Protein AF-A0A3M4LYK5-F1 (afdb_monomer_lite)

Radius of gyration: 31.59 Å; chains: 1; bounding box: 95×64×92 Å

Organism: Pseudomonas cichorii (NCBI:txid36746)

pLDDT: mean 78.96, std 19.59, range [21.64, 97.5]

Foldseek 3Di:
DDDDDDDPDPVPVLVVLDDLLNVLLQLLVVLLVLPLDLLLLLQLLLQVLLCVQQVDRDGQQQKKKFFAPAWDADPLFLLRTKDFAFGPDMDGSSLCLQVPDALVCVVVVVVSSRGIFIFSDGRPDTIGGNVTGRNDRSSVVNVVSLVDFSLVVSVVSLVVSCVPCVQSLQLLLLLQQLLLLLLCVLVVVDDPVRSLLSCCCAQNDDDLFDHSCSSRDWDHHDPFKFWWFKDAQNQTLLLWIWIAGNQQKIWIADFLDPRRIDIDSHPLRVLVVLLVLLVDPVSVVVVVCSRQQDPVSCVVCVVVRVVLSVVSNVDHDDPPDLRIVVVRGTDPTGVSSSSSVSLSVQVVRNSVVRGDGPVNSVVDNDDPVPVVVCVVVVVPPPSPDRSSLRSSQLSNLCVLCVLDPCPVPDDPLQSSLSSSLRSSLSSLSSRLSSLSSVLSVVLPDDPPDPDPDDADDDPPDWPPDDFDADCDDDQCQQWTATPVGWTWHQAPNDIFTWDQDPVVNFIAGCDPPPHPRGRWGWDQDPVRHIDTDDDDDDDDDDDDDDDDPDDFDDFAEDEDPSCVVLLDDDPVVLQVVLVVLLVSLVSSWSAAEADPCWDWDDPDPLQIWIQHSSRRIDRWYAYPVGATRQHLLQVCLPCVCLQFVCLPFLDHPDPCSQVSNVVNVSSLSSRHDDQQGKWKAKAFVLQLQFLLCVRRVVDFAQAKAFERGKDKTASRSSQNSCCQWPVNRPDSVVVVVVVDAIAHDNGIEMEIEGRSLDSFWRFRLSSHPPSSRSITIGGGQWMWGFSHWHWYDDDHDIHIYTYTGTRSDHDPPHFYAHSRNRHGDDLVVSDVSNDPSCVSVSCSRPPDDDPDDDD

InterPro domains:
  IPR046673 Dermonecrotic toxin, N-terminal domain [PF20178] (32-291)

Secondary structure (DSSP, 8-state):
---------THHHHTTT--HHHHHHHHHHHHHHSS--HHHHHHHHHHHHHHHHHSS---GGG-EEEE-S--EE-TTSTTSEEEES--SEEEEHHHHHHH-S-TTTTT-HHHHHHHEEEESS-TT-SEESTTTB-S--HHHHHHHHHH--HHHHHHHHHHHHHHHHHHHHHHHHHHHHHHHHHHHHHTTSS-HHHHHHHHHHHHSSPPSS--HHHHHS--PPPTTEEEE--EETTEE-TT-EEEEETTS-EEEE-TTSSSSEEEESSHHHHHHHHHHHTSSHHHHHHHHHTT--SHHHHHHHHHHHHHHHHHHHHS---TT--SBSSS--B--S-HHHHHHHHHHHHHHHHHHHHPPPHHHHTT---STHHHHHHHHHTTTTTS-S-HHHHHTTGGGHHHHHHS-GGGGTS-GGGHHHHHHHHHHHHHHHHHTHHHHHHHHHHTT----S------------------------GGGTT-EE-TTS-EEEEETTEEEEEEEETTTTEEEE---TT-TTTT-EEEE-TTS-EEEPPPPP-------PPPPS-S-----EE--HHHHHHTS--HHHHHHHHHHHHHHHHHH----B--TTSEEEP-STT--EEE-TT--EESSEE-TTS-EE-THHHHHHH-THHHHHHHHH---SSTTHHHHHHHHHHHHHHH----SS-EEEEE-GGGT--THHHHTTSS-TT-EEE--S-EEEES-HHHHHHHHSTTTT--HHHHHHHTPPP---TT-EEEEE-TTS-S-EEE-GGG-TTGGG-EEEE-S--EEEEEEEEEEE-SS-EEEEEEEEEESS--TT--EEETTT-PBP-HHHHHHHHTTTTHHHHHHHS----SS---

Sequence (855 aa):
MQRLSANVGPGNTANRYITEEQYLKTIARQFMEDYPDIHSLAYAEARALIFRHTGRWLNPDRIYWHRFSGAVSSPRTFTGWQHSGQPVESMTFVELMIHRFNATDQVAPDELQVYGGFYSDGPQHDRFDERNEIALLPQQVLDDFWSLDFSSAFMTRMANFWDRHSEHFCILARAGFLASAGLQLRSGGLSLVQFAIITEAIIGKLQPVMTLDTLSNSVIPGPGLTLRTFDIGGYVCPESIRIVANNGQQFLYLPGSARAFHVFASEQELYAWVQGCLGTASSKSIFKSLFLRSATARQLHDGFLDDHFQQVLDTPWAQGQTLVNQNDRVITGDVFVYLRGIARQQMQEDAQTLLTSNTSLRKRIWIGYLSAFINVFGALAPLGWPITLTLVGAGVANLALNFDQAIHDRDPRQRKAGILGVIVNTIFVAFNLSMLVGLVRAGSRLVGVSSSGLPAVSSESIALTELNPVSGAGRMRGIQMLTNGETWISLDDLPHRVVFSDAHESWIIDGPVGSGDSGRAVFLDGDGQWKWREPLPMQPLPGTGLPDETQPLSFVTIRSTFWDAFMQFNLTQEEQLSQIGLVRQRLTMNIPEAAPNGQIISMGEDMDIYIDEGGDVHHVFKKADGQYVGGRISMYSVMDSSFNEFLRSGVSHGPTQVELIEELADDLLAVGVNNNVTLYRGGSALRGTSGRYFRSGRIRAGDVLVSTDMMSFSENPYIARAFCSSQAGENSASFAASGASLTFDESSVVFELPARHYFGATPIAPFSREYEEVESLLMPGRYFLIDGVQEVSGLNYRFLKVQLSEIPRPKIWHRLYELRTGEPFSRESYAARLGEAGRRLVDRFFPVYPGGLSF

Structure (mmCIF, N/CA/C/O backbone):
data_AF-A0A3M4LYK5-F1
#
_entry.id   AF-A0A3M4LYK5-F1
#
loop_
_atom_site.group_PDB
_atom_site.id
_atom_site.type_symbol
_atom_site.label_atom_id
_atom_site.label_alt_id
_atom_site.label_comp_id
_atom_site.label_asym_id
_atom_site.label_entity_id
_atom_site.label_seq_id
_atom_site.pdbx_PDB_ins_code
_atom_site.Cartn_x
_atom_site.Cartn_y
_atom_site.Cartn_z
_atom_site.occupancy
_atom_site.B_iso_or_equiv
_atom_site.auth_seq_id
_atom_site.auth_comp_id
_atom_site.auth_asym_id
_atom_site.auth_atom_id
_atom_site.pdbx_PDB_model_num
ATOM 1 N N . MET A 1 1 ? 10.278 -17.865 55.120 1.00 27.34 1 MET A N 1
ATOM 2 C CA . MET A 1 1 ? 11.630 -17.491 54.651 1.00 27.34 1 MET A CA 1
ATOM 3 C C . MET A 1 1 ? 11.777 -17.963 53.209 1.00 27.34 1 MET A C 1
ATOM 5 O O . MET A 1 1 ? 11.657 -19.158 53.011 1.00 27.34 1 MET A O 1
ATOM 9 N N . GLN A 1 2 ? 11.909 -16.997 52.280 1.00 24.95 2 GLN A N 1
ATOM 10 C CA . GLN A 1 2 ? 12.597 -16.970 50.961 1.00 24.95 2 GLN A CA 1
ATOM 11 C C . GLN A 1 2 ? 12.685 -18.243 50.087 1.00 24.95 2 GLN A C 1
ATOM 13 O O . GLN A 1 2 ? 12.971 -19.310 50.599 1.00 24.95 2 GLN A O 1
ATOM 18 N N . ARG A 1 3 ? 12.652 -18.225 48.746 1.00 23.61 3 ARG A N 1
ATOM 19 C CA . ARG A 1 3 ? 12.408 -17.276 47.624 1.00 23.61 3 ARG A CA 1
ATOM 20 C C . ARG A 1 3 ? 12.433 -18.191 46.371 1.00 23.61 3 ARG A C 1
ATOM 22 O O . ARG A 1 3 ? 13.268 -19.083 46.312 1.00 23.61 3 ARG A O 1
ATOM 29 N N . LEU A 1 4 ? 11.444 -18.152 45.474 1.00 29.09 4 LEU A N 1
ATOM 30 C CA . LEU A 1 4 ? 11.476 -17.450 44.175 1.00 29.09 4 LEU A CA 1
ATOM 31 C C . LEU A 1 4 ? 12.763 -17.628 43.349 1.00 29.09 4 LEU A C 1
ATOM 33 O O . LEU A 1 4 ? 13.755 -16.957 43.624 1.00 29.09 4 LEU A O 1
ATOM 37 N N . SER A 1 5 ? 12.692 -18.430 42.278 1.00 22.36 5 SER A N 1
ATOM 38 C CA . SER A 1 5 ? 13.209 -18.100 40.931 1.00 22.36 5 SER A CA 1
ATOM 39 C C . SER A 1 5 ? 12.713 -19.149 39.919 1.00 22.36 5 SER A C 1
ATOM 41 O O . SER A 1 5 ? 13.266 -20.239 39.824 1.00 22.36 5 SER A O 1
ATOM 43 N N . ALA A 1 6 ? 11.660 -18.834 39.160 1.00 26.14 6 ALA A N 1
ATOM 44 C CA . ALA A 1 6 ? 11.334 -19.553 37.930 1.00 26.14 6 ALA A CA 1
ATOM 45 C C . ALA A 1 6 ? 11.708 -18.640 36.758 1.00 26.14 6 ALA A C 1
ATOM 47 O O . ALA A 1 6 ? 11.033 -17.651 36.484 1.00 26.14 6 ALA A O 1
ATOM 48 N N . ASN A 1 7 ? 12.838 -18.956 36.126 1.00 23.14 7 ASN A N 1
ATOM 49 C CA . ASN A 1 7 ? 13.301 -18.345 34.886 1.00 23.14 7 ASN A CA 1
ATOM 50 C C . ASN A 1 7 ? 12.279 -18.607 33.771 1.00 23.14 7 ASN A C 1
ATOM 52 O O . ASN A 1 7 ? 12.144 -19.739 33.308 1.00 23.14 7 ASN A O 1
ATOM 56 N N . VAL A 1 8 ? 11.607 -17.558 33.304 1.00 26.52 8 VAL A N 1
ATOM 57 C CA . VAL A 1 8 ? 10.939 -17.554 31.999 1.00 26.52 8 VAL A CA 1
ATOM 58 C C . VAL A 1 8 ? 11.980 -17.094 30.982 1.00 26.52 8 VAL A C 1
ATOM 60 O O . VAL A 1 8 ? 12.390 -15.938 30.981 1.00 26.52 8 VAL A O 1
ATOM 63 N N . GLY A 1 9 ? 12.480 -18.020 30.163 1.00 23.33 9 GLY A N 1
ATOM 64 C CA . GLY A 1 9 ? 13.449 -17.700 29.116 1.00 23.33 9 GLY A CA 1
ATOM 65 C C . GLY A 1 9 ? 12.824 -16.880 27.969 1.00 23.33 9 GLY A C 1
ATOM 66 O O . GLY A 1 9 ? 11.660 -17.107 27.631 1.00 23.33 9 GLY A O 1
ATOM 67 N N . PRO A 1 10 ? 13.592 -15.991 27.309 1.00 27.38 10 PRO A N 1
ATOM 68 C CA . PRO A 1 10 ? 13.116 -15.128 26.216 1.00 27.38 10 PRO A CA 1
ATOM 69 C C . PRO A 1 10 ? 12.712 -15.876 24.928 1.00 27.38 10 PRO A C 1
ATOM 71 O O . PRO A 1 10 ? 12.079 -15.298 24.051 1.00 27.38 10 PRO A O 1
ATOM 74 N N . GLY A 1 11 ? 13.029 -17.170 24.802 1.00 25.09 11 GLY A N 1
ATOM 75 C CA . GLY A 1 11 ? 12.741 -17.956 23.595 1.00 25.09 11 GLY A CA 1
ATOM 76 C C . GLY A 1 11 ? 11.283 -18.410 23.425 1.00 25.09 11 GLY A C 1
ATOM 77 O O . GLY A 1 11 ? 10.891 -18.746 22.314 1.00 25.09 11 GLY A O 1
ATOM 78 N N . ASN A 1 12 ? 10.463 -18.422 24.486 1.00 30.61 12 ASN A N 1
ATOM 79 C CA . ASN A 1 12 ? 9.098 -18.982 24.422 1.00 30.61 12 ASN A CA 1
ATOM 80 C C . ASN A 1 12 ? 7.993 -17.919 24.232 1.00 30.61 12 ASN A C 1
ATOM 82 O O . ASN A 1 12 ? 6.844 -18.256 23.957 1.00 30.61 12 ASN A O 1
ATOM 86 N N . THR A 1 13 ? 8.324 -16.634 24.378 1.00 33.66 13 THR A N 1
ATOM 87 C CA . THR A 1 13 ? 7.418 -15.497 24.139 1.00 33.66 13 THR A CA 1
ATOM 88 C C . THR A 1 13 ? 7.438 -15.038 22.682 1.00 33.66 13 THR A C 1
ATOM 90 O O . THR A 1 13 ? 6.388 -14.673 22.166 1.00 33.66 13 THR A O 1
ATOM 93 N N . ALA A 1 14 ? 8.579 -15.125 21.987 1.00 31.39 14 ALA A N 1
ATOM 94 C CA . ALA A 1 14 ? 8.714 -14.693 20.590 1.00 31.39 14 ALA A CA 1
ATOM 95 C C . ALA A 1 14 ? 7.814 -15.482 19.613 1.00 31.39 14 ALA A C 1
ATOM 97 O O . ALA A 1 14 ? 7.160 -14.884 18.764 1.00 31.39 14 ALA A O 1
ATOM 98 N N . ASN A 1 15 ? 7.686 -16.804 19.789 1.00 34.44 15 ASN A N 1
ATOM 99 C CA . ASN A 1 15 ? 6.841 -17.651 18.931 1.00 34.44 15 ASN A CA 1
ATOM 100 C C . ASN A 1 15 ? 5.325 -17.463 19.140 1.00 34.44 15 ASN A C 1
ATOM 102 O O . ASN A 1 15 ? 4.545 -17.953 18.332 1.00 34.44 15 ASN A O 1
ATOM 106 N N . ARG A 1 16 ? 4.882 -16.773 20.202 1.00 36.56 16 ARG A N 1
ATOM 107 C CA . ARG A 1 16 ? 3.446 -16.587 20.505 1.00 36.56 16 ARG A CA 1
ATOM 108 C C . ARG A 1 16 ? 2.799 -15.438 19.732 1.00 36.56 16 ARG A C 1
ATOM 110 O O . ARG A 1 16 ? 1.576 -15.366 19.680 1.00 36.56 16 ARG A O 1
ATOM 117 N N . TYR A 1 17 ? 3.607 -14.547 19.159 1.00 41.88 17 TYR A N 1
ATOM 118 C CA . TYR A 1 17 ? 3.129 -13.366 18.437 1.00 41.88 17 TYR A CA 1
ATOM 119 C C . TYR A 1 17 ? 3.170 -13.528 16.917 1.00 41.88 17 TYR A C 1
ATOM 121 O O . TYR A 1 17 ? 2.520 -12.738 16.235 1.00 41.88 17 TYR A O 1
ATOM 129 N N . ILE A 1 18 ? 3.863 -14.560 16.409 1.00 54.09 18 ILE A N 1
ATOM 130 C CA . ILE A 1 18 ? 3.925 -14.889 14.981 1.00 54.09 18 ILE A CA 1
ATOM 131 C C . ILE A 1 18 ? 2.594 -15.496 14.551 1.00 54.09 18 ILE A C 1
ATOM 133 O O . ILE A 1 18 ? 2.329 -16.683 14.717 1.00 54.09 18 ILE A O 1
ATOM 137 N N . THR A 1 19 ? 1.736 -14.634 14.020 1.00 75.31 19 THR A N 1
ATOM 138 C CA . THR A 1 19 ? 0.467 -15.031 13.406 1.00 75.31 19 THR A CA 1
ATOM 139 C C . THR A 1 19 ? 0.690 -15.488 11.966 1.00 75.31 19 THR A C 1
ATOM 141 O O . THR A 1 19 ? 1.669 -15.110 11.322 1.00 75.31 19 THR A O 1
ATOM 144 N N . GLU A 1 20 ? -0.255 -16.250 11.421 1.00 83.69 20 GLU A N 1
ATOM 145 C CA . GLU A 1 20 ? -0.259 -16.620 10.000 1.00 83.69 20 GLU A CA 1
ATOM 146 C C . GLU A 1 20 ? -0.215 -15.393 9.064 1.00 83.69 20 GLU A C 1
ATOM 148 O O . GLU A 1 20 ? 0.431 -15.427 8.017 1.00 83.69 20 GLU A O 1
ATOM 153 N N . GLU A 1 21 ? -0.812 -14.271 9.483 1.00 85.56 21 GLU A N 1
ATOM 154 C CA . GLU A 1 21 ? -0.714 -12.978 8.795 1.00 85.56 21 GLU A CA 1
ATOM 155 C C . GLU A 1 21 ? 0.742 -12.480 8.724 1.00 85.56 21 GLU A C 1
ATOM 157 O O . GLU A 1 21 ? 1.219 -12.084 7.661 1.00 85.56 21 GLU A O 1
ATOM 162 N N . GLN A 1 22 ? 1.472 -12.516 9.844 1.00 82.88 22 GLN A N 1
ATOM 163 C CA . GLN A 1 22 ? 2.880 -12.097 9.900 1.00 82.88 22 GLN A CA 1
ATOM 164 C C . GLN A 1 22 ? 3.796 -13.032 9.111 1.00 82.88 22 GLN A C 1
ATOM 166 O O . GLN A 1 22 ? 4.741 -12.576 8.461 1.00 82.88 22 GLN A O 1
ATOM 171 N N . TYR A 1 23 ? 3.499 -14.331 9.121 1.00 86.75 23 TYR A N 1
ATOM 172 C CA . TYR A 1 23 ? 4.202 -15.290 8.280 1.00 86.75 23 TYR A CA 1
ATOM 173 C C . TYR A 1 23 ? 4.030 -14.949 6.792 1.00 86.75 23 TYR A C 1
ATOM 175 O O . TYR A 1 23 ? 5.025 -14.851 6.072 1.00 86.75 23 TYR A O 1
ATOM 183 N N . LEU A 1 24 ? 2.807 -14.641 6.335 1.00 90.19 24 LEU A N 1
ATOM 184 C CA . LEU A 1 24 ? 2.590 -14.229 4.943 1.00 90.19 24 LEU A CA 1
ATOM 185 C C . LEU A 1 24 ? 3.255 -12.886 4.607 1.00 90.19 24 LEU A C 1
ATOM 187 O O . LEU A 1 24 ? 3.790 -12.732 3.512 1.00 90.19 24 LEU A O 1
ATOM 191 N N . LYS A 1 25 ? 3.277 -11.922 5.538 1.00 89.31 25 LYS A N 1
ATOM 192 C CA . LYS A 1 25 ? 4.018 -10.653 5.375 1.00 89.31 25 LYS A CA 1
ATOM 193 C C . LYS A 1 25 ? 5.526 -10.890 5.209 1.00 89.31 25 LYS A C 1
ATOM 195 O O . LYS A 1 25 ? 6.170 -10.209 4.410 1.00 89.31 25 LYS A O 1
ATOM 200 N N . THR A 1 26 ? 6.078 -11.889 5.899 1.00 89.12 26 THR A N 1
ATOM 201 C CA . THR A 1 26 ? 7.480 -12.305 5.736 1.00 89.12 26 THR A CA 1
ATOM 202 C C . THR A 1 26 ? 7.715 -12.926 4.359 1.00 89.12 26 THR A C 1
ATOM 204 O O . THR A 1 26 ? 8.665 -12.538 3.679 1.00 89.12 26 THR A O 1
ATOM 207 N N . ILE A 1 27 ? 6.816 -13.809 3.902 1.00 90.62 27 ILE A N 1
ATOM 208 C CA . ILE A 1 27 ? 6.848 -14.363 2.537 1.00 90.62 27 ILE A CA 1
ATOM 209 C C . ILE A 1 27 ? 6.786 -13.247 1.489 1.00 90.62 27 ILE A C 1
ATOM 211 O O . ILE A 1 27 ? 7.535 -13.286 0.519 1.00 90.62 27 ILE A O 1
ATOM 215 N N . ALA A 1 28 ? 5.926 -12.243 1.673 1.00 89.50 28 ALA A N 1
ATOM 216 C CA . ALA A 1 28 ? 5.809 -11.116 0.750 1.00 89.50 28 ALA A CA 1
ATOM 217 C C . ALA A 1 28 ? 7.088 -10.274 0.671 1.00 89.50 28 ALA A C 1
ATOM 219 O O . ALA A 1 28 ? 7.459 -9.845 -0.418 1.00 89.50 28 ALA A O 1
ATOM 220 N N . ARG A 1 29 ? 7.788 -10.074 1.797 1.00 87.50 29 ARG A N 1
ATOM 221 C CA . ARG A 1 29 ? 9.098 -9.410 1.792 1.00 87.50 29 ARG A CA 1
ATOM 222 C C . ARG A 1 29 ? 10.108 -10.214 0.978 1.00 87.50 29 ARG A C 1
ATOM 224 O O . ARG A 1 29 ? 10.667 -9.676 0.032 1.00 87.50 29 ARG A O 1
ATOM 231 N N . GLN A 1 30 ? 10.261 -11.501 1.286 1.00 88.81 30 GLN A N 1
ATOM 232 C CA . GLN A 1 30 ? 11.182 -12.384 0.560 1.00 88.81 30 GLN A CA 1
ATOM 233 C C . GLN A 1 30 ? 10.847 -12.439 -0.935 1.00 88.81 30 GLN A C 1
ATOM 235 O O . GLN A 1 30 ? 11.732 -12.363 -1.775 1.00 88.81 30 GLN A O 1
ATOM 240 N N . PHE A 1 31 ? 9.557 -12.496 -1.276 1.00 89.38 31 PHE A N 1
ATOM 241 C CA . PHE A 1 31 ? 9.077 -12.431 -2.655 1.00 89.38 31 PHE A CA 1
ATOM 242 C C . PHE A 1 31 ? 9.531 -11.151 -3.370 1.00 89.38 31 PHE A C 1
ATOM 244 O O . PHE A 1 31 ? 9.915 -11.220 -4.534 1.00 89.38 31 PHE A O 1
ATOM 251 N N . MET A 1 32 ? 9.489 -9.995 -2.697 1.00 84.56 32 MET A N 1
ATOM 252 C CA . MET A 1 32 ? 9.930 -8.716 -3.264 1.00 84.56 32 MET A CA 1
ATOM 253 C C . MET A 1 32 ? 11.455 -8.585 -3.342 1.00 84.56 32 MET A C 1
ATOM 255 O O . MET A 1 32 ? 11.955 -8.038 -4.321 1.00 84.56 32 MET A O 1
ATOM 259 N N . GLU A 1 33 ? 12.190 -9.099 -2.357 1.00 81.94 33 GLU A N 1
ATOM 260 C CA . GLU A 1 33 ? 13.661 -9.132 -2.353 1.00 81.94 33 GLU A CA 1
ATOM 261 C C . GLU A 1 33 ? 14.206 -10.024 -3.485 1.00 81.94 33 GLU A C 1
ATOM 263 O O . GLU A 1 33 ? 15.118 -9.641 -4.227 1.00 81.94 33 GLU A O 1
ATOM 268 N N . ASP A 1 34 ? 13.594 -11.195 -3.677 1.00 86.81 34 ASP A N 1
ATOM 269 C CA . ASP A 1 34 ? 13.960 -12.151 -4.724 1.00 86.81 34 ASP A CA 1
ATOM 270 C C . ASP A 1 34 ? 13.391 -11.778 -6.107 1.00 86.81 34 ASP A C 1
ATOM 272 O O . ASP A 1 34 ? 13.792 -12.373 -7.115 1.00 86.81 34 ASP A O 1
ATOM 276 N N . TYR A 1 35 ? 12.487 -10.790 -6.188 1.00 85.38 35 TYR A N 1
ATOM 277 C CA . TYR A 1 35 ? 11.854 -10.381 -7.442 1.00 85.38 35 TYR A CA 1
ATOM 278 C C . TYR A 1 35 ? 12.916 -9.995 -8.494 1.00 85.38 35 TYR A C 1
ATOM 280 O O . TYR A 1 35 ? 13.829 -9.213 -8.201 1.00 85.38 35 TYR A O 1
ATOM 288 N N . PRO A 1 36 ? 12.838 -10.529 -9.730 1.00 83.06 36 PRO A N 1
ATOM 289 C CA . PRO A 1 36 ? 13.824 -10.268 -10.773 1.00 83.06 36 PRO A CA 1
ATOM 290 C C . PRO A 1 36 ? 13.610 -8.876 -11.384 1.00 83.06 36 PRO A C 1
ATOM 292 O O . PRO A 1 36 ? 13.004 -8.724 -12.444 1.00 83.06 36 PRO A O 1
ATOM 295 N N . ASP A 1 37 ? 14.123 -7.855 -10.702 1.00 78.62 37 ASP A N 1
ATOM 296 C CA . ASP A 1 37 ? 14.196 -6.486 -11.207 1.00 78.62 37 ASP A CA 1
ATOM 297 C C . ASP A 1 37 ? 15.481 -6.278 -12.020 1.00 78.62 37 ASP A C 1
ATOM 299 O O . ASP A 1 37 ? 16.598 -6.440 -11.515 1.00 78.62 37 ASP A O 1
ATOM 303 N N . ILE A 1 38 ? 15.312 -5.940 -13.299 1.00 78.56 38 ILE A N 1
ATOM 304 C CA . ILE A 1 38 ? 16.420 -5.725 -14.231 1.00 78.56 38 ILE A CA 1
ATOM 305 C C . ILE A 1 38 ? 17.245 -4.500 -13.843 1.00 78.56 38 ILE A C 1
ATOM 307 O O . ILE A 1 38 ? 18.470 -4.548 -13.957 1.00 78.56 38 ILE A O 1
ATOM 311 N N . HIS A 1 39 ? 16.596 -3.437 -13.350 1.00 80.06 39 HIS A N 1
ATOM 312 C CA . HIS A 1 39 ? 17.285 -2.217 -12.937 1.00 80.06 39 HIS A CA 1
ATOM 313 C C . HIS A 1 39 ? 18.150 -2.508 -11.718 1.00 80.06 39 HIS A C 1
ATOM 315 O O . HIS A 1 39 ? 19.349 -2.266 -11.769 1.00 80.06 39 HIS A O 1
ATOM 321 N N . SER A 1 40 ? 17.601 -3.148 -10.684 1.00 79.38 40 SER A N 1
ATOM 322 C CA . SER A 1 40 ? 18.372 -3.452 -9.474 1.00 79.38 40 SER A CA 1
ATOM 323 C C . SER A 1 40 ? 19.539 -4.402 -9.714 1.00 79.38 40 SER A C 1
ATOM 325 O O . SER A 1 40 ? 20.598 -4.230 -9.114 1.00 79.38 40 SER A O 1
ATOM 327 N N . LEU A 1 41 ? 19.382 -5.397 -10.596 1.00 83.00 41 LEU A N 1
ATOM 328 C CA . LEU A 1 41 ? 20.507 -6.255 -10.971 1.00 83.00 41 LEU A CA 1
ATOM 329 C C . LEU A 1 41 ? 21.578 -5.455 -11.723 1.00 83.00 41 LEU A C 1
ATOM 331 O O . LEU A 1 41 ? 22.761 -5.586 -11.420 1.00 83.00 41 LEU A O 1
ATOM 335 N N . ALA A 1 42 ? 21.177 -4.610 -12.678 1.00 83.88 42 ALA A N 1
ATOM 336 C CA . ALA A 1 42 ? 22.104 -3.755 -13.417 1.00 83.88 42 ALA A CA 1
ATOM 337 C C . ALA A 1 42 ? 22.812 -2.752 -12.499 1.00 83.88 42 ALA A C 1
ATOM 339 O O . ALA A 1 42 ? 24.016 -2.553 -12.640 1.00 83.88 42 ALA A O 1
ATOM 340 N N . TYR A 1 43 ? 22.097 -2.178 -11.531 1.00 85.94 43 TYR A N 1
ATOM 341 C CA . TYR A 1 43 ? 22.633 -1.284 -10.514 1.00 85.94 43 TYR A CA 1
ATOM 342 C C . TYR A 1 43 ? 23.682 -1.987 -9.649 1.00 85.94 43 TYR A C 1
ATOM 344 O O . TYR A 1 43 ? 24.790 -1.473 -9.503 1.00 85.94 43 TYR A O 1
ATOM 352 N N . ALA A 1 44 ? 23.369 -3.173 -9.117 1.00 86.38 44 ALA A N 1
ATOM 353 C CA . ALA A 1 44 ? 24.285 -3.942 -8.277 1.00 86.38 44 ALA A CA 1
ATOM 354 C C . ALA A 1 44 ? 25.575 -4.310 -9.030 1.00 86.38 44 ALA A C 1
ATOM 356 O O . ALA A 1 44 ? 26.679 -4.055 -8.538 1.00 86.38 44 ALA A O 1
ATOM 357 N N . GLU A 1 45 ? 25.443 -4.831 -10.255 1.00 89.31 45 GLU A N 1
ATOM 358 C CA . GLU A 1 45 ? 26.584 -5.173 -11.111 1.00 89.31 45 GLU A CA 1
ATOM 359 C C . GLU A 1 45 ? 27.402 -3.930 -11.473 1.00 89.31 45 GLU A C 1
ATOM 361 O O . GLU A 1 45 ? 28.621 -3.924 -11.312 1.00 89.31 45 GLU A O 1
ATOM 366 N N . ALA A 1 46 ? 26.748 -2.840 -11.889 1.00 90.31 46 ALA A N 1
ATOM 367 C CA . ALA A 1 46 ? 27.408 -1.579 -12.215 1.00 90.31 46 ALA A CA 1
ATOM 368 C C . ALA A 1 46 ? 28.187 -1.027 -11.021 1.00 90.31 46 ALA A C 1
ATOM 370 O O . ALA A 1 46 ? 29.352 -0.651 -11.153 1.00 90.31 46 ALA A O 1
ATOM 371 N N . ARG A 1 47 ? 27.571 -1.024 -9.838 1.00 89.56 47 ARG A N 1
ATOM 372 C CA . ARG A 1 47 ? 28.179 -0.549 -8.596 1.00 89.56 47 ARG A CA 1
ATOM 373 C C . ARG A 1 47 ? 29.417 -1.367 -8.228 1.00 89.56 47 ARG A C 1
ATOM 375 O O . ARG A 1 47 ? 30.442 -0.782 -7.876 1.00 89.56 47 ARG A O 1
ATOM 382 N N . ALA A 1 48 ? 29.357 -2.694 -8.349 1.00 88.56 48 ALA A N 1
ATOM 383 C CA . ALA A 1 48 ? 30.505 -3.571 -8.119 1.00 88.56 48 ALA A CA 1
ATOM 384 C C . ALA A 1 48 ? 31.646 -3.310 -9.120 1.00 88.56 48 ALA A C 1
ATOM 386 O O . ALA A 1 48 ? 32.821 -3.300 -8.746 1.00 88.56 48 ALA A O 1
ATOM 387 N N . LEU A 1 49 ? 31.300 -3.060 -10.383 1.00 91.88 49 LEU A N 1
ATOM 388 C CA . LEU A 1 49 ? 32.237 -2.766 -11.467 1.00 91.88 49 LEU A CA 1
ATOM 389 C C . LEU A 1 49 ? 32.942 -1.416 -11.254 1.00 91.88 49 LEU A C 1
ATOM 391 O O . LEU A 1 49 ? 34.170 -1.336 -11.294 1.00 91.88 49 LEU A O 1
ATOM 395 N N . ILE A 1 50 ? 32.181 -0.369 -10.926 1.00 91.81 50 ILE A N 1
ATOM 396 C CA . ILE A 1 50 ? 32.715 0.955 -10.588 1.00 91.81 50 ILE A CA 1
ATOM 397 C C . ILE A 1 50 ? 33.641 0.862 -9.374 1.00 91.81 50 ILE A C 1
ATOM 399 O O . ILE A 1 50 ? 34.735 1.428 -9.394 1.00 91.81 50 ILE A O 1
ATOM 403 N N . PHE A 1 51 ? 33.249 0.123 -8.332 1.00 89.75 51 PHE A N 1
ATOM 404 C CA . PHE A 1 51 ? 34.084 -0.064 -7.147 1.00 89.75 51 PHE A CA 1
ATOM 405 C C . PHE A 1 51 ? 35.405 -0.774 -7.472 1.00 89.75 51 PHE A C 1
ATOM 407 O O . PHE A 1 51 ? 36.453 -0.348 -6.992 1.00 89.75 51 PHE A O 1
ATOM 414 N N . ARG A 1 52 ? 35.382 -1.809 -8.324 1.00 91.06 52 ARG A N 1
ATOM 415 C CA . ARG A 1 52 ? 36.581 -2.561 -8.739 1.00 91.06 52 ARG A CA 1
ATOM 416 C C . ARG A 1 52 ? 37.654 -1.663 -9.357 1.00 91.06 52 ARG A C 1
ATOM 418 O O . ARG A 1 52 ? 38.832 -1.857 -9.075 1.00 91.06 52 ARG A O 1
ATOM 425 N N . HIS A 1 53 ? 37.246 -0.695 -10.172 1.00 92.19 53 HIS A N 1
ATOM 426 C CA . HIS A 1 53 ? 38.173 0.188 -10.887 1.00 92.19 53 HIS A CA 1
ATOM 427 C C . HIS A 1 53 ? 38.512 1.469 -10.133 1.00 92.19 53 HIS A C 1
ATOM 429 O O . HIS A 1 53 ? 39.650 1.924 -10.171 1.00 92.19 53 HIS A O 1
ATOM 435 N N . THR A 1 54 ? 37.541 2.058 -9.433 1.00 90.12 54 THR A N 1
ATOM 436 C CA . THR A 1 54 ? 37.717 3.366 -8.776 1.00 90.12 54 THR A CA 1
ATOM 437 C C . THR A 1 54 ? 38.069 3.262 -7.292 1.00 90.12 54 THR A C 1
ATOM 439 O O . THR A 1 54 ? 38.490 4.249 -6.688 1.00 90.12 54 THR A O 1
ATOM 442 N N . GLY A 1 55 ? 37.842 2.100 -6.668 1.00 85.94 55 GLY A N 1
ATOM 443 C CA . GLY A 1 55 ? 37.900 1.916 -5.215 1.00 85.94 55 GLY A CA 1
ATOM 444 C C . GLY A 1 55 ? 36.810 2.673 -4.445 1.00 85.94 55 GLY A C 1
ATOM 445 O O . GLY A 1 55 ? 36.886 2.772 -3.220 1.00 85.94 55 GLY A O 1
ATOM 446 N N . ARG A 1 56 ? 35.814 3.249 -5.136 1.00 82.75 56 ARG A N 1
ATOM 447 C CA . ARG A 1 56 ? 34.760 4.088 -4.550 1.00 82.75 56 ARG A CA 1
ATOM 448 C C . ARG A 1 56 ? 33.378 3.510 -4.829 1.00 82.75 56 ARG A C 1
ATOM 450 O O . ARG A 1 56 ? 33.066 3.111 -5.946 1.00 82.75 56 ARG A O 1
ATOM 457 N N . TRP A 1 57 ? 32.523 3.527 -3.810 1.00 79.12 57 TRP A N 1
ATOM 458 C CA . TRP A 1 57 ? 31.103 3.207 -3.944 1.00 79.12 57 TRP A CA 1
ATOM 459 C C . TRP A 1 57 ? 30.352 4.441 -4.449 1.00 79.12 57 TRP A C 1
ATOM 461 O O . TRP A 1 57 ? 29.878 5.258 -3.662 1.00 79.12 57 TRP A O 1
ATOM 471 N N . LEU A 1 58 ? 30.311 4.606 -5.769 1.00 84.56 58 LEU A N 1
ATOM 472 C CA . LEU A 1 58 ? 29.579 5.686 -6.431 1.00 84.56 58 LEU A CA 1
ATOM 473 C C . LEU A 1 58 ? 28.189 5.204 -6.859 1.00 84.56 58 LEU A C 1
ATOM 475 O O . LEU A 1 58 ? 27.987 4.010 -7.067 1.00 84.56 58 LEU A O 1
ATOM 479 N N . ASN A 1 59 ? 27.244 6.138 -6.990 1.00 84.06 59 ASN A N 1
ATOM 480 C CA . ASN A 1 59 ? 25.890 5.851 -7.459 1.00 84.06 59 ASN A CA 1
ATOM 481 C C . ASN A 1 59 ? 25.878 5.692 -8.996 1.00 84.06 59 ASN A C 1
ATOM 483 O O . ASN A 1 59 ? 26.053 6.702 -9.683 1.00 84.06 59 ASN A O 1
ATOM 487 N N . PRO A 1 60 ? 25.640 4.486 -9.544 1.00 88.38 60 PRO A N 1
ATOM 488 C CA . PRO A 1 60 ? 25.657 4.246 -10.986 1.00 88.38 60 PRO A CA 1
ATOM 489 C C . PRO A 1 60 ? 24.571 4.996 -11.774 1.00 88.38 60 PRO A C 1
ATOM 491 O O . PRO A 1 60 ? 24.802 5.324 -12.934 1.00 88.38 60 PRO A O 1
ATOM 494 N N . ASP A 1 61 ? 23.431 5.335 -11.158 1.00 83.38 61 ASP A N 1
ATOM 495 C CA . ASP A 1 61 ? 22.376 6.149 -11.796 1.00 83.38 61 ASP A CA 1
ATOM 496 C C . ASP A 1 61 ? 22.782 7.629 -11.942 1.00 83.38 61 ASP A C 1
ATOM 498 O O . ASP A 1 61 ? 22.109 8.410 -12.609 1.00 83.38 61 ASP A O 1
ATOM 502 N N . ARG A 1 62 ? 23.883 8.043 -11.301 1.00 87.75 62 ARG A N 1
ATOM 503 C CA . ARG A 1 62 ? 24.456 9.397 -11.399 1.00 87.75 62 ARG A CA 1
ATOM 504 C C . ARG A 1 62 ? 25.827 9.415 -12.066 1.00 87.75 62 ARG A C 1
ATOM 506 O O . ARG A 1 62 ? 26.542 10.408 -11.974 1.00 87.75 62 ARG A O 1
ATOM 513 N N . ILE A 1 63 ? 26.197 8.314 -12.707 1.00 92.62 63 ILE A N 1
ATOM 514 C CA . ILE A 1 63 ? 27.379 8.235 -13.552 1.00 92.62 63 ILE A CA 1
ATOM 515 C C . ILE A 1 63 ? 26.886 8.062 -14.971 1.00 92.62 63 ILE A C 1
ATOM 517 O O . ILE A 1 63 ? 26.107 7.155 -15.246 1.00 92.62 63 ILE A O 1
ATOM 521 N N . TYR A 1 64 ? 27.349 8.922 -15.860 1.00 93.00 64 TYR A N 1
ATOM 522 C CA . TYR A 1 64 ? 26.908 8.952 -17.239 1.00 93.00 64 TYR A CA 1
ATOM 523 C C . TYR A 1 64 ? 28.024 8.497 -18.159 1.00 93.00 64 TYR A C 1
ATOM 525 O O . TYR A 1 64 ? 29.161 8.946 -18.030 1.00 93.00 64 TYR A O 1
ATOM 533 N N . TRP A 1 65 ? 27.680 7.631 -19.102 1.00 94.44 65 TRP A N 1
ATOM 534 C CA . TRP A 1 65 ? 28.441 7.440 -20.322 1.00 94.44 65 TRP A CA 1
ATOM 535 C C . TRP A 1 65 ? 27.987 8.478 -21.343 1.00 94.44 65 TRP A C 1
ATOM 537 O O . TRP A 1 65 ? 26.813 8.502 -21.721 1.00 94.44 65 TRP A O 1
ATOM 547 N N . HIS A 1 66 ? 28.922 9.309 -21.797 1.00 94.31 66 HIS A N 1
ATOM 548 C CA . HIS A 1 66 ? 28.681 10.296 -22.847 1.00 94.31 66 HIS A CA 1
ATOM 549 C C . HIS A 1 66 ? 29.545 9.996 -24.064 1.00 94.31 66 HIS A C 1
ATOM 551 O O . HIS A 1 66 ? 30.744 9.746 -23.928 1.00 94.31 66 HIS A O 1
ATOM 557 N N . ARG A 1 67 ? 28.951 10.103 -25.255 1.00 92.19 67 ARG A N 1
ATOM 558 C CA . ARG A 1 67 ? 29.663 10.131 -26.536 1.00 92.19 67 ARG A CA 1
ATOM 559 C C . ARG A 1 67 ? 29.595 11.518 -27.147 1.00 92.19 67 ARG A C 1
ATOM 561 O O . ARG A 1 67 ? 28.552 12.165 -27.115 1.00 92.19 67 ARG A O 1
ATOM 568 N N . PHE A 1 68 ? 30.665 11.929 -27.809 1.00 93.62 68 PHE A N 1
ATOM 569 C CA . PHE A 1 68 ? 30.802 13.218 -28.472 1.00 93.62 68 PHE A CA 1
ATOM 570 C C . PHE A 1 68 ? 31.220 13.047 -29.932 1.00 93.62 68 PHE A C 1
ATOM 572 O O . PHE A 1 68 ? 31.832 12.057 -30.321 1.00 93.62 68 PHE A O 1
ATOM 579 N N . SER A 1 69 ? 30.912 14.048 -30.753 1.00 90.19 69 SER A N 1
ATOM 580 C CA . SER A 1 69 ? 31.352 14.115 -32.153 1.00 90.19 69 SER A CA 1
ATOM 581 C C . SER A 1 69 ? 32.772 14.671 -32.320 1.00 90.19 69 SER A C 1
ATOM 583 O O . SER A 1 69 ? 33.320 14.643 -33.421 1.00 90.19 69 SER A O 1
ATOM 585 N N . GLY A 1 70 ? 33.375 15.185 -31.244 1.00 90.81 70 GLY A N 1
ATOM 586 C CA . GLY A 1 70 ? 34.714 15.763 -31.239 1.00 90.81 70 GLY A CA 1
ATOM 587 C C . GLY A 1 70 ? 35.407 15.602 -29.889 1.00 90.81 70 GLY A C 1
ATOM 588 O O . GLY A 1 70 ? 34.758 15.404 -28.861 1.00 90.81 70 GLY A O 1
ATOM 589 N N . ALA A 1 71 ? 36.734 15.692 -29.906 1.00 93.31 71 ALA A N 1
ATOM 590 C CA . ALA A 1 71 ? 37.586 15.485 -28.743 1.00 93.31 71 ALA A CA 1
ATOM 591 C C . ALA A 1 71 ? 38.793 16.425 -28.783 1.00 93.31 71 ALA A C 1
ATOM 593 O O . ALA A 1 71 ? 39.322 16.734 -29.854 1.00 93.31 71 ALA A O 1
ATOM 594 N N . VAL A 1 72 ? 39.240 16.869 -27.610 1.00 95.94 72 VAL A N 1
ATOM 595 C CA . VAL A 1 72 ? 40.450 17.679 -27.447 1.00 95.94 72 VAL A CA 1
ATOM 596 C C . VAL A 1 72 ? 41.379 16.955 -26.485 1.00 95.94 72 VAL A C 1
ATOM 598 O O . VAL A 1 72 ? 40.963 16.586 -25.393 1.00 95.94 72 VAL A O 1
ATOM 601 N N . SER A 1 73 ? 42.638 16.746 -26.872 1.00 96.31 73 SER A N 1
ATOM 602 C CA . SER A 1 73 ? 43.602 16.078 -25.991 1.00 96.31 73 SER A CA 1
ATOM 603 C C . SER A 1 73 ? 43.862 16.913 -24.734 1.00 96.31 73 SER A C 1
ATOM 605 O O . SER A 1 73 ? 44.075 18.126 -24.816 1.00 96.31 73 SER A O 1
ATOM 607 N N . SER A 1 74 ? 43.872 16.260 -23.573 1.00 96.00 74 SER A N 1
ATOM 608 C CA . SER A 1 74 ? 44.189 16.873 -22.287 1.00 96.00 74 SER A CA 1
ATOM 609 C C . SER A 1 74 ? 45.023 15.911 -21.438 1.00 96.00 74 SER A C 1
ATOM 611 O O . SER A 1 74 ? 44.593 14.795 -21.170 1.00 96.00 74 SER A O 1
ATOM 613 N N . PRO A 1 75 ? 46.209 16.319 -20.951 1.00 94.75 75 PRO A N 1
ATOM 614 C CA . PRO A 1 75 ? 47.018 15.477 -20.070 1.00 94.75 75 PRO A CA 1
ATOM 615 C C . PRO A 1 75 ? 46.500 15.450 -18.623 1.00 94.75 75 PRO A C 1
ATOM 617 O O . PRO A 1 75 ? 47.103 14.790 -17.781 1.00 94.75 75 PRO A O 1
ATOM 620 N N . ARG A 1 76 ? 45.451 16.225 -18.302 1.00 96.00 76 ARG A N 1
ATOM 621 C CA . ARG A 1 76 ? 44.878 16.305 -16.947 1.00 96.00 76 ARG A CA 1
ATOM 622 C C . ARG A 1 76 ? 43.729 15.325 -16.725 1.00 96.00 76 ARG A C 1
ATOM 624 O O . ARG A 1 76 ? 43.445 15.021 -15.576 1.00 96.00 76 ARG A O 1
ATOM 631 N N . THR A 1 77 ? 43.101 14.866 -17.803 1.00 96.06 77 THR A N 1
ATOM 632 C CA . THR A 1 77 ? 41.964 13.938 -17.796 1.00 96.06 77 THR A CA 1
ATOM 633 C C . THR A 1 77 ? 42.428 12.488 -17.803 1.00 96.06 77 THR A C 1
ATOM 635 O O . THR A 1 77 ? 43.415 12.156 -18.463 1.00 96.06 77 THR A O 1
ATOM 638 N N . PHE A 1 78 ? 41.669 11.611 -17.160 1.00 94.81 78 PHE A N 1
ATOM 639 C CA . PHE A 1 78 ? 41.928 10.182 -17.032 1.00 94.81 78 PHE A CA 1
ATOM 640 C C . PHE A 1 78 ? 41.974 9.445 -18.378 1.00 94.81 78 PHE A C 1
ATOM 642 O O . PHE A 1 78 ? 42.840 8.596 -18.582 1.00 94.81 78 PHE A O 1
ATOM 649 N N . THR A 1 79 ? 41.092 9.789 -19.322 1.00 93.62 79 THR A N 1
ATOM 650 C CA . THR A 1 79 ? 41.074 9.198 -20.678 1.00 93.62 79 THR A CA 1
ATOM 651 C C . THR A 1 79 ? 42.125 9.804 -21.614 1.00 93.62 79 THR A C 1
ATOM 653 O O . THR A 1 79 ? 42.391 9.258 -22.684 1.00 93.62 79 THR A O 1
ATOM 656 N N . GLY A 1 80 ? 42.721 10.941 -21.237 1.00 95.19 80 GLY A N 1
ATOM 657 C CA . GLY A 1 80 ? 43.570 11.761 -22.107 1.00 95.19 80 GLY A CA 1
ATOM 658 C C . GLY A 1 80 ? 42.808 12.728 -23.030 1.00 95.19 80 GLY A C 1
ATOM 659 O O . GLY A 1 80 ? 43.446 13.414 -23.840 1.00 95.19 80 GLY A O 1
ATOM 660 N N . TRP A 1 81 ? 41.477 12.805 -22.909 1.00 96.25 81 TRP A N 1
ATOM 661 C CA . TRP A 1 81 ? 40.598 13.633 -23.737 1.00 96.25 81 TRP A CA 1
ATOM 662 C C . TRP A 1 81 ? 39.578 14.409 -22.895 1.00 96.25 81 TRP A C 1
ATOM 664 O O . TRP A 1 81 ? 39.038 13.905 -21.915 1.00 96.25 81 TRP A O 1
ATOM 674 N N . GLN A 1 82 ? 39.290 15.639 -23.314 1.00 96.56 82 GLN A N 1
ATOM 675 C CA . GLN A 1 82 ? 38.197 16.465 -22.803 1.00 96.56 82 GLN A CA 1
ATOM 676 C C . GLN A 1 82 ? 37.221 16.804 -23.937 1.00 96.56 82 GLN A C 1
ATOM 678 O O . GLN A 1 82 ? 37.608 16.887 -25.111 1.00 96.56 82 GLN A O 1
ATOM 683 N N . HIS A 1 83 ? 35.968 17.071 -23.575 1.00 96.62 83 HIS A N 1
ATOM 684 C CA . HIS A 1 83 ? 34.887 17.347 -24.517 1.00 96.62 83 HIS A CA 1
ATOM 685 C C . HIS A 1 83 ? 34.104 18.604 -24.140 1.00 96.62 83 HIS A C 1
ATOM 687 O O . HIS A 1 83 ? 34.137 19.080 -23.003 1.00 96.62 83 HIS A O 1
ATOM 693 N N . SER A 1 84 ? 33.400 19.160 -25.122 1.00 92.62 84 SER A N 1
ATOM 694 C CA . SER A 1 84 ? 32.580 20.358 -24.950 1.00 92.62 84 SER A CA 1
ATOM 695 C C . SER A 1 84 ? 31.309 20.289 -25.782 1.00 92.62 84 SER A C 1
ATOM 697 O O . SER A 1 84 ? 31.342 19.783 -26.907 1.00 92.62 84 SER A O 1
ATOM 699 N N . GLY A 1 85 ? 30.242 20.894 -25.272 1.00 89.62 85 GLY A N 1
ATOM 700 C CA . GLY A 1 85 ? 28.920 20.885 -25.880 1.00 89.62 85 GLY A CA 1
ATOM 701 C C . GLY A 1 85 ? 28.116 19.633 -25.534 1.00 89.62 85 GLY A C 1
ATOM 702 O O . GLY A 1 85 ? 28.538 18.784 -24.753 1.00 89.62 85 GLY A O 1
ATOM 703 N N . GLN A 1 86 ? 26.927 19.537 -26.125 1.00 90.50 86 GLN A N 1
ATOM 704 C CA . GLN A 1 86 ? 25.987 18.451 -25.856 1.00 90.50 86 GLN A CA 1
ATOM 705 C C . GLN A 1 86 ? 26.512 17.103 -26.392 1.00 90.50 86 GLN A C 1
ATOM 707 O O . GLN A 1 86 ? 26.912 17.041 -27.562 1.00 90.50 86 GLN A O 1
ATOM 712 N N . PRO A 1 87 ? 26.480 16.024 -25.586 1.00 91.44 87 PRO A N 1
ATOM 713 C CA . PRO A 1 87 ? 26.770 14.675 -26.063 1.00 91.44 87 PRO A CA 1
ATOM 714 C C . PRO A 1 87 ? 25.846 14.259 -27.220 1.00 91.44 87 PRO A C 1
ATOM 716 O O . PRO A 1 87 ? 24.666 14.609 -27.245 1.00 91.44 87 PRO A O 1
ATOM 719 N N . VAL A 1 88 ? 26.363 13.471 -28.167 1.00 89.31 88 VAL A N 1
ATOM 720 C CA . VAL A 1 88 ? 25.561 12.841 -29.237 1.00 89.31 88 VAL A CA 1
ATOM 721 C C . VAL A 1 88 ? 24.828 11.589 -28.754 1.00 89.31 88 VAL A C 1
ATOM 723 O O . VAL A 1 88 ? 23.836 11.179 -29.349 1.00 89.31 88 VAL A O 1
ATOM 726 N N . GLU A 1 89 ? 25.323 10.984 -27.679 1.00 86.50 89 GLU A N 1
ATOM 727 C CA . GLU A 1 89 ? 24.724 9.851 -26.983 1.00 86.50 89 GLU A CA 1
ATOM 728 C C . GLU A 1 89 ? 25.003 10.036 -25.493 1.00 86.50 89 GLU A C 1
ATOM 730 O O . GLU A 1 89 ? 26.115 10.410 -25.113 1.00 86.50 89 GLU A O 1
ATOM 735 N N . SER A 1 90 ? 23.999 9.802 -24.656 1.00 85.44 90 SER A N 1
ATOM 736 C CA . SER A 1 90 ? 24.118 9.897 -23.207 1.00 85.44 90 SER A CA 1
ATOM 737 C C . SER A 1 90 ? 23.234 8.845 -22.560 1.00 85.44 90 SER A C 1
ATOM 739 O O . SER A 1 90 ? 22.084 8.675 -22.968 1.00 85.44 90 SER A O 1
ATOM 741 N N . MET A 1 91 ? 23.781 8.138 -21.581 1.00 86.12 91 MET A N 1
ATOM 742 C CA . MET A 1 91 ? 23.064 7.147 -20.784 1.00 86.12 91 MET A CA 1
ATOM 743 C C . MET A 1 91 ? 23.693 7.053 -19.398 1.00 86.12 91 MET A C 1
ATOM 745 O O . MET A 1 91 ? 24.893 7.293 -19.242 1.00 86.12 91 MET A O 1
ATOM 749 N N . THR A 1 92 ? 22.915 6.687 -18.386 1.00 87.69 92 THR A N 1
ATOM 750 C CA . THR A 1 92 ? 23.485 6.325 -17.084 1.00 87.69 92 THR A CA 1
ATOM 751 C C . THR A 1 92 ? 24.296 5.033 -17.202 1.00 87.69 92 THR A C 1
ATOM 753 O O . THR A 1 92 ? 24.151 4.258 -18.152 1.00 87.69 92 THR A O 1
ATOM 756 N N . PHE A 1 93 ? 25.155 4.749 -16.225 1.00 91.12 93 PHE A N 1
ATOM 757 C CA . PHE A 1 93 ? 25.934 3.512 -16.220 1.00 91.12 93 PHE A CA 1
ATOM 758 C C . PHE A 1 93 ? 25.018 2.278 -16.140 1.00 91.12 93 PHE A C 1
ATOM 760 O O . PHE A 1 93 ? 25.316 1.244 -16.739 1.00 91.12 93 PHE A O 1
ATOM 767 N N . VAL A 1 94 ? 23.883 2.386 -15.440 1.00 85.62 94 VAL A N 1
ATOM 768 C CA . VAL A 1 94 ? 22.873 1.318 -15.349 1.00 85.62 94 VAL A CA 1
ATOM 769 C C . VAL A 1 94 ? 22.233 1.048 -16.708 1.00 85.62 94 VAL A C 1
ATOM 771 O O . VAL A 1 94 ? 22.132 -0.105 -17.126 1.00 85.62 94 VAL A O 1
ATOM 774 N N . GLU A 1 95 ? 21.856 2.097 -17.436 1.00 81.94 95 GLU A N 1
ATOM 775 C CA . GLU A 1 95 ? 21.329 1.972 -18.798 1.00 81.94 95 GLU A CA 1
ATOM 776 C C . GLU A 1 95 ? 22.372 1.349 -19.736 1.00 81.94 95 GLU A C 1
ATOM 778 O O . GLU A 1 95 ? 22.067 0.396 -20.457 1.00 81.94 95 GLU A O 1
ATOM 783 N N . LEU A 1 96 ? 23.628 1.802 -19.655 1.00 86.44 96 LEU A N 1
ATOM 784 C CA . LEU A 1 96 ? 24.737 1.227 -20.416 1.00 86.44 96 LEU A CA 1
ATOM 785 C C . LEU A 1 96 ? 24.944 -0.265 -20.102 1.00 86.44 96 LEU A C 1
ATOM 787 O O . LEU A 1 96 ? 25.218 -1.049 -21.010 1.00 86.44 96 LEU A O 1
ATOM 791 N N . MET A 1 97 ? 24.784 -0.689 -18.845 1.00 85.94 97 MET A N 1
ATOM 792 C CA . MET A 1 97 ? 24.891 -2.098 -18.443 1.00 85.94 97 MET A CA 1
ATOM 793 C C . MET A 1 97 ? 23.839 -2.978 -19.125 1.00 85.94 97 MET A C 1
ATOM 795 O O . MET A 1 97 ? 24.158 -4.079 -19.580 1.00 85.94 97 MET A O 1
ATOM 799 N N . ILE A 1 98 ? 22.598 -2.494 -19.208 1.00 79.00 98 ILE A N 1
ATOM 800 C CA . ILE A 1 98 ? 21.475 -3.221 -19.815 1.00 79.00 98 ILE A CA 1
ATOM 801 C C . ILE A 1 98 ? 21.636 -3.276 -21.342 1.00 79.00 98 ILE A C 1
ATOM 803 O O . ILE A 1 98 ? 21.456 -4.336 -21.950 1.00 79.00 98 ILE A O 1
ATOM 807 N N . HIS A 1 99 ? 22.012 -2.152 -21.959 1.00 75.12 99 HIS A N 1
ATOM 808 C CA . HIS A 1 99 ? 22.074 -2.011 -23.417 1.00 75.12 99 HIS A CA 1
ATOM 809 C C . HIS A 1 99 ? 23.362 -2.522 -24.047 1.00 75.12 99 HIS A C 1
ATOM 811 O O . HIS A 1 99 ? 23.332 -3.006 -25.182 1.00 75.12 99 HIS A O 1
ATOM 817 N N . ARG A 1 100 ? 24.464 -2.471 -23.293 1.00 82.69 100 ARG A N 1
ATOM 818 C CA . ARG A 1 100 ? 25.841 -2.650 -23.767 1.00 82.69 100 ARG A CA 1
ATOM 819 C C . ARG A 1 100 ? 26.274 -1.558 -24.751 1.00 82.69 100 ARG A C 1
ATOM 821 O O . ARG A 1 100 ? 25.464 -0.824 -25.309 1.00 82.69 100 ARG A O 1
ATOM 828 N N . PHE A 1 101 ? 27.582 -1.476 -24.987 1.00 84.12 101 PHE A N 1
ATOM 829 C CA . PHE A 1 101 ? 28.128 -0.685 -26.088 1.00 84.12 101 PHE A CA 1
ATOM 830 C C . PHE A 1 101 ? 27.652 -1.221 -27.441 1.00 84.12 101 PHE A C 1
ATOM 832 O O . PHE A 1 101 ? 27.431 -2.430 -27.609 1.00 84.12 101 PHE A O 1
ATOM 839 N N . ASN A 1 102 ? 27.524 -0.325 -28.421 1.00 75.25 102 ASN A N 1
ATOM 840 C CA . ASN A 1 102 ? 27.029 -0.693 -29.742 1.00 75.25 102 ASN A CA 1
ATOM 841 C C . ASN A 1 102 ? 28.036 -1.592 -30.489 1.00 75.25 102 ASN A C 1
ATOM 843 O O . ASN A 1 102 ? 29.198 -1.725 -30.112 1.00 75.25 102 ASN A O 1
ATOM 847 N N . ALA A 1 103 ? 27.594 -2.237 -31.569 1.00 72.75 103 ALA A N 1
ATOM 848 C CA . ALA A 1 103 ? 28.435 -3.193 -32.292 1.00 72.75 103 ALA A CA 1
ATOM 849 C C . ALA A 1 103 ? 29.693 -2.560 -32.926 1.00 72.75 103 ALA A C 1
ATOM 851 O O . ALA A 1 103 ? 30.695 -3.251 -33.100 1.00 72.75 103 ALA A O 1
ATOM 852 N N . THR A 1 104 ? 29.655 -1.267 -33.264 1.00 73.69 104 THR A N 1
ATOM 853 C CA . THR A 1 104 ? 30.800 -0.540 -33.838 1.00 73.69 104 THR A CA 1
ATOM 854 C C . THR A 1 104 ? 31.885 -0.310 -32.786 1.00 73.69 104 THR A C 1
ATOM 856 O O . THR A 1 104 ? 33.061 -0.536 -33.050 1.00 73.69 104 THR A O 1
ATOM 859 N N . ASP A 1 105 ? 31.492 0.038 -31.562 1.00 78.12 105 ASP A N 1
ATOM 860 C CA . ASP A 1 105 ? 32.415 0.213 -30.435 1.00 78.12 105 ASP A CA 1
ATOM 861 C C . ASP A 1 105 ? 33.182 -1.069 -30.096 1.00 78.12 105 ASP A C 1
ATOM 863 O O . ASP A 1 105 ? 34.323 -1.033 -29.645 1.00 78.12 105 ASP A O 1
ATOM 867 N N . GLN A 1 106 ? 32.561 -2.225 -30.338 1.00 71.88 106 GLN A N 1
ATOM 868 C CA . GLN A 1 106 ? 33.175 -3.526 -30.074 1.00 71.88 106 GLN A CA 1
ATOM 869 C C . GLN A 1 106 ? 34.300 -3.867 -31.055 1.00 71.88 106 GLN A C 1
ATOM 871 O O . GLN A 1 106 ? 35.149 -4.696 -30.731 1.00 71.88 106 GLN A O 1
ATOM 876 N N . VAL A 1 107 ? 34.309 -3.262 -32.248 1.00 75.44 107 VAL A N 1
ATOM 877 C CA . VAL A 1 107 ? 35.346 -3.496 -33.267 1.00 75.44 107 VAL A CA 1
ATOM 878 C C . VAL A 1 107 ? 36.422 -2.407 -33.293 1.00 75.44 107 VAL A C 1
ATOM 880 O O . VAL A 1 107 ? 37.505 -2.672 -33.810 1.00 75.44 107 VAL A O 1
ATOM 883 N N . ALA A 1 108 ? 36.157 -1.234 -32.707 1.00 80.25 108 ALA A N 1
ATOM 884 C CA . ALA A 1 108 ? 37.096 -0.114 -32.574 1.00 80.25 108 ALA A CA 1
ATOM 885 C C . ALA A 1 108 ? 37.155 0.408 -31.116 1.00 80.25 108 ALA A C 1
ATOM 887 O O . ALA A 1 108 ? 36.740 1.534 -30.827 1.00 80.25 108 ALA A O 1
ATOM 888 N N . PRO A 1 109 ? 37.630 -0.413 -30.158 1.00 78.31 109 PRO A N 1
ATOM 889 C CA . PRO A 1 109 ? 37.621 -0.064 -28.735 1.00 78.31 109 PRO A CA 1
ATOM 890 C C . PRO A 1 109 ? 38.592 1.066 -28.362 1.00 78.31 109 PRO A C 1
ATOM 892 O O . PRO A 1 109 ? 38.483 1.650 -27.287 1.00 78.31 109 PRO A O 1
ATOM 895 N N . ASP A 1 110 ? 39.543 1.385 -29.234 1.00 77.94 110 ASP A N 1
ATOM 896 C CA . ASP A 1 110 ? 40.459 2.512 -29.093 1.00 77.94 110 ASP A CA 1
ATOM 897 C C . ASP A 1 110 ? 39.780 3.862 -29.367 1.00 77.94 110 ASP A C 1
ATOM 899 O O . ASP A 1 110 ? 40.135 4.856 -28.735 1.00 77.94 110 ASP A O 1
ATOM 903 N N . GLU A 1 111 ? 38.763 3.908 -30.234 1.00 86.62 111 GLU A N 1
ATOM 904 C CA . GLU A 1 111 ? 37.978 5.123 -30.500 1.00 86.62 111 GLU A CA 1
ATOM 905 C C . GLU A 1 111 ? 37.016 5.469 -29.352 1.00 86.62 111 GLU A C 1
ATOM 907 O O . GLU A 1 111 ? 36.699 6.641 -29.134 1.00 86.62 111 GLU A O 1
ATOM 912 N N . LEU A 1 112 ? 36.591 4.466 -28.577 1.00 88.06 112 LEU A N 1
ATOM 913 C CA . LEU A 1 112 ? 35.672 4.609 -27.441 1.00 88.06 112 LEU A CA 1
ATOM 914 C C . LEU A 1 112 ? 36.170 5.638 -26.416 1.00 88.06 112 LEU A C 1
ATOM 916 O O . LEU A 1 112 ? 35.409 6.497 -25.988 1.00 88.06 112 LEU A O 1
ATOM 920 N N . GLN A 1 113 ? 37.451 5.581 -26.048 1.00 89.75 113 GLN A N 1
ATOM 921 C CA . GLN A 1 113 ? 38.059 6.520 -25.093 1.00 89.75 113 GLN A CA 1
ATOM 922 C C . GLN A 1 113 ? 38.406 7.883 -25.706 1.00 89.75 113 GLN A C 1
ATOM 924 O O . GLN A 1 113 ? 38.642 8.837 -24.971 1.00 89.75 113 GLN A O 1
ATOM 929 N N . VAL A 1 114 ? 38.478 7.968 -27.040 1.00 93.44 114 VAL A N 1
ATOM 930 C CA . VAL A 1 114 ? 38.731 9.227 -27.752 1.00 93.44 114 VAL A CA 1
ATOM 931 C C . VAL A 1 114 ? 37.453 10.038 -27.842 1.00 93.44 114 VAL A C 1
ATOM 933 O O . VAL A 1 114 ? 37.507 11.243 -27.653 1.00 93.44 114 VAL A O 1
ATOM 936 N N . TYR A 1 115 ? 36.321 9.397 -28.140 1.00 93.00 115 TYR A N 1
ATOM 937 C CA . TYR A 1 115 ? 35.039 10.065 -28.372 1.00 93.00 115 TYR A CA 1
ATOM 938 C C . TYR A 1 115 ? 34.047 9.921 -27.222 1.00 93.00 115 TYR A C 1
ATOM 940 O O . TYR A 1 115 ? 32.908 10.367 -27.353 1.00 93.00 115 TYR A O 1
ATOM 948 N N . GLY A 1 116 ? 34.443 9.332 -26.100 1.00 92.50 116 GLY A N 1
ATOM 949 C CA . GLY A 1 116 ? 33.575 9.220 -24.944 1.00 92.50 116 GLY A CA 1
ATOM 950 C C . GLY A 1 116 ? 34.312 8.994 -23.634 1.00 92.50 116 GLY A C 1
ATOM 951 O O . GLY A 1 116 ? 35.501 8.677 -23.587 1.00 92.50 116 GLY A O 1
ATOM 952 N N . GLY A 1 117 ? 33.567 9.167 -22.549 1.00 94.81 117 GLY A N 1
ATOM 953 C CA . GLY A 1 117 ? 34.067 9.051 -21.186 1.00 94.81 117 GLY A CA 1
ATOM 954 C C . GLY A 1 117 ? 32.935 8.906 -20.175 1.00 94.81 117 GLY A C 1
ATOM 955 O O . GLY A 1 117 ? 31.755 9.046 -20.513 1.00 94.81 117 GLY A O 1
ATOM 956 N N . PHE A 1 118 ? 33.310 8.617 -18.928 1.00 97.00 118 PHE A N 1
ATOM 957 C CA . PHE A 1 118 ? 32.380 8.545 -17.804 1.00 97.00 118 PHE A CA 1
ATOM 958 C C . PHE A 1 118 ? 32.434 9.822 -16.972 1.00 97.00 118 PHE A C 1
ATOM 960 O O . PHE A 1 118 ? 33.521 10.260 -16.602 1.00 97.00 118 PHE A O 1
ATOM 967 N N . TYR A 1 119 ? 31.274 10.386 -16.637 1.00 96.50 119 TYR A N 1
ATOM 968 C CA . TYR A 1 119 ? 31.172 11.673 -15.942 1.00 96.50 119 TYR A CA 1
ATOM 969 C C . TYR A 1 119 ? 30.109 11.658 -14.838 1.00 96.50 119 TYR A C 1
ATOM 971 O O . TYR A 1 119 ? 29.146 10.896 -14.908 1.00 96.50 119 TYR A O 1
ATOM 979 N N . SER A 1 120 ? 30.265 12.504 -13.816 1.00 94.44 120 SER A N 1
ATOM 980 C CA . SER A 1 120 ? 29.246 12.719 -12.773 1.00 94.44 120 SER A CA 1
ATOM 981 C C . SER A 1 120 ? 28.115 13.652 -13.215 1.00 94.44 120 SER A C 1
ATOM 983 O O . SER A 1 120 ? 27.033 13.634 -12.630 1.00 94.44 120 SER A O 1
ATOM 985 N N . ASP A 1 121 ? 28.368 14.483 -14.228 1.00 93.56 121 ASP A N 1
ATOM 986 C CA . ASP A 1 121 ? 27.424 15.484 -14.719 1.00 93.56 121 ASP A CA 1
ATOM 987 C C . ASP A 1 121 ? 26.607 14.951 -15.907 1.00 93.56 121 ASP A C 1
ATOM 989 O O . ASP A 1 121 ? 27.132 14.277 -16.795 1.00 93.56 121 ASP A O 1
ATOM 993 N N . GLY A 1 122 ? 25.309 15.271 -15.925 1.00 89.38 122 GLY A N 1
ATOM 994 C CA . GLY A 1 122 ? 24.373 14.868 -16.980 1.00 89.38 122 GLY A CA 1
ATOM 995 C C . GLY A 1 122 ? 24.582 15.597 -18.320 1.00 89.38 122 GLY A C 1
ATOM 996 O O . GLY A 1 122 ? 25.389 16.527 -18.407 1.00 89.38 122 GLY A O 1
ATOM 997 N N . PRO A 1 123 ? 23.830 15.219 -19.373 1.00 88.38 123 PRO A N 1
ATOM 998 C CA . PRO A 1 123 ? 24.035 15.715 -20.740 1.00 88.38 123 PRO A CA 1
ATOM 999 C C . PRO A 1 123 ? 23.869 17.234 -20.894 1.00 88.38 123 PRO A C 1
ATOM 1001 O O . PRO A 1 123 ? 24.459 17.831 -21.786 1.00 88.38 123 PRO A O 1
ATOM 1004 N N . GLN A 1 124 ? 23.117 17.885 -20.005 1.00 89.50 124 GLN A N 1
ATOM 1005 C CA . GLN A 1 124 ? 22.918 19.337 -19.981 1.00 89.50 124 GLN A CA 1
ATOM 1006 C C . GLN A 1 124 ? 24.181 20.144 -19.634 1.00 89.50 124 GLN A C 1
ATOM 1008 O O . GLN A 1 124 ? 24.179 21.368 -19.769 1.00 89.50 124 GLN A O 1
ATOM 1013 N N . HIS A 1 125 ? 25.238 19.493 -19.146 1.00 92.12 125 HIS A N 1
ATOM 1014 C CA . HIS A 1 125 ? 26.492 20.156 -18.821 1.00 92.12 125 HIS A CA 1
ATOM 1015 C C . HIS A 1 125 ? 27.286 20.506 -20.097 1.00 92.12 125 HIS A C 1
ATOM 1017 O O . HIS A 1 125 ? 27.149 19.848 -21.123 1.00 92.12 125 HIS A O 1
ATOM 1023 N N . ASP A 1 126 ? 28.091 21.573 -20.060 1.00 91.12 126 ASP A N 1
ATOM 1024 C CA . ASP A 1 126 ? 28.753 22.112 -21.265 1.00 91.12 126 ASP A CA 1
ATOM 1025 C C . ASP A 1 126 ? 30.212 21.650 -21.430 1.00 91.12 126 ASP A C 1
ATOM 1027 O O . ASP A 1 126 ? 30.731 21.618 -22.545 1.00 91.12 126 ASP A O 1
ATOM 1031 N N . ARG A 1 127 ? 30.902 21.301 -20.335 1.00 94.25 127 ARG A N 1
ATOM 1032 C CA . ARG A 1 127 ? 32.325 20.919 -20.348 1.00 94.25 127 ARG A CA 1
ATOM 1033 C C . ARG A 1 127 ? 32.584 19.624 -19.593 1.00 94.25 127 ARG A C 1
ATOM 1035 O O . ARG A 1 127 ? 32.322 19.530 -18.402 1.00 94.25 127 ARG A O 1
ATOM 1042 N N . PHE A 1 128 ? 33.166 18.656 -20.279 1.00 97.00 128 PHE A N 1
ATOM 1043 C CA . PHE A 1 128 ? 33.436 17.333 -19.734 1.00 97.00 128 PHE A CA 1
ATOM 1044 C C . PHE A 1 128 ? 34.952 17.130 -19.688 1.00 97.00 128 PHE A C 1
ATOM 1046 O O . PHE A 1 128 ? 35.592 16.932 -20.723 1.00 97.00 128 PHE A O 1
ATOM 1053 N N . ASP A 1 129 ? 35.530 17.287 -18.498 1.00 96.31 129 ASP A N 1
ATOM 1054 C CA . ASP A 1 129 ? 36.976 17.352 -18.253 1.00 96.31 129 ASP A CA 1
ATOM 1055 C C . ASP A 1 129 ? 37.345 16.768 -16.872 1.00 96.31 129 ASP A C 1
ATOM 1057 O O . ASP A 1 129 ? 36.539 16.084 -16.239 1.00 96.31 129 ASP A O 1
ATOM 1061 N N . GLU A 1 130 ? 38.562 17.030 -16.379 1.00 95.75 130 GLU A N 1
ATOM 1062 C CA . GLU A 1 130 ? 39.072 16.450 -15.128 1.00 95.75 130 GLU A CA 1
ATOM 1063 C C . GLU A 1 130 ? 38.240 16.791 -13.874 1.00 95.75 130 GLU A C 1
ATOM 1065 O O . GLU A 1 130 ? 38.451 16.225 -12.801 1.00 95.75 130 GLU A O 1
ATOM 1070 N N . ARG A 1 131 ? 37.320 17.757 -13.972 1.00 96.19 131 ARG A N 1
ATOM 1071 C CA . ARG A 1 131 ? 36.524 18.256 -12.842 1.00 96.19 131 ARG A CA 1
ATOM 1072 C C . ARG A 1 131 ? 35.285 17.415 -12.566 1.00 96.19 131 ARG A C 1
ATOM 1074 O O . ARG A 1 131 ? 34.803 17.433 -11.436 1.00 96.19 131 ARG A O 1
ATOM 1081 N N . ASN A 1 132 ? 34.769 16.729 -13.581 1.00 95.81 132 ASN A N 1
ATOM 1082 C CA . ASN A 1 132 ? 33.569 15.898 -13.493 1.00 95.81 132 ASN A CA 1
ATOM 1083 C C . ASN A 1 132 ? 33.767 14.491 -14.069 1.00 95.81 132 ASN A C 1
ATOM 1085 O O . ASN A 1 132 ? 32.811 13.720 -14.109 1.00 95.81 132 ASN A O 1
ATOM 1089 N N . GLU A 1 133 ? 34.981 14.130 -14.491 1.00 95.88 133 GLU A N 1
ATOM 1090 C CA . GLU A 1 133 ? 35.286 12.770 -14.928 1.00 95.88 133 GLU A CA 1
ATOM 1091 C C . GLU A 1 133 ? 35.216 11.751 -13.782 1.00 95.88 133 GLU A C 1
ATOM 1093 O O . GLU A 1 133 ? 35.566 12.010 -12.626 1.00 95.88 133 GLU A O 1
ATOM 1098 N N . ILE A 1 134 ? 34.798 10.541 -14.130 1.00 96.38 134 ILE A N 1
ATOM 1099 C CA . ILE A 1 134 ? 34.943 9.350 -13.305 1.00 96.38 134 ILE A CA 1
ATOM 1100 C C . ILE A 1 134 ? 36.142 8.577 -13.845 1.00 96.38 134 ILE A C 1
ATOM 1102 O O . ILE A 1 134 ? 36.229 8.329 -15.045 1.00 96.38 134 ILE A O 1
ATOM 1106 N N . ALA A 1 135 ? 37.055 8.178 -12.956 1.00 94.31 135 ALA A N 1
ATOM 1107 C CA . ALA A 1 135 ? 38.285 7.459 -13.295 1.00 94.31 135 ALA A CA 1
ATOM 1108 C C . ALA A 1 135 ? 38.008 6.013 -13.768 1.00 94.31 135 ALA A C 1
ATOM 1110 O O . ALA A 1 135 ? 38.295 5.044 -13.067 1.00 94.31 135 ALA A O 1
ATOM 1111 N N . LEU A 1 136 ? 37.403 5.885 -14.949 1.00 94.06 136 LEU A N 1
ATOM 1112 C CA . LEU A 1 136 ? 37.019 4.652 -15.626 1.00 94.06 136 LEU A CA 1
ATOM 1113 C C . LEU A 1 136 ? 37.403 4.753 -17.101 1.00 94.06 136 LEU A C 1
ATOM 1115 O O . LEU A 1 136 ? 37.028 5.710 -17.778 1.00 94.06 136 LEU A O 1
ATOM 1119 N N . LEU A 1 137 ? 38.124 3.753 -17.614 1.00 93.56 137 LEU A N 1
ATOM 1120 C CA . LEU A 1 137 ? 38.413 3.671 -19.044 1.00 93.56 137 LEU A CA 1
ATOM 1121 C C . LEU A 1 137 ? 37.275 2.931 -19.765 1.00 93.56 137 LEU A C 1
ATOM 1123 O O . LEU A 1 137 ? 36.949 1.807 -19.374 1.00 93.56 137 LEU A O 1
ATOM 1127 N N . PRO A 1 138 ? 36.708 3.494 -20.848 1.00 93.06 138 PRO A N 1
ATOM 1128 C CA . PRO A 1 138 ? 35.631 2.850 -21.610 1.00 93.06 138 PRO A CA 1
ATOM 1129 C C . PRO A 1 138 ? 35.981 1.448 -22.109 1.00 93.06 138 PRO A C 1
ATOM 1131 O O . PRO A 1 138 ? 35.154 0.543 -22.036 1.00 93.06 138 PRO A O 1
ATOM 1134 N N . GLN A 1 139 ? 37.231 1.237 -22.528 1.00 90.50 139 GLN A N 1
ATOM 1135 C CA . GLN A 1 139 ? 37.716 -0.073 -22.957 1.00 90.50 139 GLN A CA 1
ATOM 1136 C C . GLN A 1 139 ? 37.706 -1.113 -21.824 1.00 90.50 139 GLN A C 1
ATOM 1138 O O . GLN A 1 139 ? 37.304 -2.248 -22.048 1.00 90.50 139 GLN A O 1
ATOM 1143 N N . GLN A 1 140 ? 38.082 -0.731 -20.599 1.00 91.44 140 GLN A N 1
ATOM 1144 C CA . GLN A 1 140 ? 38.039 -1.648 -19.453 1.00 91.44 140 GLN A CA 1
ATOM 1145 C C . GLN A 1 140 ? 36.598 -2.040 -19.119 1.00 91.44 140 GLN A C 1
ATOM 1147 O O . GLN A 1 140 ? 36.313 -3.213 -18.902 1.00 91.44 140 GLN A O 1
ATOM 1152 N N . VAL A 1 141 ? 35.672 -1.076 -19.158 1.00 92.56 141 VAL A N 1
ATOM 1153 C CA . VAL A 1 141 ? 34.242 -1.353 -18.953 1.00 92.56 141 VAL A CA 1
ATOM 1154 C C . VAL A 1 141 ? 33.693 -2.269 -20.050 1.00 92.56 141 VAL A C 1
ATOM 1156 O O . VAL A 1 141 ? 32.922 -3.182 -19.753 1.00 92.56 141 VAL A O 1
ATOM 1159 N N . LEU A 1 142 ? 34.112 -2.078 -21.305 1.00 90.19 142 LEU A N 1
ATOM 1160 C CA . LEU A 1 142 ? 33.765 -2.977 -22.404 1.00 90.19 142 LEU A CA 1
ATOM 1161 C C . LEU A 1 142 ? 34.272 -4.410 -22.150 1.00 90.19 142 LEU A C 1
ATOM 1163 O O . LEU A 1 142 ? 33.517 -5.363 -22.351 1.00 90.19 142 LEU A O 1
ATOM 1167 N N . ASP A 1 143 ? 35.510 -4.572 -21.681 1.00 89.56 143 ASP A N 1
ATOM 1168 C CA . ASP A 1 143 ? 36.083 -5.881 -21.341 1.00 89.56 143 ASP A CA 1
ATOM 1169 C C . ASP A 1 143 ? 35.311 -6.559 -20.196 1.00 89.56 143 ASP A C 1
ATOM 1171 O O . ASP A 1 143 ? 34.974 -7.747 -20.275 1.00 89.56 143 ASP A O 1
ATOM 1175 N N . ASP A 1 144 ? 34.946 -5.807 -19.154 1.00 91.19 144 ASP A N 1
ATOM 1176 C CA . ASP A 1 144 ? 34.117 -6.334 -18.072 1.00 91.19 144 ASP A CA 1
ATOM 1177 C C . ASP A 1 144 ? 32.729 -6.743 -18.567 1.00 91.19 144 ASP A C 1
ATOM 1179 O O . ASP A 1 144 ? 32.229 -7.800 -18.179 1.00 91.19 144 ASP A O 1
ATOM 1183 N N . PHE A 1 145 ? 32.113 -5.965 -19.460 1.00 88.12 145 PHE A N 1
ATOM 1184 C CA . PHE A 1 145 ? 30.821 -6.309 -20.055 1.00 88.12 145 PHE A CA 1
ATOM 1185 C C . PHE A 1 145 ? 30.874 -7.605 -20.862 1.00 88.12 145 PHE A C 1
ATOM 1187 O O . PHE A 1 145 ? 29.905 -8.365 -20.851 1.00 88.12 145 PHE A O 1
ATOM 1194 N N . TRP A 1 146 ? 31.995 -7.891 -21.526 1.00 84.25 146 TRP A N 1
ATOM 1195 C CA . TRP A 1 146 ? 32.212 -9.176 -22.188 1.00 84.25 146 TRP A CA 1
ATOM 1196 C C . TRP A 1 146 ? 32.378 -10.330 -21.203 1.00 84.25 146 TRP A C 1
ATOM 1198 O O . TRP A 1 146 ? 31.898 -11.434 -21.478 1.00 84.25 146 TRP A O 1
ATOM 1208 N N . SER A 1 147 ? 33.046 -10.084 -20.074 1.00 85.81 147 SER A N 1
ATOM 1209 C CA . SER A 1 147 ? 33.223 -11.083 -19.015 1.00 85.81 147 SER A CA 1
ATOM 1210 C C . SER A 1 147 ? 31.915 -11.398 -18.276 1.00 85.81 147 SER A C 1
ATOM 1212 O O . SER A 1 147 ? 31.701 -12.533 -17.849 1.00 85.81 147 SER A O 1
ATOM 1214 N N . LEU A 1 148 ? 31.022 -10.411 -18.168 1.00 85.12 148 LEU A N 1
ATOM 1215 C CA . LEU A 1 148 ? 29.733 -10.516 -17.500 1.00 85.12 148 LEU A CA 1
ATOM 1216 C C . LEU A 1 148 ? 28.646 -10.952 -18.486 1.00 85.12 148 LEU A C 1
ATOM 1218 O O . LEU A 1 148 ? 28.220 -10.177 -19.340 1.00 85.12 148 LEU A O 1
ATOM 1222 N N . ASP A 1 149 ? 28.090 -12.149 -18.322 1.00 81.94 149 ASP A N 1
ATOM 1223 C CA . ASP A 1 149 ? 26.872 -12.535 -19.042 1.00 81.94 149 ASP A CA 1
ATOM 1224 C C . ASP A 1 149 ? 25.612 -12.069 -18.290 1.00 81.94 149 ASP A C 1
ATOM 1226 O O . ASP A 1 149 ? 24.908 -12.858 -17.659 1.00 81.94 149 ASP A O 1
ATOM 1230 N N . PHE A 1 150 ? 25.342 -10.759 -18.344 1.00 83.12 150 PHE A N 1
ATOM 1231 C CA . PHE A 1 150 ? 24.210 -10.124 -17.653 1.00 83.12 150 PHE A CA 1
ATOM 1232 C C . PHE A 1 150 ? 22.862 -10.744 -18.041 1.00 83.12 150 PHE A C 1
ATOM 1234 O O . PHE A 1 150 ? 22.000 -10.956 -17.190 1.00 83.12 150 PHE A O 1
ATOM 1241 N N . SER A 1 151 ? 22.692 -11.095 -19.322 1.00 82.69 151 SER A N 1
ATOM 1242 C CA . SER A 1 151 ? 21.464 -11.728 -19.807 1.00 82.69 151 SER A CA 1
ATOM 1243 C C . SER A 1 151 ? 21.269 -13.100 -19.163 1.00 82.69 151 SER A C 1
ATOM 1245 O O . SER A 1 151 ? 20.205 -13.360 -18.600 1.00 82.69 151 SER A O 1
ATOM 1247 N N . SER A 1 152 ? 22.299 -13.953 -19.150 1.00 85.81 152 SER A N 1
ATOM 1248 C CA . SER A 1 152 ? 22.221 -15.252 -18.471 1.00 85.81 152 SER A CA 1
ATOM 1249 C C . SER A 1 152 ? 22.042 -15.116 -16.956 1.00 85.81 152 SER A C 1
ATOM 1251 O O . SER A 1 152 ? 21.278 -15.886 -16.367 1.00 85.81 152 SER A O 1
ATOM 1253 N N . ALA A 1 153 ? 22.684 -14.130 -16.320 1.00 86.12 153 ALA A N 1
ATOM 1254 C CA . ALA A 1 153 ? 22.516 -13.847 -14.894 1.00 86.12 153 ALA A CA 1
ATOM 1255 C C . ALA A 1 153 ? 21.061 -13.473 -14.563 1.00 86.12 153 ALA A C 1
ATOM 1257 O O . ALA A 1 153 ? 20.457 -14.069 -13.668 1.00 86.12 153 ALA A O 1
ATOM 1258 N N . PHE A 1 154 ? 20.457 -12.566 -15.339 1.00 85.25 154 PHE A N 1
ATOM 1259 C CA . PHE A 1 154 ? 19.056 -12.184 -15.171 1.00 85.25 154 PHE A CA 1
ATOM 1260 C C . PHE A 1 154 ? 18.103 -13.360 -15.417 1.00 85.25 154 PHE A C 1
ATOM 1262 O O . PHE A 1 154 ? 17.214 -13.621 -14.606 1.00 85.25 154 PHE A O 1
ATOM 1269 N N . MET A 1 155 ? 18.307 -14.120 -16.498 1.00 85.38 155 MET A N 1
ATOM 1270 C CA . MET A 1 155 ? 17.477 -15.289 -16.813 1.00 85.38 155 MET A CA 1
ATOM 1271 C C . MET A 1 155 ? 17.557 -16.361 -15.718 1.00 85.38 155 MET A C 1
ATOM 1273 O O . MET A 1 155 ? 16.542 -16.970 -15.378 1.00 85.38 155 MET A O 1
ATOM 1277 N N . THR A 1 156 ? 18.738 -16.553 -15.122 1.00 90.69 156 THR A N 1
ATOM 1278 C CA . THR A 1 156 ? 18.935 -17.451 -13.974 1.00 90.69 156 THR A CA 1
ATOM 1279 C C . THR A 1 156 ? 18.203 -16.935 -12.737 1.00 90.69 156 THR A C 1
ATOM 1281 O O . THR A 1 156 ? 17.495 -17.703 -12.087 1.00 90.69 156 THR A O 1
ATOM 1284 N N . ARG A 1 157 ? 18.296 -15.630 -12.436 1.00 88.56 157 ARG A N 1
ATOM 1285 C CA . ARG A 1 157 ? 17.556 -15.005 -11.326 1.00 88.56 157 ARG A CA 1
ATOM 1286 C C . ARG A 1 157 ? 16.047 -15.183 -11.491 1.00 88.56 157 ARG A C 1
ATOM 1288 O O . ARG A 1 157 ? 15.381 -15.606 -10.553 1.00 88.56 157 ARG A O 1
ATOM 1295 N N . MET A 1 158 ? 15.522 -14.951 -12.692 1.00 88.62 158 MET A N 1
ATOM 1296 C CA . MET A 1 158 ? 14.112 -15.177 -13.012 1.00 88.62 158 MET A CA 1
ATOM 1297 C C . MET A 1 158 ? 13.707 -16.651 -12.855 1.00 88.62 158 MET A C 1
ATOM 1299 O O . MET A 1 158 ? 12.640 -16.939 -12.311 1.00 88.62 158 MET A O 1
ATOM 1303 N N . ALA A 1 159 ? 14.530 -17.596 -13.320 1.00 92.62 159 ALA A N 1
ATOM 1304 C CA . ALA A 1 159 ? 14.251 -19.024 -13.166 1.00 92.62 159 ALA A CA 1
ATOM 1305 C C . ALA A 1 159 ? 14.191 -19.433 -11.685 1.00 92.62 159 ALA A C 1
ATOM 1307 O O . ALA A 1 159 ? 13.222 -20.072 -11.277 1.00 92.62 159 ALA A O 1
ATOM 1308 N N . ASN A 1 160 ? 15.166 -18.995 -10.883 1.00 94.19 160 ASN A N 1
ATOM 1309 C CA . ASN A 1 160 ? 15.218 -19.246 -9.441 1.00 94.19 160 ASN A CA 1
ATOM 1310 C C . ASN A 1 160 ? 14.035 -18.613 -8.700 1.00 94.19 160 ASN A C 1
ATOM 1312 O O . ASN A 1 160 ? 13.467 -19.234 -7.804 1.00 94.19 160 ASN A O 1
ATOM 1316 N N . PHE A 1 161 ? 13.635 -17.400 -9.092 1.00 92.00 161 PHE A N 1
ATOM 1317 C CA . PHE A 1 161 ? 12.463 -16.735 -8.534 1.00 92.00 161 PHE A CA 1
ATOM 1318 C C . PHE A 1 161 ? 11.201 -17.580 -8.730 1.00 92.00 161 PHE A C 1
ATOM 1320 O O . PHE A 1 161 ? 10.495 -17.864 -7.765 1.00 92.00 161 PHE A O 1
ATOM 1327 N N . TRP A 1 162 ? 10.927 -18.037 -9.956 1.00 93.31 162 TRP A N 1
ATOM 1328 C CA . TRP A 1 162 ? 9.745 -18.862 -10.209 1.00 93.31 162 TRP A CA 1
ATOM 1329 C C . TRP A 1 162 ? 9.842 -20.242 -9.556 1.00 93.31 162 TRP A C 1
ATOM 1331 O O . TRP A 1 162 ? 8.819 -20.746 -9.104 1.00 93.31 162 TRP A O 1
ATOM 1341 N N . ASP A 1 163 ? 11.028 -20.840 -9.459 1.00 95.88 163 ASP A N 1
ATOM 1342 C CA . ASP A 1 163 ? 11.229 -22.102 -8.734 1.00 95.88 163 ASP A CA 1
ATOM 1343 C C . ASP A 1 163 ? 10.854 -21.966 -7.247 1.00 95.88 163 ASP A C 1
ATOM 1345 O O . ASP A 1 163 ? 10.090 -22.768 -6.713 1.00 95.88 163 ASP A O 1
ATOM 1349 N N . ARG A 1 164 ? 11.290 -20.877 -6.602 1.00 95.44 164 ARG A N 1
ATOM 1350 C CA . ARG A 1 164 ? 11.065 -20.627 -5.171 1.00 95.44 164 ARG A CA 1
ATOM 1351 C C . ARG A 1 164 ? 9.683 -20.061 -4.840 1.00 95.44 164 ARG A C 1
ATOM 1353 O O . ARG A 1 164 ? 9.115 -20.394 -3.803 1.00 95.44 164 ARG A O 1
ATOM 1360 N N . HIS A 1 165 ? 9.140 -19.185 -5.683 1.00 94.62 165 HIS A N 1
ATOM 1361 C CA . HIS A 1 165 ? 7.961 -18.371 -5.358 1.00 94.62 165 HIS A CA 1
ATOM 1362 C C . HIS A 1 165 ? 6.704 -18.720 -6.159 1.00 94.62 165 HIS A C 1
ATOM 1364 O O . HIS A 1 165 ? 5.705 -18.012 -6.042 1.00 94.62 165 HIS A O 1
ATOM 1370 N N . SER A 1 166 ? 6.691 -19.807 -6.936 1.00 94.69 166 SER A N 1
ATOM 1371 C CA . SER A 1 166 ? 5.507 -20.193 -7.725 1.00 94.69 166 SER A CA 1
ATOM 1372 C C . SER A 1 166 ? 4.236 -20.375 -6.888 1.00 94.69 166 SER A C 1
ATOM 1374 O O . SER A 1 166 ? 3.159 -19.956 -7.316 1.00 94.69 166 SER A O 1
ATOM 1376 N N . GLU A 1 167 ? 4.328 -20.988 -5.709 1.00 94.88 167 GLU A N 1
ATOM 1377 C CA . GLU A 1 167 ? 3.169 -21.155 -4.818 1.00 94.88 167 GLU A CA 1
ATOM 1378 C C . GLU A 1 167 ? 2.883 -19.880 -4.017 1.00 94.88 167 GLU A C 1
ATOM 1380 O O . GLU A 1 167 ? 1.732 -19.455 -3.916 1.00 94.88 167 GLU A O 1
ATOM 1385 N N . HIS A 1 168 ? 3.931 -19.190 -3.552 1.00 93.94 168 HIS A N 1
ATOM 1386 C CA . HIS A 1 168 ? 3.801 -17.889 -2.889 1.00 93.94 168 HIS A CA 1
ATOM 1387 C C . HIS A 1 168 ? 3.057 -16.873 -3.762 1.00 93.94 168 HIS A C 1
ATOM 1389 O O . HIS A 1 168 ? 2.182 -16.170 -3.267 1.00 93.94 168 HIS A O 1
ATOM 1395 N N . PHE A 1 169 ? 3.335 -16.848 -5.069 1.00 94.19 169 PHE A N 1
ATOM 1396 C CA . PHE A 1 169 ? 2.604 -16.028 -6.028 1.00 94.19 169 PHE A CA 1
ATOM 1397 C C . PHE A 1 169 ? 1.100 -16.314 -5.992 1.00 94.19 169 PHE A C 1
ATOM 1399 O O . PHE A 1 169 ? 0.309 -15.379 -5.934 1.00 94.19 169 PHE A O 1
ATOM 1406 N N . CYS A 1 170 ? 0.690 -17.586 -6.001 1.00 94.44 170 CYS A N 1
ATOM 1407 C CA . CYS A 1 170 ? -0.728 -17.946 -6.024 1.00 94.44 170 CYS A CA 1
ATOM 1408 C C . CYS A 1 170 ? -1.430 -17.510 -4.731 1.00 94.44 170 CYS A C 1
ATOM 1410 O O . CYS A 1 170 ? -2.518 -16.940 -4.787 1.00 94.44 170 CYS A O 1
ATOM 1412 N N . ILE A 1 171 ? -0.788 -17.722 -3.577 1.00 94.19 171 ILE A N 1
ATOM 1413 C CA . ILE A 1 171 ? -1.294 -17.297 -2.262 1.00 94.19 171 ILE A CA 1
ATOM 1414 C C . ILE A 1 171 ? -1.438 -15.769 -2.211 1.00 94.19 171 ILE A C 1
ATOM 1416 O O . ILE A 1 171 ? -2.492 -15.256 -1.829 1.00 94.19 171 ILE A O 1
ATOM 1420 N N . LEU A 1 172 ? -0.404 -15.034 -2.632 1.00 93.00 172 LEU A N 1
ATOM 1421 C CA . LEU A 1 172 ? -0.404 -13.571 -2.628 1.00 93.00 172 LEU A CA 1
ATOM 1422 C C . LEU A 1 172 ? -1.395 -12.988 -3.642 1.00 93.00 172 LEU A C 1
ATOM 1424 O O . LEU A 1 172 ? -2.082 -12.024 -3.322 1.00 93.00 172 LEU A O 1
ATOM 1428 N N . ALA A 1 173 ? -1.531 -13.579 -4.830 1.00 92.81 173 ALA A N 1
ATOM 1429 C CA . ALA A 1 173 ? -2.506 -13.147 -5.829 1.00 92.81 173 ALA A CA 1
ATOM 1430 C C . ALA A 1 173 ? -3.949 -13.390 -5.361 1.00 92.81 173 ALA A C 1
ATOM 1432 O O . ALA A 1 173 ? -4.822 -12.542 -5.551 1.00 92.81 173 ALA A O 1
ATOM 1433 N N . ARG A 1 174 ? -4.197 -14.507 -4.666 1.00 94.44 174 ARG A N 1
ATOM 1434 C CA . ARG A 1 174 ? -5.488 -14.782 -4.025 1.00 94.44 174 ARG A CA 1
ATOM 1435 C C . ARG A 1 174 ? -5.786 -13.785 -2.909 1.00 94.44 174 ARG A C 1
ATOM 1437 O O . ARG A 1 174 ? -6.890 -13.245 -2.858 1.00 94.44 174 ARG A O 1
ATOM 1444 N N . ALA A 1 175 ? -4.800 -13.472 -2.066 1.00 92.50 175 ALA A N 1
ATOM 1445 C CA . ALA A 1 175 ? -4.923 -12.407 -1.072 1.00 92.50 175 ALA A CA 1
ATOM 1446 C C . ALA A 1 175 ? -5.197 -11.042 -1.738 1.00 92.50 175 ALA A C 1
ATOM 1448 O O . ALA A 1 175 ? -6.096 -10.329 -1.300 1.00 92.50 175 ALA A O 1
ATOM 1449 N N . GLY A 1 176 ? -4.502 -10.722 -2.835 1.00 90.19 176 GLY A N 1
ATOM 1450 C CA . GLY A 1 176 ? -4.695 -9.526 -3.664 1.00 90.19 176 GLY A CA 1
ATOM 1451 C C . GLY A 1 176 ? -6.114 -9.376 -4.197 1.00 90.19 176 GLY A C 1
ATOM 1452 O O . GLY A 1 176 ? -6.740 -8.321 -4.042 1.00 90.19 176 GLY A O 1
ATOM 1453 N N . PHE A 1 177 ? -6.658 -10.450 -4.759 1.00 93.19 177 PHE A N 1
ATOM 1454 C CA . PHE A 1 177 ? -8.035 -10.511 -5.235 1.00 93.19 177 PHE A CA 1
ATOM 1455 C C . PHE A 1 177 ? -9.043 -10.246 -4.107 1.00 93.19 177 PHE A C 1
ATOM 1457 O O . PHE A 1 177 ? -9.907 -9.372 -4.223 1.00 93.19 177 PHE A O 1
ATOM 1464 N N . LEU A 1 178 ? -8.918 -10.971 -2.992 1.00 93.38 178 LEU A N 1
ATOM 1465 C CA . LEU A 1 178 ? -9.849 -10.874 -1.868 1.00 93.38 178 LEU A CA 1
ATOM 1466 C C . LEU A 1 178 ? -9.765 -9.509 -1.173 1.00 93.38 178 LEU A C 1
ATOM 1468 O O . LEU A 1 178 ? -10.791 -8.917 -0.838 1.00 93.38 178 LEU A O 1
ATOM 1472 N N . ALA A 1 179 ? -8.556 -8.976 -1.005 1.00 89.94 179 ALA A N 1
ATOM 1473 C CA . ALA A 1 179 ? -8.330 -7.642 -0.472 1.00 89.94 179 ALA A CA 1
ATOM 1474 C C . ALA A 1 179 ? -8.918 -6.563 -1.384 1.00 89.94 179 ALA A C 1
ATOM 1476 O O . ALA A 1 179 ? -9.574 -5.652 -0.888 1.00 89.94 179 ALA A O 1
ATOM 1477 N N . SER A 1 180 ? -8.773 -6.691 -2.707 1.00 89.50 180 SER A N 1
ATOM 1478 C CA . SER A 1 180 ? -9.403 -5.780 -3.673 1.00 89.50 180 SER A CA 1
ATOM 1479 C C . SER A 1 180 ? -10.929 -5.798 -3.543 1.00 89.50 180 SER A C 1
ATOM 1481 O O . SER A 1 180 ? -11.565 -4.743 -3.510 1.00 89.50 180 SER A O 1
ATOM 1483 N N . ALA A 1 181 ? -11.526 -6.986 -3.389 1.00 92.12 181 ALA A N 1
ATOM 1484 C CA . ALA A 1 181 ? -12.962 -7.128 -3.163 1.00 92.12 181 ALA A CA 1
ATOM 1485 C C . ALA A 1 181 ? -13.382 -6.493 -1.826 1.00 92.12 181 ALA A C 1
ATOM 1487 O O . ALA A 1 181 ? -14.388 -5.787 -1.761 1.00 92.12 181 ALA A O 1
ATOM 1488 N N . GLY A 1 182 ? -12.590 -6.691 -0.767 1.00 89.31 182 GLY A N 1
ATOM 1489 C CA . GLY A 1 182 ? -12.821 -6.111 0.555 1.00 89.31 182 GLY A CA 1
ATOM 1490 C C . GLY A 1 182 ? -12.709 -4.588 0.560 1.00 89.31 182 GLY A C 1
ATOM 1491 O O . GLY A 1 182 ? -13.589 -3.905 1.078 1.00 89.31 182 GLY A O 1
ATOM 1492 N N . LEU A 1 183 ? -11.674 -4.034 -0.071 1.00 85.38 183 LEU A N 1
ATOM 1493 C CA . LEU A 1 183 ? -11.495 -2.592 -0.234 1.00 85.38 183 LEU A CA 1
ATOM 1494 C C . LEU A 1 183 ? -12.641 -1.981 -1.037 1.00 85.38 183 LEU A C 1
ATOM 1496 O O . LEU A 1 183 ? -13.165 -0.942 -0.639 1.00 85.38 183 LEU A O 1
ATOM 1500 N N . GLN A 1 184 ? -13.089 -2.641 -2.108 1.00 86.88 184 GLN A N 1
ATOM 1501 C CA . GLN A 1 184 ? -14.215 -2.155 -2.898 1.00 86.88 184 GLN A CA 1
ATOM 1502 C C . GLN A 1 184 ? -15.562 -2.288 -2.165 1.00 86.88 184 GLN A C 1
ATOM 1504 O O . GLN A 1 184 ? -16.424 -1.422 -2.302 1.00 86.88 184 GLN A O 1
ATOM 1509 N N . LEU A 1 185 ? -15.744 -3.313 -1.326 1.00 88.25 185 LEU A N 1
ATOM 1510 C CA . LEU A 1 185 ? -16.875 -3.400 -0.397 1.00 88.25 185 LEU A CA 1
ATOM 1511 C C . LEU A 1 185 ? -16.836 -2.245 0.619 1.00 88.25 185 LEU A C 1
ATOM 1513 O O . LEU A 1 185 ? -17.841 -1.562 0.825 1.00 88.25 185 LEU A O 1
ATOM 1517 N N . ARG A 1 186 ? -15.666 -1.970 1.211 1.00 82.56 186 ARG A N 1
ATOM 1518 C CA . ARG A 1 186 ? -15.439 -0.829 2.117 1.00 82.56 186 ARG A CA 1
ATOM 1519 C C . ARG A 1 186 ? -15.716 0.507 1.429 1.00 82.56 186 ARG A C 1
ATOM 1521 O O . ARG A 1 186 ? -16.290 1.408 2.037 1.00 82.56 186 ARG A O 1
ATOM 1528 N N . SER A 1 187 ? -15.372 0.617 0.152 1.00 78.31 187 SER A N 1
ATOM 1529 C CA . SER A 1 187 ? -15.628 1.786 -0.685 1.00 78.31 187 SER A CA 1
ATOM 1530 C C . SER A 1 187 ? -17.058 1.809 -1.269 1.00 78.31 187 SER A C 1
ATOM 1532 O O . SER A 1 187 ? -17.394 2.673 -2.077 1.00 78.31 187 SER A O 1
ATOM 1534 N N . GLY A 1 188 ? -17.940 0.882 -0.883 1.00 82.50 188 GLY A N 1
ATOM 1535 C CA . GLY A 1 188 ? -19.321 0.811 -1.372 1.00 82.50 188 GLY A CA 1
ATOM 1536 C C . GLY A 1 188 ? -19.466 0.494 -2.866 1.00 82.50 188 GLY A C 1
ATOM 1537 O O . GLY A 1 188 ? -20.577 0.549 -3.386 1.00 82.50 188 GLY A O 1
ATOM 1538 N N . GLY A 1 189 ? -18.377 0.156 -3.562 1.00 85.44 189 GLY A N 1
ATOM 1539 C CA . GLY A 1 189 ? -18.389 -0.270 -4.962 1.00 85.44 189 GLY A CA 1
ATOM 1540 C C . GLY A 1 189 ? -18.836 -1.723 -5.163 1.00 85.44 189 GLY A C 1
ATOM 1541 O O . GLY A 1 189 ? -18.994 -2.149 -6.307 1.00 85.44 189 GLY A O 1
ATOM 1542 N N . LEU A 1 190 ? -19.014 -2.481 -4.076 1.00 90.12 190 LEU A N 1
ATOM 1543 C CA . LEU A 1 190 ? -19.646 -3.802 -4.041 1.00 90.12 190 LEU A CA 1
ATOM 1544 C C . LEU A 1 190 ? -20.682 -3.849 -2.913 1.00 90.12 190 LEU A C 1
ATOM 1546 O O . LEU A 1 190 ? -20.446 -3.343 -1.817 1.00 90.12 190 LEU A O 1
ATOM 1550 N N . SER A 1 191 ? -21.819 -4.494 -3.166 1.00 90.81 191 SER A N 1
ATOM 1551 C CA . SER A 1 191 ? -22.767 -4.878 -2.112 1.00 90.81 191 SER A CA 1
ATOM 1552 C C . SER A 1 191 ? -22.299 -6.136 -1.370 1.00 90.81 191 SER A C 1
ATOM 1554 O O . SER A 1 191 ? -21.496 -6.912 -1.885 1.00 90.81 191 SER A O 1
ATOM 1556 N N . LEU A 1 192 ? -22.857 -6.393 -0.181 1.00 89.00 192 LEU A N 1
ATOM 1557 C CA . LEU A 1 192 ? -22.568 -7.612 0.589 1.00 89.00 192 LEU A CA 1
ATOM 1558 C C . LEU A 1 192 ? -22.905 -8.902 -0.180 1.00 89.00 192 LEU A C 1
ATOM 1560 O O . LEU A 1 192 ? -22.192 -9.891 -0.041 1.00 89.00 192 LEU A O 1
ATOM 1564 N N . VAL A 1 193 ? -23.963 -8.888 -0.999 1.00 92.12 193 VAL A N 1
ATOM 1565 C CA . VAL A 1 193 ? -24.374 -10.044 -1.818 1.00 92.12 193 VAL A CA 1
ATOM 1566 C C . VAL A 1 193 ? -23.367 -10.293 -2.940 1.00 92.12 193 VAL A C 1
ATOM 1568 O O . VAL A 1 193 ? -22.893 -11.411 -3.106 1.00 92.12 193 VAL A O 1
ATOM 1571 N N . GLN A 1 194 ? -22.982 -9.241 -3.669 1.00 94.38 194 GLN A N 1
ATOM 1572 C CA . GLN A 1 194 ? -21.969 -9.330 -4.728 1.00 94.38 194 GLN A CA 1
ATOM 1573 C C . GLN A 1 194 ? -20.611 -9.782 -4.174 1.00 94.38 194 GLN A C 1
ATOM 1575 O O . GLN A 1 194 ? -19.956 -10.636 -4.762 1.00 94.38 194 GLN A O 1
ATOM 1580 N N . PHE A 1 195 ? -20.209 -9.253 -3.016 1.00 93.56 195 PHE A N 1
ATOM 1581 C CA . PHE A 1 195 ? -18.980 -9.657 -2.337 1.00 93.56 195 PHE A CA 1
ATOM 1582 C C . PHE A 1 195 ? -18.994 -11.141 -1.932 1.00 93.56 195 PHE A C 1
ATOM 1584 O O . PHE A 1 195 ? -17.985 -11.828 -2.086 1.00 93.56 195 PHE A O 1
ATOM 1591 N N . ALA A 1 196 ? -20.131 -11.661 -1.460 1.00 92.31 196 ALA A N 1
ATOM 1592 C CA . ALA A 1 196 ? -20.261 -13.078 -1.128 1.00 92.31 196 ALA A CA 1
ATOM 1593 C C . ALA A 1 196 ? -20.087 -13.977 -2.365 1.00 92.31 196 ALA A C 1
ATOM 1595 O O . ALA A 1 196 ? -19.331 -14.936 -2.301 1.00 92.31 196 ALA A O 1
ATOM 1596 N N . ILE A 1 197 ? -20.687 -13.616 -3.506 1.00 92.25 197 ILE A N 1
ATOM 1597 C CA . ILE A 1 197 ? -20.544 -14.370 -4.768 1.00 92.25 197 ILE A CA 1
ATOM 1598 C C . ILE A 1 197 ? -19.078 -14.405 -5.230 1.00 92.25 197 ILE A C 1
ATOM 1600 O O . ILE A 1 197 ? -18.552 -15.456 -5.591 1.00 92.25 197 ILE A O 1
ATOM 1604 N N . ILE A 1 198 ? -18.406 -13.250 -5.199 1.00 93.50 198 ILE A N 1
ATOM 1605 C CA . ILE A 1 198 ? -17.004 -13.111 -5.615 1.00 93.50 198 ILE A CA 1
ATOM 1606 C C . ILE A 1 198 ? -16.071 -13.930 -4.713 1.00 93.50 198 ILE A C 1
ATOM 1608 O O . ILE A 1 198 ? -15.160 -14.590 -5.208 1.00 93.50 198 ILE A O 1
ATOM 1612 N N . THR A 1 199 ? -16.282 -13.892 -3.394 1.00 92.38 199 THR A N 1
ATOM 1613 C CA . THR A 1 199 ? -15.447 -14.653 -2.450 1.00 92.38 199 THR A CA 1
ATOM 1614 C C . THR A 1 199 ? -15.719 -16.155 -2.542 1.00 92.38 199 THR A C 1
ATOM 1616 O O . THR A 1 199 ? -14.766 -16.934 -2.551 1.00 92.38 199 THR A O 1
ATOM 1619 N N . GLU A 1 200 ? -16.976 -16.566 -2.737 1.00 91.50 200 GLU A N 1
ATOM 1620 C CA . GLU A 1 200 ? -17.354 -17.967 -2.955 1.00 91.50 200 GLU A CA 1
ATOM 1621 C C . GLU A 1 200 ? -16.666 -18.589 -4.168 1.00 91.50 200 GLU A C 1
ATOM 1623 O O . GLU A 1 200 ? -16.179 -19.717 -4.089 1.00 91.50 200 GLU A O 1
ATOM 1628 N N . ALA A 1 201 ? -16.535 -17.833 -5.258 1.00 91.38 201 ALA A N 1
ATOM 1629 C CA . ALA A 1 201 ? -15.873 -18.309 -6.467 1.00 91.38 201 ALA A CA 1
ATOM 1630 C C . ALA A 1 201 ? -14.380 -18.647 -6.273 1.00 91.38 201 ALA A C 1
ATOM 1632 O O . ALA A 1 201 ? -13.821 -19.368 -7.094 1.00 91.38 201 ALA A O 1
ATOM 1633 N N . ILE A 1 202 ? -13.734 -18.125 -5.223 1.00 92.12 202 ILE A N 1
ATOM 1634 C CA . ILE A 1 202 ? -12.274 -18.177 -5.050 1.00 92.12 202 ILE A CA 1
ATOM 1635 C C . ILE A 1 202 ? -11.831 -18.941 -3.798 1.00 92.12 202 ILE A C 1
ATOM 1637 O O . ILE A 1 202 ? -10.832 -19.654 -3.849 1.00 92.12 202 ILE A O 1
ATOM 1641 N N . ILE A 1 203 ? -12.555 -18.801 -2.687 1.00 90.12 203 ILE A N 1
ATOM 1642 C CA . ILE A 1 203 ? -12.252 -19.477 -1.412 1.00 90.12 203 ILE A CA 1
ATOM 1643 C C . ILE A 1 203 ? -13.436 -20.281 -0.867 1.00 90.12 203 ILE A C 1
ATOM 1645 O O . ILE A 1 203 ? -13.365 -20.820 0.237 1.00 90.12 203 ILE A O 1
ATOM 1649 N N . GLY A 1 204 ? -14.547 -20.361 -1.604 1.00 87.50 204 GLY A N 1
ATOM 1650 C CA . GLY A 1 204 ? -15.784 -20.921 -1.077 1.00 87.50 204 GLY A CA 1
ATOM 1651 C C . GLY A 1 204 ? -16.305 -20.077 0.089 1.00 87.50 204 GLY A C 1
ATOM 1652 O O . GLY A 1 204 ? -16.429 -18.855 0.009 1.00 87.50 204 GLY A O 1
ATOM 1653 N N . LYS A 1 205 ? -16.626 -20.710 1.213 1.00 83.25 205 LYS A N 1
ATOM 1654 C CA . LYS A 1 205 ? -17.197 -19.987 2.351 1.00 83.25 205 LYS A CA 1
ATOM 1655 C C . LYS A 1 205 ? -16.136 -19.125 3.047 1.00 83.25 205 LYS A C 1
ATOM 1657 O O . LYS A 1 205 ? -15.154 -19.650 3.567 1.00 83.25 205 LYS A O 1
ATOM 1662 N N . LEU A 1 206 ? -16.393 -17.817 3.144 1.00 81.75 206 LEU A N 1
ATOM 1663 C CA . LEU A 1 206 ? -15.582 -16.910 3.959 1.00 81.75 206 LEU A CA 1
ATOM 1664 C C . LEU A 1 206 ? -15.585 -17.370 5.424 1.00 81.75 206 LEU A C 1
ATOM 1666 O O . LEU A 1 206 ? -16.635 -17.414 6.073 1.00 81.75 206 LEU A O 1
ATOM 1670 N N . GLN A 1 207 ? -14.401 -17.701 5.933 1.00 75.19 207 GLN A N 1
ATOM 1671 C CA . GLN A 1 207 ? -14.209 -18.145 7.310 1.00 75.19 207 GLN A CA 1
ATOM 1672 C C . GLN A 1 207 ? -14.278 -16.963 8.295 1.00 75.19 207 GLN A C 1
ATOM 1674 O O . GLN A 1 207 ? -13.909 -15.843 7.931 1.00 75.19 207 GLN A O 1
ATOM 1679 N N . PRO A 1 208 ? -14.715 -17.181 9.554 1.00 67.12 208 PRO A N 1
ATOM 1680 C CA . PRO A 1 208 ? -14.698 -16.143 10.589 1.00 67.12 208 PRO A CA 1
ATOM 1681 C C . PRO A 1 208 ? -13.294 -15.594 10.861 1.00 67.12 208 PRO A C 1
ATOM 1683 O O . PRO A 1 208 ? -13.137 -14.400 11.105 1.00 67.12 208 PRO A O 1
ATOM 1686 N N . VAL A 1 209 ? -12.281 -16.457 10.771 1.00 71.38 209 VAL A N 1
ATOM 1687 C CA . VAL A 1 209 ? -10.863 -16.103 10.835 1.00 71.38 209 VAL A CA 1
ATOM 1688 C C . VAL A 1 209 ? -10.212 -16.620 9.563 1.00 71.38 209 VAL A C 1
ATOM 1690 O O . VAL A 1 209 ? -10.329 -17.802 9.245 1.00 71.38 209 VAL A O 1
ATOM 1693 N N . MET A 1 210 ? -9.564 -15.731 8.816 1.00 78.38 210 MET A N 1
ATOM 1694 C CA . MET A 1 210 ? -8.825 -16.130 7.625 1.00 78.38 210 MET A CA 1
ATOM 1695 C C . MET A 1 210 ? -7.539 -16.854 8.027 1.00 78.38 210 MET A C 1
ATOM 1697 O O . MET A 1 210 ? -6.833 -16.409 8.931 1.00 78.38 210 MET A O 1
ATOM 1701 N N . THR A 1 211 ? -7.240 -17.944 7.328 1.00 81.75 211 THR A N 1
ATOM 1702 C CA . THR A 1 211 ? -6.031 -18.748 7.524 1.00 81.75 211 THR A CA 1
ATOM 1703 C C . THR A 1 211 ? -5.233 -18.849 6.229 1.00 81.75 211 THR A C 1
ATOM 1705 O O . THR A 1 211 ? -5.775 -18.706 5.128 1.00 81.75 211 THR A O 1
ATOM 1708 N N . LEU A 1 212 ? -3.945 -19.150 6.346 1.00 86.44 212 LEU A N 1
ATOM 1709 C CA . LEU A 1 212 ? -3.076 -19.504 5.229 1.00 86.44 212 LEU A CA 1
ATOM 1710 C C . LEU A 1 212 ? -3.592 -20.719 4.473 1.00 86.44 212 LEU A C 1
ATOM 1712 O O . LEU A 1 212 ? -3.487 -20.746 3.253 1.00 86.44 212 LEU A O 1
ATOM 1716 N N . ASP A 1 213 ? -4.182 -21.690 5.166 1.00 86.75 213 ASP A N 1
ATOM 1717 C CA . ASP A 1 213 ? -4.802 -22.857 4.535 1.00 86.75 213 ASP A CA 1
ATOM 1718 C C . ASP A 1 213 ? -5.940 -22.438 3.585 1.00 86.75 213 ASP A C 1
ATOM 1720 O O . ASP A 1 213 ? -5.967 -22.844 2.424 1.00 86.75 213 ASP A O 1
ATOM 1724 N N . THR A 1 214 ? -6.793 -21.497 4.013 1.00 86.44 214 THR A N 1
ATOM 1725 C CA . THR A 1 214 ? -7.843 -20.913 3.154 1.00 86.44 214 THR A CA 1
ATOM 1726 C C . THR A 1 214 ? -7.252 -20.243 1.910 1.00 86.44 214 THR A C 1
ATOM 1728 O O . THR A 1 214 ? -7.824 -20.323 0.825 1.00 86.44 214 THR A O 1
ATOM 1731 N N . LEU A 1 215 ? -6.105 -19.571 2.055 1.00 90.00 215 LEU A N 1
ATOM 1732 C CA . LEU A 1 215 ? -5.421 -18.902 0.949 1.00 90.00 215 LEU A CA 1
ATOM 1733 C C . LEU A 1 215 ? -4.566 -19.843 0.096 1.00 90.00 215 LEU A C 1
ATOM 1735 O O . LEU A 1 215 ? -4.184 -19.443 -0.997 1.00 90.00 215 LEU A O 1
ATOM 1739 N N . SER A 1 216 ? -4.238 -21.042 0.568 1.00 89.81 216 SER A N 1
ATOM 1740 C CA . SER A 1 216 ? -3.391 -22.006 -0.148 1.00 89.81 216 SER A CA 1
ATOM 1741 C C . SER A 1 216 ? -4.221 -23.010 -0.939 1.00 89.81 216 SER A C 1
ATOM 1743 O O . SER A 1 216 ? -3.790 -23.469 -1.993 1.00 89.81 216 SER A O 1
ATOM 1745 N N . ASN A 1 217 ? -5.426 -23.320 -0.463 1.00 87.38 217 ASN A N 1
ATOM 1746 C CA . ASN A 1 217 ? -6.288 -24.312 -1.082 1.00 87.38 217 ASN A CA 1
ATOM 1747 C C . ASN A 1 217 ? -6.969 -23.782 -2.351 1.00 87.38 217 ASN A C 1
ATOM 1749 O O . ASN A 1 217 ? -7.606 -22.727 -2.366 1.00 87.38 217 ASN A O 1
ATOM 1753 N N . SER A 1 218 ? -6.867 -24.566 -3.423 1.00 84.94 218 SER A N 1
ATOM 1754 C CA . SER A 1 218 ? -7.594 -24.335 -4.667 1.00 84.94 218 SER A CA 1
ATOM 1755 C C . SER A 1 218 ? -9.074 -24.659 -4.496 1.00 84.94 218 SER A C 1
ATOM 1757 O O . SER A 1 218 ? -9.434 -25.760 -4.077 1.00 84.94 218 SER A O 1
ATOM 1759 N N . VAL A 1 219 ? -9.940 -23.732 -4.899 1.00 84.88 219 VAL A N 1
ATOM 1760 C CA . VAL A 1 219 ? -11.388 -23.949 -4.947 1.00 84.88 219 VAL A CA 1
ATOM 1761 C C . VAL A 1 219 ? -11.842 -23.980 -6.395 1.00 84.88 219 VAL A C 1
ATOM 1763 O O . VAL A 1 219 ? -11.527 -23.092 -7.184 1.00 84.88 219 VAL A O 1
ATOM 1766 N N . ILE A 1 220 ? -12.602 -25.016 -6.740 1.00 80.62 220 ILE A N 1
ATOM 1767 C CA . ILE A 1 220 ? -13.364 -25.058 -7.985 1.00 80.62 220 ILE A CA 1
ATOM 1768 C C . ILE A 1 220 ? -14.752 -24.497 -7.656 1.00 80.62 220 ILE A C 1
ATOM 1770 O O . ILE A 1 220 ? -15.393 -25.025 -6.742 1.00 80.62 220 ILE A O 1
ATOM 1774 N N . PRO A 1 221 ? -15.223 -23.445 -8.353 1.00 83.69 221 PRO A N 1
ATOM 1775 C CA . PRO A 1 221 ? -16.536 -22.872 -8.092 1.00 83.69 221 PRO A CA 1
ATOM 1776 C C . PRO A 1 221 ? -17.652 -23.922 -8.157 1.00 83.69 221 PRO A C 1
ATOM 1778 O O . PRO A 1 221 ? -17.621 -24.837 -8.984 1.00 83.69 221 PRO A O 1
ATOM 1781 N N . GLY A 1 222 ? -18.655 -23.769 -7.289 1.00 78.12 222 GLY A N 1
ATOM 1782 C CA . GLY A 1 222 ? -19.837 -24.626 -7.280 1.00 78.12 222 GLY A CA 1
ATOM 1783 C C . GLY A 1 222 ? -20.663 -24.533 -8.576 1.00 78.12 222 GLY A C 1
ATOM 1784 O O . GLY A 1 222 ? -20.474 -23.622 -9.390 1.00 78.12 222 GLY A O 1
ATOM 1785 N N . PRO A 1 223 ? -21.615 -25.462 -8.786 1.00 77.38 223 PRO A N 1
ATOM 1786 C CA . PRO A 1 223 ? -22.474 -25.451 -9.965 1.00 77.38 223 PRO A CA 1
ATOM 1787 C C . PRO A 1 223 ? -23.229 -24.120 -10.078 1.00 77.38 223 PRO A C 1
ATOM 1789 O O . PRO A 1 223 ? -23.955 -23.724 -9.171 1.00 77.38 223 PRO A O 1
ATOM 1792 N N . GLY A 1 224 ? -23.068 -23.439 -11.216 1.00 85.31 224 GLY A N 1
ATOM 1793 C CA . GLY A 1 224 ? -23.694 -22.141 -11.483 1.00 85.31 224 GLY A CA 1
ATOM 1794 C C . GLY A 1 224 ? -22.764 -20.930 -11.376 1.00 85.31 224 GLY A C 1
ATOM 1795 O O . GLY A 1 224 ? -23.217 -19.824 -11.660 1.00 85.31 224 GLY A O 1
ATOM 1796 N N . LEU A 1 225 ? -21.485 -21.119 -11.041 1.00 92.19 225 LEU A N 1
ATOM 1797 C CA . LEU A 1 225 ? -20.441 -20.102 -11.177 1.00 92.19 225 LEU A CA 1
ATOM 1798 C C . LEU A 1 225 ? -19.342 -20.619 -12.104 1.00 92.19 225 LEU A C 1
ATOM 1800 O O . LEU A 1 225 ? -18.886 -21.751 -11.967 1.00 92.19 225 LEU A O 1
ATOM 1804 N N . THR A 1 226 ? -18.905 -19.797 -13.056 1.00 94.12 226 THR A N 1
ATOM 1805 C CA . THR A 1 226 ? -17.765 -20.136 -13.922 1.00 94.12 226 THR A CA 1
ATOM 1806 C C . THR A 1 226 ? -16.754 -19.004 -13.960 1.00 94.12 226 THR A C 1
ATOM 1808 O O . THR A 1 226 ? -17.129 -17.836 -14.062 1.00 94.12 226 THR A O 1
ATOM 1811 N N . LEU A 1 227 ? -15.471 -19.361 -13.883 1.00 95.44 227 LEU A N 1
ATOM 1812 C CA . LEU A 1 227 ? -14.350 -18.450 -14.099 1.00 95.44 227 LEU A CA 1
ATOM 1813 C C . LEU A 1 227 ? -13.938 -18.536 -15.566 1.00 95.44 227 LEU A C 1
ATOM 1815 O O . LEU A 1 227 ? -13.773 -19.630 -16.108 1.00 95.44 227 LEU A O 1
ATOM 1819 N N . ARG A 1 228 ? -13.818 -17.388 -16.225 1.00 95.62 228 ARG A N 1
ATOM 1820 C CA . ARG A 1 228 ? -13.600 -17.279 -17.668 1.00 95.62 228 ARG A CA 1
ATOM 1821 C C . ARG A 1 228 ? -12.599 -16.176 -17.984 1.00 95.62 228 ARG A C 1
ATOM 1823 O O . ARG A 1 228 ? -12.396 -15.255 -17.191 1.00 95.62 228 ARG A O 1
ATOM 1830 N N . THR A 1 229 ? -12.010 -16.248 -19.170 1.00 95.94 229 THR A N 1
ATOM 1831 C CA . THR A 1 229 ? -11.238 -15.142 -19.740 1.00 95.94 229 THR A CA 1
ATOM 1832 C C . THR A 1 229 ? -12.162 -14.003 -20.182 1.00 95.94 229 THR A C 1
ATOM 1834 O O . THR A 1 229 ? -13.356 -14.202 -20.443 1.00 95.94 229 THR A O 1
ATOM 1837 N N . PHE A 1 230 ? -11.594 -12.806 -20.302 1.00 96.31 230 PHE A N 1
ATOM 1838 C CA . PHE A 1 230 ? -12.204 -11.660 -20.971 1.00 96.31 230 PHE A CA 1
ATOM 1839 C C . PHE A 1 230 ? -11.402 -11.349 -22.237 1.00 96.31 230 PHE A C 1
ATOM 1841 O O . PHE A 1 230 ? -10.176 -11.269 -22.173 1.00 96.31 230 PHE A O 1
ATOM 1848 N N . ASP A 1 231 ? -12.067 -11.229 -23.385 1.00 95.94 231 ASP A N 1
ATOM 1849 C CA . ASP A 1 231 ? -11.401 -10.995 -24.670 1.00 95.94 231 ASP A CA 1
ATOM 1850 C C . ASP A 1 231 ? -12.200 -10.066 -25.591 1.00 95.94 231 ASP A C 1
ATOM 1852 O O . ASP A 1 231 ? -13.424 -9.998 -25.495 1.00 95.94 231 ASP A O 1
ATOM 1856 N N . ILE A 1 232 ? -11.504 -9.355 -26.480 1.00 95.62 232 ILE A N 1
ATOM 1857 C CA . ILE A 1 232 ? -12.101 -8.515 -27.529 1.00 95.62 232 ILE A CA 1
ATOM 1858 C C . ILE A 1 232 ? -11.547 -8.971 -28.872 1.00 95.62 232 ILE A C 1
ATOM 1860 O O . ILE A 1 232 ? -10.331 -8.981 -29.058 1.00 95.62 232 ILE A O 1
ATOM 1864 N N . GLY A 1 233 ? -12.415 -9.395 -29.794 1.00 89.62 233 GLY A N 1
ATOM 1865 C CA . GLY A 1 233 ? -11.970 -9.938 -31.084 1.00 89.62 233 GLY A CA 1
ATOM 1866 C C . GLY A 1 233 ? -11.017 -11.137 -30.953 1.00 89.62 233 GLY A C 1
ATOM 1867 O O . GLY A 1 233 ? -10.133 -11.332 -31.782 1.00 89.62 233 GLY A O 1
ATOM 1868 N N . GLY A 1 234 ? -11.114 -11.902 -29.860 1.00 89.50 234 GLY A N 1
ATOM 1869 C CA . GLY A 1 234 ? -10.213 -13.012 -29.556 1.00 89.50 234 GLY A CA 1
ATOM 1870 C C . GLY A 1 234 ? -8.904 -12.634 -28.847 1.00 89.50 234 GLY A C 1
ATOM 1871 O O . GLY A 1 234 ? -8.197 -13.541 -28.397 1.00 89.50 234 GLY A O 1
ATOM 1872 N N . TYR A 1 235 ? -8.593 -11.344 -28.680 1.00 92.62 235 TYR A N 1
ATOM 1873 C CA . TYR A 1 235 ? -7.456 -10.873 -27.883 1.00 92.62 235 TYR A CA 1
ATOM 1874 C C . TYR A 1 235 ? -7.805 -10.914 -26.396 1.00 92.62 235 TYR A C 1
ATOM 1876 O O . TYR A 1 235 ? -8.627 -10.133 -25.918 1.00 92.62 235 TYR A O 1
ATOM 1884 N N . VAL A 1 236 ? -7.200 -11.850 -25.664 1.00 92.69 236 VAL A N 1
ATOM 1885 C CA . VAL A 1 236 ? -7.458 -12.067 -24.233 1.00 92.69 236 VAL A CA 1
ATOM 1886 C C . VAL A 1 236 ? -6.783 -10.981 -23.397 1.00 92.69 236 VAL A C 1
ATOM 1888 O O . VAL A 1 236 ? -5.606 -10.697 -23.594 1.00 92.69 236 VAL A O 1
ATOM 1891 N N . CYS A 1 237 ? -7.503 -10.423 -22.422 1.00 91.56 237 CYS A N 1
ATOM 1892 C CA . CYS A 1 237 ? -6.923 -9.603 -21.365 1.00 91.56 237 CYS A CA 1
ATOM 1893 C C . CYS A 1 237 ? -6.235 -10.526 -20.330 1.00 91.56 237 CYS A C 1
ATOM 1895 O O . CYS A 1 237 ? -6.932 -11.229 -19.586 1.00 91.56 237 CYS A O 1
ATOM 1897 N N . PRO A 1 238 ? -4.888 -10.564 -20.284 1.00 85.19 238 PRO A N 1
ATOM 1898 C CA . PRO A 1 238 ? -4.102 -11.619 -19.637 1.00 85.19 238 PRO A CA 1
ATOM 1899 C C . PRO A 1 238 ? -4.282 -11.705 -18.117 1.00 85.19 238 PRO A C 1
ATOM 1901 O O . PRO A 1 238 ? -4.229 -12.795 -17.555 1.00 85.19 238 PRO A O 1
ATOM 1904 N N . GLU A 1 239 ? -4.499 -10.572 -17.451 1.00 80.88 239 GLU A N 1
ATOM 1905 C CA . GLU A 1 239 ? -4.567 -10.471 -15.984 1.00 80.88 239 GLU A CA 1
ATOM 1906 C C . GLU A 1 239 ? -5.999 -10.403 -15.434 1.00 80.88 239 GLU A C 1
ATOM 1908 O O . GLU A 1 239 ? -6.207 -10.351 -14.222 1.00 80.88 239 GLU A O 1
ATOM 1913 N N . SER A 1 240 ? -6.992 -10.412 -16.324 1.00 91.81 240 SER A N 1
ATOM 1914 C CA . SER A 1 240 ? -8.398 -10.321 -15.945 1.00 91.81 240 SER A CA 1
ATOM 1915 C C . SER A 1 240 ? -8.972 -11.660 -15.483 1.00 91.81 240 SER A C 1
ATOM 1917 O O . SER A 1 240 ? -8.594 -12.729 -15.966 1.00 91.81 240 SER A O 1
ATOM 1919 N N . ILE A 1 241 ? -9.959 -11.595 -14.589 1.00 94.88 241 ILE A N 1
ATOM 1920 C CA . ILE A 1 241 ? -10.815 -12.741 -14.262 1.00 94.88 241 ILE A CA 1
ATOM 1921 C C . ILE A 1 241 ? -12.258 -12.322 -14.494 1.00 94.88 241 ILE A C 1
ATOM 1923 O O . ILE A 1 241 ? -12.732 -11.365 -13.881 1.00 94.88 241 ILE A O 1
ATOM 1927 N N . ARG A 1 242 ? -12.986 -13.056 -15.336 1.00 96.62 242 ARG A N 1
ATOM 1928 C CA . ARG A 1 242 ? -14.428 -12.873 -15.488 1.00 96.62 242 ARG A CA 1
ATOM 1929 C C . ARG A 1 242 ? -15.175 -13.989 -14.771 1.00 96.62 242 ARG A C 1
ATOM 1931 O O . ARG A 1 242 ? -14.977 -15.161 -15.064 1.00 96.62 242 ARG A O 1
ATOM 1938 N N . ILE A 1 243 ? -16.042 -13.624 -13.838 1.00 96.19 243 ILE A N 1
ATOM 1939 C CA . ILE A 1 243 ? -16.904 -14.543 -13.093 1.00 96.19 243 ILE A CA 1
ATOM 1940 C C . ILE A 1 243 ? -18.305 -14.424 -13.674 1.00 96.19 243 ILE A C 1
ATOM 1942 O O . ILE A 1 243 ? -18.859 -13.327 -13.705 1.00 96.19 243 ILE A O 1
ATOM 1946 N N . VAL A 1 244 ? -18.879 -15.536 -14.123 1.00 95.06 244 VAL A N 1
ATOM 1947 C CA . VAL A 1 244 ? -20.231 -15.583 -14.693 1.00 95.06 244 VAL A CA 1
ATOM 1948 C C . VAL A 1 244 ? -21.120 -16.441 -13.804 1.00 95.06 244 VAL A C 1
ATOM 1950 O O . VAL A 1 244 ? -20.833 -17.625 -13.604 1.00 95.06 244 VAL A O 1
ATOM 1953 N N . ALA A 1 245 ? -22.185 -15.836 -13.278 1.00 93.25 245 ALA A N 1
ATOM 1954 C CA . ALA A 1 245 ? -23.208 -16.502 -12.483 1.00 93.25 245 ALA A CA 1
ATOM 1955 C C . ALA A 1 245 ? -24.354 -17.040 -13.358 1.00 93.25 245 ALA A C 1
ATOM 1957 O O . ALA A 1 245 ? -24.637 -16.533 -14.443 1.00 93.25 245 ALA A O 1
ATOM 1958 N N . ASN A 1 246 ? -25.050 -18.063 -12.862 1.00 87.94 246 ASN A N 1
ATOM 1959 C CA . ASN A 1 246 ? -26.164 -18.734 -13.542 1.00 87.94 246 ASN A CA 1
ATOM 1960 C C . ASN A 1 246 ? -27.347 -17.814 -13.888 1.00 87.94 246 ASN A C 1
ATOM 1962 O O . ASN A 1 246 ? -28.089 -18.094 -14.824 1.00 87.94 246 ASN A O 1
ATOM 1966 N N . ASN A 1 247 ? -27.517 -16.722 -13.147 1.00 88.38 247 ASN A N 1
ATOM 1967 C CA . ASN A 1 247 ? -28.542 -15.709 -13.373 1.00 88.38 247 ASN A CA 1
ATOM 1968 C C . ASN A 1 247 ? -28.154 -14.687 -14.462 1.00 88.38 247 ASN A C 1
ATOM 1970 O O . ASN A 1 247 ? -28.905 -13.743 -14.688 1.00 88.38 247 ASN A O 1
ATOM 1974 N N . GLY A 1 248 ? -26.996 -14.853 -15.114 1.00 88.12 248 GLY A N 1
ATOM 1975 C CA . GLY A 1 248 ? -26.478 -13.957 -16.150 1.00 88.12 248 GLY A CA 1
ATOM 1976 C C . GLY A 1 248 ? -25.636 -12.789 -15.624 1.00 88.12 248 GLY A C 1
ATOM 1977 O O . GLY A 1 248 ? -25.013 -12.096 -16.429 1.00 88.12 248 GLY A O 1
ATOM 1978 N N . GLN A 1 249 ? -25.564 -12.593 -14.300 1.00 94.31 249 GLN A N 1
ATOM 1979 C CA . GLN A 1 249 ? -24.724 -11.565 -13.688 1.00 94.31 249 GLN A CA 1
ATOM 1980 C C . GLN A 1 249 ? -23.241 -11.885 -13.902 1.00 94.31 249 GLN A C 1
ATOM 1982 O O . GLN A 1 249 ? -22.807 -13.031 -13.752 1.00 94.31 249 GLN A O 1
ATOM 1987 N N . GLN A 1 250 ? -22.454 -10.859 -14.223 1.00 95.69 250 GLN A N 1
ATOM 1988 C CA . GLN A 1 250 ? -21.025 -10.985 -14.482 1.00 95.69 250 GLN A CA 1
ATOM 1989 C C . GLN A 1 250 ? -20.208 -10.036 -13.619 1.00 95.69 250 GLN A C 1
ATOM 1991 O O . GLN A 1 250 ? -20.607 -8.903 -13.347 1.00 95.69 250 GLN A O 1
ATOM 1996 N N . PHE A 1 251 ? -19.030 -10.506 -13.232 1.00 96.50 251 PHE A N 1
ATOM 1997 C CA . PHE A 1 251 ? -18.038 -9.737 -12.502 1.00 96.50 251 PHE A CA 1
ATOM 1998 C C . PHE A 1 251 ? -16.742 -9.772 -13.297 1.00 96.50 251 PHE A C 1
ATOM 2000 O O . PHE A 1 251 ? -16.224 -10.851 -13.567 1.00 96.50 251 PHE A O 1
ATOM 2007 N N . LEU A 1 252 ? -16.221 -8.612 -13.674 1.00 96.56 252 LEU A N 1
ATOM 2008 C CA . LEU A 1 252 ? -14.911 -8.491 -14.296 1.00 96.56 252 LEU A CA 1
ATOM 2009 C C . LEU A 1 252 ? -13.934 -7.937 -13.264 1.00 96.56 252 LEU A C 1
ATOM 2011 O O . LEU A 1 252 ? -14.075 -6.795 -12.822 1.00 96.56 252 LEU A O 1
ATOM 2015 N N . TYR A 1 253 ? -12.969 -8.763 -12.880 1.00 94.50 253 TYR A N 1
ATOM 2016 C CA . TYR A 1 253 ? -11.822 -8.365 -12.084 1.00 94.50 253 TYR A CA 1
ATOM 2017 C C . TYR A 1 253 ? -10.714 -7.859 -13.006 1.00 94.50 253 TYR A C 1
ATOM 2019 O O . TYR A 1 253 ? -10.238 -8.605 -13.864 1.00 94.50 253 TYR A O 1
ATOM 2027 N N . LEU A 1 254 ? -10.314 -6.605 -12.812 1.00 88.50 254 LEU A N 1
ATOM 2028 C CA . LEU A 1 254 ? -9.154 -5.976 -13.432 1.00 88.50 254 LEU A CA 1
ATOM 2029 C C . LEU A 1 254 ? -8.206 -5.547 -12.304 1.00 88.50 254 LEU A C 1
ATOM 2031 O O . LEU A 1 254 ? -8.479 -4.554 -11.623 1.00 88.50 254 LEU A O 1
ATOM 2035 N N . PRO A 1 255 ? -7.131 -6.305 -12.038 1.00 79.25 255 PRO A N 1
ATOM 2036 C CA . PRO A 1 255 ? -6.221 -5.994 -10.947 1.00 79.25 255 PRO A CA 1
ATOM 2037 C C . PRO A 1 255 ? -5.537 -4.640 -11.195 1.00 79.25 255 PRO A C 1
ATOM 2039 O O . PRO A 1 255 ? -5.184 -4.294 -12.317 1.00 79.25 255 PRO A O 1
ATOM 2042 N N . GLY A 1 256 ? -5.353 -3.851 -10.136 1.00 66.62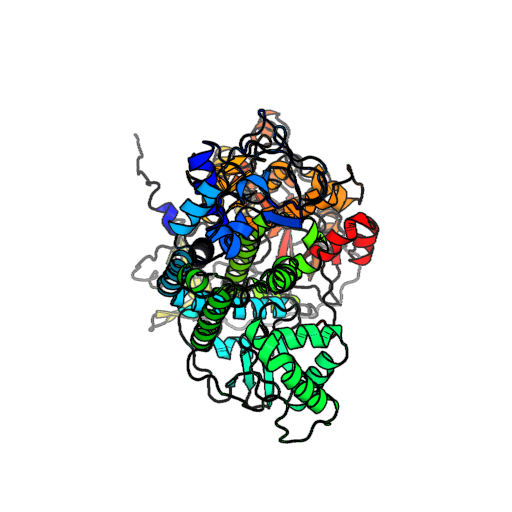 256 GLY A N 1
ATOM 2043 C CA . GLY A 1 256 ? -4.637 -2.572 -10.203 1.00 66.62 256 GLY A CA 1
ATOM 2044 C C . GLY A 1 256 ? -5.383 -1.370 -10.784 1.00 66.62 256 GLY A C 1
ATOM 2045 O O . GLY A 1 256 ? -4.771 -0.318 -10.963 1.00 66.62 256 GLY A O 1
ATOM 2046 N N . SER A 1 257 ? -6.688 -1.483 -11.034 1.00 66.12 257 SER A N 1
ATOM 2047 C CA . SER A 1 257 ? -7.548 -0.338 -11.352 1.00 66.12 257 SER A CA 1
ATOM 2048 C C . SER A 1 257 ? -8.192 0.269 -10.093 1.00 66.12 257 SER A C 1
ATOM 2050 O O . SER A 1 257 ? -8.331 -0.398 -9.064 1.00 66.12 257 SER A O 1
ATOM 2052 N N . ALA A 1 258 ? -8.654 1.529 -10.192 1.00 63.22 258 ALA A N 1
ATOM 2053 C CA . ALA A 1 258 ? -9.374 2.271 -9.133 1.00 63.22 258 ALA A CA 1
ATOM 2054 C C . ALA A 1 258 ? -10.546 1.486 -8.551 1.00 63.22 258 ALA A C 1
ATOM 2056 O O . ALA A 1 258 ? -10.880 1.554 -7.366 1.00 63.22 258 ALA A O 1
ATOM 2057 N N . ARG A 1 259 ? -11.169 0.735 -9.447 1.00 78.81 259 ARG A N 1
ATOM 2058 C CA . ARG A 1 259 ? -12.309 -0.111 -9.210 1.00 78.81 259 ARG A CA 1
ATOM 2059 C C . ARG A 1 259 ? -11.964 -1.488 -9.750 1.00 78.81 259 ARG A C 1
ATOM 2061 O O . ARG A 1 259 ? -12.288 -1.806 -10.885 1.00 78.81 259 ARG A O 1
ATOM 2068 N N . ALA A 1 260 ? -11.314 -2.300 -8.926 1.00 86.81 260 ALA A N 1
ATOM 2069 C CA . ALA A 1 260 ? -10.843 -3.611 -9.350 1.00 86.81 260 ALA A CA 1
ATOM 2070 C C . ALA A 1 260 ? -11.970 -4.535 -9.847 1.00 86.81 260 ALA A C 1
ATOM 2072 O O . ALA A 1 260 ? -11.713 -5.417 -10.657 1.00 86.81 260 ALA A O 1
ATOM 2073 N N . PHE A 1 261 ? -13.215 -4.343 -9.391 1.00 92.75 261 PHE A N 1
ATOM 2074 C CA . PHE A 1 261 ? -14.375 -5.128 -9.815 1.00 92.75 261 PHE A CA 1
ATOM 2075 C C . PHE A 1 261 ? -15.427 -4.293 -10.550 1.00 92.75 261 PHE A C 1
ATOM 2077 O O . PHE A 1 261 ? -16.036 -3.366 -9.999 1.00 92.75 261 PHE A O 1
ATOM 2084 N N . HIS A 1 262 ? -15.750 -4.711 -11.768 1.00 94.19 262 HIS A N 1
ATOM 2085 C CA . HIS A 1 262 ? -16.896 -4.219 -12.524 1.00 94.19 262 HIS A CA 1
ATOM 2086 C C . HIS A 1 262 ? -18.008 -5.258 -12.484 1.00 94.19 262 HIS A C 1
ATOM 2088 O O . HIS A 1 262 ? -17.759 -6.438 -12.710 1.00 94.19 262 HIS A O 1
ATOM 2094 N N . VAL A 1 263 ? -19.224 -4.826 -12.150 1.00 95.38 263 VAL A N 1
ATOM 2095 C CA . VAL A 1 263 ? -20.384 -5.713 -12.013 1.00 95.38 263 VAL A CA 1
ATOM 2096 C C . VAL A 1 263 ? -21.396 -5.358 -13.084 1.00 95.38 263 VAL A C 1
ATOM 2098 O O . VAL A 1 263 ? -21.749 -4.188 -13.216 1.00 95.38 263 VAL A O 1
ATOM 2101 N N . PHE A 1 264 ? -21.869 -6.372 -13.796 1.00 96.44 264 PHE A N 1
ATOM 2102 C CA . PHE A 1 264 ? -22.815 -6.251 -14.898 1.00 96.44 264 PHE A CA 1
ATOM 2103 C C . PHE A 1 264 ? -23.985 -7.192 -14.650 1.00 96.44 264 PHE A C 1
ATOM 2105 O O . PHE A 1 264 ? -23.779 -8.352 -14.291 1.00 96.44 264 PHE A O 1
ATOM 2112 N N . ALA A 1 265 ? -25.216 -6.727 -14.837 1.00 93.69 265 ALA A N 1
ATOM 2113 C CA . ALA A 1 265 ? -26.394 -7.580 -14.710 1.00 93.69 265 ALA A CA 1
ATOM 2114 C C . ALA A 1 265 ? -26.522 -8.582 -15.871 1.00 93.69 265 ALA A C 1
ATOM 2116 O O . ALA A 1 265 ? -27.188 -9.602 -15.716 1.00 93.69 265 ALA A O 1
ATOM 2117 N N . SER A 1 266 ? -25.904 -8.297 -17.024 1.00 90.81 266 SER A N 1
ATOM 2118 C CA . SER A 1 266 ? -25.977 -9.127 -18.231 1.00 90.81 266 SER A CA 1
ATOM 2119 C C . SER A 1 266 ? -24.798 -8.893 -19.187 1.00 90.81 266 SER A C 1
ATOM 2121 O O . SER A 1 266 ? -24.030 -7.941 -19.033 1.00 90.81 266 SER A O 1
ATOM 2123 N N . GLU A 1 267 ? -24.693 -9.725 -20.230 1.00 92.25 267 GLU A N 1
ATOM 2124 C CA . GLU A 1 267 ? -23.758 -9.522 -21.350 1.00 92.25 267 GLU A CA 1
ATOM 2125 C C . GLU A 1 267 ? -23.972 -8.191 -22.078 1.00 92.25 267 GLU A C 1
ATOM 2127 O O . GLU A 1 267 ? -23.009 -7.587 -22.545 1.00 92.25 267 GLU A O 1
ATOM 2132 N N . GLN A 1 268 ? -25.218 -7.718 -22.158 1.00 94.00 268 GLN A N 1
ATOM 2133 C CA . GLN A 1 268 ? -25.544 -6.443 -22.793 1.00 94.00 268 GLN A CA 1
ATOM 2134 C C . GLN A 1 268 ? -24.916 -5.266 -22.041 1.00 94.00 268 GLN A C 1
ATOM 2136 O O . GLN A 1 268 ? -24.364 -4.362 -22.664 1.00 94.00 268 GLN A O 1
ATOM 2141 N N . GLU A 1 269 ? -24.966 -5.284 -20.706 1.00 95.12 269 GLU A N 1
ATOM 2142 C CA . GLU A 1 269 ? -24.338 -4.241 -19.887 1.00 95.12 269 GLU A CA 1
ATOM 2143 C C . GLU A 1 269 ? -22.812 -4.281 -19.982 1.00 95.12 269 GLU A C 1
ATOM 2145 O O . GLU A 1 269 ? -22.185 -3.226 -20.066 1.00 95.12 269 GLU A O 1
ATOM 2150 N N . LEU A 1 270 ? -22.217 -5.479 -20.027 1.00 95.44 270 LEU A N 1
ATOM 2151 C CA . LEU A 1 270 ? -20.782 -5.625 -20.277 1.00 95.44 270 LEU A CA 1
ATOM 2152 C C . LEU A 1 270 ? -20.403 -5.050 -21.651 1.00 95.44 270 LEU A C 1
ATOM 2154 O O . LEU A 1 270 ? -19.423 -4.319 -21.756 1.00 95.44 270 LEU A O 1
ATOM 2158 N N . TYR A 1 271 ? -21.187 -5.331 -22.695 1.00 96.31 271 TYR A N 1
ATOM 2159 C CA . TYR A 1 271 ? -20.946 -4.806 -24.041 1.00 96.31 271 TYR A CA 1
ATOM 2160 C C . TYR A 1 271 ? -21.032 -3.275 -24.086 1.00 96.31 271 TYR A C 1
ATOM 2162 O O . TYR A 1 271 ? -20.123 -2.615 -24.590 1.00 96.31 271 TYR A O 1
ATOM 2170 N N . ALA A 1 272 ? -22.085 -2.699 -23.499 1.00 95.19 272 ALA A N 1
ATOM 2171 C CA . ALA A 1 272 ? -22.254 -1.249 -23.406 1.00 95.19 272 ALA A CA 1
ATOM 2172 C C . ALA A 1 272 ? -21.114 -0.589 -22.612 1.00 95.19 272 ALA A C 1
ATOM 2174 O O . ALA A 1 272 ? -20.651 0.499 -22.952 1.00 95.19 272 ALA A O 1
ATOM 2175 N N . TRP A 1 273 ? -20.625 -1.262 -21.571 1.00 94.75 273 TRP A N 1
ATOM 2176 C CA . TRP A 1 273 ? -19.470 -0.807 -20.814 1.00 94.75 273 TRP A CA 1
ATOM 2177 C C . TRP A 1 273 ? -18.180 -0.811 -21.643 1.00 94.75 273 TRP A C 1
ATOM 2179 O O . TRP A 1 273 ? -17.453 0.180 -21.599 1.00 94.75 273 TRP A O 1
ATOM 2189 N N . VAL A 1 274 ? -17.931 -1.850 -22.453 1.00 95.94 274 VAL A N 1
ATOM 2190 C CA . VAL A 1 274 ? -16.787 -1.872 -23.384 1.00 95.94 274 VAL A CA 1
ATOM 2191 C C . VAL A 1 274 ? -16.879 -0.700 -24.361 1.00 95.94 274 VAL A C 1
ATOM 2193 O O . VAL A 1 274 ? -15.898 0.015 -24.543 1.00 95.94 274 VAL A O 1
ATOM 2196 N N . GLN A 1 275 ? -18.055 -0.442 -24.942 1.00 95.50 275 GLN A N 1
ATOM 2197 C CA . GLN A 1 275 ? -18.258 0.727 -25.808 1.00 95.50 275 GLN A CA 1
ATOM 2198 C C . GLN A 1 275 ? -17.945 2.042 -25.075 1.00 95.50 275 GLN A C 1
ATOM 2200 O O . GLN A 1 275 ? -17.315 2.930 -25.645 1.00 95.50 275 GLN A O 1
ATOM 2205 N N . GLY A 1 276 ? -18.313 2.144 -23.793 1.00 92.94 276 GLY A N 1
ATOM 2206 C CA . GLY A 1 276 ? -17.956 3.271 -22.931 1.00 92.94 276 GLY A CA 1
ATOM 2207 C C . GLY A 1 276 ? -16.442 3.461 -22.774 1.00 92.94 276 GLY A C 1
ATOM 2208 O O . GLY A 1 276 ? -15.954 4.578 -22.942 1.00 92.94 276 GLY A O 1
ATOM 2209 N N . CYS A 1 277 ? -15.689 2.384 -22.527 1.00 89.56 277 CYS A N 1
ATOM 2210 C CA . CYS A 1 277 ? -14.219 2.414 -22.465 1.00 89.56 277 CYS A CA 1
ATOM 2211 C C . CYS A 1 277 ? -13.577 2.859 -23.792 1.00 89.56 277 CYS A C 1
ATOM 2213 O O . CYS A 1 277 ? -12.498 3.445 -23.803 1.00 89.56 277 CYS A O 1
ATOM 2215 N N . LEU A 1 278 ? -14.246 2.619 -24.922 1.00 93.25 278 LEU A N 1
ATOM 2216 C CA . LEU A 1 278 ? -13.779 3.000 -26.257 1.00 93.25 278 LEU A CA 1
ATOM 2217 C C . LEU A 1 278 ? -14.223 4.411 -26.688 1.00 93.25 278 LEU A C 1
ATOM 2219 O O . LEU A 1 278 ? -13.836 4.872 -27.760 1.00 93.25 278 LEU A O 1
ATOM 2223 N N . GLY A 1 279 ? -15.011 5.113 -25.866 1.00 86.25 279 GLY A N 1
ATOM 2224 C CA . GLY A 1 279 ? -15.666 6.368 -26.246 1.00 86.25 279 GLY A CA 1
ATOM 2225 C C . GLY A 1 279 ? -14.749 7.594 -26.356 1.00 86.25 279 GLY A C 1
ATOM 2226 O O . GLY A 1 279 ? -15.127 8.578 -26.989 1.00 86.25 279 GLY A O 1
ATOM 2227 N N . THR A 1 280 ? -13.549 7.569 -25.763 1.00 86.19 280 THR A N 1
ATOM 2228 C CA . THR A 1 280 ? -12.559 8.662 -25.861 1.00 86.19 280 THR A CA 1
ATOM 2229 C C . THR A 1 280 ? -11.178 8.120 -26.210 1.00 86.19 280 THR A C 1
ATOM 2231 O O . THR A 1 280 ? -10.848 6.996 -25.841 1.00 86.19 280 THR A O 1
ATOM 2234 N N . ALA A 1 281 ? -10.337 8.923 -26.873 1.00 82.38 281 ALA A N 1
ATOM 2235 C CA . ALA A 1 281 ? -8.984 8.503 -27.251 1.00 82.38 281 ALA A CA 1
ATOM 2236 C C . ALA A 1 281 ? -8.132 8.084 -26.035 1.00 82.38 281 ALA A C 1
ATOM 2238 O O . ALA A 1 281 ? -7.443 7.066 -26.090 1.00 82.38 281 ALA A O 1
ATOM 2239 N N . SER A 1 282 ? -8.227 8.819 -24.921 1.00 77.88 282 SER A N 1
ATOM 2240 C CA . SER A 1 282 ? -7.487 8.513 -23.692 1.00 77.88 282 SER A CA 1
ATOM 2241 C C . SER A 1 282 ? -7.950 7.204 -23.048 1.00 77.88 282 SER A C 1
ATOM 2243 O O . SER A 1 282 ? -7.124 6.330 -22.793 1.00 77.88 282 SER A O 1
ATOM 2245 N N . SER A 1 283 ? -9.263 7.025 -22.846 1.00 78.88 283 SER A N 1
ATOM 2246 C CA . SER A 1 283 ? -9.805 5.795 -22.245 1.00 78.88 283 SER A CA 1
ATOM 2247 C C . SER A 1 283 ? -9.566 4.581 -23.148 1.00 78.88 283 SER A C 1
ATOM 2249 O O . SER A 1 283 ? -9.135 3.535 -22.666 1.00 78.88 283 SER A O 1
ATOM 2251 N N . LYS A 1 284 ? -9.690 4.750 -24.474 1.00 85.75 284 LYS A N 1
ATOM 2252 C CA . LYS A 1 284 ? -9.351 3.722 -25.464 1.00 85.75 284 LYS A CA 1
ATOM 2253 C C . LYS A 1 284 ? -7.884 3.307 -25.360 1.00 85.75 284 LYS A C 1
ATOM 2255 O O . LYS A 1 284 ? -7.600 2.115 -25.370 1.00 85.75 284 LYS A O 1
ATOM 2260 N N . SER A 1 285 ? -6.954 4.258 -25.241 1.00 80.50 285 SER A N 1
ATOM 2261 C CA . SER A 1 285 ? -5.522 3.960 -25.100 1.00 80.50 285 SER A CA 1
ATOM 2262 C C . SER A 1 285 ? -5.218 3.181 -23.817 1.00 80.50 285 SER A C 1
ATOM 2264 O O . SER A 1 285 ? -4.465 2.206 -23.855 1.00 80.50 285 SER A O 1
ATOM 2266 N N . ILE A 1 286 ? -5.823 3.574 -22.690 1.00 77.88 286 ILE A N 1
ATOM 2267 C CA . ILE A 1 286 ? -5.684 2.864 -21.409 1.00 77.88 286 ILE A CA 1
ATOM 2268 C C . ILE A 1 286 ? -6.262 1.453 -21.536 1.00 77.88 286 ILE A C 1
ATOM 2270 O O . ILE A 1 286 ? -5.580 0.476 -21.232 1.00 77.88 286 ILE A O 1
ATOM 2274 N N . PHE A 1 287 ? -7.478 1.327 -22.064 1.00 85.44 287 PHE A N 1
ATOM 2275 C CA . PHE A 1 287 ? -8.142 0.043 -22.252 1.00 85.44 287 PHE A CA 1
ATOM 2276 C C . PHE A 1 287 ? -7.357 -0.882 -23.193 1.00 85.44 287 PHE A C 1
ATOM 2278 O O . PHE A 1 287 ? -7.165 -2.051 -22.875 1.00 85.44 287 PHE A O 1
ATOM 2285 N N . LYS A 1 288 ? -6.805 -0.361 -24.298 1.00 87.00 288 LYS A N 1
ATOM 2286 C CA . LYS A 1 288 ? -5.939 -1.104 -25.234 1.00 87.00 288 LYS A CA 1
ATOM 2287 C C . LYS A 1 288 ? -4.701 -1.677 -24.544 1.00 87.00 288 LYS A C 1
ATOM 2289 O O . LYS A 1 288 ? -4.320 -2.819 -24.808 1.00 87.00 288 LYS A O 1
ATOM 2294 N N . SER A 1 289 ? -4.099 -0.911 -23.632 1.00 80.38 289 SER A N 1
ATOM 2295 C CA . SER A 1 289 ? -2.906 -1.339 -22.892 1.00 80.38 289 SER A CA 1
ATOM 2296 C C . SER A 1 289 ? -3.146 -2.566 -22.000 1.00 80.38 289 SER A C 1
ATOM 2298 O O . SER A 1 289 ? -2.202 -3.303 -21.714 1.00 80.38 289 SER A O 1
ATOM 2300 N N . LEU A 1 290 ? -4.405 -2.839 -21.625 1.00 82.62 290 LEU A N 1
ATOM 2301 C CA . LEU A 1 290 ? -4.785 -4.036 -20.870 1.00 82.62 290 LEU A CA 1
ATOM 2302 C C . LEU A 1 290 ? -4.675 -5.320 -21.700 1.00 82.62 290 LEU A C 1
ATOM 2304 O O . LEU A 1 290 ? -4.600 -6.398 -21.124 1.00 82.62 290 LEU A O 1
ATOM 2308 N N . PHE A 1 291 ? -4.680 -5.225 -23.031 1.00 87.31 291 PHE A N 1
ATOM 2309 C CA . PHE A 1 291 ? -4.584 -6.372 -23.939 1.00 87.31 291 PHE A CA 1
ATOM 2310 C C . PHE A 1 291 ? -3.180 -6.508 -24.537 1.00 87.31 291 PHE A C 1
ATOM 2312 O O . PHE A 1 291 ? -2.667 -7.616 -24.666 1.00 87.31 291 PHE A O 1
ATOM 2319 N N . LEU A 1 292 ? -2.535 -5.387 -24.884 1.00 83.88 292 LEU A N 1
ATOM 2320 C CA . LEU A 1 292 ? -1.233 -5.365 -25.563 1.00 83.88 292 LEU A CA 1
ATOM 2321 C C . LEU A 1 292 ? -0.115 -4.893 -24.620 1.00 83.88 292 LEU A C 1
ATOM 2323 O O . LEU A 1 292 ? 0.370 -3.765 -24.709 1.00 83.88 292 LEU A O 1
ATOM 2327 N N . ARG A 1 293 ? 0.295 -5.777 -23.704 1.00 72.62 293 ARG A N 1
ATOM 2328 C CA . ARG A 1 293 ? 1.260 -5.466 -22.633 1.00 72.62 293 ARG A CA 1
ATOM 2329 C C . ARG A 1 293 ? 2.713 -5.393 -23.133 1.00 72.62 293 ARG A C 1
ATOM 2331 O O . ARG A 1 293 ? 3.409 -4.415 -22.852 1.00 72.62 293 ARG A O 1
ATOM 2338 N N . SER A 1 294 ? 3.167 -6.366 -23.929 1.00 69.38 294 SER A N 1
ATOM 2339 C CA . SER A 1 294 ? 4.541 -6.374 -24.460 1.00 69.38 294 SER A CA 1
ATOM 2340 C C . SER A 1 294 ? 4.713 -5.431 -25.659 1.00 69.38 294 SER A C 1
ATOM 2342 O O . SER A 1 294 ? 3.772 -5.155 -26.410 1.00 69.38 294 SER A O 1
ATOM 2344 N N . ALA A 1 295 ? 5.931 -4.915 -25.854 1.00 67.12 295 ALA A N 1
ATOM 2345 C CA . ALA A 1 295 ? 6.261 -4.096 -27.026 1.00 67.12 295 ALA A CA 1
ATOM 2346 C C . ALA A 1 295 ? 6.071 -4.885 -28.334 1.00 67.12 295 ALA A C 1
ATOM 2348 O O . ALA A 1 295 ? 5.534 -4.362 -29.309 1.00 67.12 295 ALA A O 1
ATOM 2349 N N . THR A 1 296 ? 6.426 -6.171 -28.316 1.00 68.06 296 THR A N 1
ATOM 2350 C CA . THR A 1 296 ? 6.219 -7.108 -29.424 1.00 68.06 296 THR A CA 1
ATOM 2351 C C . THR A 1 296 ? 4.736 -7.278 -29.759 1.00 68.06 296 THR A C 1
ATOM 2353 O O . THR A 1 296 ? 4.362 -7.176 -30.927 1.00 68.06 296 THR A O 1
ATOM 2356 N N . ALA A 1 297 ? 3.871 -7.472 -28.755 1.00 72.75 297 ALA A N 1
ATOM 2357 C CA . ALA A 1 297 ? 2.428 -7.588 -28.971 1.00 72.75 297 ALA A CA 1
ATOM 2358 C C . ALA A 1 297 ? 1.840 -6.309 -29.581 1.00 72.75 297 ALA A C 1
ATOM 2360 O O . ALA A 1 297 ? 1.035 -6.390 -30.505 1.00 72.75 297 ALA A O 1
ATOM 2361 N N . ARG A 1 298 ? 2.283 -5.129 -29.126 1.00 77.94 298 ARG A N 1
ATOM 2362 C CA . ARG A 1 298 ? 1.904 -3.848 -29.740 1.00 77.94 298 ARG A CA 1
ATOM 2363 C C . ARG A 1 298 ? 2.343 -3.788 -31.200 1.00 77.94 298 ARG A C 1
ATOM 2365 O O . ARG A 1 298 ? 1.512 -3.598 -32.077 1.00 77.94 298 ARG A O 1
ATOM 2372 N N . GLN A 1 299 ? 3.613 -4.048 -31.493 1.00 73.69 299 GLN A N 1
ATOM 2373 C CA . GLN A 1 299 ? 4.114 -3.995 -32.868 1.00 73.69 299 GLN A CA 1
ATOM 2374 C C . GLN A 1 299 ? 3.343 -4.921 -33.829 1.00 73.69 299 GLN A C 1
ATOM 2376 O O . GLN A 1 299 ? 3.139 -4.564 -34.987 1.00 73.69 299 GLN A O 1
ATOM 2381 N N . LEU A 1 300 ? 2.921 -6.099 -33.363 1.00 79.00 300 LEU A N 1
ATOM 2382 C CA . LEU A 1 300 ? 2.241 -7.094 -34.195 1.00 79.00 300 LEU A CA 1
ATOM 2383 C C . LEU A 1 300 ? 0.720 -6.913 -34.276 1.00 79.00 300 LEU A C 1
ATOM 2385 O O . LEU A 1 300 ? 0.123 -7.302 -35.281 1.00 79.00 300 LEU A O 1
ATOM 2389 N N . HIS A 1 301 ? 0.079 -6.387 -33.229 1.00 85.88 301 HIS A N 1
ATOM 2390 C CA . HIS A 1 301 ? -1.377 -6.478 -33.063 1.00 85.88 301 HIS A CA 1
ATOM 2391 C C . HIS A 1 301 ? -2.096 -5.140 -32.875 1.00 85.88 301 HIS A C 1
ATOM 2393 O O . HIS A 1 301 ? -3.325 -5.131 -32.847 1.00 85.88 301 HIS A O 1
ATOM 2399 N N . ASP A 1 302 ? -1.374 -4.019 -32.790 1.00 84.38 302 ASP A N 1
ATOM 2400 C CA . ASP A 1 302 ? -1.963 -2.707 -32.500 1.00 84.38 302 ASP A CA 1
ATOM 2401 C C . ASP A 1 302 ? -3.073 -2.310 -33.492 1.00 84.38 302 ASP A C 1
ATOM 2403 O O . ASP A 1 302 ? -4.173 -1.965 -33.056 1.00 84.38 302 ASP A O 1
ATOM 2407 N N . GLY A 1 303 ? -2.833 -2.445 -34.801 1.00 88.62 303 GLY A N 1
ATOM 2408 C CA . GLY A 1 303 ? -3.834 -2.137 -35.833 1.00 88.62 303 GLY A CA 1
ATOM 2409 C C . GLY A 1 303 ? -5.019 -3.110 -35.852 1.00 88.62 303 GLY A C 1
ATOM 2410 O O . GLY A 1 303 ? -6.165 -2.683 -35.922 1.00 88.62 303 GLY A O 1
ATOM 2411 N N . PHE A 1 304 ? -4.764 -4.414 -35.704 1.00 91.31 304 PHE A N 1
ATOM 2412 C CA . PHE A 1 304 ? -5.824 -5.432 -35.711 1.00 91.31 304 PHE A CA 1
ATOM 2413 C C . PHE A 1 304 ? -6.795 -5.277 -34.536 1.00 91.31 304 PHE A C 1
ATOM 2415 O O . PHE A 1 304 ? -8.003 -5.448 -34.691 1.00 91.31 304 PHE A O 1
ATOM 2422 N N . LEU A 1 305 ? -6.283 -4.934 -33.350 1.00 92.75 305 LEU A N 1
ATOM 2423 C CA . LEU A 1 305 ? -7.135 -4.686 -32.191 1.00 92.75 305 LEU A CA 1
ATOM 2424 C C . LEU A 1 305 ? -7.964 -3.402 -32.363 1.00 92.75 305 LEU A C 1
ATOM 2426 O O . LEU A 1 305 ? -9.115 -3.363 -31.931 1.00 92.75 305 LEU A O 1
ATOM 2430 N N . ASP A 1 306 ? -7.421 -2.375 -33.026 1.00 93.25 306 ASP A N 1
ATOM 2431 C CA . ASP A 1 306 ? -8.182 -1.163 -33.350 1.00 93.25 306 ASP A CA 1
ATOM 2432 C C . ASP A 1 306 ? -9.349 -1.436 -34.302 1.00 93.25 306 ASP A C 1
ATOM 2434 O O . ASP A 1 306 ? -10.429 -0.880 -34.089 1.00 93.25 306 ASP A O 1
ATOM 2438 N N . ASP A 1 307 ? -9.171 -2.325 -35.281 1.00 94.12 307 ASP A N 1
ATOM 2439 C CA . ASP A 1 307 ? -10.253 -2.745 -36.176 1.00 94.12 307 ASP A CA 1
ATOM 2440 C C . ASP A 1 307 ? -11.390 -3.422 -35.393 1.00 94.12 307 ASP A C 1
ATOM 2442 O O . ASP A 1 307 ? -12.566 -3.118 -35.606 1.00 94.12 307 ASP A O 1
ATOM 2446 N N . HIS A 1 308 ? -11.067 -4.293 -34.429 1.00 95.06 308 HIS A N 1
ATOM 2447 C CA . HIS A 1 308 ? -12.074 -4.909 -33.558 1.00 95.06 308 HIS A CA 1
ATOM 2448 C C . HIS A 1 308 ? -12.754 -3.902 -32.626 1.00 95.06 308 HIS A C 1
ATOM 2450 O O . HIS A 1 308 ? -13.966 -3.973 -32.426 1.00 95.06 308 HIS A O 1
ATOM 2456 N N . PHE A 1 309 ? -12.012 -2.935 -32.081 1.00 96.00 309 PHE A N 1
ATOM 2457 C CA . PHE A 1 309 ? -12.607 -1.846 -31.304 1.00 96.00 309 PHE A CA 1
ATOM 2458 C C . PHE A 1 309 ? -13.583 -1.019 -32.140 1.00 96.00 309 PHE A C 1
ATOM 2460 O O . PHE A 1 309 ? -14.661 -0.680 -31.651 1.00 96.00 309 PHE A O 1
ATOM 2467 N N . GLN A 1 310 ? -13.251 -0.745 -33.402 1.00 95.31 310 GLN A N 1
ATOM 2468 C CA . GLN A 1 310 ? -14.157 -0.047 -34.304 1.00 95.31 310 GLN A CA 1
ATOM 2469 C C . GLN A 1 310 ? -15.408 -0.886 -34.604 1.00 95.31 310 GLN A C 1
ATOM 2471 O O . GLN A 1 310 ? -16.519 -0.374 -34.508 1.00 95.31 310 GLN A O 1
ATOM 2476 N N . GLN A 1 311 ? -15.262 -2.196 -34.840 1.00 95.00 311 GLN A N 1
ATOM 2477 C CA . GLN A 1 311 ? -16.404 -3.106 -35.015 1.00 95.00 311 GLN A CA 1
ATOM 2478 C C . GLN A 1 311 ? -17.349 -3.115 -33.803 1.00 95.00 311 GLN A C 1
ATOM 2480 O O . GLN A 1 311 ? -18.568 -3.128 -33.983 1.00 95.00 311 GLN A O 1
ATOM 2485 N N . VAL A 1 312 ? -16.810 -3.085 -32.577 1.00 95.75 312 VAL A N 1
ATOM 2486 C CA . VAL A 1 312 ? -17.607 -3.006 -31.337 1.00 95.75 312 VAL A CA 1
ATOM 2487 C C . VAL A 1 312 ? -18.377 -1.683 -31.242 1.00 95.75 312 VAL A C 1
ATOM 2489 O O . VAL A 1 312 ? -19.525 -1.669 -30.794 1.00 95.75 312 VAL A O 1
ATOM 2492 N N . LEU A 1 313 ? -17.779 -0.566 -31.667 1.00 95.12 313 LEU A N 1
ATOM 2493 C CA . LEU A 1 313 ? -18.443 0.743 -31.684 1.00 95.12 313 LEU A CA 1
ATOM 2494 C C . LEU A 1 313 ? -19.540 0.830 -32.754 1.00 95.12 313 LEU A C 1
ATOM 2496 O O . LEU A 1 313 ? -20.609 1.375 -32.485 1.00 95.12 313 LEU A O 1
ATOM 2500 N N . ASP A 1 314 ? -19.298 0.257 -33.933 1.00 94.88 314 ASP A N 1
ATOM 2501 C CA . ASP A 1 314 ? -20.212 0.336 -35.078 1.00 94.88 314 ASP A CA 1
ATOM 2502 C C . ASP A 1 314 ? -21.395 -0.639 -34.974 1.00 94.88 314 ASP A C 1
ATOM 2504 O O . ASP A 1 314 ? -22.428 -0.442 -35.619 1.00 94.88 314 ASP A O 1
ATOM 2508 N N . THR A 1 315 ? -21.266 -1.691 -34.159 1.00 94.19 315 THR A N 1
ATOM 2509 C CA . THR A 1 315 ? -22.272 -2.753 -34.035 1.00 94.19 315 THR A CA 1
ATOM 2510 C C . THR A 1 315 ? -23.086 -2.586 -32.747 1.00 94.19 315 THR A C 1
ATOM 2512 O O . THR A 1 315 ? -22.537 -2.735 -31.651 1.00 94.19 315 THR A O 1
ATOM 2515 N N . PRO A 1 316 ? -24.407 -2.323 -32.826 1.00 93.06 316 PRO A N 1
ATOM 2516 C CA . PRO A 1 316 ? -25.284 -2.372 -31.661 1.00 93.06 316 PRO A CA 1
ATOM 2517 C C . PRO A 1 316 ? -25.313 -3.774 -31.047 1.00 93.06 316 PRO A C 1
ATOM 2519 O O . PRO A 1 316 ? -25.232 -4.774 -31.762 1.00 93.06 316 PRO A O 1
ATOM 2522 N N . TRP A 1 317 ? -25.491 -3.861 -29.728 1.00 93.81 317 TRP A N 1
ATOM 2523 C CA . TRP A 1 317 ? -25.624 -5.161 -29.076 1.00 93.81 317 TRP A CA 1
ATOM 2524 C C . TRP A 1 317 ? -26.836 -5.939 -29.612 1.00 93.81 317 TRP A C 1
ATOM 2526 O O . TRP A 1 317 ? -27.941 -5.402 -29.722 1.00 93.81 317 TRP A O 1
ATOM 2536 N N . ALA A 1 318 ? -26.628 -7.228 -29.878 1.00 92.94 318 ALA A N 1
ATOM 2537 C CA . ALA A 1 318 ? -27.667 -8.195 -30.197 1.00 92.94 318 ALA A CA 1
ATOM 2538 C C . ALA A 1 318 ? -27.393 -9.514 -29.462 1.00 92.94 318 ALA A C 1
ATOM 2540 O O . ALA A 1 318 ? -26.244 -9.855 -29.167 1.00 92.94 318 ALA A O 1
ATOM 2541 N N . GLN A 1 319 ? -28.453 -10.272 -29.177 1.00 88.94 319 GLN A N 1
ATOM 2542 C CA . GLN A 1 319 ? -28.327 -11.570 -28.518 1.00 88.94 319 GLN A CA 1
ATOM 2543 C C . GLN A 1 319 ? -27.455 -12.519 -29.357 1.00 88.94 319 GLN A C 1
ATOM 2545 O O . GLN A 1 319 ? -27.700 -12.700 -30.548 1.00 88.94 319 GLN A O 1
ATOM 2550 N N . GLY A 1 320 ? -26.451 -13.136 -28.727 1.00 82.88 320 GLY A N 1
ATOM 2551 C CA . GLY A 1 320 ? -25.523 -14.055 -29.395 1.00 82.88 320 GLY A CA 1
ATOM 2552 C C . GLY A 1 320 ? -24.373 -13.383 -30.154 1.00 82.88 320 GLY A C 1
ATOM 2553 O O . GLY A 1 320 ? -23.669 -14.073 -30.888 1.00 82.88 320 GLY A O 1
ATOM 2554 N N . GLN A 1 321 ? -24.163 -12.068 -29.997 1.00 89.50 321 GLN A N 1
ATOM 2555 C CA . GLN A 1 321 ? -22.955 -11.403 -30.501 1.00 89.50 321 GLN A CA 1
ATOM 2556 C C . GLN A 1 321 ? -21.680 -12.026 -29.907 1.00 89.50 321 GLN A C 1
ATOM 2558 O O . GLN A 1 321 ? -21.692 -12.491 -28.768 1.00 89.50 321 GLN A O 1
ATOM 2563 N N . THR A 1 322 ? -20.572 -11.971 -30.649 1.00 89.88 322 THR A N 1
ATOM 2564 C CA . THR A 1 322 ? -19.277 -12.538 -30.230 1.00 89.88 322 THR A CA 1
ATOM 2565 C C . THR A 1 322 ? -18.111 -11.553 -30.363 1.00 89.88 322 THR A C 1
ATOM 2567 O O . THR A 1 322 ? -16.965 -11.980 -30.375 1.00 89.88 322 THR A O 1
ATOM 2570 N N . LEU A 1 323 ? -18.359 -10.249 -30.526 1.00 92.19 323 LEU A N 1
ATOM 2571 C CA . LEU A 1 323 ? -17.288 -9.244 -30.647 1.00 92.19 323 LEU A CA 1
ATOM 2572 C C . LEU A 1 323 ? -16.590 -9.011 -29.297 1.00 92.19 323 LEU A C 1
ATOM 2574 O O . LEU A 1 323 ? -15.370 -8.845 -29.236 1.00 92.19 323 LEU A O 1
ATOM 2578 N N . VAL A 1 324 ? -17.372 -9.045 -28.215 1.00 94.69 324 VAL A N 1
ATOM 2579 C CA . VAL A 1 324 ? -16.888 -9.095 -26.830 1.00 94.69 324 VAL A CA 1
ATOM 2580 C C . VAL A 1 324 ? -17.048 -10.521 -26.317 1.00 94.69 324 VAL A C 1
ATOM 2582 O O . VAL A 1 324 ? -18.146 -11.074 -26.385 1.00 94.69 324 VAL A O 1
ATOM 2585 N N . ASN A 1 325 ? -15.970 -11.077 -25.763 1.00 95.06 325 ASN A N 1
ATOM 2586 C CA . ASN A 1 325 ? -15.825 -12.476 -25.358 1.00 95.06 325 ASN A CA 1
ATOM 2587 C C . ASN A 1 325 ? -15.998 -13.455 -26.526 1.00 95.06 325 ASN A C 1
ATOM 2589 O O . ASN A 1 325 ? -16.791 -14.388 -26.447 1.00 95.06 325 ASN A O 1
ATOM 2593 N N . GLN A 1 326 ? -15.257 -13.245 -27.614 1.00 94.19 326 GLN A N 1
ATOM 2594 C CA . GLN A 1 326 ? -15.314 -14.105 -28.795 1.00 94.19 326 GLN A CA 1
ATOM 2595 C C . GLN A 1 326 ? -14.918 -15.545 -28.472 1.00 94.19 326 GLN A C 1
ATOM 2597 O O . GLN A 1 326 ? -15.535 -16.489 -28.963 1.00 94.19 326 GLN A O 1
ATOM 2602 N N . ASN A 1 327 ? -13.861 -15.715 -27.673 1.00 92.75 327 ASN A N 1
ATOM 2603 C CA . ASN A 1 327 ? -13.385 -17.040 -27.297 1.00 92.75 327 ASN A CA 1
ATOM 2604 C C . ASN A 1 327 ? -14.115 -17.593 -26.066 1.00 92.75 327 ASN A C 1
ATOM 2606 O O . ASN A 1 327 ? -14.202 -18.811 -25.927 1.00 92.75 327 ASN A O 1
ATOM 2610 N N . ASP A 1 328 ? -14.554 -16.713 -25.156 1.00 91.81 328 ASP A N 1
ATOM 2611 C CA . ASP A 1 328 ? -15.332 -17.042 -23.950 1.00 91.81 328 ASP A CA 1
ATOM 2612 C C . ASP A 1 328 ? -14.773 -18.242 -23.149 1.00 91.81 328 ASP A C 1
ATOM 2614 O O . ASP A 1 328 ? -15.501 -19.119 -22.672 1.00 91.81 328 ASP A O 1
ATOM 2618 N N . ARG A 1 329 ? -13.441 -18.326 -23.028 1.00 94.88 329 ARG A N 1
ATOM 2619 C CA . ARG A 1 329 ? -12.778 -19.538 -22.528 1.00 94.88 329 ARG A CA 1
ATOM 2620 C C . ARG A 1 329 ? -13.019 -19.711 -21.038 1.00 94.88 329 ARG A C 1
ATOM 2622 O O . ARG A 1 329 ? -12.699 -18.823 -20.250 1.00 94.88 329 ARG A O 1
ATOM 2629 N N . VAL A 1 330 ? -13.503 -20.887 -20.648 1.00 94.75 330 VAL A N 1
ATOM 2630 C CA . VAL A 1 330 ? -13.553 -21.305 -19.242 1.00 94.75 330 VAL A CA 1
ATOM 2631 C C . VAL A 1 330 ? -12.138 -21.591 -18.754 1.00 94.75 330 VAL A C 1
ATOM 2633 O O . VAL A 1 330 ? -11.397 -22.346 -19.384 1.00 94.75 330 VAL A O 1
ATOM 2636 N N . ILE A 1 331 ? -11.777 -21.010 -17.614 1.00 93.31 331 ILE A N 1
ATOM 2637 C CA . ILE A 1 331 ? -10.524 -21.303 -16.927 1.00 93.31 331 ILE A CA 1
ATOM 2638 C C . ILE A 1 331 ? -10.754 -22.566 -16.095 1.00 93.31 331 ILE A C 1
ATOM 2640 O O . ILE A 1 331 ? -11.507 -22.558 -15.123 1.00 93.31 331 ILE A O 1
ATOM 2644 N N . THR A 1 332 ? -10.148 -23.676 -16.512 1.00 88.75 332 THR A N 1
ATOM 2645 C CA . THR A 1 332 ? -10.259 -24.966 -15.820 1.00 88.75 332 THR A CA 1
ATOM 2646 C C . THR A 1 332 ? -9.221 -25.081 -14.707 1.00 88.75 332 THR A C 1
ATOM 2648 O O . THR A 1 332 ? -8.035 -24.873 -14.960 1.00 88.75 332 THR A O 1
ATOM 2651 N N . GLY A 1 333 ? -9.642 -25.497 -13.511 1.00 89.44 333 GLY A N 1
ATOM 2652 C CA . GLY A 1 333 ? -8.764 -25.630 -12.346 1.00 89.44 333 GLY A CA 1
ATOM 2653 C C . GLY A 1 333 ? -8.632 -24.325 -11.561 1.00 89.44 333 GLY A C 1
ATOM 2654 O O . GLY A 1 333 ? -9.555 -23.514 -11.536 1.00 89.44 333 GLY A O 1
ATOM 2655 N N . ASP A 1 334 ? -7.495 -24.139 -10.893 1.00 91.81 334 ASP A N 1
ATOM 2656 C CA . ASP A 1 334 ? -7.234 -22.945 -10.088 1.00 91.81 334 ASP A CA 1
ATOM 2657 C C . ASP A 1 334 ? -6.873 -21.738 -10.970 1.00 91.81 334 ASP A C 1
ATOM 2659 O O . ASP A 1 334 ? -5.882 -21.751 -11.709 1.00 91.81 334 ASP A O 1
ATOM 2663 N N . VAL A 1 335 ? -7.659 -20.665 -10.864 1.00 93.81 335 VAL A N 1
ATOM 2664 C CA . VAL A 1 335 ? -7.452 -19.432 -11.634 1.00 93.81 335 VAL A CA 1
ATOM 2665 C C . VAL A 1 335 ? -6.113 -18.752 -11.339 1.00 93.81 335 VAL A C 1
ATOM 2667 O O . VAL A 1 335 ? -5.518 -18.171 -12.242 1.00 93.81 335 VAL A O 1
ATOM 2670 N N . PHE A 1 336 ? -5.575 -18.857 -10.123 1.00 94.44 336 PHE A N 1
ATOM 2671 C CA . PHE A 1 336 ? -4.291 -18.243 -9.775 1.00 94.44 336 PHE A CA 1
ATOM 2672 C C . PHE A 1 336 ? -3.109 -19.045 -10.316 1.00 94.44 336 PHE A C 1
ATOM 2674 O O . PHE A 1 336 ? -2.086 -18.459 -10.665 1.00 94.44 336 PHE A O 1
ATOM 2681 N N . VAL A 1 337 ? -3.268 -20.361 -10.493 1.00 94.88 337 VAL A N 1
ATOM 2682 C CA . VAL A 1 337 ? -2.296 -21.187 -11.227 1.00 94.88 337 VAL A CA 1
ATOM 2683 C C . VAL A 1 337 ? -2.289 -20.819 -12.712 1.00 94.88 337 VAL A C 1
ATOM 2685 O O . VAL A 1 337 ? -1.216 -20.714 -13.309 1.00 94.88 337 VAL A O 1
ATOM 2688 N N . TYR A 1 338 ? -3.464 -20.569 -13.300 1.00 94.00 338 TYR A N 1
ATOM 2689 C CA . TYR A 1 338 ? -3.571 -20.040 -14.663 1.00 94.00 338 TYR A CA 1
ATOM 2690 C C . TYR A 1 338 ? -2.869 -18.676 -14.790 1.00 94.00 338 TYR A C 1
ATOM 2692 O O . TYR A 1 338 ? -1.990 -18.509 -15.638 1.00 94.00 338 TYR A O 1
ATOM 2700 N N . LEU A 1 339 ? -3.174 -17.730 -13.894 1.00 92.56 339 LEU A N 1
ATOM 2701 C CA . LEU A 1 339 ? -2.567 -16.395 -13.890 1.00 92.56 339 LEU A CA 1
ATOM 2702 C C . LEU A 1 339 ? -1.054 -16.422 -13.636 1.00 92.56 339 LEU A C 1
ATOM 2704 O O . LEU A 1 339 ? -0.324 -15.627 -14.222 1.00 92.56 339 LEU A O 1
ATOM 2708 N N . ARG A 1 340 ? -0.555 -17.367 -12.831 1.00 94.12 340 ARG A N 1
ATOM 2709 C CA . ARG A 1 340 ? 0.887 -17.604 -12.658 1.00 94.12 340 ARG A CA 1
ATOM 2710 C C . ARG A 1 340 ? 1.563 -17.941 -13.981 1.00 94.12 340 ARG A C 1
ATOM 2712 O O . ARG A 1 340 ? 2.645 -17.430 -14.259 1.00 94.12 340 ARG A O 1
ATOM 2719 N N . GLY A 1 341 ? 0.939 -18.803 -14.785 1.00 92.50 341 GLY A N 1
ATOM 2720 C CA . GLY A 1 341 ? 1.443 -19.164 -16.111 1.00 92.50 341 GLY A CA 1
ATOM 2721 C C . GLY A 1 341 ? 1.587 -17.938 -17.012 1.00 92.50 341 GLY A C 1
ATOM 2722 O O . GLY A 1 341 ? 2.647 -17.730 -17.598 1.00 92.50 341 GLY A O 1
ATOM 2723 N N . ILE A 1 342 ? 0.558 -17.089 -17.031 1.00 89.62 342 ILE A N 1
ATOM 2724 C CA . ILE A 1 342 ? 0.552 -15.826 -17.777 1.00 89.62 342 ILE A CA 1
ATOM 2725 C C . ILE A 1 342 ? 1.642 -14.869 -17.277 1.00 89.62 342 ILE A C 1
ATOM 2727 O O . ILE A 1 342 ? 2.431 -14.366 -18.073 1.00 89.62 342 ILE A O 1
ATOM 2731 N N . ALA A 1 343 ? 1.735 -14.650 -15.963 1.00 87.19 343 ALA A N 1
ATOM 2732 C CA . ALA A 1 343 ? 2.726 -13.758 -15.364 1.00 87.19 343 ALA A CA 1
ATOM 2733 C C . ALA A 1 343 ? 4.169 -14.216 -15.651 1.00 87.19 343 ALA A C 1
ATOM 2735 O O . ALA A 1 343 ? 5.033 -13.402 -15.984 1.00 87.19 343 ALA A O 1
ATOM 2736 N N . ARG A 1 344 ? 4.426 -15.530 -15.589 1.00 89.62 344 ARG A N 1
ATOM 2737 C CA . ARG A 1 344 ? 5.726 -16.125 -15.926 1.00 89.62 344 ARG A CA 1
ATOM 2738 C C . ARG A 1 344 ? 6.073 -15.958 -17.401 1.00 89.62 344 ARG A C 1
ATOM 2740 O O . ARG A 1 344 ? 7.209 -15.601 -17.704 1.00 89.62 344 ARG A O 1
ATOM 2747 N N . GLN A 1 345 ? 5.123 -16.210 -18.300 1.00 85.94 345 GLN A N 1
ATOM 2748 C CA . GLN A 1 345 ? 5.335 -16.041 -19.737 1.00 85.94 345 GLN A CA 1
ATOM 2749 C C . GLN A 1 345 ? 5.615 -14.574 -20.084 1.00 85.94 345 GLN A C 1
ATOM 2751 O O . GLN A 1 345 ? 6.592 -14.290 -20.770 1.00 85.94 345 GLN A O 1
ATOM 2756 N N . GLN A 1 346 ? 4.823 -13.643 -19.549 1.00 80.50 346 GLN A N 1
ATOM 2757 C CA . GLN A 1 346 ? 5.020 -12.212 -19.778 1.00 80.50 346 GLN A CA 1
ATOM 2758 C C . GLN A 1 346 ? 6.419 -11.760 -19.337 1.00 80.50 346 GLN A C 1
ATOM 2760 O O . GLN A 1 346 ? 7.123 -11.101 -20.095 1.00 80.50 346 GLN A O 1
ATOM 2765 N N . MET A 1 347 ? 6.856 -12.165 -18.141 1.00 78.62 347 MET A N 1
ATOM 2766 C CA . MET A 1 347 ? 8.188 -11.826 -17.633 1.00 78.62 347 MET A CA 1
ATOM 2767 C C . MET A 1 347 ? 9.311 -12.365 -18.538 1.00 78.62 347 MET A C 1
ATOM 2769 O O . MET A 1 347 ? 10.326 -11.697 -18.726 1.00 78.62 347 MET A O 1
ATOM 2773 N N . GLN A 1 348 ? 9.126 -13.547 -19.138 1.00 83.12 348 GLN A N 1
ATOM 2774 C CA . GLN A 1 348 ? 10.072 -14.113 -20.104 1.00 83.12 348 GLN A CA 1
ATOM 2775 C C . GLN A 1 348 ? 10.105 -13.327 -21.422 1.00 83.12 348 GLN A C 1
ATOM 2777 O O . GLN A 1 348 ? 11.188 -13.088 -21.955 1.00 83.12 348 GLN A O 1
ATOM 2782 N N . GLU A 1 349 ? 8.947 -12.924 -21.947 1.00 75.06 349 GLU A N 1
ATOM 2783 C CA . GLU A 1 349 ? 8.843 -12.114 -23.169 1.00 75.06 349 GLU A CA 1
ATOM 2784 C C . GLU A 1 349 ? 9.458 -10.718 -22.981 1.00 75.06 349 GLU A C 1
ATOM 2786 O O . GLU A 1 349 ? 10.193 -10.234 -23.850 1.00 75.06 349 GLU A O 1
ATOM 2791 N N . ASP A 1 350 ? 9.223 -10.099 -21.822 1.00 73.19 350 ASP A N 1
ATOM 2792 C CA . ASP A 1 350 ? 9.813 -8.808 -21.460 1.00 73.19 350 ASP A CA 1
ATOM 2793 C C . ASP A 1 350 ? 11.340 -8.923 -21.350 1.00 73.19 350 ASP A C 1
ATOM 2795 O O . ASP A 1 350 ? 12.065 -8.120 -21.940 1.00 73.19 350 ASP A O 1
ATOM 2799 N N . ALA A 1 351 ? 11.847 -9.972 -20.692 1.00 75.31 351 ALA A N 1
ATOM 2800 C CA . ALA A 1 351 ? 13.283 -10.231 -20.590 1.00 75.31 351 ALA A CA 1
ATOM 2801 C C . ALA A 1 351 ? 13.947 -10.408 -21.967 1.00 75.31 351 ALA A C 1
ATOM 2803 O O . ALA A 1 351 ? 15.008 -9.840 -22.214 1.00 75.31 351 ALA A O 1
ATOM 2804 N N . GLN A 1 352 ? 13.318 -11.149 -22.886 1.00 73.38 352 GLN A N 1
ATOM 2805 C CA . GLN A 1 352 ? 13.830 -11.342 -24.252 1.00 73.38 352 GLN A CA 1
ATOM 2806 C C . GLN A 1 352 ? 13.854 -10.049 -25.076 1.00 73.38 352 GLN A C 1
ATOM 2808 O O . GLN A 1 352 ? 14.670 -9.924 -25.987 1.00 73.38 352 GLN A O 1
ATOM 2813 N N . THR A 1 353 ? 12.957 -9.109 -24.775 1.00 68.44 353 THR A N 1
ATOM 2814 C CA . THR A 1 353 ? 12.867 -7.820 -25.471 1.00 68.44 353 THR A CA 1
ATOM 2815 C C . THR A 1 353 ? 13.882 -6.814 -24.927 1.00 68.44 353 THR A C 1
ATOM 2817 O O . THR A 1 353 ? 14.482 -6.069 -25.699 1.00 68.44 353 THR A O 1
ATOM 2820 N N . LEU A 1 354 ? 14.068 -6.784 -23.604 1.00 67.69 354 LEU A N 1
ATOM 2821 C CA . LEU A 1 354 ? 14.906 -5.799 -22.917 1.00 67.69 354 LEU A CA 1
ATOM 2822 C C . LEU A 1 354 ? 16.391 -6.176 -22.900 1.00 67.69 354 LEU A C 1
ATOM 2824 O O . LEU A 1 354 ? 17.246 -5.294 -22.905 1.00 67.69 354 LEU A O 1
ATOM 2828 N N . LEU A 1 355 ? 16.717 -7.470 -22.862 1.00 70.19 355 LEU A N 1
ATOM 2829 C CA . LEU A 1 355 ? 18.095 -7.921 -22.694 1.00 70.19 355 LEU A CA 1
ATOM 2830 C C . LEU A 1 355 ? 18.801 -8.122 -24.028 1.00 70.19 355 LEU A C 1
ATOM 2832 O O . LEU A 1 355 ? 18.379 -8.907 -24.877 1.00 70.19 355 LEU A O 1
ATOM 2836 N N . THR A 1 356 ? 19.976 -7.512 -24.145 1.00 69.38 356 THR A N 1
ATOM 2837 C CA . THR A 1 356 ? 20.902 -7.809 -25.233 1.00 69.38 356 THR A CA 1
ATOM 2838 C C . THR A 1 356 ? 21.923 -8.854 -24.777 1.00 69.38 356 THR A C 1
ATOM 2840 O O . THR A 1 356 ? 22.715 -8.619 -23.867 1.00 69.38 356 THR A O 1
ATOM 2843 N N . SER A 1 357 ? 21.928 -10.029 -25.415 1.00 63.25 357 SER A N 1
ATOM 2844 C CA . SER A 1 357 ? 22.909 -11.085 -25.119 1.00 63.25 357 SER A CA 1
ATOM 2845 C C . SER A 1 357 ? 24.234 -10.875 -25.865 1.00 63.25 357 SER A C 1
ATOM 2847 O O . SER A 1 357 ? 24.262 -10.397 -27.007 1.00 63.25 357 SER A O 1
ATOM 2849 N N . ASN A 1 358 ? 25.333 -11.358 -25.282 1.00 60.09 358 ASN A N 1
ATOM 2850 C CA . ASN A 1 358 ? 26.646 -11.385 -25.940 1.00 60.09 358 ASN A CA 1
ATOM 2851 C C . ASN A 1 358 ? 26.598 -12.171 -27.269 1.00 60.09 358 ASN A C 1
ATOM 2853 O O . ASN A 1 358 ? 27.262 -11.822 -28.245 1.00 60.09 358 ASN A O 1
ATOM 2857 N N . THR A 1 359 ? 25.747 -13.199 -27.357 1.00 55.78 359 THR A N 1
ATOM 2858 C CA . THR A 1 359 ? 25.544 -13.993 -28.579 1.00 55.78 359 THR A CA 1
ATOM 2859 C C . THR A 1 359 ? 24.788 -13.225 -29.669 1.00 55.78 359 THR A C 1
ATOM 2861 O O . THR A 1 359 ? 25.091 -13.394 -30.851 1.00 55.78 359 THR A O 1
ATOM 2864 N N . SER A 1 360 ? 23.816 -12.379 -29.307 1.00 62.28 360 SER A N 1
ATOM 2865 C CA . SER A 1 360 ? 23.108 -11.510 -30.260 1.00 62.28 360 SER A CA 1
ATOM 2866 C C . SER A 1 360 ? 23.989 -10.370 -30.769 1.00 62.28 360 SER A C 1
ATOM 2868 O O . SER A 1 360 ? 23.915 -10.066 -31.959 1.00 62.28 360 SER A O 1
ATOM 2870 N N . LEU A 1 361 ? 24.867 -9.817 -29.921 1.00 56.44 361 LEU A N 1
ATOM 2871 C CA . LEU A 1 361 ? 25.862 -8.806 -30.313 1.00 56.44 361 LEU A CA 1
ATOM 2872 C C . LEU A 1 361 ? 26.875 -9.373 -31.311 1.00 56.44 361 LEU A C 1
ATOM 2874 O O . LEU A 1 361 ? 27.096 -8.786 -32.364 1.00 56.44 361 LEU A O 1
ATOM 2878 N N . ARG A 1 362 ? 27.378 -10.594 -31.075 1.00 55.12 362 ARG A N 1
ATOM 2879 C CA . ARG A 1 362 ? 28.261 -11.299 -32.028 1.00 55.12 362 ARG A CA 1
ATOM 2880 C C . ARG A 1 362 ? 27.629 -11.548 -33.404 1.00 55.12 362 ARG A C 1
ATOM 2882 O O . ARG A 1 362 ? 28.353 -11.795 -34.362 1.00 55.12 362 ARG A O 1
ATOM 2889 N N . LYS A 1 363 ? 26.293 -11.552 -33.506 1.00 49.53 363 LYS A N 1
ATOM 2890 C CA . LYS A 1 363 ? 25.551 -11.912 -34.728 1.00 49.53 363 LYS A CA 1
ATOM 2891 C C . LYS A 1 363 ? 24.965 -10.717 -35.491 1.00 49.53 363 LYS A C 1
ATOM 2893 O O . LYS A 1 363 ? 24.480 -10.930 -36.600 1.00 49.53 363 LYS A O 1
ATOM 2898 N N . ARG A 1 364 ? 24.953 -9.491 -34.946 1.00 50.12 364 ARG A N 1
ATOM 2899 C CA . ARG A 1 364 ? 24.300 -8.329 -35.587 1.00 50.12 364 ARG A CA 1
ATOM 2900 C C . ARG A 1 364 ? 25.130 -7.050 -35.466 1.00 50.12 364 ARG A C 1
ATOM 2902 O O . ARG A 1 364 ? 25.413 -6.601 -34.366 1.00 50.12 364 ARG A O 1
ATOM 2909 N N . ILE A 1 365 ? 25.384 -6.411 -36.609 1.00 44.03 365 ILE A N 1
ATOM 2910 C CA . ILE A 1 365 ? 25.801 -5.006 -36.728 1.00 44.03 365 ILE A CA 1
ATOM 2911 C C . ILE A 1 365 ? 24.632 -4.259 -37.386 1.00 44.03 365 ILE A C 1
ATOM 2913 O O . ILE A 1 365 ? 24.491 -4.349 -38.600 1.00 44.03 365 ILE A O 1
ATOM 2917 N N . TRP A 1 366 ? 23.760 -3.591 -36.618 1.00 36.81 366 TRP A N 1
ATOM 2918 C CA . TRP A 1 366 ? 22.751 -2.650 -37.149 1.00 36.81 366 TRP A CA 1
ATOM 2919 C C . TRP A 1 366 ? 22.385 -1.554 -36.128 1.00 36.81 366 TRP A C 1
ATOM 2921 O O . TRP A 1 366 ? 22.269 -1.814 -34.935 1.00 36.81 366 TRP A O 1
ATOM 2931 N N . ILE A 1 367 ? 22.160 -0.341 -36.650 1.00 37.31 367 ILE A N 1
ATOM 2932 C CA . ILE A 1 367 ? 22.054 0.974 -35.974 1.00 37.31 367 ILE A CA 1
ATOM 2933 C C . ILE A 1 367 ? 20.651 1.274 -35.373 1.00 37.31 367 ILE A C 1
ATOM 2935 O O . ILE A 1 367 ? 20.427 2.313 -34.763 1.00 37.31 367 ILE A O 1
ATOM 2939 N N . GLY A 1 368 ? 19.677 0.366 -35.488 1.00 37.19 368 GLY A N 1
ATOM 2940 C CA . GLY A 1 368 ? 18.262 0.667 -35.196 1.00 37.19 368 GLY A CA 1
ATOM 2941 C C . GLY A 1 368 ? 17.808 0.648 -33.725 1.00 37.19 368 GLY A C 1
ATOM 2942 O O . GLY A 1 368 ? 16.663 1.007 -33.459 1.00 37.19 368 GLY A O 1
ATOM 2943 N N . TYR A 1 369 ? 18.641 0.220 -32.769 1.00 43.94 369 TYR A N 1
ATOM 2944 C CA . TYR A 1 369 ? 18.181 -0.026 -31.389 1.00 43.94 369 TYR A CA 1
ATOM 2945 C C . TYR A 1 369 ? 18.045 1.241 -30.529 1.00 43.94 369 TYR A C 1
ATOM 2947 O O . TYR A 1 369 ? 17.197 1.276 -29.640 1.00 43.94 369 TYR A O 1
ATOM 2955 N N . LEU A 1 370 ? 18.799 2.306 -30.823 1.00 36.78 370 LEU A N 1
ATOM 2956 C CA . LEU A 1 370 ? 18.819 3.513 -29.987 1.00 36.78 370 LEU A CA 1
ATOM 2957 C C . LEU A 1 370 ? 17.493 4.301 -30.052 1.00 36.78 370 LEU A C 1
ATOM 2959 O O . LEU A 1 370 ? 16.983 4.742 -29.026 1.00 36.78 370 LEU A O 1
ATOM 2963 N N . SER A 1 371 ? 16.861 4.409 -31.229 1.00 34.72 371 SER A N 1
ATOM 2964 C CA . SER A 1 371 ? 15.558 5.091 -31.375 1.00 34.72 371 SER A CA 1
ATOM 2965 C C . SER A 1 371 ? 14.377 4.291 -30.807 1.00 34.72 371 SER A C 1
ATOM 2967 O O . SER A 1 371 ? 13.381 4.882 -30.391 1.00 34.72 371 SER A O 1
ATOM 2969 N N . ALA A 1 372 ? 14.475 2.957 -30.762 1.00 35.50 372 ALA A N 1
ATOM 2970 C CA . ALA A 1 372 ? 13.503 2.116 -30.062 1.00 35.50 372 ALA A CA 1
ATOM 2971 C C . ALA A 1 372 ? 13.660 2.245 -28.537 1.00 35.50 372 ALA A C 1
ATOM 2973 O O . ALA A 1 372 ? 12.667 2.275 -27.820 1.00 35.50 372 ALA A O 1
ATOM 2974 N N . PHE A 1 373 ? 14.895 2.403 -28.055 1.00 39.09 373 PHE A N 1
ATOM 2975 C CA . PHE A 1 373 ? 15.220 2.568 -26.640 1.00 39.09 373 PHE A CA 1
ATOM 2976 C C . PHE A 1 373 ? 14.772 3.918 -26.056 1.00 39.09 373 PHE A C 1
ATOM 2978 O O . PHE A 1 373 ? 14.135 3.932 -25.004 1.00 39.09 373 PHE A O 1
ATOM 2985 N N . ILE A 1 374 ? 14.995 5.037 -26.761 1.00 38.94 374 ILE A N 1
ATOM 2986 C CA . ILE A 1 374 ? 14.558 6.380 -26.314 1.00 38.94 374 ILE A CA 1
ATOM 2987 C C . ILE A 1 374 ? 13.034 6.429 -26.082 1.00 38.94 374 ILE A C 1
ATOM 2989 O O . ILE A 1 374 ? 12.572 7.050 -25.127 1.00 38.94 374 ILE A O 1
ATOM 2993 N N . ASN A 1 375 ? 12.253 5.705 -26.891 1.00 39.72 375 ASN A N 1
ATOM 2994 C CA . ASN A 1 375 ? 10.797 5.600 -26.737 1.00 39.72 375 ASN A CA 1
ATOM 2995 C C . ASN A 1 375 ? 10.343 4.597 -25.654 1.00 39.72 375 ASN A C 1
ATOM 2997 O O . ASN A 1 375 ? 9.166 4.587 -25.300 1.00 39.72 375 ASN A O 1
ATOM 3001 N N . VAL A 1 376 ? 11.238 3.747 -25.136 1.00 36.66 376 VAL A N 1
ATOM 3002 C CA . VAL A 1 376 ? 10.927 2.685 -24.157 1.00 36.66 376 VAL A CA 1
ATOM 3003 C C . VAL A 1 376 ? 11.406 3.043 -22.745 1.00 36.66 376 VAL A C 1
ATOM 3005 O O . VAL A 1 376 ? 10.683 2.761 -21.795 1.00 36.66 376 VAL A O 1
ATOM 3008 N N . PHE A 1 377 ? 12.561 3.704 -22.580 1.00 37.66 377 PHE A N 1
ATOM 3009 C CA . PHE A 1 377 ? 13.106 4.057 -21.256 1.00 37.66 377 PHE A CA 1
ATOM 3010 C C . PHE A 1 377 ? 12.755 5.468 -20.773 1.00 37.66 377 PHE A C 1
ATOM 3012 O O . PHE A 1 377 ? 12.432 5.636 -19.598 1.00 37.66 377 PHE A O 1
ATOM 3019 N N . GLY A 1 378 ? 12.632 6.446 -21.684 1.00 30.80 378 GLY A N 1
ATOM 3020 C CA . GLY A 1 378 ? 11.973 7.731 -21.382 1.00 30.80 378 GLY A CA 1
ATOM 3021 C C . GLY A 1 378 ? 10.496 7.566 -20.979 1.00 30.80 378 GLY A C 1
ATOM 3022 O O . GLY A 1 378 ? 9.858 8.500 -20.503 1.00 30.80 378 GLY A O 1
ATOM 3023 N N . ALA A 1 379 ? 9.975 6.345 -21.145 1.00 33.50 379 ALA A N 1
ATOM 3024 C CA . ALA A 1 379 ? 8.643 5.881 -20.811 1.00 33.50 379 ALA A CA 1
ATOM 3025 C C . ALA A 1 379 ? 8.669 4.622 -19.909 1.00 33.50 379 ALA A C 1
ATOM 3027 O O . ALA A 1 379 ? 7.817 3.747 -20.044 1.00 33.50 379 ALA A O 1
ATOM 3028 N N . LEU A 1 380 ? 9.586 4.514 -18.940 1.00 36.25 380 LEU A N 1
ATOM 3029 C CA . LEU A 1 380 ? 9.399 3.556 -17.830 1.00 36.25 380 LEU A CA 1
ATOM 3030 C C . LEU A 1 380 ? 8.353 4.018 -16.797 1.00 36.25 380 LEU A C 1
ATOM 3032 O O . LEU A 1 380 ? 8.057 3.296 -15.847 1.00 36.25 380 LEU A O 1
ATOM 3036 N N . ALA A 1 381 ? 7.748 5.186 -17.029 1.00 35.16 381 ALA A N 1
ATOM 3037 C CA . ALA A 1 381 ? 6.636 5.732 -16.262 1.00 35.16 381 ALA A CA 1
ATOM 3038 C C . ALA A 1 381 ? 5.210 5.349 -16.748 1.00 35.16 381 ALA A C 1
ATOM 3040 O O . ALA A 1 381 ? 4.341 5.292 -15.883 1.00 35.16 381 ALA A O 1
ATOM 3041 N N . PRO A 1 382 ? 4.878 5.035 -18.030 1.00 32.34 382 PRO A N 1
ATOM 3042 C CA . PRO A 1 382 ? 3.497 4.720 -18.412 1.00 32.34 382 PRO A CA 1
ATOM 3043 C C . PRO A 1 382 ? 3.215 3.233 -18.681 1.00 32.34 382 PRO A C 1
ATOM 3045 O O . PRO A 1 382 ? 2.064 2.878 -18.931 1.00 32.34 382 PRO A O 1
ATOM 3048 N N . LEU A 1 383 ? 4.203 2.334 -18.629 1.00 40.62 383 LEU A N 1
ATOM 3049 C CA . LEU A 1 383 ? 3.929 0.894 -18.646 1.00 40.62 383 LEU A CA 1
ATOM 3050 C C . LEU A 1 383 ? 3.656 0.475 -17.201 1.00 40.62 383 LEU A C 1
ATOM 3052 O O . LEU A 1 383 ? 4.591 0.312 -16.422 1.00 40.62 383 LEU A O 1
ATOM 3056 N N . GLY A 1 384 ? 2.380 0.382 -16.817 1.00 47.50 384 GLY A N 1
ATOM 3057 C CA . GLY A 1 384 ? 1.976 -0.005 -15.461 1.00 47.50 384 GLY A CA 1
ATOM 3058 C C . GLY A 1 384 ? 2.732 -1.235 -14.934 1.00 47.50 384 GLY A C 1
ATOM 3059 O O . GLY A 1 384 ? 3.276 -2.015 -15.713 1.00 47.50 384 GLY A O 1
ATOM 3060 N N . TRP A 1 385 ? 2.762 -1.407 -13.607 1.00 55.84 385 TRP A N 1
ATOM 3061 C CA . TRP A 1 385 ? 3.536 -2.443 -12.904 1.00 55.84 385 TRP A CA 1
ATOM 3062 C C . TRP A 1 385 ? 3.574 -3.802 -13.620 1.00 55.84 385 TRP A C 1
ATOM 3064 O O . TRP A 1 385 ? 2.564 -4.198 -14.217 1.00 55.84 385 TRP A O 1
ATOM 3074 N N . PRO A 1 386 ? 4.699 -4.545 -13.546 1.00 68.25 386 PRO A N 1
ATOM 3075 C CA . PRO A 1 386 ? 4.755 -5.915 -14.044 1.00 68.25 386 PRO A CA 1
ATOM 3076 C C . PRO A 1 386 ? 3.540 -6.716 -13.570 1.00 68.25 386 PRO A C 1
ATOM 3078 O O . PRO A 1 386 ? 3.163 -6.607 -12.403 1.00 68.25 386 PRO A O 1
ATOM 3081 N N . ILE A 1 387 ? 2.943 -7.527 -14.453 1.00 68.12 387 ILE A N 1
ATOM 3082 C CA . ILE A 1 387 ? 1.692 -8.262 -14.168 1.00 68.12 387 ILE A CA 1
ATOM 3083 C C . ILE A 1 387 ? 1.809 -9.047 -12.854 1.00 68.12 387 ILE A C 1
ATOM 3085 O O . ILE A 1 387 ? 0.890 -9.041 -12.036 1.00 68.12 387 ILE A O 1
ATOM 3089 N N . THR A 1 388 ? 2.976 -9.655 -12.615 1.00 73.31 388 THR A N 1
ATOM 3090 C CA . THR A 1 388 ? 3.294 -10.361 -11.371 1.00 73.31 388 THR A CA 1
ATOM 3091 C C . THR A 1 388 ? 3.033 -9.506 -10.131 1.00 73.31 388 THR A C 1
ATOM 3093 O O . THR A 1 388 ? 2.399 -9.982 -9.196 1.00 73.31 388 THR A O 1
ATOM 3096 N N . LEU A 1 389 ? 3.481 -8.246 -10.128 1.00 75.88 389 LEU A N 1
ATOM 3097 C CA . LEU A 1 389 ? 3.312 -7.323 -9.005 1.00 75.88 389 LEU A CA 1
ATOM 3098 C C . LEU A 1 389 ? 1.871 -6.811 -8.909 1.00 75.88 389 LEU A C 1
ATOM 3100 O O . LEU A 1 389 ? 1.307 -6.757 -7.816 1.00 75.88 389 LEU A O 1
ATOM 3104 N N . THR A 1 390 ? 1.244 -6.491 -10.045 1.00 73.06 390 THR A N 1
ATOM 3105 C CA . THR A 1 390 ? -0.161 -6.055 -10.099 1.00 73.06 390 THR A CA 1
ATOM 3106 C C . THR A 1 390 ? -1.086 -7.084 -9.447 1.00 73.06 390 THR A C 1
ATOM 3108 O O . THR A 1 390 ? -1.902 -6.722 -8.596 1.00 73.06 390 THR A O 1
ATOM 3111 N N . LEU A 1 391 ? -0.909 -8.365 -9.786 1.00 78.25 391 LEU A N 1
ATOM 3112 C CA . LEU A 1 391 ? -1.735 -9.471 -9.300 1.00 78.25 391 LEU A CA 1
ATOM 3113 C C . LEU A 1 391 ? -1.585 -9.738 -7.800 1.00 78.25 391 LEU A C 1
ATOM 3115 O O . LEU A 1 391 ? -2.577 -10.047 -7.147 1.00 78.25 391 LEU A O 1
ATOM 3119 N N . VAL A 1 392 ? -0.388 -9.572 -7.228 1.00 77.50 392 VAL A N 1
ATOM 3120 C CA . VAL A 1 392 ? -0.154 -9.756 -5.779 1.00 77.50 392 VAL A CA 1
ATOM 3121 C C . VAL A 1 392 ? -0.560 -8.542 -4.930 1.00 77.50 392 VAL A C 1
ATOM 3123 O O . VAL A 1 392 ? -0.320 -8.522 -3.725 1.00 77.50 392 VAL A O 1
ATOM 3126 N N . GLY A 1 393 ? -1.191 -7.531 -5.538 1.00 64.00 393 GLY A N 1
ATOM 3127 C CA . GLY A 1 393 ? -1.772 -6.381 -4.841 1.00 64.00 393 GLY A CA 1
ATOM 3128 C C . GLY A 1 393 ? -1.039 -5.055 -5.044 1.00 64.00 393 GLY A C 1
ATOM 3129 O O . GLY A 1 393 ? -1.561 -4.023 -4.624 1.00 64.00 393 GLY A O 1
ATOM 3130 N N . ALA A 1 394 ? 0.106 -5.023 -5.742 1.00 61.34 394 ALA A N 1
ATOM 3131 C CA . ALA A 1 394 ? 0.845 -3.776 -5.985 1.00 61.34 394 ALA A CA 1
ATOM 3132 C C . ALA A 1 394 ? 0.058 -2.776 -6.845 1.00 61.34 394 ALA A C 1
ATOM 3134 O O . ALA A 1 394 ? 0.274 -1.572 -6.756 1.00 61.34 394 ALA A O 1
ATOM 3135 N N . GLY A 1 395 ? -0.891 -3.254 -7.654 1.00 55.03 395 GLY A N 1
ATOM 3136 C CA . GLY A 1 395 ? -1.692 -2.403 -8.528 1.00 55.03 395 GLY A CA 1
ATOM 3137 C C . GLY A 1 395 ? -2.524 -1.345 -7.785 1.00 55.03 395 GLY A C 1
ATOM 3138 O O . GLY A 1 395 ? -2.817 -0.299 -8.354 1.00 55.03 395 GLY A O 1
ATOM 3139 N N . VAL A 1 396 ? -2.852 -1.558 -6.504 1.00 50.28 396 VAL A N 1
ATOM 3140 C CA . VAL A 1 396 ? -3.544 -0.555 -5.669 1.00 50.28 396 VAL A CA 1
ATOM 3141 C C . VAL A 1 396 ? -2.656 0.679 -5.419 1.00 50.28 396 VAL A C 1
ATOM 3143 O O . VAL A 1 396 ? -3.175 1.782 -5.242 1.00 50.28 396 VAL A O 1
ATOM 3146 N N . ALA A 1 397 ? -1.324 0.529 -5.486 1.00 46.12 397 ALA A N 1
ATOM 3147 C CA . ALA A 1 397 ? -0.355 1.614 -5.321 1.00 46.12 397 ALA A CA 1
ATOM 3148 C C . ALA A 1 397 ? -0.511 2.700 -6.391 1.00 46.12 397 ALA A C 1
ATOM 3150 O O . ALA A 1 397 ? -0.416 3.879 -6.070 1.00 46.12 397 ALA A O 1
ATOM 3151 N N . ASN A 1 398 ? -0.833 2.325 -7.637 1.00 41.50 398 ASN A N 1
ATOM 3152 C CA . ASN A 1 398 ? -1.062 3.281 -8.726 1.00 41.50 398 ASN A CA 1
ATOM 3153 C C . ASN A 1 398 ? -2.178 4.272 -8.413 1.00 41.50 398 ASN A C 1
ATOM 3155 O O . ASN A 1 398 ? -2.185 5.358 -8.955 1.00 41.50 398 ASN A O 1
ATOM 3159 N N . LEU A 1 399 ? -3.124 3.953 -7.540 1.00 43.12 399 LEU A N 1
ATOM 3160 C CA . LEU A 1 399 ? -4.214 4.870 -7.219 1.00 43.12 399 LEU A CA 1
ATOM 3161 C C . LEU A 1 399 ? -3.806 5.866 -6.149 1.00 43.12 399 LEU A C 1
ATOM 3163 O O . LEU A 1 399 ? -4.154 7.031 -6.251 1.00 43.12 399 LEU A O 1
ATOM 3167 N N . ALA A 1 400 ? -3.033 5.418 -5.160 1.00 37.72 400 ALA A N 1
ATOM 3168 C CA . ALA A 1 400 ? -2.445 6.294 -4.154 1.00 37.72 400 ALA A CA 1
ATOM 3169 C C . ALA A 1 400 ? -1.332 7.184 -4.741 1.00 37.72 400 ALA A C 1
ATOM 3171 O O . ALA A 1 400 ? -1.155 8.304 -4.276 1.00 37.72 400 ALA A O 1
ATOM 3172 N N . LEU A 1 401 ? -0.626 6.695 -5.769 1.00 37.19 401 LEU A N 1
ATOM 3173 C CA . LEU A 1 401 ? 0.515 7.355 -6.410 1.00 37.19 401 LEU A CA 1
ATOM 3174 C C . LEU A 1 401 ? 0.162 8.110 -7.710 1.00 37.19 401 LEU A C 1
ATOM 3176 O O . LEU A 1 401 ? 0.881 9.035 -8.046 1.00 37.19 401 LEU A O 1
ATOM 3180 N N . ASN A 1 402 ? -0.927 7.792 -8.434 1.00 34.84 402 ASN A N 1
ATOM 3181 C CA . ASN A 1 402 ? -1.332 8.539 -9.649 1.00 34.84 402 ASN A CA 1
ATOM 3182 C C . ASN A 1 402 ? -2.232 9.752 -9.359 1.00 34.84 402 ASN A C 1
ATOM 3184 O O . ASN A 1 402 ? -2.428 10.577 -10.249 1.00 34.84 402 ASN A O 1
ATOM 3188 N N . PHE A 1 403 ? -2.777 9.896 -8.142 1.00 36.59 403 PHE A N 1
ATOM 3189 C CA . PHE A 1 403 ? -3.252 11.214 -7.684 1.00 36.59 403 PHE A CA 1
ATOM 3190 C C . PHE A 1 403 ? -2.082 12.171 -7.413 1.00 36.59 403 PHE A C 1
ATOM 3192 O O . PHE A 1 403 ? -2.289 13.379 -7.301 1.00 36.59 403 PHE A O 1
ATOM 3199 N N . ASP A 1 404 ? -0.861 11.637 -7.378 1.00 36.12 404 ASP A N 1
ATOM 3200 C CA . ASP A 1 404 ? 0.378 12.383 -7.320 1.00 36.12 404 ASP A CA 1
ATOM 3201 C C . ASP A 1 404 ? 0.837 12.687 -8.760 1.00 36.12 404 ASP A C 1
ATOM 3203 O O . ASP A 1 404 ? 1.316 11.824 -9.495 1.00 36.12 404 ASP A O 1
ATOM 3207 N N . GLN A 1 405 ? 0.758 13.955 -9.175 1.00 33.22 405 GLN A N 1
ATOM 3208 C CA . GLN A 1 405 ? 1.564 14.451 -10.305 1.00 33.22 405 GLN A CA 1
ATOM 3209 C C . GLN A 1 405 ? 3.086 14.334 -10.023 1.00 33.22 405 GLN A C 1
ATOM 3211 O O . GLN A 1 405 ? 3.900 14.636 -10.895 1.00 33.22 405 GLN A O 1
ATOM 3216 N N . ALA A 1 406 ? 3.472 13.834 -8.843 1.00 35.22 406 ALA A N 1
ATOM 3217 C CA . ALA A 1 406 ? 4.829 13.658 -8.341 1.00 35.22 406 ALA A CA 1
ATOM 3218 C C . ALA A 1 406 ? 5.555 12.381 -8.816 1.00 35.22 406 ALA A C 1
ATOM 3220 O O . ALA A 1 406 ? 6.548 11.984 -8.207 1.00 35.22 406 ALA A O 1
ATOM 3221 N N . ILE A 1 407 ? 5.144 11.753 -9.928 1.00 37.69 407 ILE A N 1
ATOM 3222 C CA . ILE A 1 407 ? 6.003 10.756 -10.609 1.00 37.69 407 ILE A CA 1
ATOM 3223 C C . ILE A 1 407 ? 7.339 11.399 -11.047 1.00 37.69 407 ILE A C 1
ATOM 3225 O O . ILE A 1 407 ? 8.334 10.698 -11.201 1.00 37.69 407 ILE A O 1
ATOM 3229 N N . HIS A 1 408 ? 7.388 12.731 -11.180 1.00 36.94 408 HIS A N 1
ATOM 3230 C CA . HIS A 1 408 ? 8.615 13.475 -11.482 1.00 36.94 408 HIS A CA 1
ATOM 3231 C C . HIS A 1 408 ? 9.447 13.890 -10.249 1.00 36.94 408 HIS A C 1
ATOM 3233 O O . HIS A 1 408 ? 10.620 14.200 -10.433 1.00 36.94 408 HIS A O 1
ATOM 3239 N N . ASP A 1 409 ? 8.896 13.859 -9.024 1.00 36.31 409 ASP A N 1
ATOM 3240 C CA . ASP A 1 409 ? 9.579 14.371 -7.816 1.00 36.31 409 ASP A CA 1
ATOM 3241 C C . ASP A 1 409 ? 9.984 13.280 -6.802 1.00 36.31 409 ASP A C 1
ATOM 3243 O O . ASP A 1 409 ? 10.846 13.520 -5.955 1.00 36.31 409 ASP A O 1
ATOM 3247 N N . ARG A 1 410 ? 9.407 12.068 -6.870 1.00 52.16 410 ARG A N 1
ATOM 3248 C CA . ARG A 1 410 ? 9.800 10.945 -5.995 1.00 52.16 410 ARG A CA 1
ATOM 3249 C C . ARG A 1 410 ? 11.033 10.226 -6.547 1.00 52.16 410 ARG A C 1
ATOM 3251 O O . ARG A 1 410 ? 11.095 9.938 -7.739 1.00 52.16 410 ARG A O 1
ATOM 3258 N N . ASP A 1 411 ? 11.989 9.880 -5.679 1.00 55.56 411 ASP A N 1
ATOM 3259 C CA . ASP A 1 411 ? 13.163 9.086 -6.071 1.00 55.56 411 ASP A CA 1
ATOM 3260 C C . ASP A 1 411 ? 12.694 7.718 -6.612 1.00 55.56 411 ASP A C 1
ATOM 3262 O O . ASP A 1 411 ? 12.094 6.947 -5.852 1.00 55.56 411 ASP A O 1
ATOM 3266 N N . PRO A 1 412 ? 12.964 7.375 -7.891 1.00 55.50 412 PRO A N 1
ATOM 3267 C CA . PRO A 1 412 ? 12.590 6.085 -8.478 1.00 55.50 412 PRO A CA 1
ATOM 3268 C C . PRO A 1 412 ? 13.066 4.873 -7.666 1.00 55.50 412 PRO A C 1
ATOM 3270 O O . PRO A 1 412 ? 12.513 3.784 -7.797 1.00 55.50 412 PRO A O 1
ATOM 3273 N N . ARG A 1 413 ? 14.055 5.065 -6.788 1.00 61.84 413 ARG A N 1
ATOM 3274 C CA . ARG A 1 413 ? 14.612 4.049 -5.894 1.00 61.84 413 ARG A CA 1
ATOM 3275 C C . ARG A 1 413 ? 13.742 3.724 -4.675 1.00 61.84 413 ARG A C 1
ATOM 3277 O O . ARG A 1 413 ? 13.974 2.718 -4.023 1.00 61.84 413 ARG A O 1
ATOM 3284 N N . GLN A 1 414 ? 12.705 4.499 -4.355 1.00 62.22 414 GLN A N 1
ATOM 3285 C CA . GLN A 1 414 ? 11.752 4.146 -3.280 1.00 62.22 414 GLN A CA 1
ATOM 3286 C C . GLN A 1 414 ? 10.627 3.205 -3.753 1.00 62.22 414 GLN A C 1
ATOM 3288 O O . GLN A 1 414 ? 9.751 2.798 -2.983 1.00 62.22 414 GLN A O 1
ATOM 3293 N N . ARG A 1 415 ? 10.639 2.839 -5.041 1.00 66.06 415 ARG A N 1
ATOM 3294 C CA . ARG A 1 415 ? 9.575 2.104 -5.728 1.00 66.06 415 ARG A CA 1
ATOM 3295 C C . ARG A 1 415 ? 9.254 0.757 -5.071 1.00 66.06 415 ARG A C 1
ATOM 3297 O O . ARG A 1 415 ? 8.079 0.469 -4.836 1.00 66.06 415 ARG A O 1
ATOM 3304 N N . LYS A 1 416 ? 10.258 -0.066 -4.745 1.00 70.88 416 LYS A N 1
ATOM 3305 C CA . LYS A 1 416 ? 10.019 -1.394 -4.150 1.00 70.88 416 LYS A CA 1
ATOM 3306 C C . LYS A 1 416 ? 9.528 -1.341 -2.710 1.00 70.88 416 LYS A C 1
ATOM 3308 O O . LYS A 1 416 ? 8.637 -2.116 -2.364 1.00 70.88 416 LYS A O 1
ATOM 3313 N N . ALA A 1 417 ? 10.054 -0.425 -1.897 1.00 66.06 417 ALA A N 1
ATOM 3314 C CA . ALA A 1 417 ? 9.590 -0.222 -0.525 1.00 66.06 417 ALA A CA 1
ATOM 3315 C C . ALA A 1 417 ? 8.101 0.170 -0.502 1.00 66.06 417 ALA A C 1
ATOM 3317 O O . ALA A 1 417 ? 7.309 -0.425 0.233 1.00 66.06 417 ALA A O 1
ATOM 3318 N N . GLY A 1 418 ? 7.695 1.081 -1.398 1.00 67.81 418 GLY A N 1
ATOM 3319 C CA . GLY A 1 418 ? 6.290 1.447 -1.592 1.00 67.81 418 GLY A CA 1
ATOM 3320 C C . GLY A 1 418 ? 5.409 0.262 -2.008 1.00 67.81 418 GLY A C 1
ATOM 3321 O O . GLY A 1 418 ? 4.350 0.042 -1.418 1.00 67.81 418 GLY A O 1
ATOM 3322 N N . ILE A 1 419 ? 5.854 -0.552 -2.978 1.00 73.81 419 ILE A N 1
ATOM 3323 C CA . ILE A 1 419 ? 5.136 -1.773 -3.392 1.00 73.81 419 ILE A CA 1
ATOM 3324 C C . ILE A 1 419 ? 4.966 -2.742 -2.219 1.00 73.81 419 ILE A C 1
ATOM 3326 O O . ILE A 1 419 ? 3.865 -3.249 -1.994 1.00 73.81 419 ILE A O 1
ATOM 3330 N N . LEU A 1 420 ? 6.044 -3.011 -1.480 1.00 77.19 420 LEU A N 1
ATOM 3331 C CA . LEU A 1 420 ? 6.022 -3.945 -0.362 1.00 77.19 420 LEU A CA 1
ATOM 3332 C C . LEU A 1 420 ? 5.018 -3.494 0.704 1.00 77.19 420 LEU A C 1
ATOM 3334 O O . LEU A 1 420 ? 4.214 -4.313 1.148 1.00 77.19 420 LEU A O 1
ATOM 3338 N N . GLY A 1 421 ? 4.998 -2.203 1.054 1.00 73.69 421 GLY A N 1
ATOM 3339 C CA . GLY A 1 421 ? 4.005 -1.637 1.974 1.00 73.69 421 GLY A CA 1
ATOM 3340 C C . GLY A 1 421 ? 2.562 -1.899 1.520 1.00 73.69 421 GLY A C 1
ATOM 3341 O O . GLY A 1 421 ? 1.716 -2.320 2.315 1.00 73.69 421 GLY A O 1
ATOM 3342 N N . VAL A 1 422 ? 2.278 -1.761 0.219 1.00 76.12 422 VAL A N 1
ATOM 3343 C CA . VAL A 1 422 ? 0.948 -2.054 -0.347 1.00 76.12 422 VAL A CA 1
ATOM 3344 C C . VAL A 1 422 ? 0.610 -3.546 -0.302 1.00 76.12 422 VAL A C 1
ATOM 3346 O O . VAL A 1 422 ? -0.521 -3.895 0.050 1.00 76.12 422 VAL A O 1
ATOM 3349 N N . ILE A 1 423 ? 1.555 -4.440 -0.601 1.00 81.88 423 ILE A N 1
ATOM 3350 C CA . ILE A 1 423 ? 1.339 -5.895 -0.496 1.00 81.88 423 ILE A CA 1
ATOM 3351 C C . ILE A 1 423 ? 1.097 -6.295 0.969 1.00 81.88 423 ILE A C 1
ATOM 3353 O O . ILE A 1 423 ? 0.165 -7.039 1.269 1.00 81.88 423 ILE A O 1
ATOM 3357 N N . VAL A 1 424 ? 1.870 -5.748 1.911 1.00 84.94 424 VAL A N 1
ATOM 3358 C CA . VAL A 1 424 ? 1.698 -5.972 3.357 1.00 84.94 424 VAL A CA 1
ATOM 3359 C C . VAL A 1 424 ? 0.319 -5.499 3.833 1.00 84.94 424 VAL A C 1
ATOM 3361 O O . VAL A 1 424 ? -0.345 -6.205 4.598 1.00 84.94 424 VAL A O 1
ATOM 3364 N N . ASN A 1 425 ? -0.153 -4.347 3.350 1.00 82.69 425 ASN A N 1
ATOM 3365 C CA . ASN A 1 425 ? -1.503 -3.859 3.633 1.00 82.69 425 ASN A CA 1
ATOM 3366 C C . ASN A 1 425 ? -2.591 -4.727 2.973 1.00 82.69 425 ASN A C 1
ATOM 3368 O O . ASN A 1 425 ? -3.626 -4.993 3.576 1.00 82.69 425 ASN A O 1
ATOM 3372 N N . THR A 1 426 ? -2.352 -5.220 1.759 1.00 85.50 426 THR A N 1
ATOM 3373 C CA . THR A 1 426 ? -3.241 -6.158 1.055 1.00 85.50 426 THR A CA 1
ATOM 3374 C C . THR A 1 426 ? -3.434 -7.436 1.872 1.00 85.50 426 THR A C 1
ATOM 3376 O O . THR A 1 426 ? -4.567 -7.857 2.105 1.00 85.50 426 THR A O 1
ATOM 3379 N N . ILE A 1 427 ? -2.343 -8.007 2.390 1.00 89.50 427 ILE A N 1
ATOM 3380 C CA . ILE A 1 427 ? -2.379 -9.159 3.299 1.00 89.50 427 ILE A CA 1
ATOM 3381 C C . ILE A 1 427 ? -3.191 -8.826 4.550 1.00 89.50 427 ILE A C 1
ATOM 3383 O O . ILE A 1 427 ? -4.084 -9.585 4.917 1.00 89.50 427 ILE A O 1
ATOM 3387 N N . PHE A 1 428 ? -2.937 -7.674 5.175 1.00 87.44 428 PHE A N 1
ATOM 3388 C CA . PHE A 1 428 ? -3.701 -7.243 6.343 1.00 87.44 428 PHE A CA 1
ATOM 3389 C C . PHE A 1 428 ? -5.208 -7.170 6.052 1.00 87.44 428 PHE A C 1
ATOM 3391 O O . PHE A 1 428 ? -6.005 -7.708 6.822 1.00 87.44 428 PHE A O 1
ATOM 3398 N N . VAL A 1 429 ? -5.618 -6.569 4.930 1.00 87.19 429 VAL A N 1
ATOM 3399 C CA . VAL A 1 429 ? -7.035 -6.508 4.540 1.00 87.19 429 VAL A CA 1
ATOM 3400 C C . VAL A 1 429 ? -7.602 -7.909 4.347 1.00 87.19 429 VAL A C 1
ATOM 3402 O O . VAL A 1 429 ? -8.671 -8.179 4.890 1.00 87.19 429 VAL A O 1
ATOM 3405 N N . ALA A 1 430 ? -6.898 -8.790 3.627 1.00 89.06 430 ALA A N 1
ATOM 3406 C CA . ALA A 1 430 ? -7.329 -10.167 3.394 1.00 89.06 430 ALA A CA 1
ATOM 3407 C C . ALA A 1 430 ? -7.583 -10.906 4.720 1.00 89.06 430 ALA A C 1
ATOM 3409 O O . ALA A 1 430 ? -8.675 -11.431 4.943 1.00 89.06 430 ALA A O 1
ATOM 3410 N N . PHE A 1 431 ? -6.632 -10.846 5.657 1.00 86.50 431 PHE A N 1
ATOM 3411 C CA . PHE A 1 431 ? -6.769 -11.502 6.960 1.00 86.50 431 PHE A CA 1
ATOM 3412 C C . PHE A 1 431 ? -7.886 -10.922 7.840 1.00 86.50 431 PHE A C 1
ATOM 3414 O O . PHE A 1 431 ? -8.396 -11.607 8.726 1.00 86.50 431 PHE A O 1
ATOM 3421 N N . ASN A 1 432 ? -8.315 -9.688 7.568 1.00 83.50 432 ASN A N 1
ATOM 3422 C CA . ASN A 1 432 ? -9.358 -8.983 8.309 1.00 83.50 432 ASN A CA 1
ATOM 3423 C C . ASN A 1 432 ? -10.683 -8.857 7.523 1.00 83.50 432 ASN A C 1
ATOM 3425 O O . ASN A 1 432 ? -11.526 -8.026 7.864 1.00 83.50 432 ASN A O 1
ATOM 3429 N N . LEU A 1 433 ? -10.924 -9.666 6.482 1.00 84.25 433 LEU A N 1
ATOM 3430 C CA . LEU A 1 433 ? -12.136 -9.549 5.648 1.00 84.25 433 LEU A CA 1
ATOM 3431 C C . LEU A 1 433 ? -13.443 -9.816 6.396 1.00 84.25 433 LEU A C 1
ATOM 3433 O O . LEU A 1 433 ? -14.424 -9.104 6.190 1.00 84.25 433 LEU A O 1
ATOM 3437 N N . SER A 1 434 ? -13.481 -10.824 7.265 1.00 81.25 434 SER A N 1
ATOM 3438 C CA . SER A 1 434 ? -14.662 -11.134 8.082 1.00 81.25 434 SER A CA 1
ATOM 3439 C C . SER A 1 434 ? -15.023 -9.964 9.004 1.00 81.25 434 SER A C 1
ATOM 3441 O O . SER A 1 434 ? -16.184 -9.554 9.081 1.00 81.25 434 SER A O 1
ATOM 3443 N N . MET A 1 435 ? -14.005 -9.365 9.624 1.00 81.06 435 MET A N 1
ATOM 3444 C CA . MET A 1 435 ? -14.106 -8.151 10.429 1.00 81.06 435 MET A CA 1
ATOM 3445 C C . MET A 1 435 ? -14.605 -6.969 9.587 1.00 81.06 435 MET A C 1
ATOM 3447 O O . MET A 1 435 ? -15.540 -6.282 9.994 1.00 81.06 435 MET A O 1
ATOM 3451 N N . LEU A 1 436 ? -14.064 -6.776 8.377 1.00 79.19 436 LEU A N 1
ATOM 3452 C CA . LEU A 1 436 ? -14.506 -5.736 7.441 1.00 79.19 436 LEU A CA 1
ATOM 3453 C C . LEU A 1 436 ? -15.998 -5.869 7.125 1.00 79.19 436 LEU A C 1
ATOM 3455 O O . LEU A 1 436 ? -16.740 -4.892 7.196 1.00 79.19 436 LEU A O 1
ATOM 3459 N N . VAL A 1 437 ? -16.452 -7.086 6.815 1.00 81.31 437 VAL A N 1
ATOM 3460 C CA . VAL A 1 437 ? -17.868 -7.394 6.576 1.00 81.31 437 VAL A CA 1
ATOM 3461 C C . VAL A 1 437 ? -18.713 -7.055 7.808 1.00 81.31 437 VAL A C 1
ATOM 3463 O O . VAL A 1 437 ? -19.791 -6.472 7.666 1.00 81.31 437 VAL A O 1
ATOM 3466 N N . GLY A 1 438 ? -18.223 -7.374 9.010 1.00 75.62 438 GLY A N 1
ATOM 3467 C CA . GLY A 1 438 ? -18.841 -6.993 10.281 1.00 75.62 438 GLY A CA 1
ATOM 3468 C C . GLY A 1 438 ? -19.015 -5.478 10.425 1.00 75.62 438 GLY A C 1
ATOM 3469 O O . GLY A 1 438 ? -20.132 -5.014 10.662 1.00 75.62 438 GLY A O 1
ATOM 3470 N N . LEU A 1 439 ? -17.954 -4.703 10.187 1.00 71.31 439 LEU A N 1
ATOM 3471 C CA . LEU A 1 439 ? -17.978 -3.237 10.276 1.00 71.31 439 LEU A CA 1
ATOM 3472 C C . LEU A 1 439 ? -18.888 -2.597 9.214 1.00 71.31 439 LEU A C 1
ATOM 3474 O O . LEU A 1 439 ? -19.635 -1.665 9.514 1.00 71.31 439 LEU A O 1
ATOM 3478 N N . VAL A 1 440 ? -18.910 -3.126 7.985 1.00 74.88 440 VAL A N 1
ATOM 3479 C CA . VAL A 1 440 ? -19.839 -2.675 6.928 1.00 74.88 440 VAL A CA 1
ATOM 3480 C C . VAL A 1 440 ? -21.297 -2.916 7.331 1.00 74.88 440 VAL A C 1
ATOM 3482 O O . VAL A 1 440 ? -22.158 -2.060 7.095 1.00 74.88 440 VAL A O 1
ATOM 3485 N N . ARG A 1 441 ? -21.594 -4.069 7.947 1.00 77.12 441 ARG A N 1
ATOM 3486 C CA . ARG A 1 441 ? -22.934 -4.386 8.466 1.00 77.12 441 ARG A CA 1
ATOM 3487 C C . ARG A 1 441 ? -23.320 -3.458 9.612 1.00 77.12 441 ARG A C 1
ATOM 3489 O O . ARG A 1 441 ? -24.434 -2.940 9.592 1.00 77.12 441 ARG A O 1
ATOM 3496 N N . ALA A 1 442 ? -22.418 -3.225 10.566 1.00 65.88 442 ALA A N 1
ATOM 3497 C CA . ALA A 1 442 ? -22.645 -2.324 11.694 1.00 65.88 442 ALA A CA 1
ATOM 3498 C C . ALA A 1 442 ? -22.989 -0.905 11.211 1.00 65.88 442 ALA A C 1
ATOM 3500 O O . ALA A 1 442 ? -24.047 -0.384 11.555 1.00 65.88 442 ALA A O 1
ATOM 3501 N N . GLY A 1 443 ? -22.189 -0.349 10.295 1.00 61.25 443 GLY A N 1
ATOM 3502 C CA . GLY A 1 443 ? -22.436 0.968 9.698 1.00 61.25 443 GLY A CA 1
ATOM 3503 C C . GLY A 1 443 ? -23.665 1.053 8.780 1.00 61.25 443 GLY A C 1
ATOM 3504 O O . GLY A 1 443 ? -23.973 2.131 8.279 1.00 61.25 443 GLY A O 1
ATOM 3505 N N . SER A 1 444 ? -24.361 -0.058 8.513 1.00 63.19 444 SER A N 1
ATOM 3506 C CA . SER A 1 444 ? -25.591 -0.091 7.706 1.00 63.19 444 SER A CA 1
ATOM 3507 C C . SER A 1 444 ? -26.873 -0.188 8.544 1.00 63.19 444 SER A C 1
ATOM 3509 O O . SER A 1 444 ? -27.962 -0.164 7.973 1.00 63.19 444 SER A O 1
ATOM 3511 N N . ARG A 1 445 ? -26.779 -0.292 9.876 1.00 58.62 445 ARG A N 1
ATOM 3512 C CA . ARG A 1 445 ? -27.950 -0.349 10.765 1.00 58.62 445 ARG A CA 1
ATOM 3513 C C . ARG A 1 445 ? -28.535 1.055 10.987 1.00 58.62 445 ARG A C 1
ATOM 3515 O O . ARG A 1 445 ? -27.810 1.986 11.315 1.00 58.62 445 ARG A O 1
ATOM 3522 N N . LEU A 1 446 ? -29.857 1.195 10.844 1.00 43.34 446 LEU A N 1
ATOM 3523 C CA . LEU A 1 446 ? -30.613 2.356 11.329 1.00 43.34 446 LEU A CA 1
ATOM 3524 C C . LEU A 1 446 ? -30.930 2.128 12.810 1.00 43.34 446 LEU A C 1
ATOM 3526 O O . LEU A 1 446 ? -31.654 1.190 13.145 1.00 43.34 446 LEU A O 1
ATOM 3530 N N . VAL A 1 447 ? -30.416 2.973 13.703 1.00 41.69 447 VAL A N 1
ATOM 3531 C CA . VAL A 1 447 ? -30.842 2.962 15.111 1.00 41.69 447 VAL A CA 1
ATOM 3532 C C . VAL A 1 447 ? -32.147 3.750 15.199 1.00 41.69 447 VAL A C 1
ATOM 3534 O O . VAL A 1 447 ? -32.162 4.963 15.376 1.00 41.69 447 VAL A O 1
ATOM 3537 N N . GLY A 1 448 ? -33.250 3.043 14.963 1.00 34.50 448 GLY A N 1
ATOM 3538 C CA . GLY A 1 448 ? -34.602 3.591 14.890 1.00 34.50 448 GLY A CA 1
ATOM 3539 C C . GLY A 1 448 ? -35.656 2.598 15.369 1.00 34.50 448 GLY A C 1
ATOM 3540 O O . GLY A 1 448 ? -36.690 2.451 14.736 1.00 34.50 448 GLY A O 1
ATOM 3541 N N . VAL A 1 449 ? -35.374 1.892 16.460 1.00 25.88 449 VAL A N 1
ATOM 3542 C CA . VAL A 1 449 ? -36.362 1.281 17.357 1.00 25.88 449 VAL A CA 1
ATOM 3543 C C . VAL A 1 449 ? -35.763 1.442 18.744 1.00 25.88 449 VAL A C 1
ATOM 3545 O O . VAL A 1 449 ? -34.580 1.162 18.923 1.00 25.88 449 VAL A O 1
ATOM 3548 N N . SER A 1 450 ? -36.548 1.924 19.702 1.00 30.52 450 SER A N 1
ATOM 3549 C CA . SER A 1 450 ? -36.193 1.968 21.117 1.00 30.52 450 SER A CA 1
ATOM 3550 C C . SER A 1 450 ? -35.888 0.553 21.618 1.00 30.52 450 SER A C 1
ATOM 3552 O O . SER A 1 450 ? -36.742 -0.113 22.194 1.00 30.52 450 SER A O 1
ATOM 3554 N N . SER A 1 451 ? -34.674 0.063 21.382 1.00 24.58 451 SER A N 1
ATOM 3555 C CA . SER A 1 451 ? -34.111 -1.035 22.144 1.00 24.58 451 SER A CA 1
ATOM 3556 C C . SER A 1 451 ? -33.738 -0.443 23.494 1.00 24.58 451 SER A C 1
ATOM 3558 O O . SER A 1 451 ? -32.740 0.270 23.613 1.00 24.58 451 SER A O 1
ATOM 3560 N N . SER A 1 452 ? -34.572 -0.700 24.500 1.00 24.53 452 SER A N 1
ATOM 3561 C CA . SER A 1 452 ? -34.143 -0.723 25.897 1.00 24.53 452 SER A CA 1
ATOM 3562 C C . SER A 1 452 ? -32.719 -1.279 25.963 1.00 24.53 452 SER A C 1
ATOM 3564 O O . SER A 1 452 ? -32.473 -2.367 25.440 1.00 24.53 452 SER A O 1
ATOM 3566 N N . GLY A 1 453 ? -31.802 -0.468 26.496 1.00 29.20 453 GLY A N 1
ATOM 3567 C CA . GLY A 1 453 ? -30.359 -0.594 26.323 1.00 29.20 453 GLY A CA 1
ATOM 3568 C C . GLY A 1 453 ? -29.841 -2.023 26.426 1.00 29.20 453 GLY A C 1
ATOM 3569 O O . GLY A 1 453 ? -29.812 -2.606 27.503 1.00 29.20 453 GLY A O 1
ATOM 3570 N N . LEU A 1 454 ? -29.387 -2.553 25.294 1.00 21.64 454 LEU A N 1
ATOM 3571 C CA . LEU A 1 454 ? -28.427 -3.644 25.258 1.00 21.64 454 LEU A CA 1
ATOM 3572 C C . LEU A 1 454 ? -27.054 -2.982 25.091 1.00 21.64 454 LEU A C 1
ATOM 3574 O O . LEU A 1 454 ? -26.772 -2.477 24.002 1.00 21.64 454 LEU A O 1
ATOM 3578 N N . PRO A 1 455 ? -26.225 -2.894 26.146 1.00 25.27 455 PRO A N 1
ATOM 3579 C CA . PRO A 1 455 ? -24.860 -2.427 25.985 1.00 25.27 455 PRO A CA 1
ATOM 3580 C C . PRO A 1 455 ? -24.108 -3.428 25.105 1.00 25.27 455 PRO A C 1
ATOM 3582 O O . PRO A 1 455 ? -24.169 -4.640 25.321 1.00 25.27 455 PRO A O 1
ATOM 3585 N N . ALA A 1 456 ? -23.415 -2.905 24.095 1.00 27.08 456 ALA A N 1
ATOM 3586 C CA . ALA A 1 456 ? -22.403 -3.651 23.372 1.00 27.08 456 ALA A CA 1
ATOM 3587 C C . ALA A 1 456 ? -21.421 -4.254 24.389 1.00 27.08 456 ALA A C 1
ATOM 3589 O O . ALA A 1 456 ? -20.983 -3.578 25.321 1.00 27.08 456 ALA A O 1
ATOM 3590 N N . VAL A 1 457 ? -21.114 -5.539 24.230 1.00 26.39 457 VAL A N 1
ATOM 3591 C CA . VAL A 1 457 ? -20.132 -6.247 25.052 1.00 26.39 457 VAL A CA 1
ATOM 3592 C C . VAL A 1 457 ? -18.756 -5.644 24.754 1.00 26.39 457 VAL A C 1
ATOM 3594 O O . VAL A 1 457 ? -18.117 -6.002 23.769 1.00 26.39 457 VAL A O 1
ATOM 3597 N N . SER A 1 458 ? -18.314 -4.689 25.574 1.00 30.92 458 SER A N 1
ATOM 3598 C CA . SER A 1 458 ? -16.913 -4.283 25.651 1.00 30.92 458 SER A CA 1
ATOM 3599 C C . SER A 1 458 ? -16.200 -5.250 26.589 1.00 30.92 458 SER A C 1
ATOM 3601 O O . SER A 1 458 ? -16.382 -5.181 27.806 1.00 30.92 458 SER A O 1
ATOM 3603 N N . SER A 1 459 ? -15.398 -6.160 26.044 1.00 33.44 459 SER A N 1
ATOM 3604 C CA . SER A 1 459 ? -14.382 -6.840 26.843 1.00 33.44 459 SER A CA 1
ATOM 3605 C C . SER A 1 459 ? -13.309 -5.807 27.185 1.00 33.44 459 SER A C 1
ATOM 3607 O O . SER A 1 459 ? -12.436 -5.525 26.366 1.00 33.44 459 SER A O 1
ATOM 3609 N N . GLU A 1 460 ? -13.394 -5.209 28.376 1.00 36.88 460 GLU A N 1
ATOM 3610 C CA . GLU A 1 460 ? -12.298 -4.445 28.987 1.00 36.88 460 GLU A CA 1
ATOM 3611 C C . GLU A 1 460 ? -11.181 -5.436 29.346 1.00 36.88 460 GLU A C 1
ATOM 3613 O O . GLU A 1 460 ? -11.023 -5.871 30.484 1.00 36.88 460 GLU A O 1
ATOM 3618 N N . SER A 1 461 ? -10.454 -5.889 28.328 1.00 34.50 461 SER A N 1
ATOM 3619 C CA . SER A 1 461 ? -9.357 -6.838 28.461 1.00 34.50 461 SER A CA 1
ATOM 3620 C C . SER A 1 461 ? -8.174 -6.359 27.639 1.00 34.50 461 SER A C 1
ATOM 3622 O O . SER A 1 461 ? -8.291 -6.135 26.432 1.00 34.50 461 SER A O 1
ATOM 3624 N N . ILE A 1 462 ? -7.008 -6.279 28.274 1.00 32.22 462 ILE A N 1
ATOM 3625 C CA . ILE A 1 462 ? -5.743 -6.372 27.553 1.00 32.22 462 ILE A CA 1
ATOM 3626 C C . ILE A 1 462 ? -5.676 -7.814 27.036 1.00 32.22 462 ILE A C 1
ATOM 3628 O O . ILE A 1 462 ? -5.578 -8.749 27.830 1.00 32.22 462 ILE A O 1
ATOM 3632 N N . ALA A 1 463 ? -5.758 -8.009 25.720 1.00 31.98 463 ALA A N 1
ATOM 3633 C CA . ALA A 1 463 ? -5.519 -9.307 25.099 1.00 31.98 463 ALA A CA 1
ATOM 3634 C C . ALA A 1 463 ? -4.021 -9.651 25.189 1.00 31.98 463 ALA A C 1
ATOM 3636 O O . ALA A 1 463 ? -3.267 -9.495 24.232 1.00 31.98 463 ALA A O 1
ATOM 3637 N N . LEU A 1 464 ? -3.581 -10.108 26.360 1.00 35.28 464 LEU A N 1
ATOM 3638 C CA . LEU A 1 464 ? -2.379 -10.920 26.503 1.00 35.28 464 LEU A CA 1
ATOM 3639 C C . LEU A 1 464 ? -2.865 -12.363 26.640 1.00 35.28 464 LEU A C 1
ATOM 3641 O O . LEU A 1 464 ? -3.354 -12.781 27.682 1.00 35.28 464 LEU A O 1
ATOM 3645 N N . THR A 1 465 ? -2.822 -13.072 25.518 1.00 34.34 465 THR A N 1
ATOM 3646 C CA . THR A 1 465 ? -3.336 -14.422 25.282 1.00 34.34 465 THR A CA 1
ATOM 3647 C C . THR A 1 465 ? -2.982 -15.413 26.405 1.00 34.34 465 THR A C 1
ATOM 3649 O O . THR A 1 465 ? -1.870 -15.939 26.437 1.00 34.34 465 THR A O 1
ATOM 3652 N N . GLU A 1 466 ? -3.937 -15.731 27.285 1.00 33.22 466 GLU A N 1
ATOM 3653 C CA . GLU A 1 466 ? -3.861 -16.859 28.223 1.00 33.22 466 GLU A CA 1
ATOM 3654 C C . GLU A 1 466 ? -5.102 -17.752 28.092 1.00 33.22 466 GLU A C 1
ATOM 3656 O O . GLU A 1 466 ? -6.176 -17.409 28.569 1.00 33.22 466 GLU A O 1
ATOM 3661 N N . LEU A 1 467 ? -4.955 -18.930 27.479 1.00 37.38 467 LEU A N 1
ATOM 3662 C CA . LEU A 1 467 ? -5.886 -20.049 27.647 1.00 37.38 467 LEU A CA 1
ATOM 3663 C C . LEU A 1 467 ? -5.071 -21.342 27.777 1.00 37.38 467 LEU A C 1
ATOM 3665 O O . LEU A 1 467 ? -4.385 -21.740 26.839 1.00 37.38 467 LEU A O 1
ATOM 3669 N N . ASN A 1 468 ? -5.167 -22.004 28.932 1.00 36.62 468 ASN A N 1
ATOM 3670 C CA . ASN A 1 468 ? -4.805 -23.413 29.110 1.00 36.62 468 ASN A CA 1
ATOM 3671 C C . ASN A 1 468 ? -6.094 -24.182 29.462 1.00 36.62 468 ASN A C 1
ATOM 3673 O O . ASN A 1 468 ? -6.781 -23.780 30.401 1.00 36.62 468 ASN A O 1
ATOM 3677 N N . PRO A 1 469 ? -6.451 -25.279 28.771 1.00 37.34 469 PRO A N 1
ATOM 3678 C CA . PRO A 1 469 ? -7.616 -26.076 29.144 1.00 37.34 469 PRO A CA 1
ATOM 3679 C C . PRO A 1 469 ? -7.365 -26.847 30.451 1.00 37.34 469 PRO A C 1
ATOM 3681 O O . PRO A 1 469 ? -6.342 -27.514 30.604 1.00 37.34 469 PRO A O 1
ATOM 3684 N N . VAL A 1 470 ? -8.321 -26.796 31.386 1.00 45.75 470 VAL A N 1
ATOM 3685 C CA . VAL A 1 470 ? -8.322 -27.630 32.599 1.00 45.75 470 VAL A CA 1
ATOM 3686 C C . VAL A 1 470 ? -9.176 -28.875 32.348 1.00 45.75 470 VAL A C 1
ATOM 3688 O O . VAL A 1 470 ? -10.383 -28.783 32.148 1.00 45.75 470 VAL A O 1
ATOM 3691 N N . SER A 1 471 ? -8.567 -30.061 32.391 1.00 47.16 471 SER A N 1
ATOM 3692 C CA . SER A 1 471 ? -9.288 -31.343 32.363 1.00 47.16 471 SER A CA 1
ATOM 3693 C C . SER A 1 471 ? -9.921 -31.629 33.734 1.00 47.16 471 SER A C 1
ATOM 3695 O O . SER A 1 471 ? -9.319 -32.295 34.572 1.00 47.16 471 SER A O 1
ATOM 3697 N N . GLY A 1 472 ? -11.117 -31.092 33.996 1.00 53.09 472 GLY A N 1
ATOM 3698 C CA . GLY A 1 472 ? -11.859 -31.303 35.248 1.00 53.09 472 GLY A CA 1
ATOM 3699 C C . GLY A 1 472 ? -12.828 -32.498 35.216 1.00 53.09 472 GLY A C 1
ATOM 3700 O O . GLY A 1 472 ? -13.541 -32.701 34.234 1.00 53.09 472 GLY A O 1
ATOM 3701 N N . ALA A 1 473 ? -12.905 -33.263 36.313 1.00 52.16 473 ALA A N 1
ATOM 3702 C CA . ALA A 1 473 ? -13.944 -34.272 36.563 1.00 52.16 473 ALA A CA 1
ATOM 3703 C C . ALA A 1 473 ? -15.069 -33.708 37.458 1.00 52.16 473 ALA A C 1
ATOM 3705 O O . ALA A 1 473 ? -14.842 -32.816 38.275 1.00 52.16 473 ALA A O 1
ATOM 3706 N N . GLY A 1 474 ? -16.292 -34.234 37.328 1.00 67.38 474 GLY A N 1
ATOM 3707 C CA . GLY A 1 474 ? -17.454 -33.780 38.106 1.00 67.38 474 GLY A CA 1
ATOM 3708 C C . GLY A 1 474 ? -18.062 -32.476 37.575 1.00 67.38 474 GLY A C 1
ATOM 3709 O O . GLY A 1 474 ? -18.207 -32.310 36.367 1.00 67.38 474 GLY A O 1
ATOM 3710 N N . ARG A 1 475 ? -18.425 -31.545 38.469 1.00 66.88 475 ARG A N 1
ATOM 3711 C CA . ARG A 1 475 ? -19.113 -30.278 38.127 1.00 66.88 475 ARG A CA 1
ATOM 3712 C C . ARG A 1 475 ? -18.285 -29.333 37.236 1.00 66.88 475 ARG A C 1
ATOM 3714 O O . ARG A 1 475 ? -18.861 -28.436 36.639 1.00 66.88 475 ARG A O 1
ATOM 3721 N N . MET A 1 476 ? -16.971 -29.561 37.129 1.00 66.56 476 MET A N 1
ATOM 3722 C CA . MET A 1 476 ? -16.022 -28.793 36.303 1.00 66.56 476 MET A CA 1
ATOM 3723 C C . MET A 1 476 ? -15.849 -29.354 34.880 1.00 66.56 476 MET A C 1
ATOM 3725 O O . MET A 1 476 ? -15.043 -28.846 34.103 1.00 66.56 476 MET A O 1
ATOM 3729 N N . ARG A 1 477 ? -16.559 -30.431 34.525 1.00 69.56 477 ARG A N 1
ATOM 3730 C CA . ARG A 1 477 ? -16.483 -31.022 33.185 1.00 69.56 477 ARG A CA 1
ATOM 3731 C C . ARG A 1 477 ? -17.029 -30.026 32.153 1.00 69.56 477 ARG A C 1
ATOM 3733 O O . ARG A 1 477 ? -18.143 -29.544 32.309 1.00 69.56 477 ARG A O 1
ATOM 3740 N N . GLY A 1 478 ? -16.246 -29.728 31.113 1.00 67.69 478 GLY A N 1
ATOM 3741 C CA . GLY A 1 478 ? -16.613 -28.761 30.066 1.00 67.69 478 GLY A CA 1
ATOM 3742 C C . GLY A 1 478 ? -16.394 -27.285 30.435 1.00 67.69 478 GLY A C 1
ATOM 3743 O O . GLY A 1 478 ? -16.709 -26.425 29.615 1.00 67.69 478 GLY A O 1
ATOM 3744 N N . ILE A 1 479 ? -15.855 -26.998 31.628 1.00 69.25 479 ILE A N 1
ATOM 3745 C CA . ILE A 1 479 ? -15.496 -25.654 32.103 1.00 69.25 479 ILE A CA 1
ATOM 3746 C C . ILE A 1 479 ? -14.015 -25.389 31.800 1.00 69.25 479 ILE A C 1
ATOM 3748 O O . ILE A 1 479 ? -13.143 -26.158 32.204 1.00 69.25 479 ILE A O 1
ATOM 3752 N N . GLN A 1 480 ? -13.718 -24.288 31.118 1.00 61.56 480 GLN A N 1
ATOM 3753 C CA . GLN A 1 480 ? -12.369 -23.757 30.922 1.00 61.56 480 GLN A CA 1
ATOM 3754 C C . GLN A 1 480 ? -12.053 -22.790 32.065 1.00 61.56 480 GLN A C 1
ATOM 3756 O O . GLN A 1 480 ? -12.863 -21.920 32.361 1.00 61.56 480 GLN A O 1
ATOM 3761 N N . MET A 1 481 ? -10.910 -22.936 32.737 1.00 53.88 481 MET A N 1
ATOM 3762 C CA . MET A 1 481 ? -10.564 -22.091 33.883 1.00 53.88 481 MET A CA 1
ATOM 3763 C C . MET A 1 481 ? -9.259 -21.341 33.629 1.00 53.88 481 MET A C 1
ATOM 3765 O O . MET A 1 481 ? -8.249 -21.955 33.284 1.00 53.88 481 MET A O 1
ATOM 3769 N N . LEU A 1 482 ? -9.291 -20.023 33.796 1.00 49.22 482 LEU A N 1
ATOM 3770 C CA . LEU A 1 482 ? -8.134 -19.146 33.644 1.00 49.22 482 LEU A CA 1
ATOM 3771 C C . LEU A 1 482 ? -7.225 -19.194 34.884 1.00 49.22 482 LEU A C 1
ATOM 3773 O O . LEU A 1 482 ? -7.630 -19.603 35.973 1.00 49.22 482 LEU A O 1
ATOM 3777 N N . THR A 1 483 ? -5.980 -18.742 34.730 1.00 39.22 483 THR A N 1
ATOM 3778 C CA . THR A 1 483 ? -4.968 -18.635 35.804 1.00 39.22 483 THR A CA 1
ATOM 3779 C C . THR A 1 483 ? -5.397 -17.710 36.948 1.00 39.22 483 THR A C 1
ATOM 3781 O O . THR A 1 483 ? -4.953 -17.889 38.081 1.00 39.22 483 THR A O 1
ATOM 3784 N N . ASN A 1 484 ? -6.297 -16.762 36.674 1.00 42.81 484 ASN A N 1
ATOM 3785 C CA . ASN A 1 484 ? -6.927 -15.869 37.650 1.00 42.81 484 ASN A CA 1
ATOM 3786 C C . ASN A 1 484 ? -8.122 -16.508 38.399 1.00 42.81 484 ASN A C 1
ATOM 3788 O O . ASN A 1 484 ? -8.714 -15.855 39.256 1.00 42.81 484 ASN A O 1
ATOM 3792 N N . GLY A 1 485 ? -8.472 -17.766 38.101 1.00 48.16 485 GLY A N 1
ATOM 3793 C CA . GLY A 1 485 ? -9.567 -18.503 38.737 1.00 48.16 485 GLY A CA 1
ATOM 3794 C C . GLY A 1 485 ? -10.943 -18.321 38.087 1.00 48.16 485 GLY A C 1
ATOM 3795 O O . GLY A 1 485 ? -11.916 -18.878 38.591 1.00 48.16 485 GLY A O 1
ATOM 3796 N N . GLU A 1 486 ? -11.053 -17.577 36.983 1.00 56.00 486 GLU A N 1
ATOM 3797 C CA . GLU A 1 486 ? -12.318 -17.426 36.255 1.00 56.00 486 GLU A CA 1
ATOM 3798 C C . GLU A 1 486 ? -12.704 -18.698 35.503 1.00 56.00 486 GLU A C 1
ATOM 3800 O O . GLU A 1 486 ? -11.863 -19.336 34.874 1.00 56.00 486 GLU A O 1
ATOM 3805 N N . THR A 1 487 ? -13.995 -19.026 35.512 1.00 66.69 487 THR A N 1
ATOM 3806 C CA . THR A 1 487 ? -14.571 -20.205 34.856 1.00 66.69 487 THR A CA 1
ATOM 3807 C C . THR A 1 487 ? -15.406 -19.824 33.632 1.00 66.69 487 THR A C 1
ATOM 3809 O O . THR A 1 487 ? -16.232 -18.917 33.687 1.00 66.69 487 THR A O 1
ATOM 3812 N N . TRP A 1 488 ? -15.199 -20.531 32.524 1.00 68.19 488 TRP A N 1
ATOM 3813 C CA . TRP A 1 488 ? -15.698 -20.216 31.185 1.00 68.19 488 TRP A CA 1
ATOM 3814 C C . TRP A 1 488 ? -16.269 -21.453 30.490 1.00 68.19 488 TRP A C 1
ATOM 3816 O O . TRP A 1 488 ? -15.839 -22.577 30.742 1.00 68.19 488 TRP A O 1
ATOM 3826 N N . ILE A 1 489 ? -17.219 -21.252 29.581 1.00 73.06 489 ILE A N 1
ATOM 3827 C CA . ILE A 1 489 ? -17.807 -22.289 28.724 1.00 73.06 489 ILE A CA 1
ATOM 3828 C C . ILE A 1 489 ? -17.929 -21.786 27.291 1.00 73.06 489 ILE A C 1
ATOM 3830 O O . ILE A 1 489 ? -17.924 -20.580 27.062 1.00 73.06 489 ILE A O 1
ATOM 3834 N N . SER A 1 490 ? -18.090 -22.702 26.339 1.00 61.34 490 SER A N 1
ATOM 3835 C CA . SER A 1 490 ? -18.545 -22.366 24.989 1.00 61.34 490 SER A CA 1
ATOM 3836 C C . SER A 1 490 ? -20.003 -22.798 24.847 1.00 61.34 490 SER A C 1
ATOM 3838 O O . SER A 1 490 ? -20.306 -23.980 25.006 1.00 61.34 490 SER A O 1
ATOM 3840 N N . LEU A 1 491 ? -20.896 -21.834 24.628 1.00 65.88 491 LEU A N 1
ATOM 3841 C CA . LEU A 1 491 ? -22.337 -22.018 24.454 1.00 65.88 491 LEU A CA 1
ATOM 3842 C C . LEU A 1 491 ? -22.720 -21.350 23.132 1.00 65.88 491 LEU A C 1
ATOM 3844 O O . LEU A 1 491 ? -22.377 -20.191 22.923 1.00 65.88 491 LEU A O 1
ATOM 3848 N N . ASP A 1 492 ? -23.363 -22.093 22.228 1.00 58.31 492 ASP A N 1
ATOM 3849 C CA . ASP A 1 492 ? -23.673 -21.633 20.863 1.00 58.31 492 ASP A CA 1
ATOM 3850 C C . ASP A 1 492 ? -22.433 -21.073 20.116 1.00 58.31 492 ASP A C 1
ATOM 3852 O O . ASP A 1 492 ? -22.499 -20.045 19.443 1.00 58.31 492 ASP A O 1
ATOM 3856 N N . ASP A 1 493 ? -21.278 -21.737 20.278 1.00 45.72 493 ASP A N 1
ATOM 3857 C CA . ASP A 1 493 ? -19.954 -21.354 19.747 1.00 45.72 493 ASP A CA 1
ATOM 3858 C C . ASP A 1 493 ? -19.404 -19.998 20.243 1.00 45.72 493 ASP A C 1
ATOM 3860 O O . ASP A 1 493 ? -18.402 -19.493 19.728 1.00 45.72 493 ASP A O 1
ATOM 3864 N N . LEU A 1 494 ? -20.004 -19.419 21.289 1.00 43.62 494 LEU A N 1
ATOM 3865 C CA . LEU A 1 494 ? -19.547 -18.190 21.936 1.00 43.62 494 LEU A CA 1
ATOM 3866 C C . LEU A 1 494 ? -18.971 -18.480 23.331 1.00 43.62 494 LEU A C 1
ATOM 3868 O O . LEU A 1 494 ? -19.508 -19.316 24.062 1.00 43.62 494 LEU A O 1
ATOM 3872 N N . PRO A 1 495 ? -17.868 -17.821 23.734 1.00 52.22 495 PRO A N 1
ATOM 3873 C CA . PRO A 1 495 ? -17.329 -17.966 25.077 1.00 52.22 495 PRO A CA 1
ATOM 3874 C C . PRO A 1 495 ? -18.176 -17.176 26.081 1.00 52.22 495 PRO A C 1
ATOM 3876 O O . PRO A 1 495 ? -18.352 -15.965 25.949 1.00 52.22 495 PRO A O 1
ATOM 3879 N N . HIS A 1 496 ? -18.650 -17.849 27.124 1.00 55.84 496 HIS A N 1
ATOM 3880 C CA . HIS A 1 496 ? -19.368 -17.233 28.233 1.00 55.84 496 HIS A CA 1
ATOM 3881 C C . HIS A 1 496 ? -18.667 -17.512 29.557 1.00 55.84 496 HIS A C 1
ATOM 3883 O O . HIS A 1 496 ? -18.319 -18.656 29.856 1.00 55.84 496 HIS A O 1
ATOM 3889 N N . ARG A 1 497 ? -18.512 -16.478 30.386 1.00 66.25 497 ARG A N 1
ATOM 3890 C CA . ARG A 1 497 ? -18.084 -16.642 31.775 1.00 66.25 497 ARG A CA 1
ATOM 3891 C C . ARG A 1 497 ? -19.245 -17.195 32.597 1.00 66.25 497 ARG A C 1
ATOM 3893 O O . ARG A 1 497 ? -20.383 -16.745 32.461 1.00 66.25 497 ARG A O 1
ATOM 3900 N N . VAL A 1 498 ? -18.963 -18.166 33.455 1.00 73.50 498 VAL A N 1
ATOM 3901 C CA . VAL A 1 498 ? -19.953 -18.816 34.317 1.00 73.50 498 VAL A CA 1
ATOM 3902 C C . VAL A 1 498 ? -19.476 -18.874 35.756 1.00 73.50 498 VAL A C 1
ATOM 3904 O O . VAL A 1 498 ? -18.285 -19.005 36.009 1.00 73.50 498 VAL A O 1
ATOM 3907 N N . VAL A 1 499 ? -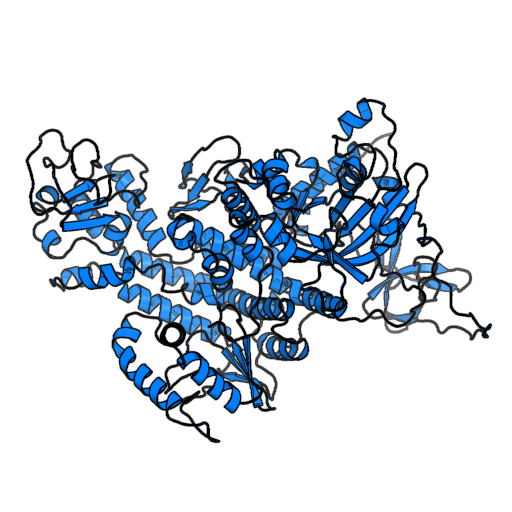20.408 -18.839 36.703 1.00 76.50 499 VAL A N 1
ATOM 3908 C CA . VAL A 1 499 ? -20.171 -19.095 38.130 1.00 76.50 499 VAL A CA 1
ATOM 3909 C C . VAL A 1 499 ? -21.178 -20.136 38.604 1.00 76.50 499 VAL A C 1
ATOM 3911 O O . VAL A 1 499 ? -22.305 -20.192 38.116 1.00 76.50 499 VAL A O 1
ATOM 3914 N N . PHE A 1 500 ? -20.788 -21.014 39.524 1.00 78.38 500 PHE A N 1
ATOM 3915 C CA . PHE A 1 500 ? -21.703 -22.027 40.042 1.00 78.38 500 PHE A CA 1
ATOM 3916 C C . PHE A 1 500 ? -22.638 -21.422 41.101 1.00 78.38 500 PHE A C 1
ATOM 3918 O O . PHE A 1 500 ? -22.172 -20.811 42.061 1.00 78.38 500 PHE A O 1
ATOM 3925 N N . SER A 1 501 ? -23.954 -21.591 40.935 1.00 76.12 501 SER A N 1
ATOM 3926 C CA . SER A 1 501 ? -24.967 -21.142 41.897 1.00 76.12 501 SER A CA 1
ATOM 3927 C C . SER A 1 501 ? -25.486 -22.319 42.719 1.00 76.12 501 SER A C 1
ATOM 3929 O O . SER A 1 501 ? -26.206 -23.173 42.196 1.00 76.12 501 SER A O 1
ATOM 3931 N N . ASP A 1 502 ? -25.199 -22.325 44.023 1.00 66.94 502 ASP A N 1
ATOM 3932 C CA . ASP A 1 502 ? -25.726 -23.339 44.950 1.00 66.94 502 ASP A CA 1
ATOM 3933 C C . ASP A 1 502 ? -27.259 -23.277 45.079 1.00 66.94 502 ASP A C 1
ATOM 3935 O O . ASP A 1 502 ? -27.902 -24.299 45.291 1.00 66.94 502 ASP A O 1
ATOM 3939 N N . ALA A 1 503 ? -27.866 -22.100 44.882 1.00 61.75 503 ALA A N 1
ATOM 3940 C CA . ALA A 1 503 ? -29.319 -21.914 44.952 1.00 61.75 503 ALA A CA 1
ATOM 3941 C C . ALA A 1 503 ? -30.084 -22.574 43.787 1.00 61.75 503 ALA A C 1
ATOM 3943 O O . ALA A 1 503 ? -31.255 -22.914 43.939 1.00 61.75 503 ALA A O 1
ATOM 3944 N N . HIS A 1 504 ? -29.433 -22.752 42.634 1.00 63.34 504 HIS A N 1
ATOM 3945 C CA . HIS A 1 504 ? -30.038 -23.322 41.421 1.00 63.34 504 HIS A CA 1
ATOM 3946 C C . HIS A 1 504 ? -29.458 -24.698 41.049 1.00 63.34 504 HIS A C 1
ATOM 3948 O O . HIS A 1 504 ? -29.873 -25.288 40.045 1.00 63.34 504 HIS A O 1
ATOM 3954 N N . GLU A 1 505 ? -28.485 -25.187 41.831 1.00 73.50 505 GLU A N 1
ATOM 3955 C CA . GLU A 1 505 ? -27.639 -26.353 41.534 1.00 73.50 505 GLU A CA 1
ATOM 3956 C C . GLU A 1 505 ? -27.134 -26.373 40.075 1.00 73.50 505 GLU A C 1
ATOM 3958 O O . GLU A 1 505 ? -27.101 -27.412 39.413 1.00 73.50 505 GLU A O 1
ATOM 3963 N N . SER A 1 506 ? -26.769 -25.207 39.535 1.00 76.81 506 SER A N 1
ATOM 3964 C CA . SER A 1 506 ? -26.366 -25.056 38.132 1.00 76.81 506 SER A CA 1
ATOM 3965 C C . SER A 1 506 ? -25.338 -23.950 37.939 1.00 76.81 506 SER A C 1
ATOM 3967 O O . SER A 1 506 ? -25.247 -23.016 38.738 1.00 76.81 506 SER A O 1
ATOM 3969 N N . TRP A 1 507 ? -24.602 -24.027 36.832 1.00 80.94 507 TRP A N 1
ATOM 3970 C CA . TRP A 1 507 ? -23.783 -22.919 36.355 1.00 80.94 507 TRP A CA 1
ATOM 3971 C C . TRP A 1 507 ? -24.696 -21.797 35.864 1.00 80.94 507 TRP A C 1
ATOM 3973 O O . TRP A 1 507 ? -25.674 -22.049 35.164 1.00 80.94 507 TRP A O 1
ATOM 3983 N N . ILE A 1 508 ? -24.409 -20.570 36.273 1.00 82.69 508 ILE A N 1
ATOM 3984 C CA . ILE A 1 508 ? -25.093 -19.363 35.818 1.00 82.69 508 ILE A CA 1
ATOM 3985 C C . ILE A 1 508 ? -24.101 -18.506 35.047 1.00 82.69 508 ILE A C 1
ATOM 3987 O O . ILE A 1 508 ? -22.922 -18.467 35.393 1.00 82.69 508 ILE A O 1
ATOM 3991 N N . ILE A 1 509 ? -24.566 -17.834 34.002 1.00 75.62 509 ILE A N 1
ATOM 3992 C CA . ILE A 1 509 ? -23.733 -16.899 33.245 1.00 75.62 509 ILE A CA 1
ATOM 3993 C C . ILE A 1 509 ? -23.430 -15.693 34.141 1.00 75.62 509 ILE A C 1
ATOM 3995 O O . ILE A 1 509 ? -24.345 -15.009 34.603 1.00 75.62 509 ILE A O 1
ATOM 3999 N N . ASP A 1 510 ? -22.144 -15.457 34.392 1.00 61.06 510 ASP A N 1
ATOM 4000 C CA . ASP A 1 510 ? -21.638 -14.344 35.198 1.00 61.06 510 ASP A CA 1
ATOM 4001 C C . ASP A 1 510 ? -21.278 -13.192 34.259 1.00 61.06 510 ASP A C 1
ATOM 4003 O O . ASP A 1 510 ? -20.145 -13.054 33.794 1.00 61.06 510 ASP A O 1
ATOM 4007 N N . GLY A 1 511 ? -22.312 -12.435 33.888 1.00 49.41 511 GLY A N 1
ATOM 4008 C CA . GLY A 1 511 ? -22.216 -11.244 33.048 1.00 49.41 511 GLY A CA 1
ATOM 4009 C C . GLY A 1 511 ? -22.617 -9.981 33.816 1.00 49.41 511 GLY A C 1
ATOM 4010 O O . GLY A 1 511 ? -23.260 -10.079 34.865 1.00 49.41 511 GLY A O 1
ATOM 4011 N N . PRO A 1 512 ? -22.291 -8.780 33.307 1.00 36.41 512 PRO A N 1
ATOM 4012 C CA . PRO A 1 512 ? -22.674 -7.525 33.949 1.00 36.41 512 PRO A CA 1
ATOM 4013 C C . PRO A 1 512 ? -24.185 -7.477 34.226 1.00 36.41 512 PRO A C 1
ATOM 4015 O O . PRO A 1 512 ? -24.995 -7.927 33.411 1.00 36.41 512 PRO A O 1
ATOM 4018 N N . VAL A 1 513 ? -24.556 -6.948 35.396 1.00 32.34 513 VAL A N 1
ATOM 4019 C CA . VAL A 1 513 ? -25.952 -6.855 35.851 1.00 32.34 513 VAL A CA 1
ATOM 4020 C C . VAL A 1 513 ? -26.775 -6.116 34.791 1.00 32.34 513 VAL A C 1
ATOM 4022 O O . VAL A 1 513 ? -26.512 -4.949 34.509 1.00 32.34 513 VAL A O 1
ATOM 4025 N N . GLY A 1 514 ? -27.754 -6.804 34.195 1.00 38.03 514 GLY A N 1
ATOM 4026 C CA . GLY A 1 514 ? -28.596 -6.267 33.120 1.00 38.03 514 GLY A CA 1
ATOM 4027 C C . GLY A 1 514 ? -28.315 -6.808 31.712 1.00 38.03 514 GLY A C 1
ATOM 4028 O O . GLY A 1 514 ? -29.023 -6.416 30.787 1.00 38.03 514 GLY A O 1
ATOM 4029 N N . SER A 1 515 ? -27.353 -7.720 31.510 1.00 39.28 515 SER A N 1
ATOM 4030 C CA . SER A 1 515 ? -27.321 -8.504 30.266 1.00 39.28 515 SER A CA 1
ATOM 4031 C C . SER A 1 515 ? -28.475 -9.516 30.263 1.00 39.28 515 SER A C 1
ATOM 4033 O O . SER A 1 515 ? -28.763 -10.128 31.291 1.00 39.28 515 SER A O 1
ATOM 4035 N N . GLY A 1 516 ? -29.152 -9.698 29.121 1.00 48.78 516 GLY A N 1
ATOM 4036 C CA . GLY A 1 516 ? -30.309 -10.605 29.004 1.00 48.78 516 GLY A CA 1
ATOM 4037 C C . GLY A 1 516 ? -30.005 -12.064 29.370 1.00 48.78 516 GLY A C 1
ATOM 4038 O O . GLY A 1 516 ? -30.927 -12.828 29.651 1.00 48.78 516 GLY A O 1
ATOM 4039 N N . ASP A 1 517 ? -28.718 -12.415 29.421 1.00 51.97 517 ASP A N 1
ATOM 4040 C CA . ASP A 1 517 ? -28.233 -13.739 29.776 1.00 51.97 517 ASP A CA 1
ATOM 4041 C C . ASP A 1 517 ? -27.586 -13.836 31.164 1.00 51.97 517 ASP A C 1
ATOM 4043 O O . ASP A 1 517 ? -27.437 -14.946 31.672 1.00 51.97 517 ASP A O 1
ATOM 4047 N N . SER A 1 518 ? -27.237 -12.716 31.813 1.00 51.81 518 SE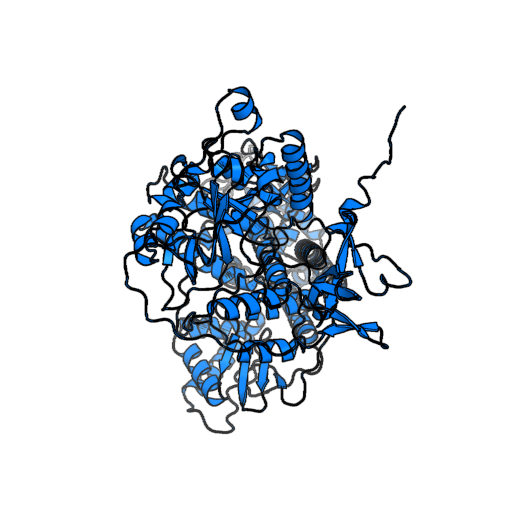R A N 1
ATOM 4048 C CA . SER A 1 518 ? -26.648 -12.731 33.160 1.00 51.81 518 SER A CA 1
ATOM 4049 C C . SER A 1 518 ? -27.646 -13.292 34.170 1.00 51.81 518 SER A C 1
ATOM 4051 O O . SER A 1 518 ? -28.816 -12.909 34.208 1.00 51.81 518 SER A O 1
ATOM 4053 N N . GLY A 1 519 ? -27.190 -14.255 34.969 1.00 63.78 519 GLY A N 1
ATOM 4054 C CA . GLY A 1 519 ? -28.032 -14.988 35.910 1.00 63.78 519 GLY A CA 1
ATOM 4055 C C . GLY A 1 519 ? -28.886 -16.096 35.282 1.00 63.78 519 GLY A C 1
ATOM 4056 O O . GLY A 1 519 ? -29.532 -16.836 36.027 1.00 63.78 519 GLY A O 1
ATOM 4057 N N . ARG A 1 520 ? -28.875 -16.285 33.950 1.00 75.31 520 ARG A N 1
ATOM 4058 C CA . ARG A 1 520 ? -29.507 -17.461 33.333 1.00 75.31 520 ARG A CA 1
ATOM 4059 C C . ARG A 1 520 ? -28.695 -18.708 33.651 1.00 75.31 520 ARG A C 1
ATOM 4061 O O . ARG A 1 520 ? -27.471 -18.735 33.518 1.00 75.31 520 ARG A O 1
ATOM 4068 N N . ALA A 1 521 ? -29.406 -19.754 34.052 1.00 81.44 521 ALA A N 1
ATOM 4069 C CA . ALA A 1 521 ? -28.817 -21.057 34.292 1.00 81.44 521 ALA A CA 1
ATOM 4070 C C . ALA A 1 521 ? -28.507 -21.771 32.969 1.00 81.44 521 ALA A C 1
ATOM 4072 O O . ALA A 1 521 ? -29.312 -21.771 32.035 1.00 81.44 521 ALA A O 1
ATOM 4073 N N . VAL A 1 522 ? -27.351 -22.423 32.930 1.00 83.62 522 VAL A N 1
ATOM 4074 C CA . VAL A 1 522 ? -26.864 -23.261 31.835 1.00 83.62 522 VAL A CA 1
ATOM 4075 C C . VAL A 1 522 ? -26.451 -24.621 32.386 1.00 83.62 522 VAL A C 1
ATOM 4077 O O . VAL A 1 522 ? -26.071 -24.758 33.554 1.00 83.62 522 VAL A O 1
ATOM 4080 N N . PHE A 1 523 ? -26.555 -25.655 31.559 1.00 84.62 523 PHE A N 1
ATOM 4081 C CA . PHE A 1 523 ? -26.148 -27.007 31.930 1.00 84.62 523 PHE A CA 1
ATOM 4082 C C . PHE A 1 523 ? -25.434 -27.695 30.770 1.00 84.62 523 PHE A C 1
ATOM 4084 O O . PHE A 1 523 ? -25.672 -27.379 29.606 1.00 84.62 523 PHE A O 1
ATOM 4091 N N . LEU A 1 524 ? -24.552 -28.631 31.111 1.00 81.38 524 LEU A N 1
ATOM 4092 C CA . LEU A 1 524 ? -23.899 -29.505 30.148 1.00 81.38 524 LEU A CA 1
ATOM 4093 C C . LEU A 1 524 ? -24.787 -30.733 29.929 1.00 81.38 524 LEU A C 1
ATOM 4095 O O . LEU A 1 524 ? -25.150 -31.407 30.899 1.00 81.38 524 LEU A O 1
ATOM 4099 N N . ASP A 1 525 ? -25.160 -31.010 28.685 1.00 79.38 525 ASP A N 1
ATOM 4100 C CA . ASP A 1 525 ? -25.989 -32.163 28.345 1.00 79.38 525 ASP A CA 1
ATOM 4101 C C . ASP A 1 525 ? -25.188 -33.482 28.272 1.00 79.38 525 ASP A C 1
ATOM 4103 O O . ASP A 1 525 ? -23.976 -33.529 28.506 1.00 79.38 525 ASP A O 1
ATOM 4107 N N . GLY A 1 526 ? -25.885 -34.590 27.993 1.00 68.00 526 GLY A N 1
ATOM 4108 C CA . GLY A 1 526 ? -25.290 -35.931 27.926 1.00 68.00 526 GLY A CA 1
ATOM 4109 C C . GLY A 1 526 ? -24.245 -36.112 26.817 1.00 68.00 526 GLY A C 1
ATOM 4110 O O . GLY A 1 526 ? -23.401 -37.002 26.938 1.00 68.00 526 GLY A O 1
ATOM 4111 N N . ASP A 1 527 ? -24.256 -35.241 25.804 1.00 70.69 527 ASP A N 1
ATOM 4112 C CA . ASP A 1 527 ? -23.336 -35.245 24.662 1.00 70.69 527 ASP A CA 1
ATOM 4113 C C . ASP A 1 527 ? -22.129 -34.311 24.882 1.00 70.69 527 ASP A C 1
ATOM 4115 O O . ASP A 1 527 ? -21.237 -34.219 24.038 1.00 70.69 527 ASP A O 1
ATOM 4119 N N . GLY A 1 528 ? -22.058 -33.642 26.040 1.00 69.31 528 GLY A N 1
ATOM 4120 C CA . GLY A 1 528 ? -20.971 -32.730 26.385 1.00 69.31 528 GLY A CA 1
ATOM 4121 C C . GLY A 1 528 ? -21.101 -31.343 25.754 1.00 69.31 528 GLY A C 1
ATOM 4122 O O . GLY A 1 528 ? -20.087 -30.660 25.623 1.00 69.31 528 GLY A O 1
ATOM 4123 N N . GLN A 1 529 ? -22.314 -30.928 25.378 1.00 75.69 529 GLN A N 1
ATOM 4124 C CA . GLN A 1 529 ? -22.612 -29.598 24.843 1.00 75.69 529 GLN A CA 1
ATOM 4125 C C . GLN A 1 529 ? -23.327 -28.740 25.892 1.00 75.69 529 GLN A C 1
ATOM 4127 O O . GLN A 1 529 ? -24.185 -29.222 26.636 1.00 75.69 529 GLN A O 1
ATOM 4132 N N . TRP A 1 530 ? -22.975 -27.456 25.974 1.00 79.94 530 TRP A N 1
ATOM 4133 C CA . TRP A 1 530 ? -23.648 -26.516 26.873 1.00 79.94 530 TRP A CA 1
ATOM 4134 C C . TRP A 1 530 ? -24.987 -26.069 26.277 1.00 79.94 530 TRP A C 1
ATOM 4136 O O . TRP A 1 530 ? -25.067 -25.787 25.084 1.00 79.94 530 TRP A O 1
ATOM 4146 N N . LYS A 1 531 ? -26.042 -26.002 27.103 1.00 82.50 531 LYS A N 1
ATOM 4147 C CA . LYS A 1 531 ? -27.393 -25.552 26.718 1.00 82.50 531 LYS A CA 1
ATOM 4148 C C . LYS A 1 531 ? -28.031 -24.640 27.769 1.00 82.50 531 LYS A C 1
ATOM 4150 O O . LYS A 1 531 ? -27.747 -24.740 28.966 1.00 82.50 531 LYS A O 1
ATOM 4155 N N . TRP A 1 532 ? -28.940 -23.777 27.312 1.00 80.88 532 TRP A N 1
ATOM 4156 C CA . TRP A 1 532 ? -29.770 -22.911 28.158 1.00 80.88 532 TRP A CA 1
ATOM 4157 C C . TRP A 1 532 ? -30.794 -23.704 28.981 1.00 80.88 532 TRP A C 1
ATOM 4159 O O . TRP A 1 532 ? -31.389 -24.664 28.493 1.00 80.88 532 TRP A O 1
ATOM 4169 N N . ARG A 1 533 ? -31.069 -23.248 30.209 1.00 75.38 533 ARG A N 1
ATOM 4170 C CA . ARG A 1 533 ? -32.217 -23.688 31.020 1.00 75.38 533 ARG A CA 1
ATOM 4171 C C . ARG A 1 533 ? -33.392 -22.721 30.789 1.00 75.38 533 ARG A C 1
ATOM 4173 O O . ARG A 1 533 ? -33.205 -21.507 30.873 1.00 75.38 533 ARG A O 1
ATOM 4180 N N . GLU A 1 534 ? -34.583 -23.225 30.458 1.00 59.50 534 GLU A N 1
ATOM 4181 C CA . GLU A 1 534 ? -35.759 -22.377 30.177 1.00 59.50 534 GLU A CA 1
ATOM 4182 C C . GLU A 1 534 ? -36.253 -21.615 31.429 1.00 59.50 534 GLU A C 1
ATOM 4184 O O . GLU A 1 534 ? -36.275 -22.192 32.521 1.00 59.50 534 GLU A O 1
ATOM 4189 N N . PRO A 1 535 ? -36.656 -20.332 31.308 1.00 48.25 535 PRO A N 1
ATOM 4190 C CA . PRO A 1 535 ? -37.177 -19.551 32.429 1.00 48.25 535 PRO A CA 1
ATOM 4191 C C . PRO A 1 535 ? -38.664 -19.840 32.715 1.00 48.25 535 PRO A C 1
ATOM 4193 O O . PRO A 1 535 ? -39.468 -20.018 31.802 1.00 48.25 535 PRO A O 1
ATOM 4196 N N . LEU A 1 536 ? -39.052 -19.819 33.997 1.00 38.69 536 LEU A N 1
ATOM 4197 C CA . LEU A 1 536 ? -40.460 -19.813 34.422 1.00 38.69 536 LEU A CA 1
ATOM 4198 C C . LEU A 1 536 ? -41.124 -18.460 34.060 1.00 38.69 536 LEU A C 1
ATOM 4200 O O . LEU A 1 536 ? -40.470 -17.421 34.167 1.00 38.69 536 LEU A O 1
ATOM 4204 N N . PRO A 1 537 ? -42.406 -18.430 33.646 1.00 32.78 537 PRO A N 1
ATOM 4205 C CA . PRO A 1 537 ? -43.026 -17.230 33.075 1.00 32.78 537 PRO A CA 1
ATOM 4206 C C . PRO A 1 537 ? -43.336 -16.144 34.125 1.00 32.78 537 PRO A C 1
ATOM 4208 O O . PRO A 1 537 ? -43.913 -16.436 35.172 1.00 32.78 537 PRO A O 1
ATOM 4211 N N . MET A 1 538 ? -43.022 -14.876 33.815 1.00 32.34 538 MET A N 1
ATOM 4212 C CA . MET A 1 538 ? -43.362 -13.690 34.625 1.00 32.34 538 MET A CA 1
ATOM 4213 C C . MET A 1 538 ? -44.435 -12.803 33.960 1.00 32.34 538 MET A C 1
ATOM 4215 O O . MET A 1 538 ? -44.473 -12.657 32.739 1.00 32.34 538 MET A O 1
ATOM 4219 N N . GLN A 1 539 ? -45.310 -12.223 34.792 1.00 31.62 539 GLN A N 1
ATOM 4220 C CA . GLN A 1 539 ? -46.459 -11.374 34.433 1.00 31.62 539 GLN A CA 1
ATOM 4221 C C . GLN A 1 539 ? -46.070 -9.924 34.052 1.00 31.62 539 GLN A C 1
ATOM 4223 O O . GLN A 1 539 ? -45.048 -9.429 34.524 1.00 31.62 539 GLN A O 1
ATOM 4228 N N . PRO A 1 540 ? -46.896 -9.209 33.257 1.00 29.83 540 PRO A N 1
ATOM 4229 C CA . PRO A 1 540 ? -46.587 -7.861 32.773 1.00 29.83 540 PRO A CA 1
ATOM 4230 C C . PRO A 1 540 ? -47.050 -6.737 33.724 1.00 29.83 540 PRO A C 1
ATOM 4232 O O . PRO A 1 540 ? -48.076 -6.857 34.392 1.00 29.83 540 PRO A O 1
ATOM 4235 N N . LEU A 1 541 ? -46.341 -5.599 33.705 1.00 27.86 541 LEU A N 1
ATOM 4236 C CA . LEU A 1 541 ? -46.751 -4.310 34.294 1.00 27.86 541 LEU A CA 1
ATOM 4237 C C . LEU A 1 541 ? -46.781 -3.200 33.215 1.00 27.86 541 LEU A C 1
ATOM 4239 O O . LEU A 1 541 ? -46.099 -3.333 32.197 1.00 27.86 541 LEU A O 1
ATOM 4243 N N . PRO A 1 542 ? -47.579 -2.125 33.395 1.00 32.34 542 PRO A N 1
ATOM 4244 C CA . PRO A 1 542 ? -48.065 -1.298 32.293 1.00 32.34 542 PRO A CA 1
ATOM 4245 C C . PRO A 1 542 ? -47.336 0.044 32.096 1.00 32.34 542 PRO A C 1
ATOM 4247 O O . PRO A 1 542 ? -47.020 0.735 33.056 1.00 32.34 542 PRO A O 1
ATOM 4250 N N . GLY A 1 543 ? -47.220 0.424 30.815 1.00 33.62 543 GLY A N 1
ATOM 4251 C CA . GLY A 1 543 ? -47.422 1.771 30.253 1.00 33.62 543 GLY A CA 1
ATOM 4252 C C . GLY A 1 543 ? -46.444 2.894 30.621 1.00 33.62 543 GLY A C 1
ATOM 4253 O O . GLY A 1 543 ? -46.530 3.463 31.703 1.00 33.62 543 GLY A O 1
ATOM 4254 N N . THR A 1 544 ? -45.631 3.338 29.657 1.00 29.50 544 THR A N 1
ATOM 4255 C CA . THR A 1 544 ? -44.890 4.610 29.725 1.00 29.50 544 THR A CA 1
ATOM 4256 C C . THR A 1 544 ? -45.257 5.535 28.564 1.00 29.50 544 THR A C 1
ATOM 4258 O O . THR A 1 544 ? -45.278 5.134 27.401 1.00 29.50 544 THR A O 1
ATOM 4261 N N . GLY A 1 545 ? -45.585 6.783 28.909 1.00 30.44 545 GLY A N 1
ATOM 4262 C CA . GLY A 1 545 ? -45.753 7.894 27.975 1.00 30.44 545 GLY A CA 1
ATOM 4263 C C . GLY A 1 545 ? -44.413 8.429 27.457 1.00 30.44 545 GLY A C 1
ATOM 4264 O O . GLY A 1 545 ? -43.351 8.136 28.006 1.00 30.44 545 GLY A O 1
ATOM 4265 N N . LEU A 1 546 ? -44.490 9.204 26.376 1.00 33.12 546 LEU A N 1
ATOM 4266 C CA . LEU A 1 546 ? -43.365 9.835 25.679 1.00 33.12 546 LEU A CA 1
ATOM 4267 C C . LEU A 1 546 ? -42.650 10.869 26.579 1.00 33.12 546 LEU A C 1
ATOM 4269 O O . LEU A 1 546 ? -43.353 11.657 27.215 1.00 33.12 546 LEU A O 1
ATOM 4273 N N . PRO A 1 547 ? -41.302 10.922 26.626 1.00 35.91 547 PRO A N 1
ATOM 4274 C CA . PRO A 1 547 ? -40.592 11.965 27.353 1.00 35.91 547 PRO A CA 1
ATOM 4275 C C . PRO A 1 547 ? -40.347 13.223 26.509 1.00 35.91 547 PRO A C 1
ATOM 4277 O O . PRO A 1 547 ? -40.091 13.159 25.307 1.00 35.91 547 PRO A O 1
ATOM 4280 N N . ASP A 1 548 ? -40.412 14.345 27.219 1.00 28.69 548 ASP A N 1
ATOM 4281 C CA . ASP A 1 548 ? -40.212 15.730 26.798 1.00 28.69 548 ASP A CA 1
ATOM 4282 C C . ASP A 1 548 ? -38.716 16.054 26.583 1.00 28.69 548 ASP A C 1
ATOM 4284 O O . ASP A 1 548 ? -37.850 15.620 27.352 1.00 28.69 548 ASP A O 1
ATOM 4288 N N . GLU A 1 549 ? -38.397 16.831 25.545 1.00 38.03 549 GLU A N 1
ATOM 4289 C CA . GLU A 1 549 ? -37.043 17.312 25.245 1.00 38.03 549 GLU A CA 1
ATOM 4290 C C . GLU A 1 549 ? -36.681 18.466 26.194 1.00 38.03 549 GLU A C 1
ATOM 4292 O O . GLU A 1 549 ? -37.147 19.576 25.967 1.00 38.03 549 GLU A O 1
ATOM 4297 N N . THR A 1 550 ? -35.884 18.232 27.256 1.00 35.00 550 THR A N 1
ATOM 4298 C CA . THR A 1 550 ? -34.997 19.237 27.931 1.00 35.00 550 THR A CA 1
ATOM 4299 C C . THR A 1 550 ? -34.281 18.753 29.218 1.00 35.00 550 THR A C 1
ATOM 4301 O O . THR A 1 550 ? -33.848 19.573 30.027 1.00 35.00 550 THR A O 1
ATOM 4304 N N . GLN A 1 551 ? -34.063 17.449 29.438 1.00 34.16 551 GLN A N 1
ATOM 4305 C CA . GLN A 1 551 ? -33.203 16.983 30.549 1.00 34.16 551 GLN A CA 1
ATOM 4306 C C . GLN A 1 551 ? -31.764 16.670 30.091 1.00 34.16 551 GLN A C 1
ATOM 4308 O O . GLN A 1 551 ? -31.590 16.087 29.019 1.00 34.16 551 GLN A O 1
ATOM 4313 N N . PRO A 1 552 ? -30.722 17.025 30.876 1.00 40.72 552 PRO A N 1
ATOM 4314 C CA . PRO A 1 552 ? -29.355 16.594 30.595 1.00 40.72 552 PRO A CA 1
ATOM 4315 C C . PRO A 1 552 ? -29.287 15.064 30.609 1.00 40.72 552 PRO A C 1
ATOM 4317 O O . PRO A 1 552 ? -29.794 14.424 31.530 1.00 40.72 552 PRO A O 1
ATOM 4320 N N . LEU A 1 553 ? -28.672 14.481 29.577 1.00 48.78 553 LEU A N 1
ATOM 4321 C CA . LEU A 1 553 ? -28.488 13.035 29.452 1.00 48.78 553 LEU A CA 1
ATOM 4322 C C . LEU A 1 553 ? -27.723 12.510 30.675 1.00 48.78 553 LEU A C 1
ATOM 4324 O O . LEU A 1 553 ? -26.529 12.763 30.829 1.00 48.78 553 LEU A O 1
ATOM 4328 N N . SER A 1 554 ? -28.401 11.769 31.551 1.00 57.91 554 SER A N 1
ATOM 4329 C CA . SER A 1 554 ? -27.739 11.008 32.606 1.00 57.91 554 SER A CA 1
ATOM 4330 C C . SER A 1 554 ? -27.109 9.769 31.973 1.00 57.91 554 SER A C 1
ATOM 4332 O O . SER A 1 554 ? -27.818 8.822 31.626 1.00 57.91 554 SER A O 1
ATOM 4334 N N . PHE A 1 555 ? -25.790 9.777 31.779 1.00 69.25 555 PHE A N 1
ATOM 4335 C CA . PHE A 1 555 ? -25.075 8.570 31.365 1.00 69.25 555 PHE A CA 1
ATOM 4336 C C . PHE A 1 555 ? -25.195 7.491 32.437 1.00 69.25 555 PHE A C 1
ATOM 4338 O O . PHE A 1 555 ? -25.292 7.787 33.629 1.00 69.25 555 PHE A O 1
ATOM 4345 N N . VAL A 1 556 ? -25.135 6.230 32.014 1.00 75.06 556 VAL A N 1
ATOM 4346 C CA . VAL A 1 556 ? -24.935 5.125 32.951 1.00 75.06 556 VAL A CA 1
ATOM 4347 C C . VAL A 1 556 ? -23.549 5.300 33.571 1.00 75.06 556 VAL A C 1
ATOM 4349 O O . VAL A 1 556 ? -22.542 5.233 32.862 1.00 75.06 556 VAL A O 1
ATOM 4352 N N . THR A 1 557 ? -23.505 5.563 34.879 1.00 80.81 557 THR A N 1
ATOM 4353 C CA . THR A 1 557 ? -22.256 5.582 35.644 1.00 80.81 557 THR A CA 1
ATOM 4354 C C . THR A 1 557 ? -21.866 4.152 35.988 1.00 80.81 557 THR A C 1
ATOM 4356 O O . THR A 1 557 ? -22.594 3.458 36.701 1.00 80.81 557 THR A O 1
ATOM 4359 N N . ILE A 1 558 ? -20.707 3.721 35.505 1.00 81.19 558 ILE A N 1
ATOM 4360 C CA . ILE A 1 558 ? -20.142 2.403 35.771 1.00 81.19 558 ILE A CA 1
ATOM 4361 C C . ILE A 1 558 ? -18.932 2.507 36.701 1.00 81.19 558 ILE A C 1
ATOM 4363 O O . ILE A 1 558 ? -18.173 3.480 36.682 1.00 81.19 558 ILE A O 1
ATOM 4367 N N . ARG A 1 559 ? -18.754 1.467 37.518 1.00 78.06 559 ARG A N 1
ATOM 4368 C CA . ARG A 1 559 ? -17.515 1.205 38.254 1.00 78.06 559 ARG A CA 1
ATOM 4369 C C . ARG A 1 559 ? -16.776 0.082 37.551 1.00 78.06 559 ARG A C 1
ATOM 4371 O O . ARG A 1 559 ? -17.408 -0.883 37.131 1.00 78.06 559 ARG A O 1
ATOM 4378 N N . SER A 1 560 ? -15.460 0.199 37.450 1.00 80.12 560 SER A N 1
ATOM 4379 C CA . SER A 1 560 ? -14.638 -0.765 36.728 1.00 80.12 560 SER A CA 1
ATOM 4380 C C . SER A 1 560 ? -13.343 -1.008 37.496 1.00 80.12 560 SER A C 1
ATOM 4382 O O . SER A 1 560 ? -12.546 -0.085 37.671 1.00 80.12 560 SER A O 1
ATOM 4384 N N . THR A 1 561 ? -13.079 -2.265 37.841 1.00 75.06 561 THR A N 1
ATOM 4385 C CA . THR A 1 561 ? -11.811 -2.681 38.458 1.00 75.06 561 THR A CA 1
ATOM 4386 C C . THR A 1 561 ? -10.610 -2.460 37.535 1.00 75.06 561 THR A C 1
ATOM 4388 O O . THR A 1 561 ? -9.508 -2.215 38.018 1.00 75.06 561 THR A O 1
ATOM 4391 N N . PHE A 1 562 ? -10.821 -2.494 36.214 1.00 81.62 562 PHE A N 1
ATOM 4392 C CA . PHE A 1 562 ? -9.813 -2.164 35.209 1.00 81.62 562 PHE A CA 1
ATOM 4393 C C . PHE A 1 562 ? -9.344 -0.709 35.365 1.00 81.62 562 PHE A C 1
ATOM 4395 O O . PHE A 1 562 ? -8.190 -0.445 35.701 1.00 81.62 562 PHE A O 1
ATOM 4402 N N . TRP A 1 563 ? -10.258 0.249 35.206 1.00 86.94 563 TRP A N 1
ATOM 4403 C CA . TRP A 1 563 ? -9.977 1.673 35.396 1.00 86.94 563 TRP A CA 1
ATOM 4404 C C . TRP A 1 563 ? -9.563 2.035 36.826 1.00 86.94 563 TRP A C 1
ATOM 4406 O O . TRP A 1 563 ? -8.747 2.939 36.990 1.00 86.94 563 TRP A O 1
ATOM 4416 N N . ASP A 1 564 ? -10.013 1.297 37.847 1.00 82.69 564 ASP A N 1
ATOM 4417 C CA . ASP A 1 564 ? -9.513 1.467 39.215 1.00 82.69 564 ASP A CA 1
ATOM 4418 C C . ASP A 1 564 ? -8.003 1.222 39.304 1.00 82.69 564 ASP A C 1
ATOM 4420 O O . ASP A 1 564 ? -7.329 1.930 40.049 1.00 82.69 564 ASP A O 1
ATOM 4424 N N . ALA A 1 565 ? -7.460 0.275 38.533 1.00 82.25 565 ALA A N 1
ATOM 4425 C CA . ALA A 1 565 ? -6.024 0.017 38.472 1.00 82.25 565 ALA A CA 1
ATOM 4426 C C . ALA A 1 565 ? -5.277 1.047 37.605 1.00 82.25 565 ALA A C 1
ATOM 4428 O O . ALA A 1 565 ? -4.222 1.541 38.007 1.00 82.25 565 ALA A O 1
ATOM 4429 N N . PHE A 1 566 ? -5.817 1.388 36.430 1.00 88.75 566 PHE A N 1
ATOM 4430 C CA . PHE A 1 566 ? -5.106 2.199 35.429 1.00 88.75 566 PHE A CA 1
ATOM 4431 C C . PHE A 1 566 ? -5.215 3.714 35.623 1.00 88.75 566 PHE A C 1
ATOM 4433 O O . PHE A 1 566 ? -4.402 4.465 35.089 1.00 88.75 566 PHE A O 1
ATOM 4440 N N . MET A 1 567 ? -6.163 4.181 36.436 1.00 91.00 567 MET A N 1
ATOM 4441 C CA . MET A 1 567 ? -6.260 5.596 36.815 1.00 91.00 567 MET A CA 1
ATOM 4442 C C . MET A 1 567 ? -5.393 5.958 38.032 1.00 91.00 567 MET A C 1
ATOM 4444 O O . MET A 1 567 ? -5.326 7.126 38.410 1.00 91.00 567 MET A O 1
ATOM 4448 N N . GLN A 1 568 ? -4.702 4.985 38.635 1.00 86.81 568 GLN A N 1
ATOM 4449 C CA . GLN A 1 568 ? -3.751 5.199 39.731 1.00 86.81 568 GLN A CA 1
ATOM 4450 C C . GLN A 1 568 ? -2.309 5.299 39.213 1.00 86.81 568 GLN A C 1
ATOM 4452 O O . GLN A 1 568 ? -1.993 4.823 38.122 1.00 86.81 568 GLN A O 1
ATOM 4457 N N . PHE A 1 569 ? -1.412 5.898 40.003 1.00 89.06 569 PHE A N 1
ATOM 4458 C CA . PHE A 1 569 ? 0.025 5.855 39.727 1.00 89.06 569 PHE A CA 1
ATOM 4459 C C . PHE A 1 569 ? 0.604 4.505 40.151 1.00 89.06 569 PHE A C 1
ATOM 4461 O O . PHE A 1 569 ? 0.673 4.193 41.339 1.00 89.06 569 PHE A O 1
ATOM 4468 N N . ASN A 1 570 ? 1.065 3.728 39.175 1.00 89.06 570 ASN A N 1
ATOM 4469 C CA . ASN A 1 570 ? 1.860 2.526 39.398 1.00 89.06 570 ASN A CA 1
ATOM 4470 C C . ASN A 1 570 ? 3.005 2.492 38.382 1.00 89.06 570 ASN A C 1
ATOM 4472 O O . ASN A 1 570 ? 2.931 1.788 37.381 1.00 89.06 570 ASN A O 1
ATOM 4476 N N . LEU A 1 571 ? 4.056 3.276 38.643 1.00 91.25 571 LEU A N 1
ATOM 4477 C CA . LEU A 1 571 ? 5.160 3.487 37.696 1.00 91.25 571 LEU A CA 1
ATOM 4478 C C . LEU A 1 571 ? 5.844 2.175 37.280 1.00 91.25 571 LEU A C 1
ATOM 4480 O O . LEU A 1 571 ? 6.253 2.027 36.137 1.00 91.25 571 LEU A O 1
ATOM 4484 N N . THR A 1 572 ? 5.932 1.195 38.186 1.00 87.00 572 THR A N 1
ATOM 4485 C CA . THR A 1 572 ? 6.516 -0.117 37.871 1.00 87.00 572 THR A CA 1
ATOM 4486 C C . THR A 1 572 ? 5.653 -0.906 36.891 1.00 87.00 572 THR A C 1
ATOM 4488 O O . THR A 1 572 ? 6.182 -1.501 35.956 1.00 87.00 572 THR A O 1
ATOM 4491 N N . GLN A 1 573 ? 4.335 -0.929 37.095 1.00 84.50 573 GLN A N 1
ATOM 4492 C CA . GLN A 1 573 ? 3.423 -1.631 36.191 1.00 84.50 573 GLN A CA 1
ATOM 4493 C C . GLN A 1 573 ? 3.248 -0.883 34.865 1.00 84.50 573 GLN A C 1
ATOM 4495 O O . GLN A 1 573 ? 3.132 -1.522 33.822 1.00 84.50 573 GLN A O 1
ATOM 4500 N N . GLU A 1 574 ? 3.259 0.450 34.904 1.00 88.31 574 GLU A N 1
ATOM 4501 C CA . GLU A 1 574 ? 3.252 1.318 33.728 1.00 88.31 574 GLU A CA 1
ATOM 4502 C C . GLU A 1 574 ? 4.452 1.009 32.828 1.00 88.31 574 GLU A C 1
ATOM 4504 O O . GLU A 1 574 ? 4.243 0.607 31.686 1.00 88.31 574 GLU A O 1
ATOM 4509 N N . GLU A 1 575 ? 5.671 1.030 33.377 1.00 88.88 575 GLU A N 1
ATOM 4510 C CA . GLU A 1 575 ? 6.899 0.667 32.657 1.00 88.88 575 GLU A CA 1
ATOM 4511 C C . GLU A 1 575 ? 6.865 -0.778 32.137 1.00 88.88 575 GLU A C 1
ATOM 4513 O O . GLU A 1 575 ? 7.247 -1.062 31.002 1.00 88.88 575 GLU A O 1
ATOM 4518 N N . GLN A 1 576 ? 6.360 -1.722 32.939 1.00 82.75 576 GLN A N 1
ATOM 4519 C CA . GLN A 1 576 ? 6.248 -3.116 32.514 1.00 82.75 576 GLN A CA 1
ATOM 4520 C C . GLN A 1 576 ? 5.338 -3.272 31.285 1.00 82.75 576 GLN A C 1
ATOM 4522 O O . GLN A 1 576 ? 5.684 -4.012 30.360 1.00 82.75 576 GLN A O 1
ATOM 4527 N N . LEU A 1 577 ? 4.184 -2.596 31.263 1.00 80.94 577 LEU A N 1
ATOM 4528 C CA . LEU A 1 577 ? 3.282 -2.614 30.109 1.00 80.94 577 LEU A CA 1
ATOM 4529 C C . LEU A 1 577 ? 3.905 -1.922 28.900 1.00 80.94 577 LEU A C 1
ATOM 4531 O O . LEU A 1 577 ? 3.755 -2.420 27.783 1.00 80.94 577 LEU A O 1
ATOM 4535 N N . SER A 1 578 ? 4.663 -0.852 29.123 1.00 88.56 578 SER A N 1
ATOM 4536 C CA . SER A 1 578 ? 5.408 -0.173 28.073 1.00 88.56 578 SER A CA 1
ATOM 4537 C C . SER A 1 578 ? 6.434 -1.083 27.396 1.00 88.56 578 SER A C 1
ATOM 4539 O O . SER A 1 578 ? 6.455 -1.198 26.170 1.00 88.56 578 SER A O 1
ATOM 4541 N N . GLN A 1 579 ? 7.215 -1.834 28.177 1.00 86.38 579 GLN A N 1
ATOM 4542 C CA . GLN A 1 579 ? 8.184 -2.797 27.642 1.00 86.38 579 GLN A CA 1
ATOM 4543 C C . GLN A 1 579 ? 7.517 -3.964 26.898 1.00 86.38 579 GLN A C 1
ATOM 4545 O O . GLN A 1 579 ? 7.988 -4.374 25.834 1.00 86.38 579 GLN A O 1
ATOM 4550 N N . ILE A 1 580 ? 6.403 -4.493 27.417 1.00 82.38 580 ILE A N 1
ATOM 4551 C CA . ILE A 1 580 ? 5.629 -5.547 26.736 1.00 82.38 580 ILE A CA 1
ATOM 4552 C C . ILE A 1 580 ? 5.101 -5.035 25.392 1.00 82.38 580 ILE A C 1
ATOM 4554 O O . ILE A 1 580 ? 5.255 -5.710 24.370 1.00 82.38 580 ILE A O 1
ATOM 4558 N N . GLY A 1 581 ? 4.518 -3.837 25.391 1.00 84.44 581 GLY A N 1
ATOM 4559 C CA . GLY A 1 581 ? 4.014 -3.169 24.199 1.00 84.44 581 GLY A CA 1
ATOM 4560 C C . GLY A 1 581 ? 5.102 -2.933 23.154 1.00 84.44 581 GLY A C 1
ATOM 4561 O O . GLY A 1 581 ? 4.941 -3.313 21.996 1.00 84.44 581 GLY A O 1
ATOM 4562 N N . LEU A 1 582 ? 6.259 -2.410 23.568 1.00 90.12 582 LEU A N 1
ATOM 4563 C CA . LEU A 1 582 ? 7.404 -2.176 22.690 1.00 90.12 582 LEU A CA 1
ATOM 4564 C C . LEU A 1 582 ? 7.897 -3.467 22.022 1.00 90.12 582 LEU A C 1
ATOM 4566 O O . LEU A 1 582 ? 8.117 -3.501 20.809 1.00 90.12 582 LEU A O 1
ATOM 4570 N N . VAL A 1 583 ? 8.048 -4.550 22.793 1.00 86.38 583 VAL A N 1
ATOM 4571 C CA . VAL A 1 583 ? 8.436 -5.865 22.254 1.00 86.38 583 VAL A CA 1
ATOM 4572 C C . VAL A 1 583 ? 7.395 -6.368 21.256 1.00 86.38 583 VAL A C 1
ATOM 4574 O O . VAL A 1 583 ? 7.761 -6.833 20.176 1.00 86.38 583 VAL A O 1
ATOM 4577 N N . ARG A 1 584 ? 6.103 -6.245 21.576 1.00 85.56 584 ARG A N 1
ATOM 4578 C CA . ARG A 1 584 ? 5.015 -6.655 20.682 1.00 85.56 584 ARG A CA 1
ATOM 4579 C C . ARG A 1 584 ? 5.042 -5.871 19.371 1.00 85.56 584 ARG A C 1
ATOM 4581 O O . ARG A 1 584 ? 4.987 -6.488 18.310 1.00 85.56 584 ARG A O 1
ATOM 4588 N N . GLN A 1 585 ? 5.161 -4.543 19.432 1.00 91.00 585 GLN A N 1
ATOM 4589 C CA . GLN A 1 585 ? 5.219 -3.702 18.239 1.00 91.00 585 GLN A CA 1
ATOM 4590 C C . GLN A 1 585 ? 6.386 -4.113 17.334 1.00 91.00 585 GLN A C 1
ATOM 4592 O O . GLN A 1 585 ? 6.155 -4.372 16.153 1.00 91.00 585 GLN A O 1
ATOM 4597 N N . ARG A 1 586 ? 7.592 -4.322 17.890 1.00 89.31 586 ARG A N 1
ATOM 4598 C CA . ARG A 1 586 ? 8.760 -4.828 17.138 1.00 89.31 586 ARG A CA 1
ATOM 4599 C C . ARG A 1 586 ? 8.481 -6.150 16.419 1.00 89.31 586 ARG A C 1
ATOM 4601 O O . ARG A 1 586 ? 8.878 -6.308 15.272 1.00 89.31 586 ARG A O 1
ATOM 4608 N N . LEU A 1 587 ? 7.782 -7.086 17.066 1.00 82.62 587 LEU A N 1
ATOM 4609 C CA . LEU A 1 587 ? 7.446 -8.391 16.475 1.00 82.62 587 LEU A CA 1
ATOM 4610 C C . LEU A 1 587 ? 6.394 -8.301 15.361 1.00 82.62 587 LEU A C 1
ATOM 4612 O O . LEU A 1 587 ? 6.324 -9.181 14.511 1.00 82.62 587 LEU A O 1
ATOM 4616 N N . THR A 1 588 ? 5.561 -7.259 15.366 1.00 78.75 588 THR A N 1
ATOM 4617 C CA . THR A 1 588 ? 4.510 -7.070 14.353 1.00 78.75 588 THR A CA 1
ATOM 4618 C C . THR A 1 588 ? 4.971 -6.293 13.119 1.00 78.75 588 THR A C 1
ATOM 4620 O O . THR A 1 588 ? 4.253 -6.282 12.117 1.00 78.75 588 THR A O 1
ATOM 4623 N N . MET A 1 589 ? 6.139 -5.649 13.187 1.00 83.94 589 MET A N 1
ATOM 4624 C CA . MET A 1 589 ? 6.686 -4.815 12.118 1.00 83.94 589 MET A CA 1
ATOM 4625 C C . MET A 1 589 ? 7.338 -5.642 11.017 1.00 83.94 589 MET A C 1
ATOM 4627 O O . MET A 1 589 ? 8.026 -6.627 11.278 1.00 83.94 589 MET A O 1
ATOM 4631 N N . ASN A 1 590 ? 7.169 -5.187 9.774 1.00 79.62 590 ASN A N 1
ATOM 4632 C CA . ASN A 1 590 ? 7.742 -5.835 8.601 1.00 79.62 590 ASN A CA 1
ATOM 4633 C C . ASN A 1 590 ? 8.650 -4.884 7.799 1.00 79.62 590 ASN A C 1
ATOM 4635 O O . ASN A 1 590 ? 8.471 -4.727 6.596 1.00 79.62 590 ASN A O 1
ATOM 4639 N N . ILE A 1 591 ? 9.634 -4.270 8.466 1.00 86.19 591 ILE A N 1
ATOM 4640 C CA . ILE A 1 591 ? 10.561 -3.296 7.857 1.00 86.19 591 ILE A CA 1
ATOM 4641 C C . ILE A 1 591 ? 11.846 -3.955 7.306 1.00 86.19 591 ILE A C 1
ATOM 4643 O O . ILE A 1 591 ? 12.159 -5.074 7.725 1.00 86.19 591 ILE A O 1
ATOM 4647 N N . PRO A 1 592 ? 12.571 -3.313 6.371 1.00 86.62 592 PRO A N 1
ATOM 4648 C CA . PRO A 1 592 ? 13.881 -3.756 5.884 1.00 86.62 592 PRO A CA 1
ATOM 4649 C C . PRO A 1 592 ? 14.954 -3.773 6.981 1.00 86.62 592 PRO A C 1
ATOM 4651 O O . PRO A 1 592 ? 14.959 -2.917 7.870 1.00 86.62 592 PRO A O 1
ATOM 4654 N N . GLU A 1 593 ? 15.898 -4.712 6.893 1.00 89.81 593 GLU A N 1
ATOM 4655 C CA . GLU A 1 593 ? 17.106 -4.732 7.726 1.00 89.81 593 GLU A CA 1
ATOM 4656 C C . GLU A 1 593 ? 18.336 -4.376 6.880 1.00 89.81 593 GLU A C 1
ATOM 4658 O O . GLU A 1 593 ? 18.498 -4.863 5.762 1.00 89.81 593 GLU A O 1
ATOM 4663 N N . ALA A 1 594 ? 19.210 -3.521 7.411 1.00 90.31 594 ALA A N 1
ATOM 4664 C CA . ALA A 1 594 ? 20.390 -3.051 6.704 1.00 90.31 594 ALA A CA 1
ATOM 4665 C C . ALA A 1 594 ? 21.413 -4.182 6.525 1.00 90.31 594 ALA A C 1
ATOM 4667 O O . ALA A 1 594 ? 22.050 -4.627 7.484 1.00 90.31 594 ALA A O 1
ATOM 4668 N N . ALA A 1 595 ? 21.594 -4.620 5.280 1.00 85.75 595 ALA A N 1
ATOM 4669 C CA . ALA A 1 595 ? 22.591 -5.615 4.911 1.00 85.75 595 ALA A CA 1
ATOM 4670 C C . ALA A 1 595 ? 24.016 -5.015 4.832 1.00 85.75 595 ALA A C 1
ATOM 4672 O O . ALA A 1 595 ? 24.165 -3.831 4.514 1.00 85.75 595 ALA A O 1
ATOM 4673 N N . PRO A 1 596 ? 25.082 -5.819 5.044 1.00 80.38 596 PRO A N 1
ATOM 4674 C CA . PRO A 1 596 ? 26.473 -5.339 5.065 1.00 80.38 596 PRO A CA 1
ATOM 4675 C C . PRO A 1 596 ? 26.964 -4.652 3.780 1.00 80.38 596 PRO A C 1
ATOM 4677 O O . PRO A 1 596 ? 27.904 -3.865 3.821 1.00 80.38 596 PRO A O 1
ATOM 4680 N N . ASN A 1 597 ? 26.372 -4.985 2.635 1.00 75.81 597 ASN A N 1
ATOM 4681 C CA . ASN A 1 597 ? 26.716 -4.467 1.308 1.00 75.81 597 ASN A CA 1
ATOM 4682 C C . ASN A 1 597 ? 25.897 -3.230 0.895 1.00 75.81 597 ASN A C 1
ATOM 4684 O O . ASN A 1 597 ? 26.215 -2.596 -0.122 1.00 75.81 597 ASN A O 1
ATOM 4688 N N . GLY A 1 598 ? 24.877 -2.868 1.675 1.00 80.81 598 GLY A N 1
ATOM 4689 C CA . GLY A 1 598 ? 24.137 -1.627 1.491 1.00 80.81 598 GLY A CA 1
ATOM 4690 C C . GLY A 1 598 ? 24.888 -0.415 2.049 1.00 80.81 598 GLY A C 1
ATOM 4691 O O . GLY A 1 598 ? 25.916 -0.528 2.718 1.00 80.81 598 GLY A O 1
ATOM 4692 N N . GLN A 1 599 ? 24.389 0.772 1.735 1.00 85.44 599 GLN A N 1
ATOM 4693 C CA . GLN A 1 599 ? 24.973 2.047 2.123 1.00 85.44 599 GLN A CA 1
ATOM 4694 C C . GLN A 1 599 ? 24.010 2.801 3.031 1.00 85.44 599 GLN A C 1
ATOM 4696 O O . GLN A 1 599 ? 22.846 2.976 2.694 1.00 85.44 599 GLN A O 1
ATOM 4701 N N . ILE A 1 600 ? 24.508 3.295 4.161 1.00 87.31 600 ILE A N 1
ATOM 4702 C CA . ILE A 1 600 ? 23.759 4.216 5.016 1.00 87.31 600 ILE A CA 1
ATOM 4703 C C . ILE A 1 600 ? 24.296 5.623 4.768 1.00 87.31 600 ILE A C 1
ATOM 4705 O O . ILE A 1 600 ? 25.492 5.877 4.931 1.00 87.31 600 ILE A O 1
ATOM 4709 N N . ILE A 1 601 ? 23.419 6.528 4.347 1.00 84.88 601 ILE A N 1
ATOM 4710 C CA . ILE A 1 601 ? 23.712 7.954 4.231 1.00 84.88 601 ILE A CA 1
ATOM 4711 C C . ILE A 1 601 ? 23.198 8.618 5.497 1.00 84.88 601 ILE A C 1
ATOM 4713 O O . ILE A 1 601 ? 21.994 8.616 5.748 1.00 84.88 601 ILE A O 1
ATOM 4717 N N . SER A 1 602 ? 24.106 9.189 6.288 1.00 84.50 602 SER A N 1
ATOM 4718 C CA . SER A 1 602 ? 23.692 9.890 7.496 1.00 84.50 602 SER A CA 1
ATOM 4719 C C . SER A 1 602 ? 23.222 11.301 7.176 1.00 84.50 602 SER A C 1
ATOM 4721 O O . SER A 1 602 ? 23.976 12.096 6.614 1.00 84.50 602 SER A O 1
ATOM 4723 N N . MET A 1 603 ? 21.971 11.594 7.531 1.00 75.62 603 MET A N 1
ATOM 4724 C CA . MET A 1 603 ? 21.332 12.904 7.336 1.00 75.62 603 MET A CA 1
ATOM 4725 C C . MET A 1 603 ? 21.086 13.637 8.665 1.00 75.62 603 MET A C 1
ATOM 4727 O O . MET A 1 603 ? 20.465 14.697 8.682 1.00 75.62 603 MET A O 1
ATOM 4731 N N . GLY A 1 604 ? 21.567 13.081 9.778 1.00 73.31 604 GLY A N 1
ATOM 4732 C CA . GLY A 1 604 ? 21.282 13.551 11.131 1.00 73.31 604 GLY A CA 1
ATOM 4733 C C . GLY A 1 604 ? 20.711 12.439 12.007 1.00 73.31 604 GLY A C 1
ATOM 4734 O O . GLY A 1 604 ? 20.590 11.292 11.584 1.00 73.31 604 GLY A O 1
ATOM 4735 N N . GLU A 1 605 ? 20.375 12.782 13.247 1.00 68.12 605 GLU A N 1
ATOM 4736 C CA . GLU A 1 605 ? 19.835 11.831 14.221 1.00 68.12 605 GLU A CA 1
ATOM 4737 C C . GLU A 1 605 ? 18.471 11.291 13.747 1.00 68.12 605 GLU A C 1
ATOM 4739 O O . GLU A 1 605 ? 17.585 12.069 13.402 1.00 68.12 605 GLU A O 1
ATOM 4744 N N . ASP A 1 606 ? 18.328 9.963 13.688 1.00 71.56 606 ASP A N 1
ATOM 4745 C CA . ASP A 1 606 ? 17.107 9.230 13.302 1.00 71.56 606 ASP A CA 1
ATOM 4746 C C . ASP A 1 606 ? 16.558 9.491 11.875 1.00 71.56 606 ASP A C 1
ATOM 4748 O O . ASP A 1 606 ? 15.495 8.983 11.519 1.00 71.56 606 ASP A O 1
ATOM 4752 N N . MET A 1 607 ? 17.308 10.216 11.034 1.00 81.06 607 MET A N 1
ATOM 4753 C CA . MET A 1 607 ? 16.958 10.559 9.641 1.00 81.06 607 MET A CA 1
ATOM 4754 C C . MET A 1 607 ? 17.867 9.882 8.605 1.00 81.06 607 MET A C 1
ATOM 4756 O O . MET A 1 607 ? 17.870 10.259 7.433 1.00 81.06 607 MET A O 1
ATOM 4760 N N . ASP A 1 608 ? 18.680 8.917 9.037 1.00 88.94 608 ASP A N 1
ATOM 4761 C CA . ASP A 1 608 ? 19.546 8.149 8.146 1.00 88.94 608 ASP A CA 1
ATOM 4762 C C . ASP A 1 608 ? 18.732 7.513 7.007 1.00 88.94 608 ASP A C 1
ATOM 4764 O O . ASP A 1 608 ? 17.588 7.104 7.189 1.00 88.94 608 ASP A O 1
ATOM 4768 N N . ILE A 1 609 ? 19.345 7.394 5.833 1.00 87.88 609 ILE A N 1
ATOM 4769 C CA . ILE A 1 609 ? 18.744 6.742 4.669 1.00 87.88 609 ILE A CA 1
ATOM 4770 C C . ILE A 1 609 ? 19.534 5.475 4.366 1.00 87.88 609 ILE A C 1
ATOM 4772 O O . ILE A 1 609 ? 20.758 5.530 4.226 1.00 87.88 609 ILE A O 1
ATOM 4776 N N . TYR A 1 610 ? 18.845 4.344 4.228 1.00 88.81 610 TYR A N 1
ATOM 4777 C CA . TYR A 1 610 ? 19.450 3.087 3.801 1.00 88.81 610 TYR A CA 1
ATOM 4778 C C . TYR A 1 610 ? 19.229 2.866 2.306 1.00 88.81 610 TYR A C 1
ATOM 4780 O O . TYR A 1 610 ? 18.100 2.884 1.833 1.00 88.81 610 TYR A O 1
ATOM 4788 N N . ILE A 1 611 ? 20.315 2.655 1.567 1.00 85.12 611 ILE A N 1
ATOM 4789 C CA . ILE A 1 611 ? 20.303 2.224 0.170 1.00 85.12 611 ILE A CA 1
ATOM 4790 C C . ILE A 1 611 ? 20.770 0.774 0.141 1.00 85.12 611 ILE A C 1
ATOM 4792 O O . ILE A 1 611 ? 21.903 0.490 0.541 1.00 85.12 611 ILE A O 1
ATOM 4796 N N . ASP A 1 612 ? 19.927 -0.145 -0.311 1.00 84.94 612 ASP A N 1
ATOM 4797 C CA . ASP A 1 612 ? 20.315 -1.552 -0.392 1.00 84.94 612 ASP A CA 1
ATOM 4798 C C . ASP A 1 612 ? 21.252 -1.847 -1.580 1.00 84.94 612 ASP A C 1
ATOM 4800 O O . ASP A 1 612 ? 21.641 -0.967 -2.353 1.00 84.94 612 ASP A O 1
ATOM 4804 N N . GLU A 1 613 ? 21.686 -3.102 -1.703 1.00 82.50 613 GLU A N 1
ATOM 4805 C CA . GLU A 1 613 ? 22.575 -3.537 -2.788 1.00 82.50 613 GLU A CA 1
ATOM 4806 C C . GLU A 1 613 ? 21.969 -3.318 -4.183 1.00 82.50 613 GLU A C 1
ATOM 4808 O O . GLU A 1 613 ? 22.704 -3.027 -5.130 1.00 82.50 613 GLU A O 1
ATOM 4813 N N . GLY A 1 614 ? 20.643 -3.429 -4.297 1.00 75.81 614 GLY A N 1
ATOM 4814 C CA . GLY A 1 614 ? 19.886 -3.219 -5.526 1.00 75.81 614 GLY A CA 1
ATOM 4815 C C . GLY A 1 614 ? 19.609 -1.749 -5.835 1.00 75.81 614 GLY A C 1
ATOM 4816 O O . GLY A 1 614 ? 19.019 -1.463 -6.875 1.00 75.81 614 GLY A O 1
ATOM 4817 N N . GLY A 1 615 ? 20.043 -0.837 -4.963 1.00 74.19 615 GLY A N 1
ATOM 4818 C CA . GLY A 1 615 ? 19.860 0.597 -5.115 1.00 74.19 615 GLY A CA 1
ATOM 4819 C C . GLY A 1 615 ? 18.541 1.125 -4.561 1.00 74.19 615 GLY A C 1
ATOM 4820 O O . GLY A 1 615 ? 18.326 2.330 -4.678 1.00 74.19 615 GLY A O 1
ATOM 4821 N N . ASP A 1 616 ? 17.687 0.295 -3.947 1.00 77.69 616 ASP A N 1
ATOM 4822 C CA . ASP A 1 616 ? 16.422 0.771 -3.384 1.00 77.69 616 ASP A CA 1
ATOM 4823 C C . ASP A 1 616 ? 16.666 1.587 -2.104 1.00 77.69 616 ASP A C 1
ATOM 4825 O O . ASP A 1 616 ? 17.527 1.263 -1.284 1.00 77.69 616 ASP A O 1
ATOM 4829 N N . VAL A 1 617 ? 15.900 2.666 -1.943 1.00 80.50 617 VAL A N 1
ATOM 4830 C CA . VAL A 1 617 ? 16.006 3.638 -0.850 1.00 80.50 617 VAL A CA 1
ATOM 4831 C C . VAL A 1 617 ? 14.942 3.356 0.209 1.00 80.50 617 VAL A C 1
ATOM 4833 O O . VAL A 1 617 ? 13.747 3.325 -0.086 1.00 80.50 617 VAL A O 1
ATOM 4836 N N . HIS A 1 618 ? 15.378 3.242 1.462 1.00 85.12 618 HIS A N 1
ATOM 4837 C CA . HIS A 1 618 ? 14.548 2.960 2.628 1.00 85.12 618 HIS A CA 1
ATOM 4838 C C . HIS A 1 618 ? 14.746 4.048 3.690 1.00 85.12 618 HIS A C 1
ATOM 4840 O O . HIS A 1 618 ? 15.855 4.256 4.187 1.00 85.12 618 HIS A O 1
ATOM 4846 N N . HIS A 1 619 ? 13.662 4.742 4.039 1.00 86.06 619 HIS A N 1
ATOM 4847 C CA . HIS A 1 619 ? 13.633 5.743 5.118 1.00 86.06 619 HIS A CA 1
ATOM 4848 C C . HIS A 1 619 ? 13.320 5.124 6.481 1.00 86.06 619 HIS A C 1
ATOM 4850 O O . HIS A 1 619 ? 13.771 5.610 7.516 1.00 86.06 619 HIS A O 1
ATOM 4856 N N . VAL A 1 620 ? 12.574 4.019 6.468 1.00 89.62 620 VAL A N 1
ATOM 4857 C CA . VAL A 1 620 ? 12.254 3.230 7.651 1.00 89.62 620 VAL A CA 1
ATOM 4858 C C . VAL A 1 620 ? 12.950 1.885 7.531 1.00 89.62 620 VAL A C 1
ATOM 4860 O O . VAL A 1 620 ? 12.655 1.113 6.621 1.00 89.62 620 VAL A O 1
ATOM 4863 N N . PHE A 1 621 ? 13.886 1.598 8.430 1.00 92.06 621 PHE A N 1
ATOM 4864 C CA . PHE A 1 621 ? 14.656 0.355 8.416 1.00 92.06 621 PHE A CA 1
ATOM 4865 C C . PHE A 1 621 ? 15.276 0.068 9.785 1.00 92.06 621 PHE A C 1
ATOM 4867 O O . PHE A 1 621 ? 15.270 0.898 10.694 1.00 92.06 621 PHE A O 1
ATOM 4874 N N . LYS A 1 622 ? 15.831 -1.132 9.933 1.00 92.81 622 LYS A N 1
ATOM 4875 C CA . LYS A 1 622 ? 16.579 -1.553 11.117 1.00 92.81 622 LYS A CA 1
ATOM 4876 C C . LYS A 1 622 ? 18.060 -1.698 10.782 1.00 92.81 622 LYS A C 1
ATOM 4878 O O . LYS A 1 622 ? 18.417 -2.389 9.833 1.00 92.81 622 LYS A O 1
ATOM 4883 N N . LYS A 1 623 ? 18.931 -1.062 11.561 1.00 91.06 623 LYS A N 1
ATOM 4884 C CA . LYS A 1 623 ? 20.390 -1.179 11.446 1.00 91.06 623 LYS A CA 1
ATOM 4885 C C . LYS A 1 623 ? 20.879 -2.544 11.938 1.00 91.06 623 LYS A C 1
ATOM 4887 O O . LYS A 1 623 ? 20.207 -3.227 12.712 1.00 91.06 623 LYS A O 1
ATOM 4892 N N . ALA A 1 624 ? 22.093 -2.919 11.533 1.00 88.06 624 ALA A N 1
ATOM 4893 C CA . ALA A 1 624 ? 22.723 -4.184 11.923 1.00 88.06 624 ALA A CA 1
ATOM 4894 C C . ALA A 1 624 ? 22.979 -4.315 13.442 1.00 88.06 624 ALA A C 1
ATOM 4896 O O . ALA A 1 624 ? 23.055 -5.426 13.960 1.00 88.06 624 ALA A O 1
ATOM 4897 N N . ASP A 1 625 ? 23.084 -3.196 14.165 1.00 87.94 625 ASP A N 1
ATOM 4898 C CA . ASP A 1 625 ? 23.194 -3.150 15.632 1.00 87.94 625 ASP A CA 1
ATOM 4899 C C . ASP A 1 625 ? 21.837 -3.278 16.356 1.00 87.94 625 ASP A C 1
ATOM 4901 O O . ASP A 1 625 ? 21.786 -3.339 17.585 1.00 87.94 625 ASP A O 1
ATOM 4905 N N . GLY A 1 626 ? 20.736 -3.356 15.602 1.00 87.12 626 GLY A N 1
ATOM 4906 C CA . GLY A 1 626 ? 19.374 -3.457 16.111 1.00 87.12 626 GLY A CA 1
ATOM 4907 C C . GLY A 1 626 ? 18.661 -2.120 16.328 1.00 87.12 626 GLY A C 1
ATOM 4908 O O . GLY A 1 626 ? 17.491 -2.152 16.720 1.00 87.12 626 GLY A O 1
ATOM 4909 N N . GLN A 1 627 ? 19.304 -0.973 16.070 1.00 89.88 627 GLN A N 1
ATOM 4910 C CA . GLN A 1 627 ? 18.653 0.339 16.129 1.00 89.88 627 GLN A CA 1
ATOM 4911 C C . GLN A 1 627 ? 17.607 0.476 15.011 1.00 89.88 627 GLN A C 1
ATOM 4913 O O . GLN A 1 627 ? 17.846 0.095 13.866 1.00 89.88 627 GLN A O 1
ATOM 4918 N N . TYR A 1 628 ? 16.450 1.046 15.339 1.00 92.50 628 TYR A N 1
ATOM 4919 C CA . TYR A 1 628 ? 15.392 1.362 14.381 1.00 92.50 628 TYR A CA 1
ATOM 4920 C C . TYR A 1 628 ? 15.554 2.804 13.898 1.00 92.50 628 TYR A C 1
ATOM 4922 O O . TYR A 1 628 ? 15.793 3.699 14.704 1.00 92.50 628 TYR A O 1
ATOM 4930 N N . VAL A 1 629 ? 15.409 3.021 12.593 1.00 92.75 629 VAL A N 1
ATOM 4931 C CA . VAL A 1 629 ? 15.367 4.343 11.957 1.00 92.75 629 VAL A CA 1
ATOM 4932 C C . VAL A 1 629 ? 13.962 4.534 11.406 1.00 92.75 629 VAL A C 1
ATOM 4934 O O . VAL A 1 629 ? 13.465 3.658 10.698 1.00 92.75 629 VAL A O 1
ATOM 4937 N N . GLY A 1 630 ? 13.303 5.627 11.794 1.00 90.00 630 GLY A N 1
ATOM 4938 C CA . GLY A 1 630 ? 11.887 5.864 11.506 1.00 90.00 630 GLY A CA 1
ATOM 4939 C C . GLY A 1 630 ? 11.604 6.989 10.520 1.00 90.00 630 GLY A C 1
ATOM 4940 O O . GLY A 1 630 ? 10.432 7.294 10.305 1.00 90.00 630 GLY A O 1
ATOM 4941 N N . GLY A 1 631 ? 12.629 7.646 9.972 1.00 89.62 631 GLY A N 1
ATOM 4942 C CA . GLY A 1 631 ? 12.443 8.811 9.111 1.00 89.62 631 GLY A CA 1
ATOM 4943 C C . GLY A 1 631 ? 11.577 9.876 9.794 1.00 89.62 631 GLY A C 1
ATOM 4944 O O . GLY A 1 631 ? 11.830 10.291 10.930 1.00 89.62 631 GLY A O 1
ATOM 4945 N N . ARG A 1 632 ? 10.493 10.292 9.135 1.00 90.69 632 ARG A N 1
ATOM 4946 C CA . ARG A 1 632 ? 9.562 11.296 9.671 1.00 90.69 632 ARG A CA 1
ATOM 4947 C C . ARG A 1 632 ? 8.777 10.819 10.884 1.00 90.69 632 ARG A C 1
ATOM 4949 O O . ARG A 1 632 ? 8.309 11.670 11.636 1.00 90.69 632 ARG A O 1
ATOM 4956 N N . ILE A 1 633 ? 8.671 9.513 11.131 1.00 93.56 633 ILE A N 1
ATOM 4957 C CA . ILE A 1 633 ? 8.024 8.981 12.341 1.00 93.56 633 ILE A CA 1
ATOM 4958 C C . ILE A 1 633 ? 8.796 9.421 13.589 1.00 93.56 633 ILE A C 1
ATOM 4960 O O . ILE A 1 633 ? 8.195 9.896 14.553 1.00 93.56 633 ILE A O 1
ATOM 4964 N N . SER A 1 634 ? 10.128 9.334 13.554 1.00 91.62 634 SER A N 1
ATOM 4965 C CA . SER A 1 634 ? 10.977 9.771 14.666 1.00 91.62 634 SER A CA 1
ATOM 4966 C C . SER A 1 634 ? 10.844 11.277 14.905 1.00 91.62 634 SER A C 1
ATOM 4968 O O . SER A 1 634 ? 10.700 11.706 16.049 1.00 91.62 634 SER A O 1
ATOM 4970 N N . MET A 1 635 ? 10.770 12.078 13.835 1.00 89.81 635 MET A N 1
ATOM 4971 C CA . MET A 1 635 ? 10.502 13.517 13.937 1.00 89.81 635 MET A CA 1
ATOM 4972 C C . MET A 1 635 ? 9.113 13.812 14.524 1.00 89.81 635 MET A C 1
ATOM 4974 O O . MET A 1 635 ? 8.997 14.659 15.408 1.00 89.81 635 MET A O 1
ATOM 4978 N N . TYR A 1 636 ? 8.069 13.112 14.071 1.00 92.50 636 TYR A N 1
ATOM 4979 C CA . TYR A 1 636 ? 6.708 13.281 14.586 1.00 92.50 636 TYR A CA 1
ATOM 4980 C C . TYR A 1 636 ? 6.634 13.004 16.090 1.00 92.50 636 TYR A C 1
ATOM 4982 O O . TYR A 1 636 ? 6.006 13.774 16.808 1.00 92.50 636 TYR A O 1
ATOM 4990 N N . SER A 1 637 ? 7.321 11.963 16.575 1.00 88.88 637 SER A N 1
ATOM 4991 C CA . SER A 1 637 ? 7.287 11.578 17.995 1.00 88.88 637 SER A CA 1
ATOM 4992 C C . SER A 1 637 ? 7.801 12.657 18.957 1.00 88.88 637 SER A C 1
ATOM 4994 O O . SER A 1 637 ? 7.470 12.640 20.133 1.00 88.88 637 SER A O 1
ATOM 4996 N N . VAL A 1 638 ? 8.595 13.611 18.462 1.00 85.31 638 VAL A N 1
ATOM 4997 C CA . VAL A 1 638 ? 9.158 14.714 19.260 1.00 85.31 638 VAL A CA 1
ATOM 4998 C C . VAL A 1 638 ? 8.519 16.058 18.897 1.00 85.31 638 VAL A C 1
ATOM 5000 O O . VAL A 1 638 ? 8.455 16.971 19.718 1.00 85.31 638 VAL A O 1
ATOM 5003 N N . MET A 1 639 ? 8.075 16.211 17.648 1.00 87.25 639 MET A N 1
ATOM 5004 C CA . MET A 1 639 ? 7.618 17.473 17.063 1.00 87.25 639 MET A CA 1
ATOM 5005 C C . MET A 1 639 ? 6.249 17.314 16.388 1.00 87.25 639 MET A C 1
ATOM 5007 O O . MET A 1 639 ? 6.043 17.771 15.263 1.00 87.25 639 MET A O 1
ATOM 5011 N N . ASP A 1 640 ? 5.293 16.677 17.067 1.00 87.19 640 ASP A N 1
ATOM 5012 C CA . ASP A 1 640 ? 3.949 16.393 16.537 1.00 87.19 640 ASP A CA 1
ATOM 5013 C C . ASP A 1 640 ? 3.246 17.654 15.996 1.00 87.19 640 ASP A C 1
ATOM 5015 O O . ASP A 1 640 ? 2.559 17.622 14.969 1.00 87.19 640 ASP A O 1
ATOM 5019 N N . SER A 1 641 ? 3.459 18.794 16.659 1.00 87.50 641 SER A N 1
ATOM 5020 C CA . SER A 1 641 ? 2.923 20.104 16.291 1.00 87.50 641 SER A CA 1
ATOM 5021 C C . SER A 1 641 ? 3.364 20.553 14.899 1.00 87.50 641 SER A C 1
ATOM 5023 O O . SER A 1 641 ? 2.549 21.119 14.169 1.00 87.50 641 SER A O 1
ATOM 5025 N N . SER A 1 642 ? 4.585 20.206 14.473 1.00 86.69 642 SER A N 1
ATOM 5026 C CA . SER A 1 642 ? 5.098 20.502 13.130 1.00 86.69 642 SER A CA 1
ATOM 5027 C C . SER A 1 642 ? 4.323 19.801 12.017 1.00 86.69 642 SER A C 1
ATOM 5029 O O . SER A 1 642 ? 4.447 20.199 10.867 1.00 86.69 642 SER A O 1
ATOM 5031 N N . PHE A 1 643 ? 3.508 18.792 12.328 1.00 92.56 643 PHE A N 1
ATOM 5032 C CA . PHE A 1 643 ? 2.637 18.114 11.365 1.00 92.56 643 PHE A CA 1
ATOM 5033 C C . PHE A 1 643 ? 1.174 18.481 11.607 1.00 92.56 643 PHE A C 1
ATOM 5035 O O . PHE A 1 643 ? 0.443 18.895 10.704 1.00 92.56 643 PHE A O 1
ATOM 5042 N N . ASN A 1 644 ? 0.738 18.345 12.858 1.00 94.38 644 ASN A N 1
ATOM 5043 C CA . ASN A 1 644 ? -0.664 18.454 13.213 1.00 94.38 644 ASN A CA 1
ATOM 5044 C C . ASN A 1 644 ? -1.184 19.893 13.195 1.00 94.38 644 ASN A C 1
ATOM 5046 O O . ASN A 1 644 ? -2.379 20.081 12.986 1.00 94.38 644 ASN A O 1
ATOM 5050 N N . GLU A 1 645 ? -0.349 20.916 13.400 1.00 93.62 645 GLU A N 1
ATOM 5051 C CA . GLU A 1 645 ? -0.824 22.303 13.359 1.00 93.62 645 GLU A CA 1
ATOM 5052 C C . GLU A 1 645 ? -1.377 22.663 11.981 1.00 93.62 645 GLU A C 1
ATOM 5054 O O . GLU A 1 645 ? -2.511 23.137 11.901 1.00 93.62 645 GLU A O 1
ATOM 5059 N N . PHE A 1 646 ? -0.656 22.326 10.906 1.00 95.38 646 PHE A N 1
ATOM 5060 C CA . PHE A 1 646 ? -1.141 22.534 9.544 1.00 95.38 646 PHE A CA 1
ATOM 5061 C C . PHE A 1 646 ? -2.457 21.785 9.299 1.00 95.38 646 PHE A C 1
ATOM 5063 O O . PHE A 1 646 ? -3.433 22.384 8.859 1.00 95.38 646 PHE A O 1
ATOM 5070 N N . LEU A 1 647 ? -2.541 20.503 9.675 1.00 95.31 647 LEU A N 1
ATOM 5071 C CA . LEU A 1 647 ? -3.762 19.694 9.517 1.00 95.31 647 LEU A CA 1
ATOM 5072 C C . LEU A 1 647 ? -4.965 20.249 10.314 1.00 95.31 647 LEU A C 1
ATOM 5074 O O . LEU A 1 647 ? -6.130 20.080 9.925 1.00 95.31 647 LEU A O 1
ATOM 5078 N N . ARG A 1 648 ? -4.702 20.940 11.429 1.00 93.62 648 ARG A N 1
ATOM 5079 C CA . ARG A 1 648 ? -5.716 21.534 12.314 1.00 93.62 648 ARG A CA 1
ATOM 5080 C C . ARG A 1 648 ? -6.154 22.933 11.888 1.00 93.62 648 ARG A C 1
ATOM 5082 O O . ARG A 1 648 ? -7.322 23.258 12.088 1.00 93.62 648 ARG A O 1
ATOM 5089 N N . SER A 1 649 ? -5.251 23.763 11.369 1.00 92.62 649 SER A N 1
ATOM 5090 C CA . SER A 1 649 ? -5.490 25.201 11.168 1.00 92.62 649 SER A CA 1
ATOM 5091 C C . SER A 1 649 ? -5.309 25.680 9.726 1.00 92.62 649 SER A C 1
ATOM 5093 O O . SER A 1 649 ? -5.824 26.742 9.390 1.00 92.62 649 SER A O 1
ATOM 5095 N N . GLY A 1 650 ? -4.595 24.923 8.889 1.00 92.12 650 GLY A N 1
ATOM 5096 C CA . GLY A 1 650 ? -4.121 25.355 7.571 1.00 92.12 650 GLY A CA 1
ATOM 5097 C C . GLY A 1 650 ? -2.920 26.304 7.610 1.00 92.12 650 GLY A C 1
ATOM 5098 O O . GLY A 1 650 ? -2.445 26.733 6.561 1.00 92.12 650 GLY A O 1
ATOM 5099 N N . VAL A 1 651 ? -2.414 26.649 8.799 1.00 91.00 651 VAL A N 1
ATOM 5100 C CA . VAL A 1 651 ? -1.254 27.533 8.951 1.00 91.00 651 VAL A CA 1
ATOM 5101 C C . VAL A 1 651 ? 0.017 26.732 8.699 1.00 91.00 651 VAL A C 1
ATOM 5103 O O . VAL A 1 651 ? 0.302 25.767 9.405 1.00 91.00 651 VAL A O 1
ATOM 5106 N N . SER A 1 652 ? 0.761 27.122 7.664 1.00 87.19 652 SER A N 1
ATOM 5107 C CA . SER A 1 652 ? 2.036 26.501 7.310 1.00 87.19 652 SER A CA 1
ATOM 5108 C C . SER A 1 652 ? 3.211 27.207 7.986 1.00 87.19 652 SER A C 1
ATOM 5110 O O . SER A 1 652 ? 3.270 28.437 7.990 1.00 87.19 652 SER A O 1
ATOM 5112 N N . HIS A 1 653 ? 4.180 26.430 8.476 1.00 81.44 653 HIS A N 1
ATOM 5113 C CA . HIS A 1 653 ? 5.437 26.933 9.048 1.00 81.44 653 HIS A CA 1
ATOM 5114 C C . HIS A 1 653 ? 6.606 26.938 8.056 1.00 81.44 653 HIS A C 1
ATOM 5116 O O . HIS A 1 653 ? 7.714 27.348 8.400 1.00 81.44 653 HIS A O 1
ATOM 5122 N N . GLY A 1 654 ? 6.381 26.501 6.814 1.00 81.12 654 GLY A N 1
ATOM 5123 C CA . GLY A 1 654 ? 7.414 26.466 5.783 1.00 81.12 654 GLY A CA 1
ATOM 5124 C C . GLY A 1 654 ? 6.888 26.094 4.394 1.00 81.12 654 GLY A C 1
ATOM 5125 O O . GLY A 1 654 ? 5.750 25.650 4.247 1.00 81.12 654 GLY A O 1
ATOM 5126 N N . PRO A 1 655 ? 7.703 26.264 3.342 1.00 73.00 655 PRO A N 1
ATOM 5127 C CA . PRO A 1 655 ? 7.286 25.967 1.972 1.00 73.00 655 PRO A CA 1
ATOM 5128 C C . PRO A 1 655 ? 7.069 24.469 1.706 1.00 73.00 655 PRO A C 1
ATOM 5130 O O . PRO A 1 655 ? 6.360 24.144 0.766 1.00 73.00 655 PRO A O 1
ATOM 5133 N N . THR A 1 656 ? 7.635 23.579 2.532 1.00 82.75 656 THR A N 1
ATOM 5134 C CA . THR A 1 656 ? 7.618 22.115 2.339 1.00 82.75 656 THR A CA 1
ATOM 5135 C C . THR A 1 656 ? 6.697 21.375 3.320 1.00 82.75 656 THR A C 1
ATOM 5137 O O . THR A 1 656 ? 6.902 20.203 3.632 1.00 82.75 656 THR A O 1
ATOM 5140 N N . GLN A 1 657 ? 5.737 22.082 3.923 1.00 88.88 657 GLN A N 1
ATOM 5141 C CA . GLN A 1 657 ? 4.896 21.540 4.997 1.00 88.88 657 GLN A CA 1
ATOM 5142 C C . GLN A 1 657 ? 4.010 20.376 4.531 1.00 88.88 657 GLN A C 1
ATOM 5144 O O . GLN A 1 657 ? 3.729 19.465 5.309 1.00 88.88 657 GLN A O 1
ATOM 5149 N N . VAL A 1 658 ? 3.557 20.425 3.278 1.00 88.94 658 VAL A N 1
ATOM 5150 C CA . VAL A 1 658 ? 2.706 19.394 2.674 1.00 88.94 658 VAL A CA 1
ATOM 5151 C C . VAL A 1 658 ? 3.532 18.151 2.379 1.00 88.94 658 VAL A C 1
ATOM 5153 O O . VAL A 1 658 ? 3.157 17.068 2.817 1.00 88.94 658 VAL A O 1
ATOM 5156 N N . GLU A 1 659 ? 4.689 18.333 1.748 1.00 85.75 659 GLU A N 1
ATOM 5157 C CA . GLU A 1 659 ? 5.651 17.278 1.431 1.00 85.75 659 GLU A CA 1
ATOM 5158 C C . GLU A 1 659 ? 6.079 16.540 2.705 1.00 85.75 659 GLU A C 1
ATOM 5160 O O . GLU A 1 659 ? 6.077 15.316 2.749 1.00 85.75 659 GLU A O 1
ATOM 5165 N N . LEU A 1 660 ? 6.340 17.275 3.791 1.00 87.75 660 LEU A N 1
ATOM 5166 C CA . LEU A 1 660 ? 6.691 16.696 5.089 1.00 87.75 660 LEU A CA 1
ATOM 5167 C C . LEU A 1 660 ? 5.600 15.749 5.635 1.00 87.75 660 LEU A C 1
ATOM 5169 O O . LEU A 1 660 ? 5.909 14.710 6.218 1.00 87.75 660 LEU A O 1
ATOM 5173 N N . ILE A 1 661 ? 4.321 16.097 5.459 1.00 92.44 661 ILE A N 1
ATOM 5174 C CA . ILE A 1 661 ? 3.187 15.267 5.901 1.00 92.44 661 ILE A CA 1
ATOM 5175 C C . ILE A 1 661 ? 2.987 14.067 4.964 1.00 92.44 661 ILE A C 1
ATOM 5177 O O . ILE A 1 661 ? 2.611 12.989 5.431 1.00 92.44 661 ILE A O 1
ATOM 5181 N N . GLU A 1 662 ? 3.240 14.231 3.664 1.00 87.75 662 GLU A N 1
ATOM 5182 C CA . GLU A 1 662 ? 3.217 13.132 2.692 1.00 87.75 662 GLU A CA 1
ATOM 5183 C C . GLU A 1 662 ? 4.314 12.106 2.990 1.00 87.75 662 GLU A C 1
ATOM 5185 O O . GLU A 1 662 ? 4.012 10.916 3.063 1.00 87.75 662 GLU A O 1
ATOM 5190 N N . GLU A 1 663 ? 5.535 12.563 3.276 1.00 86.12 663 GLU A N 1
ATOM 5191 C CA . GLU A 1 663 ? 6.657 11.711 3.685 1.00 86.12 663 GLU A CA 1
ATOM 5192 C C . GLU A 1 663 ? 6.337 10.937 4.971 1.00 86.12 663 GLU A C 1
ATOM 5194 O O . GLU A 1 663 ? 6.541 9.727 5.020 1.00 86.12 663 GLU A O 1
ATOM 5199 N N . LEU A 1 664 ? 5.747 11.583 5.988 1.00 91.31 664 LEU A N 1
ATOM 5200 C CA . LEU A 1 664 ? 5.282 10.875 7.190 1.00 91.31 664 LEU A CA 1
ATOM 5201 C C . LEU A 1 664 ? 4.224 9.818 6.861 1.00 91.31 664 LEU A C 1
ATOM 5203 O O . LEU A 1 664 ? 4.262 8.711 7.394 1.00 91.31 664 LEU A O 1
ATOM 5207 N N . ALA A 1 665 ? 3.264 10.143 5.996 1.00 89.25 665 ALA A N 1
ATOM 5208 C CA . ALA A 1 665 ? 2.245 9.184 5.596 1.00 89.25 665 ALA A CA 1
ATOM 5209 C C . ALA A 1 665 ? 2.848 7.993 4.831 1.00 89.25 665 ALA A C 1
ATOM 5211 O O . ALA A 1 665 ? 2.348 6.879 4.970 1.00 89.25 665 ALA A O 1
ATOM 5212 N N . ASP A 1 666 ? 3.897 8.210 4.039 1.00 82.94 666 ASP A N 1
ATOM 5213 C CA . ASP A 1 666 ? 4.618 7.154 3.326 1.00 82.94 666 ASP A CA 1
ATOM 5214 C C . ASP A 1 666 ? 5.463 6.291 4.282 1.00 82.94 666 ASP A C 1
ATOM 5216 O O . ASP A 1 666 ? 5.396 5.062 4.208 1.00 82.94 666 ASP A O 1
ATOM 5220 N N . ASP A 1 667 ? 6.145 6.897 5.258 1.00 87.50 667 ASP A N 1
ATOM 5221 C CA . ASP A 1 667 ? 6.882 6.172 6.301 1.00 87.50 667 ASP A CA 1
ATOM 5222 C C . ASP A 1 667 ? 5.938 5.289 7.145 1.00 87.50 667 ASP A C 1
ATOM 5224 O O . ASP A 1 667 ? 6.232 4.122 7.414 1.00 87.50 667 ASP A O 1
ATOM 5228 N N . LEU A 1 668 ? 4.745 5.788 7.498 1.00 89.69 668 LEU A N 1
ATOM 5229 C CA . LEU A 1 668 ? 3.723 5.001 8.207 1.00 89.69 668 LEU A CA 1
ATOM 5230 C C . LEU A 1 668 ? 3.193 3.821 7.375 1.00 89.69 668 LEU A C 1
ATOM 5232 O O . LEU A 1 668 ? 2.865 2.768 7.934 1.00 89.69 668 LEU A O 1
ATOM 5236 N N . LEU A 1 669 ? 3.097 3.976 6.051 1.00 84.00 669 LEU A N 1
ATOM 5237 C CA . LEU A 1 669 ? 2.722 2.886 5.146 1.00 84.00 669 LEU A CA 1
ATOM 5238 C C . LEU A 1 669 ? 3.821 1.820 5.058 1.00 84.00 669 LEU A C 1
ATOM 5240 O O . LEU A 1 669 ? 3.492 0.634 4.997 1.00 84.00 669 LEU A O 1
ATOM 5244 N N . ALA A 1 670 ? 5.095 2.221 5.092 1.00 82.25 670 ALA A N 1
ATOM 5245 C CA . ALA A 1 670 ? 6.234 1.303 5.077 1.00 82.25 670 ALA A CA 1
ATOM 5246 C C . ALA A 1 670 ? 6.295 0.418 6.336 1.00 82.25 670 ALA A C 1
ATOM 5248 O O . ALA A 1 670 ? 6.645 -0.759 6.248 1.00 82.25 670 ALA A O 1
ATOM 5249 N N . VAL A 1 671 ? 5.901 0.949 7.500 1.00 88.50 671 VAL A N 1
ATOM 5250 C CA . VAL A 1 671 ? 5.788 0.169 8.748 1.00 88.50 671 VAL A CA 1
ATOM 5251 C C . VAL A 1 671 ? 4.646 -0.852 8.678 1.00 88.50 671 VAL A C 1
ATOM 5253 O O . VAL A 1 671 ? 4.792 -1.996 9.124 1.00 88.50 671 VAL A O 1
ATOM 5256 N N . GLY A 1 672 ? 3.514 -0.443 8.099 1.00 85.31 672 GLY A N 1
ATOM 5257 C CA . GLY A 1 672 ? 2.299 -1.243 7.994 1.00 85.31 672 GLY A CA 1
ATOM 5258 C C . GLY A 1 672 ? 1.393 -1.158 9.227 1.00 85.31 672 GLY A C 1
ATOM 5259 O O . GLY A 1 672 ? 1.760 -0.645 10.281 1.00 85.31 672 GLY A O 1
ATOM 5260 N N . VAL A 1 673 ? 0.170 -1.670 9.085 1.00 88.19 673 VAL A N 1
ATOM 5261 C CA . VAL A 1 673 ? -0.879 -1.571 10.112 1.00 88.19 673 VAL A CA 1
ATOM 5262 C C . VAL A 1 673 ? -1.027 -2.845 10.950 1.00 88.19 673 VAL A C 1
ATOM 5264 O O . VAL A 1 673 ? -0.726 -3.960 10.500 1.00 88.19 673 VAL A O 1
ATOM 5267 N N . ASN A 1 674 ? -1.533 -2.680 12.174 1.00 86.38 674 ASN A N 1
ATOM 5268 C CA . ASN A 1 674 ? -1.881 -3.755 13.099 1.00 86.38 674 ASN A CA 1
ATOM 5269 C C . ASN A 1 674 ? -3.167 -3.417 13.864 1.00 86.38 674 ASN A C 1
ATOM 5271 O O . ASN A 1 674 ? -3.406 -2.255 14.167 1.00 86.38 674 ASN A O 1
ATOM 5275 N N . ASN A 1 675 ? -3.978 -4.424 14.206 1.00 85.81 675 ASN A N 1
ATOM 5276 C CA . ASN A 1 675 ? -5.223 -4.223 14.955 1.00 85.81 675 ASN A CA 1
ATOM 5277 C C . ASN A 1 675 ? -5.493 -5.264 16.054 1.00 85.81 675 ASN A C 1
ATOM 5279 O O . ASN A 1 675 ? -6.642 -5.520 16.423 1.00 85.81 675 ASN A O 1
ATOM 5283 N N . ASN A 1 676 ? -4.435 -5.889 16.571 1.00 80.06 676 ASN A N 1
ATOM 5284 C CA . ASN A 1 676 ? -4.552 -7.044 17.467 1.00 80.06 676 ASN A CA 1
ATOM 5285 C C . ASN A 1 676 ? -4.787 -6.671 18.936 1.00 80.06 676 ASN A C 1
ATOM 5287 O O . ASN A 1 676 ? -4.966 -7.559 19.763 1.00 80.06 676 ASN A O 1
ATOM 5291 N N . VAL A 1 677 ? -4.752 -5.383 19.267 1.00 82.38 677 VAL A N 1
ATOM 5292 C CA . VAL A 1 677 ? -4.766 -4.873 20.642 1.00 82.38 677 VAL A CA 1
ATOM 5293 C C . VAL A 1 677 ? -5.806 -3.777 20.797 1.00 82.38 677 VAL A C 1
ATOM 5295 O O . VAL A 1 677 ? -6.132 -3.084 19.834 1.00 82.38 677 VAL A O 1
ATOM 5298 N N . THR A 1 678 ? -6.345 -3.625 22.001 1.00 85.75 678 THR A N 1
ATOM 5299 C CA . THR A 1 678 ? -7.186 -2.471 22.323 1.00 85.75 678 THR A CA 1
ATOM 5300 C C . THR A 1 678 ? -6.302 -1.244 22.473 1.00 85.75 678 THR A C 1
ATOM 5302 O O . THR A 1 678 ? -5.247 -1.303 23.103 1.00 85.75 678 THR A O 1
ATOM 5305 N N . LEU A 1 679 ? -6.743 -0.147 21.872 1.00 94.94 679 LEU A N 1
ATOM 5306 C CA . LEU A 1 679 ? -6.054 1.128 21.855 1.00 94.94 679 LEU A CA 1
ATOM 5307 C C . LEU A 1 679 ? -6.856 2.158 22.652 1.00 94.94 679 LEU A C 1
ATOM 5309 O O . LEU A 1 679 ? -8.082 2.223 22.551 1.00 94.94 679 LEU A O 1
ATOM 5313 N N . TYR A 1 680 ? -6.160 2.989 23.419 1.00 96.62 680 TYR A N 1
ATOM 5314 C CA . TYR A 1 680 ? -6.751 4.008 24.277 1.00 96.62 680 TYR A CA 1
ATOM 5315 C C . TYR A 1 680 ? -6.193 5.387 23.943 1.00 96.62 680 TYR A C 1
ATOM 5317 O O . TYR A 1 680 ? -4.999 5.553 23.697 1.00 96.62 680 TYR A O 1
ATOM 5325 N N . ARG A 1 681 ? -7.053 6.402 23.980 1.00 96.38 681 ARG A N 1
ATOM 5326 C CA . ARG A 1 681 ? -6.657 7.805 23.841 1.00 96.38 681 ARG A CA 1
ATOM 5327 C C . ARG A 1 681 ? -7.343 8.638 24.908 1.00 96.38 681 ARG A C 1
ATOM 5329 O O . ARG A 1 681 ? -8.568 8.729 24.933 1.00 96.38 681 ARG A O 1
ATOM 5336 N N . GLY A 1 682 ? -6.556 9.266 25.774 1.00 96.00 682 GLY A N 1
ATOM 5337 C CA . GLY A 1 682 ? -7.066 10.248 26.725 1.00 96.00 682 GLY A CA 1
ATOM 5338 C C . GLY A 1 682 ? -7.286 11.611 26.065 1.00 96.00 682 GLY A C 1
ATOM 5339 O O . GLY A 1 682 ? -6.569 11.997 25.143 1.00 96.00 682 GLY A O 1
ATOM 5340 N N . GLY A 1 683 ? -8.274 12.352 26.551 1.00 95.06 683 GLY A N 1
ATOM 5341 C CA . GLY A 1 683 ? -8.561 13.719 26.143 1.00 95.06 683 GLY A CA 1
ATOM 5342 C C . GLY A 1 683 ? -9.004 14.576 27.325 1.00 95.06 683 GLY A C 1
ATOM 5343 O O . GLY A 1 683 ? -9.682 14.108 28.242 1.00 95.06 683 GLY A O 1
ATOM 5344 N N . SER A 1 684 ? -8.611 15.844 27.287 1.00 94.25 684 SER A N 1
ATOM 5345 C CA . SER A 1 684 ? -9.058 16.895 28.195 1.00 94.25 684 SER A CA 1
ATOM 5346 C C . SER A 1 684 ? -9.072 18.247 27.474 1.00 94.25 684 SER A C 1
ATOM 5348 O O . SER A 1 684 ? -8.474 18.422 26.403 1.00 94.25 684 SER A O 1
ATOM 5350 N N . ALA A 1 685 ? -9.723 19.246 28.073 1.00 89.69 685 ALA A N 1
ATOM 5351 C CA . ALA A 1 685 ? -9.727 20.618 27.572 1.00 89.69 685 ALA A CA 1
ATOM 5352 C C . ALA A 1 685 ? -8.305 21.195 27.441 1.00 89.69 685 ALA A C 1
ATOM 5354 O O . ALA A 1 685 ? -8.045 21.930 26.492 1.00 89.69 685 ALA A O 1
ATOM 5355 N N . LEU A 1 686 ? -7.374 20.800 28.321 1.00 88.44 686 LEU A N 1
ATOM 5356 C CA . LEU A 1 686 ? -5.958 21.195 28.268 1.00 88.44 686 LEU A CA 1
ATOM 5357 C C . LEU A 1 686 ? -5.247 20.699 26.998 1.00 88.44 686 LEU A C 1
ATOM 5359 O O . LEU A 1 686 ? -4.283 21.310 26.550 1.00 88.44 686 LEU A O 1
ATOM 5363 N N . ARG A 1 687 ? -5.741 19.611 26.394 1.00 87.50 687 ARG A N 1
ATOM 5364 C CA . ARG A 1 687 ? -5.211 19.007 25.159 1.00 87.50 687 ARG A CA 1
ATOM 5365 C C . ARG A 1 687 ? -6.067 19.312 23.929 1.00 87.50 687 ARG A C 1
ATOM 5367 O O . ARG A 1 687 ? -5.819 18.789 22.844 1.00 87.50 687 ARG A O 1
ATOM 5374 N N . GLY A 1 688 ? -7.110 20.127 24.089 1.00 85.19 688 GLY A N 1
ATOM 5375 C CA . GLY A 1 688 ? -8.023 20.497 23.012 1.00 85.19 688 GLY A CA 1
ATOM 5376 C C . GLY A 1 688 ? -8.881 19.352 22.464 1.00 85.19 688 GLY A C 1
ATOM 5377 O O . GLY A 1 688 ? -9.439 19.530 21.390 1.00 85.19 688 GLY A O 1
ATOM 5378 N N . THR A 1 689 ? -8.978 18.211 23.163 1.00 87.56 689 THR A N 1
ATOM 5379 C CA . THR A 1 689 ? -9.906 17.103 22.853 1.00 87.56 689 THR A CA 1
ATOM 5380 C C . THR A 1 689 ? -10.797 16.867 24.066 1.00 87.56 689 THR A C 1
ATOM 5382 O O . THR A 1 689 ? -10.318 16.383 25.083 1.00 87.56 689 THR A O 1
ATOM 5385 N N . SER A 1 690 ? -12.075 17.245 24.000 1.00 89.94 690 SER A N 1
ATOM 5386 C CA . SER A 1 690 ? -12.913 17.423 25.196 1.00 89.94 690 SER A CA 1
ATOM 5387 C C . SER A 1 690 ? -14.136 16.506 25.235 1.00 89.94 690 SER A C 1
ATOM 5389 O O . SER A 1 690 ? -14.893 16.408 24.273 1.00 89.94 690 SER A O 1
ATOM 5391 N N . GLY A 1 691 ? -14.402 15.920 26.404 1.00 88.62 691 GLY A N 1
ATOM 5392 C CA . GLY A 1 691 ? -15.616 15.159 26.707 1.00 88.62 691 GLY A CA 1
ATOM 5393 C C . GLY A 1 691 ? -16.900 15.997 26.790 1.00 88.62 691 GLY A C 1
ATOM 5394 O O . GLY A 1 691 ? -18.005 15.450 26.789 1.00 88.62 691 GLY A O 1
ATOM 5395 N N . ARG A 1 692 ? -16.797 17.335 26.829 1.00 91.25 692 ARG A N 1
ATOM 5396 C CA . ARG A 1 692 ? -17.952 18.232 27.042 1.00 91.25 692 ARG A CA 1
ATOM 5397 C C . ARG A 1 692 ? -19.013 18.131 25.940 1.00 91.25 692 ARG A C 1
ATOM 5399 O O . ARG A 1 692 ? -20.199 18.332 26.207 1.00 91.25 692 ARG A O 1
ATOM 5406 N N . TYR A 1 693 ? -18.620 17.796 24.712 1.00 90.19 693 TYR A N 1
ATOM 5407 C CA . TYR A 1 693 ? -19.552 17.648 23.586 1.00 90.19 693 TYR A CA 1
ATOM 5408 C C . TYR A 1 693 ? -20.495 16.453 23.760 1.00 90.19 693 TYR A C 1
ATOM 5410 O O . TYR A 1 693 ? -21.653 16.516 23.358 1.00 90.19 693 TYR A O 1
ATOM 5418 N N . PHE A 1 694 ? -20.028 15.401 24.430 1.00 90.56 694 PHE A N 1
ATOM 5419 C CA . PHE A 1 694 ? -20.869 14.267 24.794 1.00 90.56 694 PHE A CA 1
ATOM 5420 C C . PHE A 1 694 ? -21.800 14.646 25.944 1.00 90.56 694 PHE A C 1
ATOM 5422 O O . PHE A 1 694 ? -23.007 14.451 25.850 1.00 90.56 694 PHE A O 1
ATOM 5429 N N . ARG A 1 695 ? -21.273 15.291 26.996 1.00 88.44 695 ARG A N 1
ATOM 5430 C CA . ARG A 1 695 ? -22.069 15.713 28.167 1.00 88.44 695 ARG A CA 1
ATOM 5431 C C . ARG A 1 695 ? -23.196 16.684 27.843 1.00 88.44 695 ARG A C 1
ATOM 5433 O O . ARG A 1 695 ? -24.258 16.613 28.448 1.00 88.44 695 ARG A O 1
ATOM 5440 N N . SER A 1 696 ? -22.975 17.566 26.875 1.00 86.88 696 SER A N 1
ATOM 5441 C CA . SER A 1 696 ? -24.003 18.486 26.373 1.00 86.88 696 SER A CA 1
ATOM 5442 C C . SER A 1 696 ? -25.056 17.813 25.483 1.00 86.88 696 SER A C 1
ATOM 5444 O O . SER A 1 696 ? -26.027 18.463 25.109 1.00 86.88 696 SER A O 1
ATOM 5446 N N . GLY A 1 697 ? -24.875 16.540 25.115 1.00 84.06 697 GLY A N 1
ATOM 5447 C CA . GLY A 1 697 ? -25.738 15.828 24.172 1.00 84.06 697 GLY A CA 1
ATOM 5448 C C . GLY A 1 697 ? -25.548 16.237 22.710 1.00 84.06 697 GLY A C 1
ATOM 5449 O O . GLY A 1 697 ? -26.283 15.750 21.852 1.00 84.06 697 GLY A O 1
ATOM 5450 N N . ARG A 1 698 ? -24.569 17.106 22.405 1.00 88.38 698 ARG A N 1
ATOM 5451 C CA . ARG A 1 698 ? -24.244 17.527 21.031 1.00 88.38 698 ARG A CA 1
ATOM 5452 C C . ARG A 1 698 ? -23.814 16.339 20.172 1.00 88.38 698 ARG A C 1
ATOM 5454 O O . ARG A 1 698 ? -24.156 16.303 18.993 1.00 88.38 698 ARG A O 1
ATOM 5461 N N . ILE A 1 699 ? -23.069 15.412 20.772 1.00 92.69 699 ILE A N 1
ATOM 5462 C CA . ILE A 1 699 ? -22.584 14.177 20.155 1.00 92.69 699 ILE A CA 1
ATOM 5463 C C . ILE A 1 699 ? -23.045 12.997 21.011 1.00 92.69 699 ILE A C 1
ATOM 5465 O O . ILE A 1 699 ? -22.939 13.036 22.238 1.00 92.69 699 ILE A O 1
ATOM 5469 N N . ARG A 1 700 ? -23.543 11.938 20.375 1.00 90.62 700 ARG A N 1
ATOM 5470 C CA . ARG A 1 700 ? -24.077 10.746 21.050 1.00 90.62 700 ARG A CA 1
ATOM 5471 C C . ARG A 1 700 ? -23.723 9.457 20.310 1.00 90.62 700 ARG A C 1
ATOM 5473 O O . ARG A 1 700 ? -23.202 9.480 19.199 1.00 90.62 700 ARG A O 1
ATOM 5480 N N . ALA A 1 701 ? -24.031 8.320 20.933 1.00 88.12 701 ALA A N 1
ATOM 5481 C CA . ALA A 1 701 ? -23.931 7.021 20.273 1.00 88.12 701 ALA A CA 1
ATOM 5482 C C . ALA A 1 701 ? -24.736 7.004 18.960 1.00 88.12 701 ALA A C 1
ATOM 5484 O O . ALA A 1 701 ? -25.846 7.537 18.897 1.00 88.12 701 ALA A O 1
ATOM 5485 N N . GLY A 1 702 ? -24.153 6.414 17.916 1.00 84.44 702 GLY A N 1
ATOM 5486 C CA . GLY A 1 702 ? -24.668 6.436 16.545 1.00 84.44 702 GLY A CA 1
ATOM 5487 C C . GLY A 1 702 ? -24.176 7.603 15.675 1.00 84.44 702 GLY A C 1
ATOM 5488 O O . GLY A 1 702 ? -24.291 7.516 14.451 1.00 84.44 702 GLY A O 1
ATOM 5489 N N . ASP A 1 703 ? -23.601 8.662 16.258 1.00 92.06 703 ASP A N 1
ATOM 5490 C CA . ASP A 1 703 ? -22.879 9.682 15.487 1.00 92.06 703 ASP A CA 1
ATOM 5491 C C . ASP A 1 703 ? -21.485 9.167 15.077 1.00 92.06 703 ASP A C 1
ATOM 5493 O O . ASP A 1 703 ? -20.999 8.145 15.577 1.00 92.06 703 ASP A O 1
ATOM 5497 N N . VAL A 1 704 ? -20.835 9.871 14.146 1.00 95.50 704 VAL A N 1
ATOM 5498 C CA . VAL A 1 704 ? -19.530 9.482 13.600 1.00 95.50 704 VAL A CA 1
ATOM 5499 C C . VAL A 1 704 ? -18.494 10.572 13.858 1.00 95.50 704 VAL A C 1
ATOM 5501 O O . VAL A 1 704 ? -18.670 11.722 13.452 1.00 95.50 704 VAL A O 1
ATOM 5504 N N . LEU A 1 705 ? -17.385 10.192 14.489 1.00 97.19 705 LEU A N 1
ATOM 5505 C CA . LEU A 1 705 ? -16.211 11.042 14.668 1.00 97.19 705 LEU A CA 1
ATOM 5506 C C . LEU A 1 705 ? -15.246 10.879 13.491 1.00 97.19 705 LEU A C 1
ATOM 5508 O O . LEU A 1 705 ? -15.060 9.776 12.982 1.00 97.19 705 LEU A O 1
ATOM 5512 N N . VAL A 1 706 ? -14.611 11.967 13.070 1.00 96.94 706 VAL A N 1
ATOM 5513 C CA . VAL A 1 706 ? -13.700 12.011 11.921 1.00 96.94 706 VAL A CA 1
ATOM 5514 C C . VAL A 1 706 ? -12.309 12.443 12.375 1.00 96.94 706 VAL A C 1
ATOM 5516 O O . VAL A 1 706 ? -12.181 13.476 13.035 1.00 96.94 706 VAL A O 1
ATOM 5519 N N . SER A 1 707 ? -11.266 11.680 12.022 1.00 95.56 707 SER A N 1
ATOM 5520 C CA . SER A 1 707 ? -9.876 12.118 12.217 1.00 95.56 707 SER A CA 1
ATOM 5521 C C . SER A 1 707 ? -9.458 13.089 11.114 1.00 95.56 707 SER A C 1
ATOM 5523 O O . SER A 1 707 ? -9.555 12.787 9.926 1.00 95.56 707 SER A O 1
ATOM 5525 N N . THR A 1 708 ? -8.978 14.263 11.504 1.00 95.56 708 THR A N 1
ATOM 5526 C CA . THR A 1 708 ? -8.583 15.361 10.600 1.00 95.56 708 THR A CA 1
ATOM 5527 C C . THR A 1 708 ? -7.100 15.712 10.696 1.00 95.56 708 THR A C 1
ATOM 5529 O O . THR A 1 708 ? -6.610 16.553 9.950 1.00 95.56 708 THR A O 1
ATOM 5532 N N . ASP A 1 709 ? -6.398 15.091 11.631 1.00 95.06 709 ASP A N 1
ATOM 5533 C CA . ASP A 1 709 ? -4.979 15.201 11.944 1.00 95.06 709 ASP A CA 1
ATOM 5534 C C . ASP A 1 709 ? -4.448 13.803 12.326 1.00 95.06 709 ASP A C 1
ATOM 5536 O O . ASP A 1 709 ? -5.222 12.838 12.363 1.00 95.06 709 ASP A O 1
ATOM 5540 N N . MET A 1 710 ? -3.138 13.662 12.547 1.00 95.25 710 MET A N 1
ATOM 5541 C CA . MET A 1 710 ? -2.562 12.389 12.990 1.00 95.25 710 MET A CA 1
ATOM 5542 C C . MET A 1 710 ? -3.045 12.088 14.413 1.00 95.25 710 MET A C 1
ATOM 5544 O O . MET A 1 710 ? -2.916 12.915 15.320 1.00 95.25 710 MET A O 1
ATOM 5548 N N . MET A 1 711 ? -3.640 10.912 14.608 1.00 93.56 711 MET A N 1
ATOM 5549 C CA . MET A 1 711 ? -4.241 10.508 15.877 1.00 93.56 711 MET A CA 1
ATOM 5550 C C . MET A 1 711 ? -3.401 9.458 16.591 1.00 93.56 711 MET A C 1
ATOM 5552 O O . MET A 1 711 ? -3.328 8.312 16.155 1.00 93.56 711 MET A O 1
ATOM 5556 N N . SER A 1 712 ? -2.850 9.852 17.734 1.00 94.44 712 SER A N 1
ATOM 5557 C CA . SER A 1 712 ? -2.105 8.990 18.651 1.00 94.44 712 SER A CA 1
ATOM 5558 C C . SER A 1 712 ? -3.031 8.207 19.578 1.00 94.44 712 SER A C 1
ATOM 5560 O O . SER A 1 712 ? -3.862 8.792 20.283 1.00 94.44 712 SER A O 1
ATOM 5562 N N . PHE A 1 713 ? -2.882 6.890 19.595 1.00 96.31 713 PHE A N 1
ATOM 5563 C CA . PHE A 1 713 ? -3.459 6.014 20.607 1.00 96.31 713 PHE A CA 1
ATOM 5564 C C . PHE A 1 713 ? -2.355 5.174 21.244 1.00 96.31 713 PHE A C 1
ATOM 5566 O O . PHE A 1 713 ? -1.338 4.900 20.617 1.00 96.31 713 PHE A O 1
ATOM 5573 N N . SER A 1 714 ? -2.580 4.726 22.472 1.00 95.88 714 SER A N 1
ATOM 5574 C CA . SER A 1 714 ? -1.650 3.889 23.219 1.00 95.88 714 SER A CA 1
ATOM 5575 C C . SER A 1 714 ? -2.260 2.526 23.519 1.00 95.88 714 SER A C 1
ATOM 5577 O O . SER A 1 714 ? -3.450 2.408 23.811 1.00 95.88 714 SER A O 1
ATOM 5579 N N . GLU A 1 715 ? -1.434 1.488 23.494 1.00 91.69 715 GLU A N 1
ATOM 5580 C CA . GLU A 1 715 ? -1.793 0.166 24.025 1.00 91.69 715 GLU A CA 1
ATOM 5581 C C . GLU A 1 715 ? -1.726 0.114 25.555 1.00 91.69 715 GLU A C 1
ATOM 5583 O O . GLU A 1 715 ? -2.273 -0.798 26.176 1.00 91.69 715 GLU A O 1
ATOM 5588 N N . ASN A 1 716 ? -1.037 1.081 26.164 1.00 92.94 716 ASN A N 1
ATOM 5589 C CA . ASN A 1 716 ? -0.861 1.188 27.597 1.00 92.94 716 ASN A CA 1
ATOM 5590 C C . ASN A 1 716 ? -1.962 2.097 28.191 1.00 92.94 716 ASN A C 1
ATOM 5592 O O . ASN A 1 716 ? -1.910 3.321 28.050 1.00 92.94 716 ASN A O 1
ATOM 5596 N N . PRO A 1 717 ? -2.969 1.545 28.893 1.00 90.50 717 PRO A N 1
ATOM 5597 C CA . PRO A 1 717 ? -4.076 2.332 29.448 1.00 90.50 717 PRO A CA 1
ATOM 5598 C C . PRO A 1 717 ? -3.647 3.374 30.499 1.00 90.50 717 PRO A C 1
ATOM 5600 O O . PRO A 1 717 ? -4.391 4.329 30.731 1.00 90.50 717 PRO A O 1
ATOM 5603 N N . TYR A 1 718 ? -2.451 3.263 31.095 1.00 93.62 718 TYR A N 1
ATOM 5604 C CA . TYR A 1 718 ? -1.898 4.323 31.953 1.00 93.62 718 TYR A CA 1
ATOM 5605 C C . TYR A 1 718 ? -1.618 5.620 31.185 1.00 93.62 718 TYR A C 1
ATOM 5607 O O . TYR A 1 718 ? -1.754 6.712 31.737 1.00 93.62 718 TYR A O 1
ATOM 5615 N N . ILE A 1 719 ? -1.306 5.526 29.893 1.00 94.94 719 ILE A N 1
ATOM 5616 C CA . ILE A 1 719 ? -1.104 6.699 29.042 1.00 94.94 719 ILE A CA 1
ATOM 5617 C C . ILE A 1 719 ? -2.437 7.428 28.851 1.00 94.94 719 ILE A C 1
ATOM 5619 O O . ILE A 1 719 ? -2.503 8.650 28.950 1.00 94.94 719 ILE A O 1
ATOM 5623 N N . ALA A 1 720 ? -3.559 6.708 28.727 1.00 94.12 720 ALA A N 1
ATOM 5624 C CA . ALA A 1 720 ? -4.875 7.347 28.676 1.00 94.12 720 ALA A CA 1
ATOM 5625 C C . ALA A 1 720 ? -5.170 8.195 29.930 1.00 94.12 720 ALA A C 1
ATOM 5627 O O . ALA A 1 720 ? -5.679 9.311 29.791 1.00 94.12 720 ALA A O 1
ATOM 5628 N N . ARG A 1 721 ? -4.792 7.728 31.134 1.00 94.69 721 ARG A N 1
ATOM 5629 C CA . ARG A 1 721 ? -4.852 8.522 32.383 1.00 94.69 721 ARG A CA 1
ATOM 5630 C C . ARG A 1 721 ? -4.050 9.818 32.250 1.00 94.69 721 ARG A C 1
ATOM 5632 O O . ARG A 1 721 ? -4.573 10.881 32.593 1.00 94.69 721 ARG A O 1
ATOM 5639 N N . ALA A 1 722 ? -2.820 9.745 31.739 1.00 93.75 722 ALA A N 1
ATOM 5640 C CA . ALA A 1 722 ? -1.946 10.910 31.599 1.00 93.75 722 ALA A CA 1
ATOM 5641 C C . ALA A 1 722 ? -2.574 12.021 30.742 1.00 93.75 722 ALA A C 1
ATOM 5643 O O . ALA A 1 722 ? -2.486 13.198 31.089 1.00 93.75 722 ALA A O 1
ATOM 5644 N N . PHE A 1 723 ? -3.282 11.660 29.669 1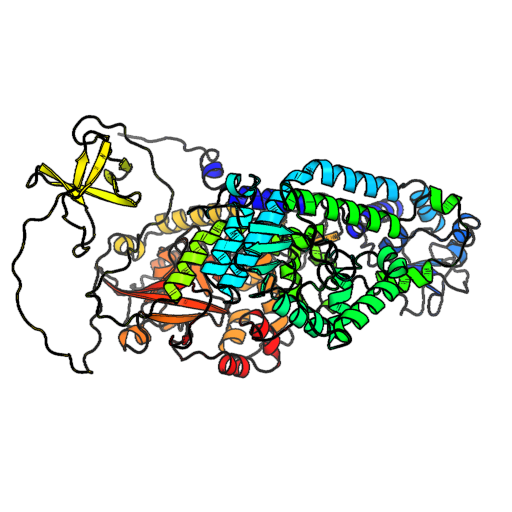.00 94.44 723 PHE A N 1
ATOM 5645 C CA . PHE A 1 723 ? -3.896 12.636 28.761 1.00 94.44 723 PHE A CA 1
ATOM 5646 C C . PHE A 1 723 ? -5.313 13.085 29.162 1.00 94.44 723 PHE A C 1
ATOM 5648 O O . PHE A 1 723 ? -5.714 14.203 28.820 1.00 94.44 723 PHE A O 1
ATOM 5655 N N . CYS A 1 724 ? -6.085 12.254 29.875 1.00 95.56 724 CYS A N 1
ATOM 5656 C CA . CYS A 1 724 ? -7.465 12.588 30.266 1.00 95.56 724 CYS A CA 1
ATOM 5657 C C . CYS A 1 724 ? -7.602 13.327 31.609 1.00 95.56 724 CYS A C 1
ATOM 5659 O O . CYS A 1 724 ? -8.703 13.747 31.969 1.00 95.56 724 CYS A O 1
ATOM 5661 N N . SER A 1 725 ? -6.503 13.512 32.336 1.00 95.06 725 SER A N 1
ATOM 5662 C CA . SER A 1 725 ? -6.455 14.169 33.648 1.00 95.06 725 SER A CA 1
ATOM 5663 C C . SER A 1 725 ? -5.675 15.490 33.604 1.00 95.06 725 SER A C 1
ATOM 5665 O O . SER A 1 725 ? -5.163 15.900 32.559 1.00 95.06 725 SER A O 1
ATOM 5667 N N . SER A 1 726 ? -5.531 16.146 34.759 1.00 93.56 726 SER A N 1
ATOM 5668 C CA . SER A 1 726 ? -4.670 17.324 34.930 1.00 93.56 726 SER A CA 1
ATOM 5669 C C . SER A 1 726 ? -3.176 17.067 34.710 1.00 93.56 726 SER A C 1
ATOM 5671 O O . SER A 1 726 ? -2.419 18.031 34.698 1.00 93.56 726 SER A O 1
ATOM 5673 N N . GLN A 1 727 ? -2.752 15.810 34.523 1.00 93.62 727 GLN A N 1
ATOM 5674 C CA . GLN A 1 727 ? -1.393 15.462 34.091 1.00 93.62 727 GLN A CA 1
ATOM 5675 C C . GLN A 1 727 ? -1.102 15.969 32.666 1.00 93.62 727 GLN A C 1
ATOM 5677 O O . GLN A 1 727 ? 0.043 16.258 32.346 1.00 93.62 727 GLN A O 1
ATOM 5682 N N . ALA A 1 728 ? -2.132 16.130 31.823 1.00 90.25 728 ALA A N 1
ATOM 5683 C CA . ALA A 1 728 ? -2.050 16.750 30.496 1.00 90.25 728 ALA A CA 1
ATOM 5684 C C . ALA A 1 728 ? -0.918 16.218 29.582 1.00 90.25 728 ALA A C 1
ATOM 5686 O O . ALA A 1 728 ? -0.386 16.962 28.754 1.00 90.25 728 ALA A O 1
ATOM 5687 N N . GLY A 1 729 ? -0.597 14.927 29.698 1.00 89.25 729 GLY A N 1
ATOM 5688 C CA . GLY A 1 729 ? 0.455 14.255 28.926 1.00 89.25 729 GLY A CA 1
ATOM 5689 C C . GLY A 1 729 ? 1.878 14.433 29.469 1.00 89.25 729 GLY A C 1
ATOM 5690 O O . GLY A 1 729 ? 2.816 13.990 28.824 1.00 89.25 729 GLY A O 1
ATOM 5691 N N . GLU A 1 730 ? 2.077 15.067 30.629 1.00 90.06 730 GLU A N 1
ATOM 5692 C CA . GLU A 1 730 ? 3.394 15.095 31.281 1.00 90.06 730 GLU A CA 1
ATOM 5693 C C . GLU A 1 730 ? 3.838 13.676 31.672 1.00 90.06 730 GLU A C 1
ATOM 5695 O O . GLU A 1 730 ? 3.004 12.859 32.059 1.00 90.06 730 GLU A O 1
ATOM 5700 N N . ASN A 1 731 ? 5.142 13.376 31.625 1.00 90.69 731 ASN A N 1
ATOM 5701 C CA . ASN A 1 731 ? 5.674 12.083 32.063 1.00 90.69 731 ASN A CA 1
ATOM 5702 C C . ASN A 1 731 ? 5.242 11.746 33.507 1.00 90.69 731 ASN A C 1
ATOM 5704 O O . ASN A 1 731 ? 5.344 12.569 34.422 1.00 90.69 731 ASN A O 1
ATOM 5708 N N . SER A 1 732 ? 4.787 10.511 33.721 1.00 91.88 732 SER A N 1
ATOM 5709 C CA . SER A 1 732 ? 4.189 10.070 34.987 1.00 91.88 732 SER A CA 1
ATOM 5710 C C . SER A 1 732 ? 5.137 10.128 36.183 1.00 91.88 732 SER A C 1
ATOM 5712 O O . SER A 1 732 ? 4.689 10.432 37.290 1.00 91.88 732 SER A O 1
ATOM 5714 N N . ALA A 1 733 ? 6.436 9.876 35.992 1.00 90.44 733 ALA A N 1
ATOM 5715 C CA . ALA A 1 733 ? 7.417 9.964 37.071 1.00 90.44 733 ALA A CA 1
ATOM 5716 C C . ALA A 1 733 ? 7.668 11.424 37.482 1.00 90.44 733 ALA A C 1
ATOM 5718 O O . ALA A 1 733 ? 7.681 11.729 38.678 1.00 90.44 733 ALA A O 1
ATOM 5719 N N . SER A 1 734 ? 7.792 12.327 36.505 1.00 90.69 734 SER A N 1
ATOM 5720 C CA . SER A 1 734 ? 7.934 13.772 36.734 1.00 90.69 734 SER A CA 1
ATOM 5721 C C . SER A 1 734 ? 6.714 14.360 37.441 1.00 90.69 734 SER A C 1
ATOM 5723 O O . SER A 1 734 ? 6.854 15.012 38.480 1.00 90.69 734 SER A O 1
ATOM 5725 N N . PHE A 1 735 ? 5.509 14.048 36.953 1.00 92.88 735 PHE A N 1
ATOM 5726 C CA . PHE A 1 735 ? 4.274 14.534 37.559 1.00 92.88 735 PHE A CA 1
ATOM 5727 C C . PHE A 1 735 ? 4.116 14.018 38.995 1.00 92.88 735 PHE A C 1
ATOM 5729 O O . PHE A 1 735 ? 3.824 14.799 39.901 1.00 92.88 735 PHE A O 1
ATOM 5736 N N . ALA A 1 736 ? 4.371 12.727 39.240 1.00 89.06 736 ALA A N 1
ATOM 5737 C CA . ALA A 1 736 ? 4.313 12.158 40.587 1.00 89.06 736 ALA A CA 1
ATOM 5738 C C . ALA A 1 736 ? 5.330 12.815 41.542 1.00 89.06 736 ALA A C 1
ATOM 5740 O O . ALA A 1 736 ? 5.013 13.054 42.709 1.00 89.06 736 ALA A O 1
ATOM 5741 N N . ALA A 1 737 ? 6.526 13.156 41.051 1.00 91.06 737 ALA A N 1
ATOM 5742 C CA . ALA A 1 737 ? 7.555 13.842 41.832 1.00 91.06 737 ALA A CA 1
ATOM 5743 C C . ALA A 1 737 ? 7.198 15.302 42.165 1.00 91.06 737 ALA A C 1
ATOM 5745 O O . ALA A 1 737 ? 7.653 15.819 43.186 1.00 91.06 737 ALA A O 1
ATOM 5746 N N . SER A 1 738 ? 6.363 15.960 41.352 1.00 90.62 738 SER A N 1
ATOM 5747 C CA . SER A 1 738 ? 5.914 17.339 41.596 1.00 90.62 738 SER A CA 1
ATOM 5748 C C . SER A 1 738 ? 5.043 17.491 42.854 1.00 90.62 738 SER A C 1
ATOM 5750 O O . SER A 1 738 ? 4.907 18.592 43.388 1.00 90.62 738 SER A O 1
ATOM 5752 N N . GLY A 1 739 ? 4.432 16.397 43.329 1.00 84.81 739 GLY A N 1
ATOM 5753 C CA . GLY A 1 739 ? 3.466 16.410 44.431 1.00 84.81 739 GLY A CA 1
ATOM 5754 C C . GLY A 1 739 ? 2.098 17.003 44.067 1.00 84.81 739 GLY A C 1
ATOM 5755 O O . GLY A 1 739 ? 1.254 17.171 44.952 1.00 84.81 739 GLY A O 1
ATOM 5756 N N . ALA A 1 740 ? 1.854 17.322 42.791 1.00 87.00 740 ALA A N 1
ATOM 5757 C CA . ALA A 1 740 ? 0.558 17.787 42.316 1.00 87.00 740 ALA A CA 1
ATOM 5758 C C . ALA A 1 740 ? -0.519 16.697 42.459 1.00 87.00 740 ALA A C 1
ATOM 5760 O O . ALA A 1 740 ? -0.281 15.509 42.243 1.00 87.00 740 ALA A O 1
ATOM 5761 N N . SER A 1 741 ? -1.739 17.106 42.816 1.00 86.06 741 SER A N 1
ATOM 5762 C CA . SER A 1 741 ? -2.880 16.188 42.873 1.00 86.06 741 SER A CA 1
ATOM 5763 C C . SER A 1 741 ? -3.435 15.933 41.473 1.00 86.06 741 SER A C 1
ATOM 5765 O O . SER A 1 741 ? -3.688 16.872 40.718 1.00 86.06 741 SER A O 1
ATOM 5767 N N . LEU A 1 742 ? -3.662 14.661 41.144 1.00 90.88 742 LEU A N 1
ATOM 5768 C CA . LEU A 1 742 ? -4.318 14.259 39.903 1.00 90.88 742 LEU A CA 1
ATOM 5769 C C . LEU A 1 742 ? -5.809 14.610 39.973 1.00 90.88 742 LEU A C 1
ATOM 5771 O O . LEU A 1 742 ? -6.504 14.175 40.891 1.00 90.88 742 LEU A O 1
ATOM 5775 N N . THR A 1 743 ? -6.304 15.392 39.016 1.00 92.88 743 THR A N 1
ATOM 5776 C CA . THR A 1 743 ? -7.712 15.809 38.960 1.00 92.88 743 THR A CA 1
ATOM 5777 C C . THR A 1 743 ? -8.330 15.517 37.598 1.00 92.88 743 THR A C 1
ATOM 5779 O O . THR A 1 743 ? -7.635 15.429 36.584 1.00 92.88 743 THR A O 1
ATOM 5782 N N . PHE A 1 744 ? -9.652 15.361 37.594 1.00 94.69 744 PHE A N 1
ATOM 5783 C CA . PHE A 1 744 ? -10.472 15.113 36.413 1.00 94.69 744 PHE A CA 1
ATOM 5784 C C . PHE A 1 744 ? -11.633 16.104 36.413 1.00 94.69 744 PHE A C 1
ATOM 5786 O O . PHE A 1 744 ? -12.167 16.429 37.477 1.00 94.69 744 PHE A O 1
ATOM 5793 N N . ASP A 1 745 ? -12.024 16.586 35.238 1.00 92.31 745 ASP A N 1
ATOM 5794 C CA . ASP A 1 745 ? -13.094 17.569 35.094 1.00 92.31 745 ASP A CA 1
ATOM 5795 C C . ASP A 1 745 ? -14.146 17.112 34.070 1.00 92.31 745 ASP A C 1
ATOM 5797 O O . ASP A 1 745 ? -14.095 16.017 33.510 1.00 92.31 745 ASP A O 1
ATOM 5801 N N . GLU A 1 746 ? -15.130 17.965 33.793 1.00 90.38 746 GLU A N 1
ATOM 5802 C CA . GLU A 1 746 ? -16.196 17.652 32.834 1.00 90.38 746 GLU A CA 1
ATOM 5803 C C . GLU A 1 746 ? -15.685 17.484 31.385 1.00 90.38 746 GLU A C 1
ATOM 5805 O O . GLU A 1 746 ? -16.429 17.027 30.517 1.00 90.38 746 GLU A O 1
ATOM 5810 N N . SER A 1 747 ? -14.429 17.846 31.096 1.00 94.12 747 SER A N 1
ATOM 5811 C CA . SER A 1 747 ? -13.782 17.596 29.805 1.00 94.12 747 SER A CA 1
ATOM 5812 C C . SER A 1 747 ? -13.019 16.275 29.731 1.00 94.12 747 SER A C 1
ATOM 5814 O O . SER A 1 747 ? -12.672 15.876 28.620 1.00 94.12 747 SER A O 1
ATOM 5816 N N . SER A 1 748 ? -12.788 15.588 30.853 1.00 96.75 748 SER A N 1
ATOM 5817 C CA . SER A 1 748 ? -12.072 14.312 30.891 1.00 96.75 748 SER A CA 1
ATOM 5818 C C . SER A 1 748 ? -12.809 13.228 30.100 1.00 96.75 748 SER A C 1
ATOM 5820 O O . SER A 1 748 ? -13.955 12.871 30.402 1.00 96.75 748 SER A O 1
ATOM 5822 N N . VAL A 1 749 ? -12.137 12.688 29.084 1.00 96.94 749 VAL A N 1
ATOM 5823 C CA . VAL A 1 749 ? -12.656 11.647 28.189 1.00 96.94 749 VAL A CA 1
ATOM 5824 C C . VAL A 1 749 ? -11.568 10.628 27.863 1.00 96.94 749 VAL A C 1
ATOM 5826 O O . VAL A 1 749 ? -10.400 10.980 27.714 1.00 96.94 749 VAL A O 1
ATOM 5829 N N . VAL A 1 750 ? -11.952 9.363 27.735 1.00 97.38 750 VAL A N 1
ATOM 5830 C CA . VAL A 1 750 ? -11.110 8.292 27.205 1.00 97.38 750 VAL A CA 1
ATOM 5831 C C . VAL A 1 750 ? -11.829 7.677 26.015 1.00 97.38 750 VAL A C 1
ATOM 5833 O O . VAL A 1 750 ? -12.943 7.171 26.146 1.00 97.38 750 VAL A O 1
ATOM 5836 N N . PHE A 1 751 ? -11.189 7.720 24.854 1.00 97.50 751 PHE A N 1
ATOM 5837 C CA . PHE A 1 751 ? -11.618 6.975 23.682 1.00 97.50 751 PHE A CA 1
ATOM 5838 C C . PHE A 1 751 ? -11.015 5.577 23.746 1.00 97.50 751 PHE A C 1
ATOM 5840 O O . PHE A 1 751 ? -9.798 5.425 23.859 1.00 97.50 751 PHE A O 1
ATOM 5847 N N . GLU A 1 752 ? -11.877 4.573 23.678 1.00 95.12 752 GLU A N 1
ATOM 5848 C CA . GLU A 1 752 ? -11.514 3.163 23.623 1.00 95.12 752 GLU A CA 1
ATOM 5849 C C . GLU A 1 752 ? -11.773 2.661 22.205 1.00 95.12 752 GLU A C 1
ATOM 5851 O O . GLU A 1 752 ? -12.888 2.767 21.690 1.00 95.12 752 GLU A O 1
ATOM 5856 N N . LEU A 1 753 ? -10.735 2.119 21.580 1.00 90.56 753 LEU A N 1
ATOM 5857 C CA . LEU A 1 753 ? -10.786 1.509 20.262 1.00 90.56 753 LEU A CA 1
ATOM 5858 C C . LEU A 1 753 ? -10.442 0.018 20.426 1.00 90.56 753 LEU A C 1
ATOM 5860 O O . LEU A 1 753 ? -9.260 -0.339 20.479 1.00 90.56 753 LEU A O 1
ATOM 5864 N N . PRO A 1 754 ? -11.450 -0.860 20.585 1.00 85.69 754 PRO A N 1
ATOM 5865 C CA . PRO A 1 754 ? -11.224 -2.267 20.896 1.00 85.69 754 PRO A CA 1
ATOM 5866 C C . PRO A 1 754 ? -10.411 -2.992 19.820 1.00 85.69 754 PRO A C 1
ATOM 5868 O O . PRO A 1 754 ? -10.500 -2.679 18.629 1.00 85.69 754 PRO A O 1
ATOM 5871 N N . ALA A 1 755 ? -9.654 -4.015 20.230 1.00 80.44 755 ALA A N 1
ATOM 5872 C CA . ALA A 1 755 ? -8.970 -4.909 19.296 1.00 80.44 755 ALA A CA 1
ATOM 5873 C C . ALA A 1 755 ? -9.940 -5.398 18.209 1.00 80.44 755 ALA A C 1
ATOM 5875 O O . ALA A 1 755 ? -11.093 -5.729 18.495 1.00 80.44 755 ALA A O 1
ATOM 5876 N N . ARG A 1 756 ? -9.482 -5.443 16.953 1.00 78.75 756 ARG A N 1
ATOM 5877 C CA . ARG A 1 756 ? -10.298 -5.850 15.794 1.00 78.75 756 ARG A CA 1
ATOM 5878 C C . ARG A 1 756 ? -11.563 -4.998 15.557 1.00 78.75 756 ARG A C 1
ATOM 5880 O O . ARG A 1 756 ? -12.512 -5.460 14.935 1.00 78.75 756 ARG A O 1
ATOM 5887 N N . HIS A 1 757 ? -11.585 -3.747 16.019 1.00 80.50 757 HIS A N 1
ATOM 5888 C CA . HIS A 1 757 ? -12.635 -2.773 15.673 1.00 80.50 757 HIS A CA 1
ATOM 5889 C C . HIS A 1 757 ? -12.087 -1.611 14.832 1.00 80.50 757 HIS A C 1
ATOM 5891 O O . HIS A 1 75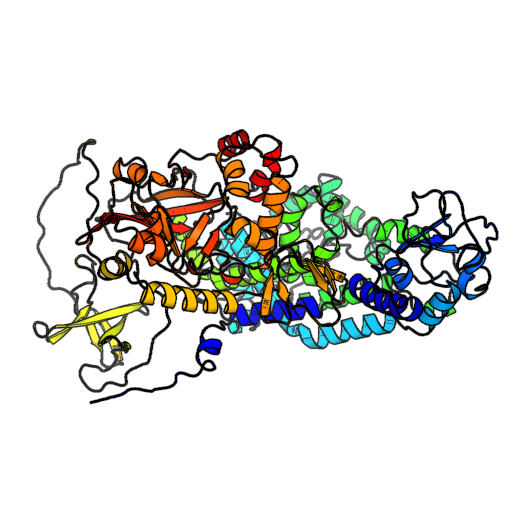7 ? -12.747 -0.593 14.644 1.00 80.50 757 HIS A O 1
ATOM 5897 N N . TYR A 1 758 ? -10.873 -1.764 14.300 1.00 86.69 758 TYR A N 1
ATOM 5898 C CA . TYR A 1 758 ? -10.188 -0.767 13.485 1.00 86.69 758 TYR A CA 1
ATOM 5899 C C . TYR A 1 758 ? -9.260 -1.406 12.448 1.00 86.69 758 TYR A C 1
ATOM 5901 O O . TYR A 1 758 ? -8.878 -2.574 12.557 1.00 86.69 758 TYR A O 1
ATOM 5909 N N . PHE A 1 759 ? -8.919 -0.629 11.420 1.00 82.44 759 PHE A N 1
ATOM 5910 C CA . PHE A 1 759 ? -8.136 -1.031 10.249 1.00 82.44 759 PHE A CA 1
ATOM 5911 C C . PHE A 1 759 ? -6.893 -0.157 10.010 1.00 82.44 759 PHE A C 1
ATOM 5913 O O . PHE A 1 759 ? -6.072 -0.511 9.169 1.00 82.44 759 PHE A O 1
ATOM 5920 N N . GLY A 1 760 ? -6.778 1.003 10.663 1.00 84.44 760 GLY A N 1
ATOM 5921 C CA . GLY A 1 760 ? -5.840 2.051 10.247 1.00 84.44 760 GLY A CA 1
ATOM 5922 C C . GLY A 1 760 ? -4.689 2.402 11.190 1.00 84.44 760 GLY A C 1
ATOM 5923 O O . GLY A 1 760 ? -4.109 3.462 10.968 1.00 84.44 760 GLY A O 1
ATOM 5924 N N . ALA A 1 761 ? -4.392 1.609 12.227 1.00 92.81 761 ALA A N 1
ATOM 5925 C CA . ALA A 1 761 ? -3.355 1.960 13.204 1.00 92.81 761 ALA A CA 1
ATOM 5926 C C . ALA A 1 761 ? -1.984 1.371 12.851 1.00 92.81 761 ALA A C 1
ATOM 5928 O O . ALA A 1 761 ? -1.854 0.163 12.642 1.00 92.81 761 ALA A O 1
ATOM 5929 N N . THR A 1 762 ? -0.969 2.229 12.831 1.00 94.38 762 THR A N 1
ATOM 5930 C CA . THR A 1 762 ? 0.434 1.884 12.599 1.00 94.38 762 THR A CA 1
ATOM 5931 C C . THR A 1 762 ? 1.191 1.956 13.929 1.00 94.38 762 THR A C 1
ATOM 5933 O O . THR A 1 762 ? 1.248 3.040 14.509 1.00 94.38 762 THR A O 1
ATOM 5936 N N . PRO A 1 763 ? 1.761 0.850 14.441 1.00 94.88 763 PRO A N 1
ATOM 5937 C CA . PRO A 1 763 ? 2.593 0.881 15.645 1.00 94.88 763 PRO A CA 1
ATOM 5938 C C . PRO A 1 763 ? 3.880 1.670 15.382 1.00 94.88 763 PRO A C 1
ATOM 5940 O O . PRO A 1 763 ? 4.520 1.438 14.361 1.00 94.88 763 PRO A O 1
ATOM 5943 N N . ILE A 1 764 ? 4.279 2.582 16.273 1.00 95.62 764 ILE A N 1
ATOM 5944 C CA . ILE A 1 764 ? 5.463 3.433 16.052 1.00 95.62 764 ILE A CA 1
ATOM 5945 C C . ILE A 1 764 ? 6.436 3.536 17.231 1.00 95.62 764 ILE A C 1
ATOM 5947 O O . ILE A 1 764 ? 7.500 4.134 17.083 1.00 95.62 764 ILE A O 1
ATOM 5951 N N . ALA A 1 765 ? 6.140 2.920 18.375 1.00 95.56 765 ALA A N 1
ATOM 5952 C CA . ALA A 1 765 ? 6.973 3.001 19.576 1.00 95.56 765 ALA A CA 1
ATOM 5953 C C . ALA A 1 765 ? 8.458 2.635 19.350 1.00 95.56 765 ALA A C 1
ATOM 5955 O O . ALA A 1 765 ? 9.312 3.307 19.920 1.00 95.56 765 ALA A O 1
ATOM 5956 N N . PRO A 1 766 ? 8.820 1.652 18.496 1.00 94.75 766 PRO A N 1
ATOM 5957 C CA . PRO A 1 766 ? 10.219 1.370 18.157 1.00 94.75 766 PRO A CA 1
ATOM 5958 C C . PRO A 1 766 ? 11.002 2.528 17.529 1.00 94.75 766 PRO A C 1
ATOM 5960 O O . PRO A 1 766 ? 12.227 2.505 17.600 1.00 94.75 766 PRO A O 1
ATOM 5963 N N . PHE A 1 767 ? 10.322 3.505 16.926 1.00 93.19 767 PHE A N 1
ATOM 5964 C CA . PHE A 1 767 ? 10.920 4.678 16.279 1.00 93.19 767 PHE A CA 1
ATOM 5965 C C . PHE A 1 767 ? 10.834 5.948 17.135 1.00 93.19 767 PHE A C 1
ATOM 5967 O O . PHE A 1 767 ? 11.383 6.981 16.746 1.00 93.19 767 PHE A O 1
ATOM 5974 N N . SER A 1 768 ? 10.106 5.882 18.254 1.00 91.00 768 SER A N 1
ATOM 5975 C CA . SER A 1 768 ? 9.795 7.020 19.114 1.00 91.00 768 SER A CA 1
ATOM 5976 C C . SER A 1 768 ? 10.845 7.196 20.208 1.00 91.00 768 SER A C 1
ATOM 5978 O O . SER A 1 768 ? 11.333 6.221 20.787 1.00 91.00 768 SER A O 1
ATOM 5980 N N . ARG A 1 769 ? 11.151 8.455 20.542 1.00 84.38 769 ARG A N 1
ATOM 5981 C CA . ARG A 1 769 ? 11.934 8.783 21.749 1.00 84.38 769 ARG A CA 1
ATOM 5982 C C . ARG A 1 769 ? 11.125 8.591 23.031 1.00 84.38 769 ARG A C 1
ATOM 5984 O O . ARG A 1 769 ? 11.705 8.375 24.088 1.00 84.38 769 ARG A O 1
ATOM 5991 N N . GLU A 1 770 ? 9.803 8.596 22.912 1.00 88.38 770 GLU A N 1
ATOM 5992 C CA . GLU A 1 770 ? 8.832 8.346 23.975 1.00 88.38 770 GLU A CA 1
ATOM 5993 C C . GLU A 1 770 ? 8.237 6.937 23.812 1.00 88.38 770 GLU A C 1
ATOM 5995 O O . GLU A 1 770 ? 7.026 6.728 23.830 1.00 88.38 770 GLU A O 1
ATOM 6000 N N . TYR A 1 771 ? 9.101 5.930 23.622 1.00 90.69 771 TYR A N 1
ATOM 6001 C CA . TYR A 1 771 ? 8.681 4.535 23.420 1.00 90.69 771 TYR A CA 1
ATOM 6002 C C . TYR A 1 771 ? 7.782 4.007 24.553 1.00 90.69 771 TYR A C 1
ATOM 6004 O O . TYR A 1 771 ? 7.026 3.052 24.351 1.00 90.69 771 TYR A O 1
ATOM 6012 N N . GLU A 1 772 ? 7.871 4.621 25.737 1.00 91.44 772 GLU A N 1
ATOM 6013 C CA . GLU A 1 772 ? 7.060 4.323 26.915 1.00 91.44 772 GLU A CA 1
ATOM 6014 C C . GLU A 1 772 ? 5.561 4.517 26.651 1.00 91.44 772 GLU A C 1
ATOM 6016 O O . GLU A 1 772 ? 4.739 3.836 27.264 1.00 91.44 772 GLU A O 1
ATOM 6021 N N . GLU A 1 773 ? 5.183 5.366 25.694 1.00 93.25 773 GLU A N 1
ATOM 6022 C CA . GLU A 1 773 ? 3.782 5.559 25.333 1.00 93.25 773 GLU A CA 1
ATOM 6023 C C . GLU A 1 773 ? 3.180 4.365 24.590 1.00 93.25 773 GLU A C 1
ATOM 6025 O O . GLU A 1 773 ? 1.959 4.242 24.528 1.00 93.25 773 GLU A O 1
ATOM 6030 N N . VAL A 1 774 ? 3.996 3.468 24.023 1.00 94.88 774 VAL A N 1
ATOM 6031 C CA . VAL A 1 774 ? 3.526 2.365 23.162 1.00 94.88 774 VAL A CA 1
ATOM 6032 C C . VAL A 1 774 ? 2.548 2.877 22.097 1.00 94.88 774 VAL A C 1
ATOM 6034 O O . VAL A 1 774 ? 1.428 2.385 21.925 1.00 94.88 774 VAL A O 1
ATOM 6037 N N . GLU A 1 775 ? 2.963 3.946 21.426 1.00 96.19 775 GLU A N 1
ATOM 6038 C CA . GLU A 1 775 ? 2.110 4.707 20.528 1.00 96.19 775 GLU A CA 1
ATOM 6039 C C . GLU A 1 775 ? 1.803 3.925 19.239 1.00 96.19 775 GLU A C 1
ATOM 6041 O O . GLU A 1 775 ? 2.655 3.237 18.663 1.00 96.19 775 GLU A O 1
ATOM 6046 N N . SER A 1 776 ? 0.556 4.032 18.788 1.00 96.19 776 SER A N 1
ATOM 6047 C CA . SER A 1 776 ? 0.093 3.672 17.452 1.00 96.19 776 SER A CA 1
ATOM 6048 C C . SER A 1 776 ? -0.606 4.873 16.816 1.00 96.19 776 SER A C 1
ATOM 6050 O O . SER A 1 776 ? -1.509 5.464 17.413 1.00 96.19 776 SER A O 1
ATOM 6052 N N . LEU A 1 777 ? -0.215 5.212 15.588 1.00 96.44 777 LEU A N 1
ATOM 6053 C CA . LEU A 1 777 ? -0.749 6.351 14.846 1.00 96.44 777 LEU A CA 1
ATOM 6054 C C . LEU A 1 777 ? -1.826 5.944 13.852 1.00 96.44 777 LEU A C 1
ATOM 6056 O O . LEU A 1 777 ? -1.684 4.968 13.117 1.00 96.44 777 LEU A O 1
ATOM 6060 N N . LEU A 1 778 ? -2.883 6.749 13.780 1.00 95.38 778 LEU A N 1
ATOM 6061 C CA . LEU A 1 778 ? -3.877 6.703 12.717 1.00 95.38 778 LEU A CA 1
ATOM 6062 C C . LEU A 1 778 ? -3.781 7.981 11.882 1.00 95.38 778 LEU A C 1
ATOM 6064 O O . LEU A 1 778 ? -3.888 9.088 12.409 1.00 95.38 778 LEU A O 1
ATOM 6068 N N . MET A 1 779 ? -3.626 7.820 10.568 1.00 94.31 779 MET A N 1
ATOM 6069 C CA . MET A 1 779 ? -3.659 8.938 9.617 1.00 94.31 779 MET A CA 1
ATOM 6070 C C . MET A 1 779 ? -5.027 9.660 9.616 1.00 94.31 779 MET A C 1
ATOM 6072 O O . MET A 1 779 ? -6.034 9.052 10.004 1.00 94.31 779 MET A O 1
ATOM 6076 N N . PRO A 1 780 ? -5.107 10.920 9.138 1.00 95.38 780 PRO A N 1
ATOM 6077 C CA . PRO A 1 780 ? -6.383 11.580 8.861 1.00 95.38 780 PRO A CA 1
ATOM 6078 C C . PRO A 1 780 ? -7.257 10.758 7.900 1.00 95.38 780 PRO A C 1
ATOM 6080 O O . PRO A 1 780 ? -6.762 9.893 7.173 1.00 95.38 780 PRO A O 1
ATOM 6083 N N . GLY A 1 781 ? -8.563 11.030 7.874 1.00 92.56 781 GLY A N 1
ATOM 6084 C CA . GLY A 1 781 ? -9.485 10.350 6.959 1.00 92.56 781 GLY A CA 1
ATOM 6085 C C . GLY A 1 781 ? -10.178 9.113 7.521 1.00 92.56 781 GLY A C 1
ATOM 6086 O O . GLY A 1 781 ? -10.750 8.326 6.764 1.00 92.56 781 GLY A O 1
ATOM 6087 N N . ARG A 1 782 ? -10.132 8.899 8.841 1.00 92.25 782 ARG A N 1
ATOM 6088 C CA . ARG A 1 782 ? -10.807 7.775 9.504 1.00 92.25 782 ARG A CA 1
ATOM 6089 C C . ARG A 1 782 ? -12.155 8.213 10.051 1.00 92.25 782 ARG A C 1
ATOM 6091 O O . ARG A 1 782 ? -12.294 9.321 10.563 1.00 92.25 782 ARG A O 1
ATOM 6098 N N . TYR A 1 783 ? -13.130 7.317 9.955 1.00 93.25 783 TYR A N 1
ATOM 6099 C CA . TYR A 1 783 ? -14.484 7.510 10.459 1.00 93.25 783 TYR A CA 1
ATOM 6100 C C . TYR A 1 783 ? -14.723 6.523 11.594 1.00 93.25 783 TYR A C 1
ATOM 6102 O O . TYR A 1 783 ? -14.581 5.322 11.387 1.00 93.25 783 TYR A O 1
ATOM 6110 N N . PHE A 1 784 ? -15.112 7.006 12.765 1.00 94.75 784 PHE A N 1
ATOM 6111 C CA . PHE A 1 784 ? -15.363 6.191 13.948 1.00 94.75 784 PHE A CA 1
ATOM 6112 C C . PHE A 1 784 ? -16.828 6.310 14.347 1.00 94.75 784 PHE A C 1
ATOM 6114 O O . PHE A 1 784 ? -17.272 7.381 14.754 1.00 94.75 784 PHE A O 1
ATOM 6121 N N . LEU A 1 785 ? -17.582 5.222 14.218 1.00 89.94 785 LEU A N 1
ATOM 6122 C CA . LEU A 1 785 ? -18.918 5.120 14.790 1.00 89.94 785 LEU A CA 1
ATOM 6123 C C . LEU A 1 785 ? -18.795 5.083 16.314 1.00 89.94 785 LEU A C 1
ATOM 6125 O O . LEU A 1 785 ? -17.985 4.326 16.849 1.00 89.94 785 LEU A O 1
ATOM 6129 N N . ILE A 1 786 ? -19.597 5.894 17.000 1.00 90.38 786 ILE A N 1
ATOM 6130 C CA . ILE A 1 786 ? -19.681 5.848 18.458 1.00 90.38 786 ILE A CA 1
ATOM 6131 C C . ILE A 1 786 ? -20.632 4.718 18.846 1.00 90.38 786 ILE A C 1
ATOM 6133 O O . ILE A 1 786 ? -21.849 4.848 18.691 1.00 90.38 786 ILE A O 1
ATOM 6137 N N . ASP A 1 787 ? -20.076 3.630 19.373 1.00 82.75 787 ASP A N 1
ATOM 6138 C CA . ASP A 1 787 ? -20.847 2.461 19.807 1.00 82.75 787 ASP A CA 1
ATOM 6139 C C . ASP A 1 787 ? -21.554 2.725 21.138 1.00 82.75 787 ASP A C 1
ATOM 6141 O O . ASP A 1 787 ? -22.690 2.304 21.358 1.00 82.75 787 ASP A O 1
ATOM 6145 N N . GLY A 1 788 ? -20.891 3.463 22.028 1.00 84.00 788 GLY A N 1
ATOM 6146 C CA . GLY A 1 788 ? -21.407 3.754 23.353 1.00 84.00 788 GLY A CA 1
ATOM 6147 C C . GLY A 1 788 ? -20.652 4.877 24.047 1.00 84.00 788 GLY A C 1
ATOM 6148 O O . GLY A 1 788 ? -19.460 5.086 23.827 1.00 84.00 788 GLY A O 1
ATOM 6149 N N . VAL A 1 789 ? -21.373 5.589 24.912 1.00 88.38 789 VAL A N 1
ATOM 6150 C CA . VAL A 1 789 ? -20.820 6.606 25.809 1.00 88.38 789 VAL A CA 1
ATOM 6151 C C . VAL A 1 789 ? -21.255 6.264 27.223 1.00 88.38 789 VAL A C 1
ATOM 6153 O O . VAL A 1 789 ? -22.450 6.132 27.492 1.00 88.38 789 VAL A O 1
ATOM 6156 N N . GLN A 1 790 ? -20.288 6.101 28.116 1.00 88.50 790 GLN A N 1
ATOM 6157 C CA . GLN A 1 790 ? -20.516 5.727 29.508 1.00 88.50 790 GLN A CA 1
ATOM 6158 C C . GLN A 1 790 ? -19.721 6.654 30.414 1.00 88.50 790 GLN A C 1
ATOM 6160 O O . GLN A 1 790 ? -18.636 7.106 30.054 1.00 88.50 790 GLN A O 1
ATOM 6165 N N . GLU A 1 791 ? -20.241 6.936 31.602 1.00 91.75 791 GLU A N 1
ATOM 6166 C CA . GLU A 1 791 ? -19.449 7.616 32.617 1.00 91.75 791 GLU A CA 1
ATOM 6167 C C . GLU A 1 791 ? -18.742 6.575 33.474 1.00 91.75 791 GLU A C 1
ATOM 6169 O O . GLU A 1 791 ? -19.388 5.708 34.052 1.00 91.75 791 GLU A O 1
ATOM 6174 N N . VAL A 1 792 ? -17.422 6.667 33.584 1.00 91.00 792 VAL A N 1
ATOM 6175 C CA . VAL A 1 792 ? -16.645 5.814 34.481 1.00 91.00 792 VAL A CA 1
ATOM 6176 C C . VAL A 1 792 ? -16.268 6.642 35.695 1.00 91.00 792 VAL A C 1
ATOM 6178 O O . VAL A 1 792 ? -15.738 7.747 35.559 1.00 91.00 792 VAL A O 1
ATOM 6181 N N . SER A 1 793 ? -16.553 6.122 36.885 1.00 89.62 793 SER A N 1
ATOM 6182 C CA . SER A 1 793 ? -16.211 6.790 38.137 1.00 89.62 793 SER A CA 1
ATOM 6183 C C . SER A 1 793 ? -15.664 5.798 39.155 1.00 89.62 793 SER A C 1
ATOM 6185 O O . SER A 1 793 ? -16.257 4.747 39.400 1.00 89.62 793 SER A O 1
ATOM 6187 N N . GLY A 1 794 ? -14.547 6.174 39.771 1.00 86.38 794 GLY A N 1
ATOM 6188 C CA . GLY A 1 794 ? -13.959 5.485 40.914 1.00 86.38 794 GLY A CA 1
ATOM 6189 C C . GLY A 1 794 ? -13.678 6.454 42.058 1.00 86.38 794 GLY A C 1
ATOM 6190 O O . GLY A 1 794 ? -14.212 7.561 42.097 1.00 86.38 794 GLY A O 1
ATOM 6191 N N . LEU A 1 795 ? -12.835 6.036 43.007 1.00 83.50 795 LEU A N 1
ATOM 6192 C CA . LEU A 1 795 ? -12.590 6.798 44.239 1.00 83.50 795 LEU A CA 1
ATOM 6193 C C . LEU A 1 795 ? -12.035 8.209 43.972 1.00 83.50 795 LEU A C 1
ATOM 6195 O O . LEU A 1 795 ? -12.474 9.162 44.606 1.00 83.50 795 LEU A O 1
ATOM 6199 N N . ASN A 1 796 ? -11.095 8.328 43.027 1.00 85.88 796 ASN A N 1
ATOM 6200 C CA . ASN A 1 796 ? -10.337 9.559 42.760 1.00 85.88 796 ASN A CA 1
ATOM 6201 C C . ASN A 1 796 ? -10.348 9.971 41.278 1.00 85.88 796 ASN A C 1
ATOM 6203 O O . ASN A 1 796 ? -9.532 10.785 40.856 1.00 85.88 796 ASN A O 1
ATOM 6207 N N . TYR A 1 797 ? -11.233 9.387 40.468 1.00 92.75 797 TYR A N 1
ATOM 6208 C CA . TYR A 1 797 ? -11.306 9.680 39.040 1.00 92.75 797 TYR A CA 1
ATOM 6209 C C . TYR A 1 797 ? -12.745 9.641 38.530 1.00 92.75 797 TYR A C 1
ATOM 6211 O O . TYR A 1 797 ? -13.597 8.905 39.041 1.00 92.75 797 TYR A O 1
ATOM 6219 N N . ARG A 1 798 ? -13.002 10.440 37.494 1.00 93.56 798 ARG A N 1
ATOM 6220 C CA . ARG A 1 798 ? -14.264 10.465 36.756 1.00 93.56 798 ARG A CA 1
ATOM 6221 C C . ARG A 1 798 ? -14.003 10.939 35.334 1.00 93.56 798 ARG A C 1
ATOM 6223 O O . ARG A 1 798 ? -13.419 11.997 35.148 1.00 93.56 798 ARG A O 1
ATOM 6230 N N . PHE A 1 799 ? -14.451 10.195 34.335 1.00 95.19 799 PHE A N 1
ATOM 6231 C CA . PHE A 1 799 ? -14.320 10.585 32.928 1.00 95.19 799 PHE A CA 1
ATOM 6232 C C . PHE A 1 799 ? -15.426 9.935 32.091 1.00 95.19 799 PHE A C 1
ATOM 6234 O O . PHE A 1 799 ? -16.119 9.028 32.555 1.00 95.19 799 PHE A O 1
ATOM 6241 N N . LEU A 1 800 ? -15.611 10.396 30.853 1.00 94.94 800 LEU A N 1
ATOM 6242 C CA . LEU A 1 800 ? -16.445 9.681 29.884 1.00 94.94 800 LEU A CA 1
ATOM 6243 C C . LEU A 1 800 ? -15.620 8.658 29.109 1.00 94.94 800 LEU A C 1
ATOM 6245 O O . LEU A 1 800 ? -14.632 9.028 28.482 1.00 94.94 800 LEU A O 1
ATOM 6249 N N . LYS A 1 801 ? -16.047 7.397 29.096 1.00 94.38 801 LYS A N 1
ATOM 6250 C CA . LYS A 1 801 ? -15.547 6.389 28.161 1.00 94.38 801 LYS A CA 1
ATOM 6251 C C . LYS A 1 801 ? -16.381 6.436 26.886 1.00 94.38 801 LYS A C 1
ATOM 6253 O O . LYS A 1 801 ? -17.601 6.279 26.940 1.00 94.38 801 LYS A O 1
ATOM 6258 N N . VAL A 1 802 ? -15.723 6.648 25.752 1.00 95.00 802 VAL A N 1
ATOM 6259 C CA . VAL A 1 802 ? -16.335 6.648 24.420 1.00 95.00 802 VAL A CA 1
ATOM 6260 C C . VAL A 1 802 ? -15.770 5.465 23.650 1.00 95.00 802 VAL A C 1
ATOM 6262 O O . VAL A 1 802 ? -14.603 5.475 23.265 1.00 95.00 802 VAL A O 1
ATOM 6265 N N . GLN A 1 803 ? -16.593 4.442 23.445 1.00 91.06 803 GLN A N 1
ATOM 6266 C CA . GLN A 1 803 ? -16.202 3.265 22.679 1.00 91.06 803 GLN A CA 1
ATOM 6267 C C . GLN A 1 803 ? -16.441 3.516 21.191 1.00 91.06 803 GLN A C 1
ATOM 6269 O O . GLN A 1 803 ? -17.512 3.992 20.797 1.00 91.06 803 GLN A O 1
ATOM 6274 N N . LEU A 1 804 ? -15.429 3.214 20.384 1.00 91.31 804 LEU A N 1
ATOM 6275 C CA . LEU A 1 804 ? -15.397 3.509 18.960 1.00 91.31 804 LEU A CA 1
ATOM 6276 C C . LEU A 1 804 ? -15.207 2.243 18.121 1.00 91.31 804 LEU A C 1
ATOM 6278 O O . LEU A 1 804 ? -14.406 1.376 18.465 1.00 91.31 804 LEU A O 1
ATOM 6282 N N . SER A 1 805 ? -15.842 2.233 16.950 1.00 86.56 805 SER A N 1
ATOM 6283 C CA . SER A 1 805 ? -15.558 1.297 15.860 1.00 86.56 805 SER A CA 1
ATOM 6284 C C . SER A 1 805 ? -15.224 2.066 14.586 1.00 86.56 805 SER A C 1
ATOM 6286 O O . SER A 1 805 ? -16.009 2.905 14.141 1.00 86.56 805 SER A O 1
ATOM 6288 N N . GLU A 1 806 ? -14.079 1.789 13.955 1.00 88.31 806 GLU A N 1
ATOM 6289 C CA . GLU A 1 806 ? -13.763 2.366 12.645 1.00 88.31 806 GLU A CA 1
ATOM 6290 C C . GLU A 1 806 ? -14.760 1.831 11.612 1.00 88.31 806 GLU A C 1
ATOM 6292 O O . GLU A 1 806 ? -14.854 0.628 11.371 1.00 88.31 806 GLU A O 1
ATOM 6297 N N . ILE A 1 807 ? -15.492 2.726 10.957 1.00 85.19 807 ILE A N 1
ATOM 6298 C CA . ILE A 1 807 ? -16.368 2.369 9.851 1.00 85.19 807 ILE A CA 1
ATOM 6299 C C . ILE A 1 807 ? -15.713 2.732 8.515 1.00 85.19 807 ILE A C 1
ATOM 6301 O O . ILE A 1 807 ? -15.128 3.804 8.361 1.00 85.19 807 ILE A O 1
ATOM 6305 N N . PRO A 1 808 ? -15.849 1.866 7.499 1.00 76.75 808 PRO A N 1
ATOM 6306 C CA . PRO A 1 808 ? -15.387 2.116 6.139 1.00 76.75 808 PRO A CA 1
ATOM 6307 C C . PRO A 1 808 ? -15.778 3.478 5.572 1.00 76.75 808 PRO A C 1
ATOM 6309 O O . PRO A 1 808 ? -14.937 4.169 4.997 1.00 76.75 808 PRO A O 1
ATOM 6312 N N . ARG A 1 809 ? -17.059 3.831 5.723 1.00 80.06 809 ARG A N 1
ATOM 6313 C CA . ARG A 1 809 ? -17.651 5.084 5.272 1.00 80.06 809 ARG A CA 1
ATOM 6314 C C . ARG A 1 809 ? -18.883 5.429 6.096 1.00 80.06 809 ARG A C 1
ATOM 6316 O O . ARG A 1 809 ? -19.656 4.525 6.433 1.00 80.06 809 ARG A O 1
ATOM 6323 N N . PRO A 1 810 ? -19.131 6.721 6.333 1.00 85.38 810 PRO A N 1
ATOM 6324 C CA . PRO A 1 810 ? -20.399 7.158 6.875 1.00 85.38 810 PRO A CA 1
ATOM 6325 C C . PRO A 1 810 ? -21.530 7.007 5.848 1.00 85.38 810 PRO A C 1
ATOM 6327 O O . PRO A 1 810 ? -21.311 6.970 4.636 1.00 85.38 810 PRO A O 1
ATOM 6330 N N . LYS A 1 811 ? -22.762 6.928 6.346 1.00 81.94 811 LYS A N 1
ATOM 6331 C CA . LYS A 1 811 ? -23.993 6.945 5.556 1.00 81.94 811 LYS A CA 1
ATOM 6332 C C . LYS A 1 811 ? -24.554 8.361 5.528 1.00 81.94 811 LYS A C 1
ATOM 6334 O O . LYS A 1 811 ? -24.222 9.168 6.388 1.00 81.94 811 LYS A O 1
ATOM 6339 N N . ILE A 1 812 ? -25.448 8.640 4.581 1.00 82.50 812 ILE A N 1
ATOM 6340 C CA . ILE A 1 812 ? -26.019 9.985 4.397 1.00 82.50 812 ILE A CA 1
ATOM 6341 C C . ILE A 1 812 ? -26.790 10.495 5.628 1.00 82.50 812 ILE A C 1
ATOM 6343 O O . ILE A 1 812 ? -26.919 11.697 5.816 1.00 82.50 812 ILE A O 1
ATOM 6347 N N . TRP A 1 813 ? -27.288 9.588 6.476 1.00 80.62 813 TRP A N 1
ATOM 6348 C CA . TRP A 1 813 ? -27.982 9.923 7.723 1.00 80.62 813 TRP A CA 1
ATOM 6349 C C . TRP A 1 813 ? -27.053 10.051 8.938 1.00 80.62 813 TRP A C 1
ATOM 6351 O O . TRP A 1 813 ? -27.515 10.467 10.000 1.00 80.62 813 TRP A O 1
ATOM 6361 N N . HIS A 1 814 ? -25.773 9.677 8.826 1.00 89.12 814 HIS A N 1
ATOM 6362 C CA . HIS A 1 814 ? -24.823 9.870 9.919 1.00 89.12 814 HIS A CA 1
ATOM 6363 C C . HIS A 1 814 ? -24.468 11.348 10.049 1.00 89.12 814 HIS A C 1
ATOM 6365 O O . HIS A 1 814 ? -24.200 12.032 9.062 1.00 89.12 814 HIS A O 1
ATOM 6371 N N . ARG A 1 815 ? -24.415 11.823 11.293 1.00 94.25 815 ARG A N 1
ATOM 6372 C CA . ARG A 1 815 ? -23.876 13.141 11.620 1.00 94.25 815 ARG A CA 1
ATOM 6373 C C . ARG A 1 815 ? -22.376 13.006 11.837 1.00 94.25 815 ARG A C 1
ATOM 6375 O O . ARG A 1 815 ? -21.944 12.127 12.582 1.00 94.25 815 ARG A O 1
ATOM 6382 N N . LEU A 1 816 ? -21.604 13.844 11.151 1.00 96.31 816 LEU A N 1
ATOM 6383 C CA . LEU A 1 816 ? -20.145 13.795 11.174 1.00 96.31 816 LEU A CA 1
ATOM 6384 C C . LEU A 1 816 ? -19.602 14.928 12.032 1.00 96.31 816 LEU A C 1
ATOM 6386 O O . LEU A 1 816 ? -19.976 16.083 11.826 1.00 96.31 816 LEU A O 1
ATOM 6390 N N . TYR A 1 817 ? -18.690 14.599 12.937 1.00 97.25 817 TYR A N 1
ATOM 6391 C CA . TYR A 1 817 ? -18.021 15.562 13.805 1.00 97.25 817 TYR A CA 1
ATOM 6392 C C . TYR A 1 817 ? -16.509 15.339 13.786 1.00 97.25 817 TYR A C 1
ATOM 6394 O O . TYR A 1 817 ? -16.050 14.203 13.751 1.00 97.25 817 TYR A O 1
ATOM 6402 N N . GLU A 1 818 ? -15.714 16.403 13.820 1.00 95.62 818 GLU A N 1
ATOM 6403 C CA . GLU A 1 818 ? -14.263 16.318 13.997 1.00 95.62 818 GLU A CA 1
ATOM 6404 C C . GLU A 1 818 ? -13.964 15.760 15.398 1.00 95.62 818 GLU A C 1
ATOM 6406 O O . GLU A 1 818 ? -14.432 16.302 16.399 1.00 95.62 818 GLU A O 1
ATOM 6411 N N . LEU A 1 819 ? -13.187 14.673 15.485 1.00 94.94 819 LEU A N 1
ATOM 6412 C CA . LEU A 1 819 ? -12.934 13.966 16.751 1.00 94.94 819 LEU A CA 1
ATOM 6413 C C . LEU A 1 819 ? -12.316 14.889 17.808 1.00 94.94 819 LEU A C 1
ATOM 6415 O O . LEU A 1 819 ? -12.675 14.826 18.982 1.00 94.94 819 LEU A O 1
ATOM 6419 N N . ARG A 1 820 ? -11.396 15.761 17.380 1.00 90.44 820 ARG A N 1
ATOM 6420 C CA . ARG A 1 820 ? -10.673 16.681 18.261 1.00 90.44 820 ARG A CA 1
ATOM 6421 C C . ARG A 1 820 ? -11.594 17.759 18.838 1.00 90.44 820 ARG A C 1
ATOM 6423 O O . ARG A 1 820 ? -11.621 17.974 20.044 1.00 90.44 820 ARG A O 1
ATOM 6430 N N . THR A 1 821 ? -12.337 18.451 17.980 1.00 91.56 821 THR A N 1
ATOM 6431 C CA . THR A 1 821 ? -13.043 19.695 18.336 1.00 91.56 821 THR A CA 1
ATOM 6432 C C . THR A 1 821 ? -14.533 19.501 18.605 1.00 91.56 821 THR A C 1
ATOM 6434 O O . THR A 1 821 ? -15.172 20.404 19.137 1.00 91.56 821 THR A O 1
ATOM 6437 N N . GLY A 1 822 ? -15.111 18.363 18.214 1.00 92.50 822 GLY A N 1
ATOM 6438 C CA . GLY A 1 822 ? -16.553 18.132 18.253 1.00 92.50 822 GLY A CA 1
ATOM 6439 C C . GLY A 1 822 ? -17.365 19.025 17.305 1.00 92.50 822 GLY A C 1
ATOM 6440 O O . GLY A 1 822 ? -18.594 19.064 17.411 1.00 92.50 822 GLY A O 1
ATOM 6441 N N . GLU A 1 823 ? -16.713 19.757 16.397 1.00 93.88 823 GLU A N 1
ATOM 6442 C CA . GLU A 1 823 ? -17.379 20.585 15.389 1.00 93.88 823 GLU A CA 1
ATOM 6443 C C . GLU A 1 823 ? -17.886 19.742 14.209 1.00 93.88 823 GLU A C 1
ATOM 6445 O O . GLU A 1 823 ? -17.294 18.705 13.909 1.00 93.88 823 GLU A O 1
ATOM 6450 N N . PRO A 1 824 ? -18.974 20.142 13.521 1.00 96.19 824 PRO A N 1
ATOM 6451 C CA . PRO A 1 824 ? -19.476 19.414 12.364 1.00 96.19 824 PRO A CA 1
ATOM 6452 C C . PRO A 1 824 ? -18.409 19.310 11.275 1.00 96.19 824 PRO A C 1
ATOM 6454 O O . PRO A 1 824 ? -17.759 20.297 10.932 1.00 96.19 824 PRO A O 1
ATOM 6457 N N . PHE A 1 825 ? -18.254 18.119 10.709 1.00 96.06 825 PHE A N 1
ATOM 6458 C CA . PHE A 1 825 ? -17.266 17.856 9.673 1.00 96.06 825 PHE A CA 1
ATOM 6459 C C . PHE A 1 825 ? -17.906 17.829 8.281 1.00 96.06 825 PHE A C 1
ATOM 6461 O O . PHE A 1 825 ? -18.890 17.126 8.046 1.00 96.06 825 PHE A O 1
ATOM 6468 N N . SER A 1 826 ? -17.278 18.522 7.331 1.00 94.88 826 SER A N 1
ATOM 6469 C CA . SER A 1 826 ? -17.452 18.285 5.897 1.00 94.88 826 SER A CA 1
ATOM 6470 C C . SER A 1 826 ? -16.088 18.269 5.213 1.00 94.88 826 SER A C 1
ATOM 6472 O O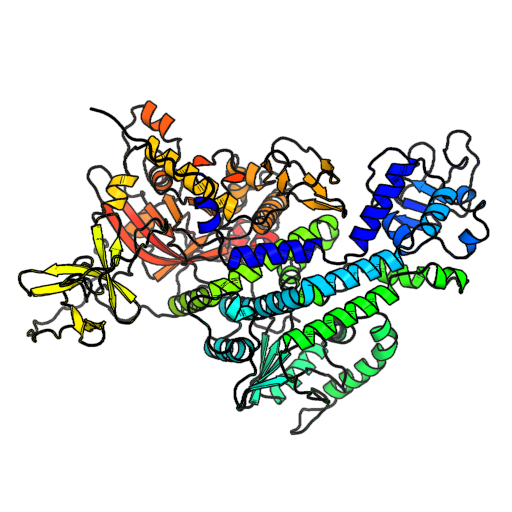 . SER A 1 826 ? -15.150 18.944 5.651 1.00 94.88 826 SER A O 1
ATOM 6474 N N . ARG A 1 827 ? -15.969 17.506 4.124 1.00 92.81 827 ARG A N 1
ATOM 6475 C CA . ARG A 1 827 ? -14.728 17.450 3.344 1.00 92.81 827 ARG A CA 1
ATOM 6476 C C . ARG A 1 827 ? -14.409 18.819 2.745 1.00 92.81 827 ARG A C 1
ATOM 6478 O O . ARG A 1 827 ? -13.254 19.226 2.719 1.00 92.81 827 ARG A O 1
ATOM 6485 N N . GLU A 1 828 ? -15.435 19.532 2.298 1.00 94.31 828 GLU A N 1
ATOM 6486 C CA . GLU A 1 828 ? -15.345 20.846 1.670 1.00 94.31 828 GLU A CA 1
ATOM 6487 C C . GLU A 1 828 ? -14.829 21.893 2.661 1.00 94.31 828 GLU A C 1
ATOM 6489 O O . GLU A 1 828 ? -13.913 22.646 2.334 1.00 94.31 828 GLU A O 1
ATOM 6494 N N . SER A 1 829 ? -15.350 21.905 3.894 1.00 94.31 829 SER A N 1
ATOM 6495 C CA . SER A 1 829 ? -14.861 22.812 4.939 1.00 94.31 829 SER A CA 1
ATOM 6496 C C . SER A 1 829 ? -13.424 22.497 5.349 1.00 94.31 829 SER A C 1
ATOM 6498 O O . SER A 1 829 ? -12.643 23.414 5.588 1.00 94.31 829 SER A O 1
ATOM 6500 N N . TYR A 1 830 ? -13.054 21.214 5.408 1.00 95.88 830 TYR A N 1
ATOM 6501 C CA . TYR A 1 830 ? -11.679 20.804 5.692 1.00 95.88 830 TYR A CA 1
ATOM 6502 C C . TYR A 1 830 ? -10.719 21.205 4.559 1.00 95.88 830 TYR A C 1
ATOM 6504 O O . TYR A 1 830 ? -9.644 21.735 4.825 1.00 95.88 830 TYR A O 1
ATOM 6512 N N . ALA A 1 831 ? -11.131 21.054 3.298 1.00 95.00 831 ALA A N 1
ATOM 6513 C CA . ALA A 1 831 ? -10.353 21.512 2.148 1.00 95.00 831 ALA A CA 1
ATOM 6514 C C . ALA A 1 831 ? -10.159 23.032 2.143 1.00 95.00 831 ALA A C 1
ATOM 6516 O O . ALA A 1 831 ? -9.048 23.513 1.938 1.00 95.00 831 ALA A O 1
ATOM 6517 N N . ALA A 1 832 ? -11.221 23.788 2.430 1.00 95.38 832 ALA A N 1
ATOM 6518 C CA . ALA A 1 832 ? -11.140 25.239 2.559 1.00 95.38 832 ALA A CA 1
ATOM 6519 C C . ALA A 1 832 ? -10.193 25.663 3.693 1.00 95.38 832 ALA A C 1
ATOM 6521 O O . ALA A 1 832 ? -9.460 26.635 3.536 1.00 95.38 832 ALA A O 1
ATOM 6522 N N . ARG A 1 833 ? -10.173 24.913 4.805 1.00 95.50 833 ARG A N 1
ATOM 6523 C CA . ARG A 1 833 ? -9.265 25.147 5.936 1.00 95.50 833 ARG A CA 1
ATOM 6524 C C . ARG A 1 833 ? -7.798 24.997 5.542 1.00 95.50 833 ARG A C 1
ATOM 6526 O O . ARG A 1 833 ? -7.003 25.835 5.939 1.00 95.50 833 ARG A O 1
ATOM 6533 N N . LEU A 1 834 ? -7.439 23.967 4.773 1.00 94.88 834 LEU A N 1
ATOM 6534 C CA . LEU A 1 834 ? -6.044 23.731 4.366 1.00 94.88 834 LEU A CA 1
ATOM 6535 C C . LEU A 1 834 ? -5.593 24.557 3.147 1.00 94.88 834 LEU A C 1
ATOM 6537 O O . LEU A 1 834 ? -4.401 24.607 2.840 1.00 94.88 834 LEU A O 1
ATOM 6541 N N . GLY A 1 835 ? -6.532 25.195 2.446 1.00 93.19 835 GLY A N 1
ATOM 6542 C CA . GLY A 1 835 ? -6.251 25.990 1.256 1.00 93.19 835 GLY A CA 1
ATOM 6543 C C . GLY A 1 835 ? -5.752 25.161 0.066 1.00 93.19 835 GLY A C 1
ATOM 6544 O O . GLY A 1 835 ? -5.793 23.931 0.059 1.00 93.19 835 GLY A O 1
ATOM 6545 N N . GLU A 1 836 ? -5.281 25.852 -0.973 1.00 90.00 836 GLU A N 1
ATOM 6546 C CA . GLU A 1 836 ? -4.835 25.224 -2.224 1.00 90.00 836 GLU A CA 1
ATOM 6547 C C . GLU A 1 836 ? -3.638 24.286 -2.018 1.00 90.00 836 GLU A C 1
ATOM 6549 O O . GLU A 1 836 ? -3.639 23.171 -2.538 1.00 90.00 836 GLU A O 1
ATOM 6554 N N . ALA A 1 837 ? -2.670 24.690 -1.188 1.00 85.19 837 ALA A N 1
ATOM 6555 C CA . ALA A 1 837 ? -1.488 23.885 -0.881 1.00 85.19 837 ALA A CA 1
ATOM 6556 C C . ALA A 1 837 ? -1.855 22.525 -0.261 1.00 85.19 837 ALA A C 1
ATOM 6558 O O . ALA A 1 837 ? -1.285 21.498 -0.626 1.00 85.19 837 ALA A O 1
ATOM 6559 N N . GLY A 1 838 ? -2.848 22.490 0.635 1.00 88.88 838 GLY A N 1
ATOM 6560 C CA . GLY A 1 838 ? -3.273 21.265 1.308 1.00 88.88 838 GLY A CA 1
ATOM 6561 C C . GLY A 1 838 ? -4.191 20.357 0.491 1.00 88.88 838 GLY A C 1
ATOM 6562 O O . GLY A 1 838 ? -4.553 19.285 0.975 1.00 88.88 838 GLY A O 1
ATOM 6563 N N . ARG A 1 839 ? -4.572 20.734 -0.738 1.00 89.19 839 ARG A N 1
ATOM 6564 C CA . ARG A 1 839 ? -5.502 19.950 -1.565 1.00 89.19 839 ARG A CA 1
ATOM 6565 C C . ARG A 1 839 ? -5.018 18.519 -1.804 1.00 89.19 839 ARG A C 1
ATOM 6567 O O . ARG A 1 839 ? -5.822 17.598 -1.686 1.00 89.19 839 ARG A O 1
ATOM 6574 N N . ARG A 1 840 ? -3.712 18.331 -2.031 1.00 86.25 840 ARG A N 1
ATOM 6575 C CA . ARG A 1 840 ? -3.091 17.001 -2.166 1.00 86.25 840 ARG A CA 1
ATOM 6576 C C . ARG A 1 840 ? -3.330 16.124 -0.935 1.00 86.25 840 ARG A C 1
ATOM 6578 O O . ARG A 1 840 ? -3.775 14.988 -1.068 1.00 86.25 840 ARG A O 1
ATOM 6585 N N . LEU A 1 841 ? -3.168 16.678 0.269 1.00 90.12 841 LEU A N 1
ATOM 6586 C CA . LEU A 1 841 ? -3.438 15.962 1.521 1.00 90.12 841 LEU A CA 1
ATOM 6587 C C . LEU A 1 841 ? -4.921 15.614 1.680 1.00 90.12 841 LEU A C 1
ATOM 6589 O O . LEU A 1 841 ? -5.256 14.522 2.133 1.00 90.12 841 LEU A O 1
ATOM 6593 N N . VAL A 1 842 ? -5.826 16.519 1.295 1.00 91.88 842 VAL A N 1
ATOM 6594 C CA . VAL A 1 842 ? -7.273 16.251 1.338 1.00 91.88 842 VAL A CA 1
ATOM 6595 C C . VAL A 1 842 ? -7.640 15.127 0.376 1.00 91.88 842 VAL A C 1
ATOM 6597 O O . VAL A 1 842 ? -8.415 14.245 0.739 1.00 91.88 842 VAL A O 1
ATOM 6600 N N . ASP A 1 843 ? -7.101 15.142 -0.840 1.00 85.69 843 ASP A N 1
ATOM 6601 C CA . ASP A 1 843 ? -7.359 14.111 -1.843 1.00 85.69 843 ASP A CA 1
ATOM 6602 C C . ASP A 1 843 ? -6.770 12.757 -1.407 1.00 85.69 843 ASP A C 1
ATOM 6604 O O . ASP A 1 843 ? -7.439 11.732 -1.548 1.00 85.69 843 ASP A O 1
ATOM 6608 N N . ARG A 1 844 ? -5.591 12.760 -0.768 1.00 84.75 844 ARG A N 1
ATOM 6609 C CA . ARG A 1 844 ? -4.948 11.567 -0.196 1.00 84.75 844 ARG A CA 1
ATOM 6610 C C . ARG A 1 844 ? -5.728 10.968 0.978 1.00 84.75 844 ARG A C 1
ATOM 6612 O O . ARG A 1 844 ? -5.981 9.764 0.993 1.00 84.75 844 ARG A O 1
ATOM 6619 N N . PHE A 1 845 ? -6.093 11.775 1.975 1.00 89.00 845 PHE A N 1
ATOM 6620 C CA . PHE A 1 845 ? -6.716 11.281 3.212 1.00 89.00 845 PHE A CA 1
ATOM 6621 C C . PHE A 1 845 ? -8.240 11.137 3.109 1.00 89.00 845 PHE A C 1
ATOM 6623 O O . PHE A 1 845 ? -8.824 10.251 3.730 1.00 89.00 845 PHE A O 1
ATOM 6630 N N . PHE A 1 846 ? -8.897 11.959 2.290 1.00 87.69 846 PHE A N 1
ATOM 6631 C CA . PHE A 1 846 ? -10.341 11.930 2.052 1.00 87.69 846 PHE A CA 1
ATOM 6632 C C . PHE A 1 846 ? -10.637 11.761 0.553 1.00 87.69 846 PHE A C 1
ATOM 6634 O O . PHE A 1 846 ? -11.198 12.670 -0.072 1.00 87.69 846 PHE A O 1
ATOM 6641 N N . PRO A 1 847 ? -10.281 10.620 -0.060 1.00 78.25 847 PRO A N 1
ATOM 6642 C CA . PRO A 1 847 ? -10.468 10.424 -1.491 1.00 78.25 847 PRO A CA 1
ATOM 6643 C C . PRO A 1 847 ? -11.954 10.445 -1.872 1.00 78.25 847 PRO A C 1
ATOM 6645 O O . PRO A 1 847 ? -12.787 9.765 -1.262 1.00 78.25 847 PRO A O 1
ATOM 6648 N N . VAL A 1 848 ? -12.289 11.213 -2.913 1.00 70.69 848 VAL A N 1
ATOM 6649 C CA . VAL A 1 848 ? -13.613 11.171 -3.548 1.00 70.69 848 VAL A CA 1
ATOM 6650 C C . VAL A 1 848 ? -13.596 10.036 -4.556 1.00 70.69 848 VAL A C 1
ATOM 6652 O O . VAL A 1 848 ? -12.817 10.051 -5.501 1.00 70.69 848 VAL A O 1
ATOM 6655 N N . TYR A 1 849 ? -14.467 9.052 -4.370 1.00 56.03 849 TYR A N 1
ATOM 6656 C CA . TYR A 1 849 ? -14.617 7.969 -5.332 1.00 56.03 849 TYR A CA 1
ATOM 6657 C C . TYR A 1 849 ? -15.694 8.390 -6.331 1.00 56.03 849 TYR A C 1
ATOM 6659 O O . TYR A 1 849 ? -16.862 8.470 -5.934 1.00 56.03 849 TYR A O 1
ATOM 6667 N N . PRO A 1 850 ? -15.343 8.715 -7.587 1.00 42.56 850 PRO A N 1
ATOM 6668 C CA . PRO A 1 850 ? -16.328 9.144 -8.564 1.00 42.56 850 PRO A CA 1
ATOM 6669 C C . PRO A 1 850 ? -17.370 8.040 -8.779 1.00 42.56 850 PRO A C 1
ATOM 6671 O O . PRO A 1 850 ? -17.057 6.897 -9.113 1.00 42.56 850 PRO A O 1
ATOM 6674 N N . GLY A 1 851 ? -18.640 8.387 -8.576 1.00 36.38 851 GLY A N 1
ATOM 6675 C CA . GLY A 1 851 ? -19.775 7.590 -9.028 1.00 36.38 851 GLY A CA 1
ATOM 6676 C C . GLY A 1 851 ? -19.933 7.758 -10.534 1.00 36.38 851 GLY A C 1
ATOM 6677 O O . GLY A 1 851 ? -20.773 8.524 -10.984 1.00 36.38 851 GLY A O 1
ATOM 6678 N N . GLY A 1 852 ? -19.079 7.105 -11.314 1.00 31.97 852 GLY A N 1
ATOM 6679 C CA . GLY A 1 852 ? -19.058 7.227 -12.769 1.00 31.97 852 GLY A CA 1
ATOM 6680 C C . GLY A 1 852 ? -17.736 6.712 -13.315 1.00 31.97 852 GLY A C 1
ATOM 6681 O O . GLY A 1 852 ? -16.724 6.818 -12.634 1.00 31.97 852 GLY A O 1
ATOM 6682 N N . LEU A 1 853 ? -17.776 6.090 -14.492 1.00 31.70 853 LEU A N 1
ATOM 6683 C CA . LEU A 1 853 ? -16.661 5.439 -15.189 1.00 31.70 853 LEU A CA 1
ATOM 6684 C C . LEU A 1 853 ? -15.356 6.259 -15.107 1.00 31.70 853 LEU A C 1
ATOM 6686 O O . LEU A 1 853 ? -15.133 7.134 -15.936 1.00 31.70 853 LEU A O 1
ATOM 6690 N N . SER A 1 854 ? -14.492 5.978 -14.128 1.00 31.47 854 SER A N 1
ATOM 6691 C CA . SER A 1 854 ? -13.082 6.361 -14.199 1.00 31.47 854 SER A CA 1
ATOM 6692 C C . SER A 1 854 ? -12.307 5.136 -14.675 1.00 31.47 854 SER A C 1
ATOM 6694 O O . SER A 1 854 ? -12.012 4.237 -13.881 1.00 31.47 854 SER A O 1
ATOM 6696 N N . PHE A 1 855 ? -12.084 5.089 -15.986 1.00 35.50 855 PHE A N 1
ATOM 6697 C CA . PHE A 1 855 ? -11.070 4.269 -16.636 1.00 35.50 855 PHE A CA 1
ATOM 6698 C C . PHE A 1 855 ? -9.944 5.162 -17.110 1.00 35.50 855 PHE A C 1
ATOM 6700 O O . PHE A 1 855 ? -10.265 6.097 -17.883 1.00 35.50 855 PHE A O 1
#